Protein 7PPR (pdb70)

B-factor: mean 76.75, std 32.34, range [27.4, 196.83]

Nearest PDB structures (foldseek):
  7ppr-assembly1_A  TM=1.002E+00  e=9.214E-101  Aspergillus fumigatus
  7ppr-assembly1_B  TM=9.801E-01  e=1.453E-90  Aspergillus fumigatus
  2i5k-assembly1_B  TM=9.673E-01  e=4.135E-66  Saccharomyces cerevisiae
  2i5k-assembly1_A  TM=9.712E-01  e=3.278E-65  Saccharomyces cerevisiae
  2icy-assembly2_B  TM=9.573E-01  e=5.148E-56  Arabidopsis thaliana

InterPro domains:
  IPR002618 UDPGP family [PF01704] (62-476)
  IPR016267 UTP--glucose-1-phosphate uridylyltransferase [PIRSF000806] (22-511)
  IPR016267 UTP--glucose-1-phosphate uridylyltransferase [PTHR43511] (53-511)
  IPR016267 UTP--glucose-1-phosphate uridylyltransferase [cd00897] (110-415)
  IPR029044 Nucleotide-diphospho-sugar transferases [G3DSA:3.90.550.10] (23-399)
  IPR029044 Nucleotide-diphospho-sugar transferases [SSF53448] (39-491)

Radius of gyration: 34.61 Å; Cα contacts (8 Å, |Δi|>4): 1823; chains: 2; bounding box: 91×98×67 Å

Structure (mmCIF, N/CA/C/O backbone):
data_7PPR
#
_entry.id   7PPR
#
_cell.length_a   134.160
_cell.length_b   152.610
_cell.length_c   160.010
_cell.angle_alpha   90.000
_cell.angle_beta   90.000
_cell.angle_gamma   90.000
#
_symmetry.space_group_name_H-M   'I 2 2 2'
#
loop_
_entity.id
_entity.type
_entity.pdbx_description
1 polymer 'UTP--glucose-1-phosphate uridylyltransferase'
2 non-polymer 'SULFATE ION'
3 non-polymer 'CHLORIDE ION'
4 water water
#
loop_
_atom_site.group_PDB
_atom_site.id
_atom_site.type_symbol
_atom_site.label_atom_id
_atom_site.label_alt_id
_atom_site.label_comp_id
_atom_site.label_asym_id
_atom_site.label_entity_id
_atom_site.label_seq_id
_atom_site.pdbx_PDB_ins_code
_atom_site.Cartn_x
_atom_site.Cartn_y
_atom_site.Cartn_z
_atom_site.occupancy
_atom_site.B_iso_or_equiv
_atom_site.auth_seq_id
_atom_site.auth_comp_id
_atom_site.auth_asym_id
_atom_site.auth_atom_id
_atom_site.pdbx_PDB_model_num
ATOM 1 N N . SER A 1 13 ? 35.777 -34.262 42.568 1.00 144.03 32 SER A N 1
ATOM 2 C CA . SER A 1 13 ? 34.824 -33.849 41.493 1.00 139.93 32 SER A CA 1
ATOM 3 C C . SER A 1 13 ? 35.513 -32.927 40.475 1.00 146.32 32 SER A C 1
ATOM 4 O O . SER A 1 13 ? 35.160 -33.026 39.285 1.00 146.37 32 SER A O 1
ATOM 7 N N . VAL A 1 14 ? 36.464 -32.089 40.919 1.00 148.70 33 VAL A N 1
ATOM 8 C CA . VAL A 1 14 ? 37.162 -31.041 40.108 1.00 151.92 33 VAL A CA 1
ATOM 9 C C . VAL A 1 14 ? 36.096 -30.182 39.409 1.00 161.64 33 VAL A C 1
ATOM 10 O O . VAL A 1 14 ? 35.962 -28.986 39.760 1.00 180.80 33 VAL A O 1
ATOM 14 N N . ALA A 1 15 ? 35.369 -30.773 38.454 1.00 157.10 34 ALA A N 1
ATOM 15 C CA . ALA A 1 15 ? 34.203 -30.172 37.763 1.00 157.09 34 ALA A CA 1
ATOM 16 C C . ALA A 1 15 ? 34.679 -28.996 36.899 1.00 161.24 34 ALA A C 1
ATOM 17 O O . ALA A 1 15 ? 34.173 -27.865 37.104 1.00 156.92 34 ALA A O 1
ATOM 19 N N . ALA A 1 16 ? 35.613 -29.287 35.979 1.00 158.96 35 ALA A N 1
ATOM 20 C CA . ALA A 1 16 ? 36.271 -28.353 35.029 1.00 150.70 35 ALA A CA 1
ATOM 21 C C . ALA A 1 16 ? 35.373 -27.135 34.759 1.00 154.25 35 ALA A C 1
ATOM 22 O O . ALA A 1 16 ? 35.534 -26.129 35.480 1.00 145.95 35 ALA A O 1
ATOM 24 N N . SER A 1 17 ? 34.480 -27.223 33.762 1.00 157.95 36 SER A N 1
ATOM 25 C CA . SER A 1 17 ? 33.399 -26.240 33.464 1.00 152.72 36 SER A CA 1
ATOM 26 C C . SER A 1 17 ? 34.000 -24.853 33.171 1.00 162.70 36 SER A C 1
ATOM 27 O O . SER A 1 17 ? 35.231 -24.769 33.044 1.00 168.17 36 SER A O 1
ATOM 30 N N . GLN A 1 18 ? 33.146 -23.830 32.986 1.00 160.03 37 GLN A N 1
ATOM 31 C CA . GLN A 1 18 ? 33.433 -22.365 33.132 1.00 145.24 37 GLN A CA 1
ATOM 32 C C . GLN A 1 18 ? 32.976 -21.581 31.891 1.00 135.50 37 GLN A C 1
ATOM 33 O O . GLN A 1 18 ? 33.511 -21.841 30.783 1.00 102.76 37 GLN A O 1
ATOM 39 N N . MET A 1 19 ? 32.045 -20.634 32.099 1.00 137.12 38 MET A N 1
ATOM 40 C CA . MET A 1 19 ? 31.595 -19.622 31.102 1.00 134.44 38 MET A CA 1
ATOM 41 C C . MET A 1 19 ? 32.847 -19.059 30.430 1.00 139.48 38 MET A C 1
ATOM 42 O O . MET A 1 19 ? 33.321 -17.972 30.857 1.00 111.52 38 MET A O 1
ATOM 44 N N . ARG A 1 20 ? 33.386 -19.844 29.486 1.00 138.24 39 ARG A N 1
ATOM 45 C CA . ARG A 1 20 ? 34.660 -19.600 28.754 1.00 141.72 39 ARG A CA 1
ATOM 46 C C . ARG A 1 20 ? 34.676 -18.148 28.259 1.00 147.11 39 ARG A C 1
ATOM 47 O O . ARG A 1 20 ? 35.691 -17.463 28.467 1.00 158.32 39 ARG A O 1
ATOM 49 N N . ASN A 1 21 ? 33.592 -17.713 27.609 1.00 143.70 40 ASN A N 1
ATOM 50 C CA . ASN A 1 21 ? 33.191 -16.287 27.471 1.00 141.31 40 ASN A CA 1
ATOM 51 C C . ASN A 1 21 ? 31.727 -16.197 27.917 1.00 141.35 40 ASN A C 1
ATOM 52 O O . ASN A 1 21 ? 30.950 -17.128 27.578 1.00 128.72 40 ASN A O 1
ATOM 54 N N . ALA A 1 22 ? 31.377 -15.165 28.694 1.00 132.35 41 ALA A N 1
ATOM 55 C CA . ALA A 1 22 ? 29.994 -14.902 29.164 1.00 131.29 41 ALA A CA 1
ATOM 56 C C . ALA A 1 22 ? 29.137 -14.551 27.934 1.00 141.56 41 ALA A C 1
ATOM 57 O O . ALA A 1 22 ? 28.581 -15.496 27.333 1.00 141.42 41 ALA A O 1
ATOM 59 N N . LEU A 1 23 ? 29.046 -13.270 27.555 1.00 142.63 42 LEU A N 1
ATOM 60 C CA . LEU A 1 23 ? 28.717 -12.850 26.162 1.00 134.17 42 LEU A CA 1
ATOM 61 C C . LEU A 1 23 ? 30.042 -12.763 25.396 1.00 135.72 42 LEU A C 1
ATOM 62 O O . LEU A 1 23 ? 30.063 -13.074 24.179 1.00 115.73 42 LEU A O 1
ATOM 64 N N . ASN A 1 24 ? 31.120 -12.410 26.112 1.00 137.93 43 ASN A N 1
ATOM 65 C CA . ASN A 1 24 ? 32.351 -11.809 25.537 1.00 138.19 43 ASN A CA 1
ATOM 66 C C . ASN A 1 24 ? 31.886 -10.736 24.542 1.00 143.22 43 ASN A C 1
ATOM 67 O O . ASN A 1 24 ? 32.368 -10.743 23.390 1.00 139.04 43 ASN A O 1
ATOM 69 N N . ALA A 1 25 ? 30.954 -9.875 24.981 1.00 136.32 44 ALA A N 1
ATOM 70 C CA . ALA A 1 25 ? 30.203 -8.895 24.158 1.00 130.95 44 ALA A CA 1
ATOM 71 C C . ALA A 1 25 ? 30.703 -7.476 24.453 1.00 120.89 44 ALA A C 1
ATOM 72 O O . ALA A 1 25 ? 30.771 -6.689 23.486 1.00 112.46 44 ALA A O 1
ATOM 74 N N . LYS A 1 37 ? 35.949 -4.116 26.447 1.00 117.51 56 LYS A N 1
ATOM 75 C CA . LYS A 1 37 ? 37.044 -4.506 25.515 1.00 127.52 56 LYS A CA 1
ATOM 76 C C . LYS A 1 37 ? 37.809 -5.707 26.089 1.00 137.94 56 LYS A C 1
ATOM 77 O O . LYS A 1 37 ? 37.496 -6.850 25.673 1.00 126.07 56 LYS A O 1
ATOM 83 N N . ARG A 1 38 ? 38.745 -5.457 27.019 1.00 139.66 57 ARG A N 1
ATOM 84 C CA . ARG A 1 38 ? 39.661 -6.469 27.616 1.00 129.51 57 ARG A CA 1
ATOM 85 C C . ARG A 1 38 ? 38.841 -7.530 28.357 1.00 131.72 57 ARG A C 1
ATOM 86 O O . ARG A 1 38 ? 38.826 -8.676 27.863 1.00 130.75 57 ARG A O 1
ATOM 88 N N . PHE A 1 39 ? 38.192 -7.150 29.473 1.00 115.61 58 PHE A N 1
ATOM 89 C CA . PHE A 1 39 ? 37.326 -7.985 30.363 1.00 114.92 58 PHE A CA 1
ATOM 90 C C . PHE A 1 39 ? 37.898 -9.397 30.556 1.00 117.69 58 PHE A C 1
ATOM 91 O O . PHE A 1 39 ? 37.939 -9.851 31.728 1.00 112.52 58 PHE A O 1
ATOM 99 N N . GLU A 1 40 ? 38.252 -10.077 29.453 1.00 118.40 59 GLU A N 1
ATOM 100 C CA . GLU A 1 40 ? 39.000 -11.366 29.423 1.00 115.32 59 GLU A CA 1
ATOM 101 C C . GLU A 1 40 ? 40.063 -11.367 30.533 1.00 118.71 59 GLU A C 1
ATOM 102 O O . GLU A 1 40 ? 40.200 -12.413 31.201 1.00 116.02 59 GLU A O 1
ATOM 104 N N . ALA A 1 41 ? 40.765 -10.238 30.723 1.00 114.87 60 ALA A N 1
ATOM 105 C CA . ALA A 1 41 ? 41.863 -10.049 31.703 1.00 112.37 60 ALA A CA 1
ATOM 106 C C . ALA A 1 41 ? 41.351 -10.257 33.138 1.00 117.33 60 ALA A C 1
ATOM 107 O O . ALA A 1 41 ? 42.010 -11.005 33.896 1.00 110.46 60 ALA A O 1
ATOM 109 N N . GLU A 1 42 ? 40.223 -9.624 33.489 1.00 117.52 61 GLU A N 1
ATOM 110 C CA . GLU A 1 42 ? 39.616 -9.675 34.850 1.00 112.66 61 GLU A CA 1
ATOM 111 C C . GLU A 1 42 ? 39.148 -11.105 35.148 1.00 108.02 61 GLU A C 1
ATOM 112 O O . GLU A 1 42 ? 39.476 -11.624 36.245 1.00 115.03 61 GLU A O 1
ATOM 118 N N . MET A 1 43 ? 38.447 -11.734 34.199 1.00 98.77 62 MET A N 1
ATOM 119 C CA . MET A 1 43 ? 37.868 -13.096 34.367 1.00 102.54 62 MET A CA 1
ATOM 120 C C . MET A 1 43 ? 38.987 -14.098 34.688 1.00 93.98 62 MET A C 1
ATOM 121 O O . MET A 1 43 ? 38.779 -14.950 35.577 1.00 103.12 62 MET A O 1
ATOM 126 N N . ASP A 1 44 ? 40.144 -13.982 34.032 1.00 89.49 63 ASP A N 1
ATOM 127 C CA . ASP A 1 44 ? 41.339 -14.826 34.310 1.00 97.27 63 ASP A CA 1
ATOM 128 C C . ASP A 1 44 ? 41.718 -14.713 35.790 1.00 93.14 63 ASP A C 1
ATOM 129 O O . ASP A 1 44 ? 41.933 -15.761 36.422 1.00 82.81 63 ASP A O 1
ATOM 134 N N . ASN A 1 45 ? 41.794 -13.487 36.315 1.00 95.95 64 ASN A N 1
ATOM 135 C CA . ASN A 1 45 ? 42.168 -13.195 37.729 1.00 94.78 64 ASN A CA 1
ATOM 136 C C . ASN A 1 45 ? 41.120 -13.816 38.667 1.00 92.97 64 ASN A C 1
ATOM 137 O O . ASN A 1 45 ? 41.482 -14.158 39.809 1.00 82.83 64 ASN A O 1
ATOM 142 N N . PHE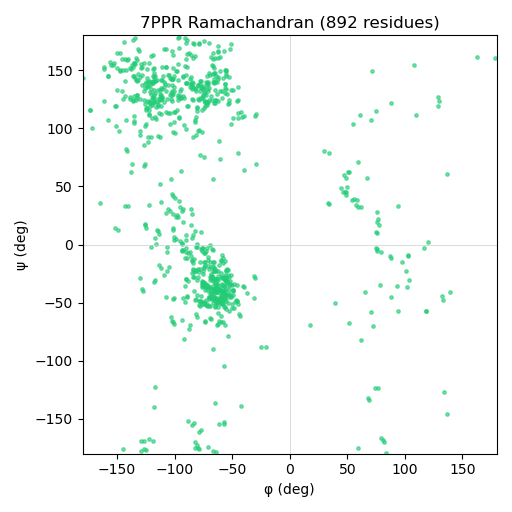 A 1 46 ? 39.867 -13.929 38.203 1.00 93.20 65 PHE A N 1
ATOM 143 C CA . PHE A 1 46 ? 38.722 -14.526 38.945 1.00 99.75 65 PHE A CA 1
ATOM 144 C C . PHE A 1 46 ? 38.894 -16.049 39.032 1.00 96.44 65 PHE A C 1
ATOM 145 O O . PHE A 1 46 ? 38.809 -16.584 40.174 1.00 76.14 65 PHE A O 1
ATOM 153 N N . PHE A 1 47 ? 39.109 -16.704 37.875 1.00 95.20 66 PHE A N 1
ATOM 154 C CA . PHE A 1 47 ? 39.224 -18.183 37.726 1.00 99.49 66 PHE A CA 1
ATOM 155 C C . PHE A 1 47 ? 40.328 -18.691 38.658 1.00 99.30 66 PHE A C 1
ATOM 156 O O . PHE A 1 47 ? 40.209 -19.837 39.125 1.00 113.42 66 PHE A O 1
ATOM 158 N N . ALA A 1 48 ? 41.348 -17.855 38.910 1.00 92.84 67 ALA A N 1
ATOM 159 C CA . ALA A 1 48 ? 42.522 -18.139 39.771 1.00 93.81 67 ALA A CA 1
ATOM 160 C C . ALA A 1 48 ? 42.132 -18.073 41.252 1.00 93.81 67 ALA A C 1
ATOM 161 O O . ALA A 1 48 ? 42.747 -18.804 42.057 1.00 99.29 67 ALA A O 1
ATOM 163 N N . LEU A 1 49 ? 41.175 -17.212 41.604 1.00 97.88 68 LEU A N 1
ATOM 164 C CA . LEU A 1 49 ? 40.620 -17.126 42.982 1.00 102.72 68 LEU A CA 1
ATOM 165 C C . LEU A 1 49 ? 39.671 -18.314 43.214 1.00 98.69 68 LEU A C 1
ATOM 166 O O . LEU A 1 49 ? 39.657 -18.839 44.361 1.00 81.36 68 LEU A O 1
ATOM 171 N N . PHE A 1 50 ? 38.939 -18.727 42.165 1.00 99.32 69 PHE A N 1
ATOM 172 C CA . PHE A 1 50 ? 37.940 -19.836 42.169 1.00 107.79 69 PHE A CA 1
ATOM 173 C C . PHE A 1 50 ? 38.639 -21.187 42.386 1.00 111.33 69 PHE A C 1
ATOM 174 O O . PHE A 1 50 ? 38.150 -21.983 43.219 1.00 98.44 69 PHE A O 1
ATOM 182 N N . ARG A 1 51 ? 39.737 -21.422 41.651 1.00 113.84 70 ARG A N 1
ATOM 183 C CA . ARG A 1 51 ? 40.588 -22.643 41.719 1.00 109.43 70 ARG A CA 1
ATOM 184 C C . ARG A 1 51 ? 41.095 -22.843 43.154 1.00 108.86 70 ARG A C 1
ATOM 185 O O . ARG A 1 51 ? 40.878 -23.934 43.708 1.00 113.22 70 ARG A O 1
ATOM 193 N N . ARG A 1 52 ? 41.724 -21.827 43.749 1.00 106.40 71 ARG A N 1
ATOM 194 C CA . ARG A 1 52 ? 42.323 -21.926 45.109 1.00 115.02 71 ARG A CA 1
ATOM 195 C C . ARG A 1 52 ? 41.221 -21.916 46.175 1.00 107.93 71 ARG A C 1
ATOM 196 O O . ARG A 1 52 ? 41.566 -22.143 47.351 1.00 109.12 71 ARG A O 1
ATOM 204 N N . PHE A 1 53 ? 39.960 -21.682 45.783 1.00 109.52 72 PHE A N 1
ATOM 205 C CA . PHE A 1 53 ? 38.759 -21.800 46.657 1.00 105.73 72 PHE A CA 1
ATOM 206 C C . PHE A 1 53 ? 38.392 -23.280 46.832 1.00 116.61 72 PHE A C 1
ATOM 207 O O . PHE A 1 53 ? 38.182 -23.719 47.987 1.00 116.11 72 PHE A O 1
ATOM 215 N N . LEU A 1 54 ? 38.330 -24.022 45.721 1.00 119.22 73 LEU A N 1
ATOM 216 C CA . LEU A 1 54 ? 37.980 -25.471 45.692 1.00 113.92 73 LEU A CA 1
ATOM 217 C C . LEU A 1 54 ? 39.072 -26.296 46.393 1.00 109.92 73 LEU A C 1
ATOM 218 O O . LEU A 1 54 ? 38.757 -27.403 46.847 1.00 122.37 73 LEU A O 1
ATOM 223 N N . ASN A 1 55 ? 40.299 -25.770 46.496 1.00 106.09 74 ASN A N 1
ATOM 224 C CA . ASN A 1 55 ? 41.472 -26.483 47.071 1.00 107.87 74 ASN A CA 1
ATOM 225 C C . ASN A 1 55 ? 41.567 -26.211 48.578 1.00 112.00 74 ASN A C 1
ATOM 226 O O . ASN A 1 55 ? 42.010 -27.132 49.280 1.00 113.26 74 ASN A O 1
ATOM 228 N N . ASP A 1 56 ? 41.227 -24.996 49.038 1.00 121.64 75 ASP A N 1
ATOM 229 C CA . ASP A 1 56 ? 41.363 -24.546 50.454 1.00 126.71 75 ASP A CA 1
ATOM 230 C C . ASP A 1 56 ? 40.458 -25.417 51.339 1.00 139.56 75 ASP A C 1
ATOM 231 O O . ASP A 1 56 ? 41.011 -26.239 52.109 1.00 139.02 75 ASP A O 1
ATOM 233 N N . LYS A 1 57 ? 39.128 -25.272 51.220 1.00 145.02 76 LYS A N 1
ATOM 234 C CA A LYS A 1 57 ? 38.118 -26.097 51.944 0.50 140.75 76 LYS A CA 1
ATOM 235 C CA B LYS A 1 57 ? 38.146 -26.118 51.960 0.50 141.82 76 LYS A CA 1
ATOM 236 C C . LYS A 1 57 ? 37.691 -27.268 51.050 1.00 142.59 76 LYS A C 1
ATOM 237 O O . LYS A 1 57 ? 38.270 -28.362 51.207 1.00 129.72 76 LYS A O 1
ATOM 244 N N . VAL A 1 63 ? 45.746 -21.754 59.131 1.00 121.28 82 VAL A N 1
ATOM 245 C CA . VAL A 1 63 ? 45.495 -22.143 60.552 1.00 132.16 82 VAL A CA 1
ATOM 246 C C . VAL A 1 63 ? 46.650 -23.050 61.015 1.00 133.06 82 VAL A C 1
ATOM 247 O O . VAL A 1 63 ? 46.769 -24.171 60.485 1.00 144.56 82 VAL A O 1
ATOM 251 N N . ASN A 1 64 ? 47.486 -22.557 61.941 1.00 125.76 83 ASN A N 1
ATOM 252 C CA . ASN A 1 64 ? 48.660 -23.269 62.529 1.00 126.38 83 ASN A CA 1
ATOM 253 C C . ASN A 1 64 ? 49.339 -22.357 63.566 1.00 132.38 83 ASN A C 1
ATOM 254 O O . ASN A 1 64 ? 49.388 -21.130 63.315 1.00 155.59 83 ASN A O 1
ATOM 256 N N . TRP A 1 65 ? 49.844 -22.920 64.679 1.00 121.21 84 TRP A N 1
ATOM 257 C CA . TRP A 1 65 ? 50.581 -22.187 65.752 1.00 110.36 84 TRP A CA 1
ATOM 258 C C . TRP A 1 65 ? 52.051 -22.618 65.772 1.00 116.20 84 TRP A C 1
ATOM 259 O O . TRP A 1 65 ? 52.615 -22.691 66.882 1.00 106.23 84 TRP A O 1
ATOM 261 N N . ASP A 1 66 ? 52.634 -22.875 64.591 1.00 130.45 85 ASP A N 1
ATOM 262 C CA . ASP A 1 66 ? 54.047 -23.308 64.406 1.00 139.09 85 ASP A CA 1
ATOM 263 C C . ASP A 1 66 ? 54.978 -22.312 65.107 1.00 141.69 85 ASP A C 1
ATOM 264 O O . ASP A 1 66 ? 55.448 -22.628 66.228 1.00 134.11 85 ASP A O 1
ATOM 265 N N . ARG A 1 67 ? 55.223 -21.158 64.474 1.00 145.16 86 ARG A N 1
ATOM 266 C CA . ARG A 1 67 ? 56.054 -20.056 65.037 1.00 157.23 86 ARG A CA 1
ATOM 267 C C . ARG A 1 67 ? 55.220 -18.767 65.108 1.00 149.12 86 ARG A C 1
ATOM 268 O O . ARG A 1 67 ? 55.812 -17.679 64.964 1.00 146.07 86 ARG A O 1
ATOM 276 N N . ILE A 1 68 ? 53.911 -18.879 65.373 1.00 142.08 87 ILE A N 1
ATOM 277 C CA . ILE A 1 68 ? 52.977 -17.725 65.573 1.00 137.67 87 ILE A CA 1
ATOM 278 C C . ILE A 1 68 ? 53.357 -16.979 66.866 1.00 139.36 87 ILE A C 1
ATOM 279 O O . ILE A 1 68 ? 52.476 -16.819 67.733 1.00 138.29 87 ILE A O 1
ATOM 281 N N . ASN A 1 69 ? 54.612 -16.516 66.971 1.00 145.63 88 ASN A N 1
ATOM 282 C CA . ASN A 1 69 ? 55.169 -15.745 68.121 1.00 145.33 88 ASN A CA 1
ATOM 283 C C . ASN A 1 69 ? 54.863 -14.260 67.917 1.00 146.88 88 ASN A C 1
ATOM 284 O O . ASN A 1 69 ? 54.539 -13.848 66.806 1.00 145.77 88 ASN A O 1
ATOM 286 N N . PRO A 1 70 ? 54.949 -13.404 68.965 1.00 149.31 89 PRO A N 1
ATOM 287 C CA . PRO A 1 70 ? 54.738 -11.963 68.808 1.00 149.07 89 PRO A CA 1
ATOM 288 C C . PRO A 1 70 ? 55.771 -11.339 67.872 1.00 147.84 89 PRO A C 1
ATOM 289 O O . PRO A 1 70 ? 56.788 -11.961 67.572 1.00 153.18 89 PRO A O 1
ATOM 293 N N . PRO A 1 71 ? 55.551 -10.094 67.384 1.00 143.33 90 PRO A N 1
ATOM 294 C CA . PRO A 1 71 ? 56.479 -9.458 66.444 1.00 135.84 90 PRO A CA 1
ATOM 295 C C . PRO A 1 71 ? 57.749 -8.907 67.121 1.00 133.51 90 PRO A C 1
ATOM 296 O O . PRO A 1 71 ? 57.630 -8.361 68.210 1.00 134.85 90 PRO A O 1
ATOM 300 N N . ALA A 1 72 ? 58.914 -9.057 66.467 1.00 125.17 91 ALA A N 1
ATOM 301 C CA . ALA A 1 72 ? 60.263 -8.721 67.000 1.00 122.95 91 ALA A CA 1
ATOM 302 C C . ALA A 1 72 ? 60.401 -7.213 67.207 1.00 129.29 91 ALA A C 1
ATOM 303 O O . ALA A 1 72 ? 59.738 -6.439 66.525 1.00 122.71 91 ALA A O 1
ATOM 305 N N . PRO A 1 73 ? 61.263 -6.737 68.141 1.00 137.75 92 PRO A N 1
ATOM 306 C CA . PRO A 1 73 ? 61.407 -5.298 68.394 1.00 138.30 92 PRO A CA 1
ATOM 307 C C . PRO A 1 73 ? 61.765 -4.472 67.143 1.00 139.22 92 PRO A C 1
ATOM 308 O O . PRO A 1 73 ? 61.530 -3.274 67.142 1.00 125.20 92 PRO A O 1
ATOM 312 N N . ASN A 1 74 ? 62.328 -5.125 66.121 1.00 139.78 93 ASN A N 1
ATOM 313 C CA . ASN A 1 74 ? 62.776 -4.480 64.854 1.00 130.52 93 ASN A CA 1
ATOM 314 C C . ASN A 1 74 ? 61.574 -4.266 63.919 1.00 127.50 93 ASN A C 1
ATOM 315 O O . ASN A 1 74 ? 61.463 -3.149 63.363 1.00 119.30 93 ASN A O 1
ATOM 320 N N . GLN A 1 75 ? 60.684 -5.259 63.789 1.00 123.57 94 GLN A N 1
ATOM 321 C CA . GLN A 1 75 ? 59.593 -5.311 62.765 1.00 114.39 94 GLN A CA 1
ATOM 322 C C . GLN A 1 75 ? 58.349 -4.502 63.197 1.00 91.18 94 GLN A C 1
ATOM 323 O O . GLN A 1 75 ? 57.300 -4.653 62.557 1.00 77.02 94 GLN A O 1
ATOM 329 N N . VAL A 1 76 ? 58.455 -3.691 64.252 1.00 73.32 95 VAL A N 1
ATOM 330 C CA . VAL A 1 76 ? 57.402 -2.757 64.735 1.00 81.03 95 VAL A CA 1
ATOM 331 C C . VAL A 1 76 ? 58.137 -1.552 65.336 1.00 86.08 95 VAL A C 1
ATOM 332 O O . VAL A 1 76 ? 58.578 -1.643 66.496 1.00 95.29 95 VAL A O 1
ATOM 336 N N . VAL A 1 77 ? 58.280 -0.476 64.556 1.00 82.95 96 VAL A N 1
ATOM 337 C CA . VAL A 1 77 ? 59.092 0.718 64.920 1.00 81.66 96 VAL A CA 1
ATOM 338 C C . VAL A 1 77 ? 58.155 1.738 65.557 1.00 83.55 96 VAL A C 1
ATOM 339 O O . VAL A 1 77 ? 57.086 2.001 64.986 1.00 94.89 96 VAL A O 1
ATOM 343 N N . ASP A 1 78 ? 58.576 2.307 66.678 1.00 82.90 97 ASP A N 1
ATOM 344 C CA . ASP A 1 78 ? 57.787 3.307 67.431 1.00 92.26 97 ASP A CA 1
ATOM 345 C C . ASP A 1 78 ? 57.864 4.635 66.676 1.00 93.33 97 ASP A C 1
ATOM 346 O O . ASP A 1 78 ? 58.989 5.071 66.379 1.00 92.09 97 ASP A O 1
ATOM 351 N N . TYR A 1 79 ? 56.718 5.252 66.376 1.00 90.29 98 TYR A N 1
ATOM 352 C CA . TYR A 1 79 ? 56.621 6.554 65.660 1.00 89.90 98 TYR A CA 1
ATOM 353 C C . TYR A 1 79 ? 57.515 7.594 66.355 1.00 90.90 98 TYR A C 1
ATOM 354 O O . TYR A 1 79 ? 58.076 8.467 65.659 1.00 96.62 98 TYR A O 1
ATOM 363 N N . ASN A 1 80 ? 57.644 7.505 67.682 1.00 95.35 99 ASN A N 1
ATOM 364 C CA . ASN A 1 80 ? 58.472 8.404 68.538 1.00 96.21 99 ASN A CA 1
ATOM 365 C C . ASN A 1 80 ? 59.976 8.145 68.321 1.00 95.27 99 ASN A C 1
ATOM 366 O O . ASN A 1 80 ? 60.762 9.042 68.677 1.00 91.54 99 ASN A O 1
ATOM 371 N N . ASP A 1 81 ? 60.364 6.992 67.752 1.00 95.86 100 ASP A N 1
ATOM 372 C CA . ASP A 1 81 ? 61.776 6.617 67.429 1.00 102.28 100 ASP A CA 1
ATOM 373 C C . ASP A 1 81 ? 62.042 6.814 65.925 1.00 97.36 100 ASP A C 1
ATOM 374 O O . ASP A 1 81 ? 62.692 5.943 65.302 1.00 95.72 100 ASP A O 1
ATOM 379 N N . LEU A 1 82 ? 61.534 7.910 65.361 1.00 99.97 101 LEU A N 1
ATOM 380 C CA . LEU A 1 82 ? 61.755 8.365 63.961 1.00 111.16 101 LEU A CA 1
ATOM 381 C C . LEU A 1 82 ? 62.185 9.829 64.025 1.00 109.89 101 LEU A C 1
ATOM 382 O O . LEU A 1 82 ? 61.773 10.535 64.981 1.00 120.06 101 LEU A O 1
ATOM 387 N N . GLY A 1 83 ? 62.955 10.285 63.045 1.00 99.46 102 GLY A N 1
ATOM 388 C CA . GLY A 1 83 ? 63.291 11.713 62.930 1.00 99.19 102 GLY A CA 1
ATOM 389 C C . GLY A 1 83 ? 62.948 12.225 61.556 1.00 93.16 102 GLY A C 1
ATOM 390 O O . GLY A 1 83 ? 62.369 11.450 60.765 1.00 94.06 102 GLY A O 1
ATOM 391 N N . ALA A 1 84 ? 63.285 13.496 61.316 1.00 98.62 103 ALA A N 1
ATOM 392 C CA . ALA A 1 84 ? 63.574 14.101 59.995 1.00 95.85 103 ALA A CA 1
ATOM 393 C C . ALA A 1 84 ? 62.404 13.879 59.039 1.00 91.02 103 ALA A C 1
ATOM 394 O O . ALA A 1 84 ? 62.294 12.756 58.490 1.00 92.98 103 ALA A O 1
ATOM 396 N N . GLU A 1 85 ? 61.611 14.932 58.814 1.00 79.29 104 GLU A N 1
ATOM 397 C CA . GLU A 1 85 ? 60.582 15.017 57.739 1.00 74.44 104 GLU A CA 1
ATOM 398 C C . GLU A 1 85 ? 61.281 14.996 56.375 1.00 72.55 104 GLU A C 1
ATOM 399 O O . GLU A 1 85 ? 62.351 15.614 56.255 1.00 78.14 104 GLU A O 1
ATOM 405 N N . ALA A 1 86 ? 60.700 14.326 55.374 1.00 77.30 105 ALA A N 1
ATOM 406 C CA . ALA A 1 86 ? 61.225 14.262 53.988 1.00 73.51 105 ALA A CA 1
ATOM 407 C C . ALA A 1 86 ? 61.265 15.673 53.363 1.00 76.17 105 ALA A C 1
ATOM 408 O O . ALA A 1 86 ? 60.709 16.634 53.967 1.00 71.72 105 ALA A O 1
ATOM 410 N N . SER A 1 87 ? 61.890 15.793 52.186 1.00 78.56 106 SER A N 1
ATOM 411 C CA . SER A 1 87 ? 62.582 17.023 51.705 1.00 84.61 106 SER A CA 1
ATOM 412 C C . SER A 1 87 ? 61.649 17.934 50.894 1.00 79.83 106 SER A C 1
ATOM 413 O O . SER A 1 87 ? 61.624 19.139 51.169 1.00 89.50 106 SER A O 1
ATOM 416 N N . VAL A 1 88 ? 60.939 17.367 49.928 1.00 68.77 107 VAL A N 1
ATOM 417 C CA . VAL A 1 88 ? 60.216 18.058 48.815 1.00 61.98 107 VAL A CA 1
ATOM 418 C C . VAL A 1 88 ? 60.596 17.305 47.550 1.00 56.44 107 VAL A C 1
ATOM 419 O O . VAL A 1 88 ? 59.695 16.933 46.778 1.00 54.48 107 VAL A O 1
ATOM 423 N N . GLU A 1 89 ? 61.891 17.060 47.373 1.00 58.17 108 GLU A N 1
ATOM 424 C CA . GLU A 1 89 ? 62.353 16.126 46.316 1.00 64.21 108 GLU A CA 1
ATOM 425 C C . GLU A 1 89 ? 61.562 14.822 46.468 1.00 64.99 108 GLU A C 1
ATOM 426 O O . GLU A 1 89 ? 61.129 14.280 45.445 1.00 70.44 108 GLU A O 1
ATOM 432 N N . PHE A 1 90 ? 61.415 14.337 47.708 1.00 64.20 109 PHE A N 1
ATOM 433 C CA . PHE A 1 90 ? 60.784 13.034 48.047 1.00 68.80 109 PHE A CA 1
ATOM 434 C C . PHE A 1 90 ? 59.261 13.189 47.913 1.00 53.92 109 PHE A C 1
ATOM 435 O O . PHE A 1 90 ? 58.624 12.446 47.126 1.00 47.42 109 PHE A O 1
ATOM 438 N N . LEU A 1 91 ? 58.721 14.221 48.547 1.00 46.90 110 LEU A N 1
ATOM 439 C CA . LEU A 1 91 ? 57.294 14.612 48.423 1.00 53.58 110 LEU A CA 1
ATOM 440 C C . LEU A 1 91 ? 56.852 14.680 46.959 1.00 55.75 110 LEU A C 1
ATOM 441 O O . LEU A 1 91 ? 55.675 14.388 46.694 1.00 64.57 110 LEU A O 1
ATOM 446 N N . ASN A 1 92 ? 57.735 15.076 46.040 1.00 64.02 111 ASN A N 1
ATOM 447 C CA . ASN A 1 92 ? 57.401 15.178 44.596 1.00 62.75 111 ASN A CA 1
ATOM 448 C C . ASN A 1 92 ? 57.356 13.765 44.014 1.00 58.24 111 ASN A C 1
ATOM 449 O O . ASN A 1 92 ? 57.007 13.636 42.839 1.00 60.85 111 ASN A O 1
ATOM 454 N N . LYS A 1 93 ? 57.666 12.746 44.817 1.00 58.84 112 LYS A N 1
ATOM 455 C CA . LYS A 1 93 ? 57.658 11.327 44.373 1.00 70.82 112 LYS A CA 1
ATOM 456 C C . LYS A 1 93 ? 56.436 10.578 44.957 1.00 67.26 112 LYS A C 1
ATOM 457 O O . LYS A 1 93 ? 56.194 9.418 44.519 1.00 56.25 112 LYS A O 1
ATOM 463 N N . LEU A 1 94 ? 55.652 11.214 45.848 1.00 56.69 113 LEU A N 1
ATOM 464 C CA . LEU A 1 94 ? 54.456 10.604 46.499 1.00 54.09 113 LEU A CA 1
ATOM 465 C C . LEU A 1 94 ? 53.173 10.838 45.678 1.00 50.98 113 LEU A C 1
ATOM 466 O O . LEU A 1 94 ? 53.006 11.920 45.102 1.00 52.94 113 LEU A O 1
ATOM 471 N N . ALA A 1 95 ? 52.325 9.815 45.591 1.00 50.33 114 ALA A N 1
ATOM 472 C CA . ALA A 1 95 ? 50.891 9.895 45.210 1.00 52.55 114 ALA A CA 1
ATOM 473 C C . ALA A 1 95 ? 50.007 9.398 46.383 1.00 52.76 114 ALA A C 1
ATOM 474 O O . ALA A 1 95 ? 50.489 8.623 47.246 1.00 53.08 114 ALA A O 1
ATOM 476 N N . VAL A 1 96 ? 48.771 9.896 46.477 1.00 48.60 115 VAL A N 1
ATOM 477 C CA . VAL A 1 96 ? 47.800 9.550 47.551 1.00 43.13 115 VAL A CA 1
ATOM 478 C C . VAL A 1 96 ? 46.679 8.765 46.885 1.00 46.59 115 VAL A C 1
ATOM 479 O O . VAL A 1 96 ? 46.151 9.257 45.819 1.00 46.27 115 VAL A O 1
ATOM 483 N N . VAL A 1 97 ? 46.417 7.555 47.409 1.00 40.30 116 VAL A N 1
ATOM 484 C CA . VAL A 1 97 ? 45.315 6.667 46.918 1.00 43.87 116 VAL A CA 1
ATOM 485 C C . VAL A 1 97 ? 44.290 6.444 48.048 1.00 43.13 116 VAL A C 1
ATOM 486 O O . VAL A 1 97 ? 44.689 6.192 49.224 1.00 43.66 116 VAL A O 1
ATOM 490 N N . LYS A 1 98 ? 43.013 6.646 47.726 1.00 42.02 117 LYS A N 1
ATOM 491 C CA . LYS A 1 98 ? 41.871 6.480 48.656 1.00 41.39 117 LYS A CA 1
ATOM 492 C C . LYS A 1 98 ? 40.952 5.413 48.078 1.00 39.61 117 LYS A C 1
ATOM 493 O O . LYS A 1 98 ? 40.592 5.525 46.882 1.00 41.77 117 LYS A O 1
ATOM 499 N N . LEU A 1 99 ? 40.656 4.390 48.875 1.00 42.56 118 LEU A N 1
ATOM 500 C CA . LEU A 1 99 ? 39.616 3.371 48.584 1.00 42.55 118 LEU A CA 1
ATOM 501 C C . LEU A 1 99 ? 38.234 4.057 48.604 1.00 38.20 118 LEU A C 1
ATOM 502 O O . LEU A 1 99 ? 37.884 4.654 49.621 1.00 38.25 118 LEU A O 1
ATOM 507 N N . ASN A 1 100 ? 37.478 3.994 47.515 1.00 34.71 119 ASN A N 1
ATOM 508 C CA . ASN A 1 100 ? 36.242 4.788 47.322 1.00 37.58 119 ASN A CA 1
ATOM 509 C C . ASN A 1 100 ? 35.216 3.940 46.571 1.00 40.81 119 ASN A C 1
ATOM 510 O O . ASN A 1 100 ? 34.400 4.524 45.851 1.00 47.47 119 ASN A O 1
ATOM 515 N N . GLY A 1 101 ? 35.211 2.627 46.789 1.00 44.62 120 GLY A N 1
ATOM 516 C CA . GLY A 1 101 ? 34.259 1.704 46.146 1.00 49.24 120 GLY A CA 1
ATOM 517 C C . GLY A 1 101 ? 33.014 1.438 46.978 1.00 52.01 120 GLY A C 1
ATOM 518 O O . GLY A 1 101 ? 32.108 0.748 46.446 1.00 57.82 120 GLY A O 1
ATOM 519 N N . GLY A 1 102 ? 32.958 1.952 48.213 1.00 49.35 121 GLY A N 1
ATOM 520 C CA . GLY A 1 102 ? 31.928 1.604 49.204 1.00 50.62 121 GLY A CA 1
ATOM 521 C C . GLY A 1 102 ? 30.719 2.515 49.126 1.00 53.06 121 GLY A C 1
ATOM 522 O O . GLY A 1 102 ? 30.900 3.737 49.025 1.00 51.74 121 GLY A O 1
ATOM 523 N N . LEU A 1 103 ? 29.517 1.947 49.256 1.00 53.10 122 LEU A N 1
ATOM 524 C CA . LEU A 1 103 ? 28.258 2.731 49.318 1.00 51.15 122 LEU A CA 1
ATOM 525 C C . LEU A 1 103 ? 27.966 3.136 50.768 1.00 46.95 122 LEU A C 1
ATOM 526 O O . LEU A 1 103 ? 28.596 2.575 51.683 1.00 44.23 122 LEU A O 1
ATOM 531 N N . GLY A 1 104 ? 27.058 4.094 50.953 1.00 46.00 123 GLY A N 1
ATOM 532 C CA . GLY A 1 104 ? 26.664 4.621 52.274 1.00 52.19 123 GLY A CA 1
ATOM 533 C C . GLY A 1 104 ? 25.394 3.969 52.821 1.00 55.07 123 GLY A C 1
ATOM 534 O O . GLY A 1 104 ? 24.781 4.552 53.735 1.00 53.43 123 GLY A O 1
ATOM 535 N N . THR A 1 105 ? 25.070 2.756 52.361 1.00 52.12 124 THR A N 1
ATOM 536 C CA . THR A 1 105 ? 23.761 2.084 52.558 1.00 60.48 124 THR A CA 1
ATOM 537 C C . THR A 1 105 ? 23.609 1.626 54.021 1.00 56.11 124 THR A C 1
ATOM 538 O O . THR A 1 105 ? 22.481 1.689 54.528 1.00 54.99 124 THR A O 1
ATOM 542 N N . SER A 1 106 ? 24.682 1.211 54.695 1.00 50.86 125 SER A N 1
ATOM 543 C CA . SER A 1 106 ? 24.669 0.839 56.132 1.00 54.55 125 SER A CA 1
ATOM 544 C C . SER A 1 106 ? 24.323 2.050 57.026 1.00 59.15 125 SER A C 1
ATOM 545 O O . SER A 1 106 ? 23.773 1.845 58.107 1.00 66.55 125 SER A O 1
ATOM 548 N N . MET A 1 107 ? 24.659 3.273 56.624 1.00 55.26 126 MET A N 1
ATOM 549 C CA . MET A 1 107 ? 24.228 4.508 57.321 1.00 48.17 126 MET A CA 1
ATOM 550 C C . MET A 1 107 ? 23.009 5.083 56.608 1.00 47.05 126 MET A C 1
ATOM 551 O O . MET A 1 107 ? 22.784 6.328 56.720 1.00 41.86 126 MET A O 1
ATOM 556 N N . GLY A 1 108 ? 22.267 4.212 55.914 1.00 43.29 127 GLY A N 1
ATOM 557 C CA . GLY A 1 108 ? 21.023 4.558 55.197 1.00 44.95 127 GLY A CA 1
ATOM 558 C C . GLY A 1 108 ? 21.174 5.712 54.216 1.00 48.63 127 GLY A C 1
ATOM 559 O O . GLY A 1 108 ? 20.229 6.486 54.080 1.00 57.41 127 GLY A O 1
ATOM 560 N N . CYS A 1 109 ? 22.300 5.805 53.509 1.00 55.38 128 CYS A N 1
ATOM 561 C CA . CYS A 1 109 ? 22.528 6.789 52.416 1.00 57.31 128 CYS A CA 1
ATOM 562 C C . CYS A 1 109 ? 22.744 6.085 51.068 1.00 63.87 128 CYS A C 1
ATOM 563 O O . CYS A 1 109 ? 23.436 5.037 51.005 1.00 61.52 128 CYS A O 1
ATOM 566 N N . VAL A 1 110 ? 22.196 6.655 49.998 1.00 59.52 129 VAL A N 1
ATOM 567 C CA . VAL A 1 110 ? 22.497 6.163 48.622 1.00 65.09 129 VAL A CA 1
ATOM 568 C C . VAL A 1 110 ? 23.712 6.953 48.129 1.00 58.61 129 VAL A C 1
ATOM 569 O O . VAL A 1 110 ? 24.019 8.023 48.702 1.00 58.60 129 VAL A O 1
ATOM 573 N N . GLY A 1 111 ? 24.410 6.430 47.131 1.00 53.28 130 GLY A N 1
ATOM 574 C CA . GLY A 1 111 ? 25.652 7.051 46.642 1.00 54.38 130 GLY A CA 1
ATOM 575 C C . GLY A 1 111 ? 26.856 6.635 47.483 1.00 54.17 130 GLY A C 1
ATOM 576 O O . GLY A 1 111 ? 26.782 5.822 48.414 1.00 54.96 130 GLY A O 1
ATOM 577 N N . PRO A 1 112 ? 28.048 7.144 47.134 1.00 51.53 131 PRO A N 1
ATOM 578 C CA . PRO A 1 112 ? 29.280 6.689 47.771 1.00 48.98 131 PRO A CA 1
ATOM 579 C C . PRO A 1 112 ? 29.360 7.145 49.230 1.00 47.42 131 PRO A C 1
ATOM 580 O O . PRO A 1 112 ? 28.921 8.247 49.524 1.00 52.81 131 PRO A O 1
ATOM 584 N N . LYS A 1 113 ? 29.946 6.331 50.106 1.00 45.75 132 LYS A N 1
ATOM 585 C CA . LYS A 1 113 ? 30.123 6.740 51.524 1.00 47.95 132 LYS A CA 1
ATOM 586 C C . LYS A 1 113 ? 30.871 8.082 51.610 1.00 45.51 132 LYS A C 1
ATOM 587 O O . LYS A 1 113 ? 30.543 8.847 52.517 1.00 46.59 132 LYS A O 1
ATOM 593 N N . SER A 1 114 ? 31.844 8.343 50.713 1.00 45.30 133 SER A N 1
ATOM 594 C CA . SER A 1 114 ? 32.814 9.475 50.802 1.00 42.78 133 SER A CA 1
ATOM 595 C C . SER A 1 114 ? 32.075 10.820 50.705 1.00 41.15 133 SER A C 1
ATOM 596 O O . SER A 1 114 ? 32.545 11.823 51.259 1.00 46.58 133 SER A O 1
ATOM 599 N N . VAL A 1 115 ? 30.890 10.808 50.124 1.00 39.84 134 VAL A N 1
ATOM 600 C CA . VAL A 1 115 ? 30.056 12.009 49.853 1.00 41.84 134 VAL A CA 1
ATOM 601 C C . VAL A 1 115 ? 29.197 12.375 51.076 1.00 44.76 134 VAL A C 1
ATOM 602 O O . VAL A 1 115 ? 28.673 13.489 51.096 1.00 50.29 134 VAL A O 1
ATOM 606 N N . ILE A 1 116 ? 29.133 11.527 52.105 1.00 44.94 135 ILE A N 1
ATOM 607 C CA . ILE A 1 116 ? 28.387 11.794 53.371 1.00 43.86 135 ILE A CA 1
ATOM 608 C C . ILE A 1 116 ? 29.006 13.002 54.089 1.00 45.50 135 ILE A C 1
ATOM 609 O O . ILE A 1 116 ? 30.223 13.123 54.121 1.00 45.97 135 ILE A O 1
ATOM 614 N N . GLU A 1 117 ? 28.171 13.861 54.664 1.00 48.50 136 GLU A N 1
ATOM 615 C CA . GLU A 1 117 ? 28.620 15.064 55.402 1.00 53.67 136 GLU A CA 1
ATOM 616 C C . GLU A 1 117 ? 29.239 14.579 56.716 1.00 50.14 136 GLU A C 1
ATOM 617 O O . GLU A 1 117 ? 28.636 13.720 57.331 1.00 58.41 136 GLU A O 1
ATOM 623 N N . VAL A 1 118 ? 30.414 15.090 57.100 1.00 48.34 137 VAL A N 1
ATOM 624 C CA . VAL A 1 118 ? 31.089 14.750 58.378 1.00 46.39 137 VAL A CA 1
ATOM 625 C C . VAL A 1 118 ? 30.877 15.900 59.368 1.00 50.49 137 VAL A C 1
ATOM 626 O O . VAL A 1 118 ? 30.242 15.674 60.401 1.00 56.87 137 VAL A O 1
ATOM 630 N N . ARG A 1 119 ? 31.427 17.082 59.107 1.00 49.01 138 ARG A N 1
ATOM 631 C CA . ARG A 1 119 ? 31.132 18.245 59.974 1.00 52.38 138 ARG A CA 1
ATOM 632 C C . ARG A 1 119 ? 31.287 19.543 59.201 1.00 54.34 138 ARG A C 1
ATOM 633 O O . ARG A 1 119 ? 32.013 19.539 58.201 1.00 54.62 138 ARG A O 1
ATOM 641 N N . GLU A 1 120 ? 30.562 20.573 59.661 1.00 62.22 139 GLU A N 1
ATOM 642 C CA . GLU A 1 120 ? 30.671 21.994 59.223 1.00 63.63 139 GLU A CA 1
ATOM 643 C C . GLU A 1 120 ? 30.641 22.057 57.690 1.00 58.95 139 GLU A C 1
ATOM 644 O O . GLU A 1 120 ? 31.516 22.742 57.119 1.00 55.11 139 GLU A O 1
ATOM 650 N N . GLY A 1 121 ? 29.718 21.312 57.062 1.00 56.73 140 GLY A N 1
ATOM 651 C CA . GLY A 1 121 ? 29.455 21.354 55.609 1.00 54.20 140 GLY A CA 1
ATOM 652 C C . GLY A 1 121 ? 30.332 20.410 54.784 1.00 57.30 140 GLY A C 1
ATOM 653 O O . GLY A 1 121 ? 29.988 20.177 53.595 1.00 56.36 140 GLY A O 1
ATOM 654 N N . MET A 1 122 ? 31.381 19.831 55.372 1.00 50.36 141 MET A N 1
ATOM 655 C CA . MET A 1 122 ? 32.457 19.109 54.643 1.00 50.34 141 MET A CA 1
ATOM 656 C C . MET A 1 122 ? 32.213 17.586 54.635 1.00 50.47 141 MET A C 1
ATOM 657 O O . MET A 1 122 ? 32.071 16.975 55.723 1.00 51.70 141 MET A O 1
ATOM 662 N N . SER A 1 123 ? 32.224 16.970 53.450 1.00 41.47 142 SER A N 1
ATOM 663 C CA . SER A 1 123 ? 32.220 15.500 53.271 1.00 41.34 142 SER A CA 1
ATOM 664 C C . SER A 1 123 ? 33.622 14.912 53.489 1.00 41.13 142 SER A C 1
ATOM 665 O O . SER A 1 123 ? 34.588 15.675 53.616 1.00 43.18 142 SER A O 1
ATOM 668 N N . PHE A 1 124 ? 33.734 13.584 53.506 1.00 41.85 143 PHE A N 1
ATOM 669 C CA . PHE A 1 124 ? 35.034 12.870 53.583 1.00 43.46 143 PHE A CA 1
ATOM 670 C C . PHE A 1 124 ? 35.881 13.275 52.376 1.00 40.56 143 PHE A C 1
ATOM 671 O O . PHE A 1 124 ? 37.056 13.566 52.569 1.00 42.51 143 PHE A O 1
ATOM 679 N N . LEU A 1 125 ? 35.292 13.282 51.178 1.00 41.10 144 LEU A N 1
ATOM 680 C CA . LEU A 1 125 ? 35.990 13.675 49.922 1.00 45.14 144 LEU A CA 1
ATOM 681 C C . LEU A 1 125 ? 36.461 15.128 50.046 1.00 43.23 144 LEU A C 1
ATOM 682 O O . LEU A 1 125 ? 37.648 15.366 49.798 1.00 39.95 144 LEU A O 1
ATOM 687 N N . ASP A 1 126 ? 35.595 16.028 50.535 1.00 41.27 145 ASP A N 1
ATOM 688 C CA . ASP A 1 126 ? 35.911 17.471 50.704 1.00 38.16 145 ASP A CA 1
ATOM 689 C C . ASP A 1 126 ? 37.138 17.593 51.607 1.00 40.58 145 ASP A C 1
ATOM 690 O O . ASP A 1 126 ? 38.021 18.369 51.272 1.00 49.31 145 ASP A O 1
ATOM 695 N N . LEU A 1 127 ? 37.195 16.858 52.719 1.00 43.83 146 LEU A N 1
ATOM 696 C CA . LEU A 1 127 ? 38.279 16.987 53.730 1.00 44.10 146 LEU A CA 1
ATOM 697 C C . LEU A 1 127 ? 39.589 16.517 53.100 1.00 48.49 146 LEU A C 1
ATOM 698 O O . LEU A 1 127 ? 40.626 17.185 53.316 1.00 44.29 146 LEU A O 1
ATOM 703 N N . SER A 1 128 ? 39.531 15.398 52.365 1.00 42.72 147 SER A N 1
ATOM 704 C CA . SER A 1 128 ? 40.675 14.789 51.646 1.00 41.22 147 SER A CA 1
ATOM 705 C C . SER A 1 128 ? 41.263 15.802 50.654 1.00 42.59 147 SER A C 1
ATOM 706 O O . SER A 1 128 ? 42.484 16.001 50.675 1.00 45.95 147 SER A O 1
ATOM 709 N N . VAL A 1 129 ? 40.436 16.412 49.803 1.00 42.28 148 VAL A N 1
ATOM 710 C CA . VAL A 1 129 ? 40.897 17.425 48.810 1.00 43.03 148 VAL A CA 1
ATOM 711 C C . VAL A 1 129 ? 41.494 18.639 49.554 1.00 45.37 148 VAL A C 1
ATOM 712 O O . VAL A 1 129 ? 42.642 19.044 49.228 1.00 46.99 148 VAL A O 1
ATOM 716 N N . ARG A 1 130 ? 40.798 19.171 50.556 1.00 40.67 149 ARG A N 1
ATOM 717 C CA . ARG A 1 130 ? 41.323 20.293 51.380 1.00 45.62 149 ARG A CA 1
ATOM 718 C C . ARG A 1 130 ? 42.719 19.913 51.901 1.00 47.76 149 ARG A C 1
ATOM 719 O O . ARG A 1 130 ? 43.529 20.788 52.062 1.00 49.44 149 ARG A O 1
ATOM 727 N N . GLN A 1 131 ? 42.971 18.644 52.217 1.00 48.28 150 GLN A N 1
ATOM 728 C CA . GLN A 1 131 ? 44.269 18.206 52.792 1.00 47.79 150 GLN A CA 1
ATOM 729 C C . GLN A 1 131 ? 45.348 18.297 51.706 1.00 53.39 150 GLN A C 1
ATOM 730 O O . GLN A 1 131 ? 46.473 18.746 52.041 1.00 46.72 150 GLN A O 1
ATOM 736 N N . ILE A 1 132 ? 45.021 17.893 50.469 1.00 49.64 151 ILE A N 1
ATOM 737 C CA . ILE A 1 132 ? 45.952 17.962 49.310 1.00 50.84 151 ILE A CA 1
ATOM 738 C C . ILE A 1 132 ? 46.227 19.440 48.971 1.00 50.44 151 ILE A C 1
ATOM 739 O O . ILE A 1 132 ? 47.347 19.746 48.623 1.00 44.67 151 ILE A O 1
ATOM 744 N N . GLU A 1 133 ? 45.250 20.337 49.101 1.00 54.76 152 GLU A N 1
ATOM 745 C CA . GLU A 1 133 ? 45.422 21.779 48.768 1.00 53.50 152 GLU A CA 1
ATOM 746 C C . GLU A 1 133 ? 46.437 22.407 49.724 1.00 56.98 152 GLU A C 1
ATOM 747 O O . GLU A 1 133 ? 47.374 23.021 49.223 1.00 56.77 152 GLU A O 1
ATOM 753 N N . HIS A 1 134 ? 46.225 22.280 51.032 1.00 56.62 153 HIS A N 1
ATOM 754 C CA . HIS A 1 134 ? 47.136 22.769 52.093 1.00 59.54 153 HIS A CA 1
ATOM 755 C C . HIS A 1 134 ? 48.566 22.295 51.799 1.00 59.17 153 HIS A C 1
ATOM 756 O O . HIS A 1 134 ? 49.516 23.099 51.930 1.00 54.88 153 HIS A O 1
ATOM 763 N N . LEU A 1 135 ? 48.720 21.036 51.408 1.00 58.72 154 LEU A N 1
ATOM 764 C CA . LEU A 1 135 ? 50.051 20.388 51.281 1.00 62.07 154 LEU A CA 1
ATOM 765 C C . LEU A 1 135 ? 50.752 21.024 50.072 1.00 60.60 154 LEU A C 1
ATOM 766 O O . LEU A 1 135 ? 51.907 21.510 50.175 1.00 61.07 154 LEU A O 1
ATOM 771 N N . ASN A 1 136 ? 50.035 20.996 48.957 1.00 55.66 155 ASN A N 1
ATOM 772 C CA . ASN A 1 136 ? 50.351 21.699 47.692 1.00 55.23 155 ASN A CA 1
ATOM 773 C C . ASN A 1 136 ? 50.777 23.146 48.009 1.00 62.26 155 ASN A C 1
ATOM 774 O O . ASN A 1 136 ? 51.848 23.521 47.543 1.00 71.47 155 ASN A O 1
ATOM 779 N N . ARG A 1 137 ? 50.007 23.920 48.786 1.00 68.61 156 ARG A N 1
ATOM 780 C CA . ARG A 1 137 ? 50.260 25.375 49.002 1.00 67.08 156 ARG A CA 1
ATOM 781 C C . ARG A 1 137 ? 51.446 25.576 49.947 1.00 67.10 156 ARG A C 1
ATOM 782 O O . ARG A 1 137 ? 52.180 26.555 49.766 1.00 75.89 156 ARG A O 1
ATOM 790 N N . THR A 1 138 ? 51.638 24.679 50.905 1.00 69.54 157 THR A N 1
ATOM 791 C CA . THR A 1 138 ? 52.648 24.821 51.983 1.00 68.47 157 THR A CA 1
ATOM 792 C C . THR A 1 138 ? 54.051 24.556 51.418 1.00 67.79 157 THR A C 1
ATOM 793 O O . THR A 1 138 ? 54.992 25.207 51.905 1.00 73.73 157 THR A O 1
ATOM 797 N N . TYR A 1 139 ? 54.184 23.626 50.466 1.00 62.06 158 TYR A N 1
ATOM 798 C CA . TYR A 1 139 ? 55.483 23.149 49.919 1.00 57.12 158 TYR A CA 1
ATOM 799 C C . TYR A 1 139 ? 55.606 23.476 48.413 1.00 55.02 158 TYR A C 1
ATOM 800 O O . TYR A 1 139 ? 56.591 23.052 47.773 1.00 46.08 158 TYR A O 1
ATOM 809 N N . ASN A 1 140 ? 54.648 24.204 47.834 1.00 50.55 159 ASN A N 1
ATOM 810 C CA . ASN A 1 140 ? 54.679 24.571 46.396 1.00 56.18 159 ASN A CA 1
ATOM 811 C C . ASN A 1 140 ? 54.915 23.301 45.572 1.00 54.44 159 ASN A C 1
ATOM 812 O O . ASN A 1 140 ? 55.942 23.208 44.900 1.00 58.50 159 ASN A O 1
ATOM 817 N N . VAL A 1 141 ? 53.981 22.355 45.658 1.00 57.51 160 VAL A N 1
ATOM 818 C CA . VAL A 1 141 ? 54.044 21.021 44.989 1.00 53.53 160 VAL A CA 1
ATOM 819 C C . VAL A 1 141 ? 52.666 20.738 44.391 1.00 48.18 160 VAL A C 1
ATOM 820 O O . VAL A 1 141 ? 51.759 21.556 44.612 1.00 42.95 160 VAL A O 1
ATOM 824 N N . ASN A 1 142 ? 52.510 19.631 43.663 1.00 47.49 161 ASN A N 1
ATOM 825 C CA . ASN A 1 142 ? 51.187 19.206 43.142 1.00 49.27 161 ASN A CA 1
ATOM 826 C C . ASN A 1 142 ? 51.080 17.678 43.253 1.00 51.24 161 ASN A C 1
ATOM 827 O O . ASN A 1 142 ? 51.226 16.936 42.214 1.00 41.36 161 ASN A O 1
ATOM 832 N N . VAL A 1 143 ? 50.751 17.213 44.458 1.00 53.04 162 VAL A N 1
ATOM 833 C CA . VAL A 1 143 ? 50.664 15.753 44.770 1.00 49.37 162 VAL A CA 1
ATOM 834 C C . VAL A 1 143 ? 49.427 15.160 44.105 1.00 40.61 162 VAL A C 1
ATOM 835 O O . VAL A 1 143 ? 48.313 15.592 44.366 1.00 45.93 162 VAL A O 1
ATOM 839 N N . PRO A 1 144 ? 49.562 14.142 43.245 1.00 32.87 163 PRO A N 1
ATOM 840 C CA . PRO A 1 144 ? 48.394 13.523 42.624 1.00 36.98 163 PRO A CA 1
ATOM 841 C C . PRO A 1 144 ? 47.525 12.805 43.684 1.00 41.88 163 PRO A C 1
ATOM 842 O O . PRO A 1 144 ? 48.070 12.200 44.607 1.00 39.38 163 PRO A O 1
ATOM 846 N N . PHE A 1 145 ? 46.201 12.943 43.554 1.00 42.28 164 PHE A N 1
ATOM 847 C CA . PHE A 1 145 ? 45.137 12.392 44.430 1.00 36.88 164 PHE A CA 1
ATOM 848 C C . PHE A 1 145 ? 44.314 11.419 43.608 1.00 37.83 164 PHE A C 1
ATOM 849 O O . PHE A 1 145 ? 43.611 11.922 42.694 1.00 38.96 164 PHE A O 1
ATOM 857 N N . VAL A 1 146 ? 44.468 10.108 43.875 1.00 38.22 165 VAL A N 1
ATOM 858 C CA . VAL A 1 146 ? 43.878 8.989 43.077 1.00 40.28 165 VAL A CA 1
ATOM 859 C C . VAL A 1 146 ? 42.726 8.341 43.865 1.00 44.14 165 VAL A C 1
ATOM 860 O O . VAL A 1 146 ? 42.911 7.967 45.049 1.00 50.24 165 VAL A O 1
ATOM 864 N N . LEU A 1 147 ? 41.599 8.152 43.203 1.00 42.35 166 LEU A N 1
ATOM 865 C CA . LEU A 1 147 ? 40.365 7.554 43.757 1.00 41.22 166 LEU A CA 1
ATOM 866 C C . LEU A 1 147 ? 40.131 6.220 43.059 1.00 46.01 166 LEU A C 1
ATOM 867 O O . LEU A 1 147 ? 39.888 6.247 41.841 1.00 48.31 166 LEU A O 1
ATOM 872 N N . MET A 1 148 ? 40.235 5.112 43.810 1.00 49.08 167 MET A N 1
ATOM 873 C CA . MET A 1 148 ? 39.817 3.770 43.370 1.00 46.91 167 MET A CA 1
ATOM 874 C C . MET A 1 148 ? 38.314 3.634 43.586 1.00 45.20 167 MET A C 1
ATOM 875 O O . MET A 1 148 ? 37.917 3.473 44.740 1.00 45.54 167 MET A O 1
ATOM 880 N N . ASN A 1 149 ? 37.536 3.656 42.506 1.00 41.66 168 ASN A N 1
ATOM 881 C CA . ASN A 1 149 ? 36.061 3.492 42.515 1.00 45.40 168 ASN A CA 1
ATOM 882 C C . ASN A 1 149 ? 35.684 2.022 42.227 1.00 52.76 168 ASN A C 1
ATOM 883 O O . ASN A 1 149 ? 36.577 1.195 42.007 1.00 53.32 168 ASN A O 1
ATOM 888 N N . SER A 1 150 ? 34.380 1.715 42.234 1.00 56.09 169 SER A N 1
ATOM 889 C CA . SER A 1 150 ? 33.769 0.437 41.784 1.00 51.82 169 SER A CA 1
ATOM 890 C C . SER A 1 150 ? 32.596 0.786 40.867 1.00 51.38 169 SER A C 1
ATOM 891 O O . SER A 1 150 ? 32.201 1.941 40.852 1.00 58.94 169 SER A O 1
ATOM 894 N N . PHE A 1 151 ? 32.025 -0.168 40.145 1.00 51.92 170 PHE A N 1
ATOM 895 C CA . PHE A 1 151 ? 30.831 0.080 39.297 1.00 53.48 170 PHE A CA 1
ATOM 896 C C . PHE A 1 151 ? 29.671 0.625 40.157 1.00 56.52 170 PHE A C 1
ATOM 897 O O . PHE A 1 151 ? 28.698 1.126 39.562 1.00 53.53 170 PHE A O 1
ATOM 905 N N . ASN A 1 152 ? 29.722 0.500 41.495 1.00 52.07 171 ASN A N 1
ATOM 906 C CA . ASN A 1 152 ? 28.681 1.088 42.381 1.00 54.73 171 ASN A CA 1
ATOM 907 C C . ASN A 1 152 ? 28.883 2.600 42.570 1.00 50.01 171 ASN A C 1
ATOM 908 O O . ASN A 1 152 ? 27.925 3.278 42.904 1.00 48.19 171 ASN A O 1
ATOM 913 N N . THR A 1 153 ? 30.072 3.124 42.344 1.00 52.28 172 THR A N 1
ATOM 914 C CA . THR A 1 153 ? 30.482 4.447 42.863 1.00 57.01 172 THR A CA 1
ATOM 915 C C . THR A 1 153 ? 31.072 5.307 41.730 1.00 58.34 172 THR A C 1
ATOM 916 O O . THR A 1 153 ? 31.008 6.537 41.838 1.00 53.44 172 THR A O 1
ATOM 920 N N . ASP A 1 154 ? 31.669 4.686 40.705 1.00 62.08 173 ASP A N 1
ATOM 921 C CA . ASP A 1 154 ? 32.247 5.372 39.517 1.00 68.11 173 ASP A CA 1
ATOM 922 C C . ASP A 1 154 ? 31.093 5.889 38.675 1.00 69.64 173 ASP A C 1
ATOM 923 O O . ASP A 1 154 ? 30.264 5.054 38.307 1.00 87.10 173 ASP A O 1
ATOM 928 N N . GLN A 1 155 ? 31.033 7.189 38.396 1.00 65.03 174 GLN A N 1
ATOM 929 C CA . GLN A 1 155 ? 29.889 7.823 37.667 1.00 75.12 174 GLN A CA 1
ATOM 930 C C . GLN A 1 155 ? 29.248 8.850 38.604 1.00 65.90 174 GLN A C 1
ATOM 931 O O . GLN A 1 155 ? 29.176 10.047 38.242 1.00 67.41 174 GLN A O 1
ATOM 937 N N . ASP A 1 156 ? 28.811 8.390 39.771 1.00 51.47 175 ASP A N 1
ATOM 938 C CA A ASP A 1 156 ? 28.440 9.304 40.883 0.50 52.15 175 ASP A CA 1
ATOM 939 C CA B ASP A 1 156 ? 28.445 9.266 40.909 0.50 54.13 175 ASP A CA 1
ATOM 940 C C . ASP A 1 156 ? 29.678 10.138 41.230 1.00 53.98 175 ASP A C 1
ATOM 941 O O . ASP A 1 156 ? 29.541 11.381 41.332 1.00 52.52 175 ASP A O 1
ATOM 950 N N . THR A 1 157 ? 30.850 9.505 41.339 1.00 52.97 176 THR A N 1
ATOM 951 C CA . THR A 1 157 ? 32.136 10.178 41.657 1.00 51.83 176 THR A CA 1
ATOM 952 C C . THR A 1 157 ? 32.526 11.132 40.517 1.00 52.84 176 THR A C 1
ATOM 953 O O . THR A 1 157 ? 32.952 12.252 40.839 1.00 57.93 176 THR A O 1
ATOM 957 N N . GLN A 1 158 ? 32.360 10.724 39.249 1.00 60.72 177 GLN A N 1
ATOM 958 C CA . GLN A 1 158 ? 32.681 11.547 38.039 1.00 64.24 177 GLN A CA 1
ATOM 959 C C . GLN A 1 158 ? 31.892 12.856 38.085 1.00 58.88 177 GLN A C 1
ATOM 960 O O . GLN A 1 158 ? 32.428 13.902 37.687 1.00 63.99 177 GLN A O 1
ATOM 966 N N . SER A 1 159 ? 30.643 12.782 38.522 1.00 60.02 178 SER A N 1
ATOM 967 C CA . SER A 1 159 ? 29.726 13.940 38.593 1.00 61.83 178 SER A CA 1
ATOM 968 C C . SER A 1 159 ? 30.122 14.848 39.769 1.00 59.81 178 SER A C 1
ATOM 969 O O . SER A 1 159 ? 30.317 16.068 39.508 1.00 59.92 178 SER A O 1
ATOM 972 N N . ILE A 1 160 ? 30.288 14.298 40.985 1.00 51.89 179 ILE A N 1
ATOM 973 C CA . ILE A 1 160 ? 30.544 15.133 42.203 1.00 59.87 179 ILE A CA 1
ATOM 974 C C . ILE A 1 160 ? 31.957 15.771 42.112 1.00 57.51 179 ILE A C 1
ATOM 975 O O . ILE A 1 160 ? 32.132 16.906 42.604 1.00 58.32 179 ILE A O 1
ATOM 980 N N . ILE A 1 161 ? 32.916 15.117 41.454 1.00 53.00 180 ILE A N 1
ATOM 981 C CA . ILE A 1 161 ? 34.347 15.541 41.324 1.00 57.55 180 ILE A CA 1
ATOM 982 C C . ILE A 1 161 ? 34.425 16.964 40.736 1.00 57.86 180 ILE A C 1
ATOM 983 O O . ILE A 1 161 ? 35.375 17.719 41.062 1.00 46.74 180 ILE A O 1
ATOM 988 N N . LYS A 1 162 ? 33.456 17.310 39.880 1.00 56.70 181 LYS A N 1
ATOM 989 C CA . LYS A 1 162 ? 33.399 18.585 39.121 1.00 56.56 181 LYS A CA 1
ATOM 990 C C . LYS A 1 162 ? 33.448 19.794 40.063 1.00 53.91 181 LYS A C 1
ATOM 991 O O . LYS A 1 162 ? 33.976 20.830 39.651 1.00 61.07 181 LYS A O 1
ATOM 997 N N . LYS A 1 163 ? 32.975 19.671 41.303 1.00 53.73 182 LYS A N 1
ATOM 998 C CA . LYS A 1 163 ? 32.992 20.786 42.291 1.00 52.02 182 LYS A CA 1
ATOM 999 C C . LYS A 1 163 ? 34.416 21.179 42.689 1.00 52.58 182 LYS A C 1
ATOM 1000 O O . LYS A 1 163 ? 34.563 22.215 43.314 1.00 54.19 182 LYS A O 1
ATOM 1006 N N . TYR A 1 164 ? 35.431 20.358 42.401 1.00 65.12 183 TYR A N 1
ATOM 1007 C CA . TYR A 1 164 ? 36.851 20.651 42.746 1.00 57.84 183 TYR A CA 1
ATOM 1008 C C . TYR A 1 164 ? 37.546 21.298 41.543 1.00 55.48 183 TYR A C 1
ATOM 1009 O O . TYR A 1 164 ? 38.750 21.585 41.672 1.00 59.63 183 TYR A O 1
ATOM 1018 N N . GLN A 1 165 ? 36.829 21.555 40.438 1.00 60.20 184 GLN A N 1
ATOM 1019 C CA . GLN A 1 165 ? 37.381 22.331 39.289 1.00 61.65 184 GLN A CA 1
ATOM 1020 C C . GLN A 1 165 ? 37.791 23.705 39.818 1.00 60.79 184 GLN A C 1
ATOM 1021 O O . GLN A 1 165 ? 37.032 24.295 40.615 1.00 66.67 184 GLN A O 1
ATOM 1027 N N . GLY A 1 166 ? 39.000 24.141 39.477 1.00 58.82 185 GLY A N 1
ATOM 1028 C CA . GLY A 1 166 ? 39.466 25.500 39.787 1.00 65.68 185 GLY A CA 1
ATOM 1029 C C . GLY A 1 166 ? 40.526 25.498 40.857 1.00 71.01 185 GLY A C 1
ATOM 1030 O O . GLY A 1 166 ? 41.490 26.268 40.725 1.00 75.91 185 GLY A O 1
ATOM 1031 N N A HIS A 1 167 ? 40.364 24.653 41.876 0.50 75.47 186 HIS A N 1
ATOM 1032 N N B HIS A 1 167 ? 40.374 24.697 41.917 0.50 79.87 186 HIS A N 1
ATOM 1033 C CA A HIS A 1 167 ? 41.364 24.445 42.960 0.50 68.01 186 HIS A CA 1
ATOM 1034 C CA B HIS A 1 167 ? 41.444 24.619 42.956 0.50 75.01 186 HIS A CA 1
ATOM 1035 C C A HIS A 1 167 ? 42.576 23.689 42.387 0.50 68.59 186 HIS A C 1
ATOM 1036 C C B HIS A 1 167 ? 42.566 23.705 42.440 0.50 72.55 186 HIS A C 1
ATOM 1037 O O A HIS A 1 167 ? 42.364 22.813 41.516 0.50 71.14 186 HIS A O 1
ATOM 1038 O O B HIS A 1 167 ? 42.286 22.758 41.673 0.50 75.62 186 HIS A O 1
ATOM 1051 N N . ASN A 1 168 ? 43.801 24.032 42.808 1.00 69.18 187 ASN A N 1
ATOM 1052 C CA . ASN A 1 168 ? 45.026 23.419 42.231 1.00 80.57 187 ASN A CA 1
ATOM 1053 C C . ASN A 1 168 ? 45.149 21.991 42.778 1.00 76.05 187 ASN A C 1
ATOM 1054 O O . ASN A 1 168 ? 45.863 21.817 43.796 1.00 81.46 187 ASN A O 1
ATOM 1059 N N . VAL A 1 169 ? 44.452 21.014 42.187 1.00 59.45 188 VAL A N 1
ATOM 1060 C CA . VAL A 1 169 ? 44.430 19.615 42.688 1.00 51.78 188 VAL A CA 1
ATOM 1061 C C . VAL A 1 169 ? 44.349 18.678 41.494 1.00 44.95 188 VAL A C 1
ATOM 1062 O O . VAL A 1 169 ? 43.446 18.843 40.717 1.00 44.03 188 VAL A O 1
ATOM 1066 N N . ASP A 1 170 ? 45.287 17.738 41.386 1.00 45.76 189 ASP A N 1
ATOM 1067 C CA . ASP A 1 170 ? 45.332 16.714 40.309 1.00 45.39 189 ASP A CA 1
ATOM 1068 C C . ASP A 1 170 ? 44.541 15.475 40.783 1.00 50.96 189 ASP A C 1
ATOM 1069 O O . ASP A 1 170 ? 45.081 14.632 41.541 1.00 48.07 189 ASP A O 1
ATOM 1074 N N . ILE A 1 171 ? 43.296 15.354 40.336 1.00 51.41 190 ILE A N 1
ATOM 1075 C CA . ILE A 1 171 ? 42.386 14.251 40.730 1.00 47.96 190 ILE A CA 1
ATOM 1076 C C . ILE A 1 171 ? 42.377 13.216 39.608 1.00 45.27 190 ILE A C 1
ATOM 1077 O O . ILE A 1 171 ? 41.847 13.531 38.544 1.00 42.83 190 ILE A O 1
ATOM 1082 N N . ILE A 1 172 ? 42.894 12.012 39.866 1.00 48.92 191 ILE A N 1
ATOM 1083 C CA . ILE A 1 172 ? 42.824 10.867 38.907 1.00 52.38 191 ILE A CA 1
ATOM 1084 C C . ILE A 1 172 ? 41.864 9.809 39.468 1.00 50.84 191 ILE A C 1
ATOM 1085 O O . ILE A 1 172 ? 41.871 9.555 40.665 1.00 60.55 191 ILE A O 1
ATOM 1090 N N . THR A 1 173 ? 41.139 9.149 38.587 1.00 49.08 192 THR A N 1
ATOM 1091 C CA . THR A 1 173 ? 40.059 8.190 38.890 1.00 51.69 192 THR A CA 1
ATOM 1092 C C . THR A 1 173 ? 40.380 6.873 38.195 1.00 52.21 192 THR A C 1
ATOM 1093 O O . THR A 1 173 ? 40.809 6.943 37.042 1.00 49.53 192 THR A O 1
ATOM 1097 N N . PHE A 1 174 ? 40.145 5.727 38.835 1.00 56.24 193 PHE A N 1
ATOM 1098 C CA . PHE A 1 174 ? 40.042 4.425 38.120 1.00 54.95 193 PHE A CA 1
ATOM 1099 C C . PHE A 1 174 ? 39.031 3.481 38.776 1.00 61.80 193 PHE A C 1
ATOM 1100 O O . PHE A 1 174 ? 38.699 3.628 39.963 1.00 57.36 193 PHE A O 1
ATOM 1108 N N . ASN A 1 175 ? 38.588 2.508 37.979 1.00 71.99 194 ASN A N 1
ATOM 1109 C CA . ASN A 1 175 ? 37.550 1.507 38.314 1.00 70.42 194 ASN A CA 1
ATOM 1110 C C . ASN A 1 175 ? 38.232 0.191 38.694 1.00 66.87 194 ASN A C 1
ATOM 1111 O O . ASN A 1 175 ? 39.120 -0.223 37.938 1.00 86.97 194 ASN A O 1
ATOM 1116 N N . GLN A 1 176 ? 37.849 -0.440 39.812 1.00 60.60 195 GLN A N 1
ATOM 1117 C CA . GLN A 1 176 ? 38.408 -1.760 40.234 1.00 56.65 195 GLN A CA 1
ATOM 1118 C C . GLN A 1 176 ? 37.706 -2.856 39.425 1.00 53.15 195 GLN A C 1
ATOM 1119 O O . GLN A 1 176 ? 36.914 -2.500 38.522 1.00 53.67 195 GLN A O 1
ATOM 1125 N N . SER A 1 177 ? 37.978 -4.135 39.721 1.00 60.31 196 SER A N 1
ATOM 1126 C CA . SER A 1 177 ? 37.420 -5.303 38.979 1.00 63.99 196 SER A CA 1
ATOM 1127 C C . SER A 1 177 ? 35.920 -5.445 39.268 1.00 67.42 196 SER A C 1
ATOM 1128 O O . SER A 1 177 ? 35.509 -5.121 40.405 1.00 76.07 196 SER A O 1
ATOM 1131 N N . ARG A 1 178 ? 35.160 -5.933 38.281 1.00 65.48 197 ARG A N 1
ATOM 1132 C CA . ARG A 1 178 ? 33.741 -6.364 38.409 1.00 69.62 197 ARG A CA 1
ATOM 1133 C C . ARG A 1 178 ? 33.637 -7.880 38.178 1.00 71.94 197 ARG A C 1
ATOM 1134 O O . ARG A 1 178 ? 33.505 -8.282 36.999 1.00 74.62 197 ARG A O 1
ATOM 1142 N N . TYR A 1 179 ? 33.684 -8.685 39.246 1.00 66.19 198 TYR A N 1
ATOM 1143 C CA . TYR A 1 179 ? 33.600 -10.173 39.185 1.00 70.84 198 TYR A CA 1
ATOM 1144 C C . TYR A 1 179 ? 32.159 -10.668 39.300 1.00 74.06 198 TYR A C 1
ATOM 1145 O O . TYR A 1 179 ? 31.315 -10.034 39.927 1.00 65.07 198 TYR A O 1
ATOM 1154 N N . PRO A 1 180 ? 31.849 -11.860 38.737 1.00 79.84 199 PRO A N 1
ATOM 1155 C CA . PRO A 1 180 ? 30.523 -12.458 38.868 1.00 78.01 199 PRO A CA 1
ATOM 1156 C C . PRO A 1 180 ? 30.374 -13.249 40.175 1.00 80.56 199 PRO A C 1
ATOM 1157 O O . PRO A 1 180 ? 31.337 -13.941 40.556 1.00 70.37 199 PRO A O 1
ATOM 1161 N N . ARG A 1 181 ? 29.203 -13.125 40.822 1.00 86.19 200 ARG A N 1
ATOM 1162 C CA . ARG A 1 181 ? 28.822 -13.887 42.045 1.00 90.39 200 ARG A CA 1
ATOM 1163 C C . ARG A 1 181 ? 28.551 -15.343 41.646 1.00 90.56 200 ARG A C 1
ATOM 1164 O O . ARG A 1 181 ? 27.928 -15.570 40.572 1.00 95.24 200 ARG A O 1
ATOM 1172 N N . ILE A 1 182 ? 29.002 -16.295 42.470 1.00 96.91 201 ILE A N 1
ATOM 1173 C CA . ILE A 1 182 ? 28.811 -17.753 42.205 1.00 100.52 201 ILE A CA 1
ATOM 1174 C C . ILE A 1 182 ? 27.558 -18.210 42.961 1.00 98.48 201 ILE A C 1
ATOM 1175 O O . ILE A 1 182 ? 27.466 -17.956 44.187 1.00 75.13 201 ILE A O 1
ATOM 1178 N N . ILE A 1 183 ? 26.625 -18.828 42.222 1.00 100.87 202 ILE A N 1
ATOM 1179 C CA . ILE A 1 183 ? 25.424 -19.537 42.758 1.00 110.04 202 ILE A CA 1
ATOM 1180 C C . ILE A 1 183 ? 25.944 -20.728 43.580 1.00 107.11 202 ILE A C 1
ATOM 1181 O O . ILE A 1 183 ? 26.731 -21.507 43.020 1.00 104.55 202 ILE A O 1
ATOM 1186 N N . LYS A 1 184 ? 25.558 -20.843 44.856 1.00 108.89 203 LYS A N 1
ATOM 1187 C CA . LYS A 1 184 ? 26.123 -21.814 45.843 1.00 125.48 203 LYS A CA 1
ATOM 1188 C C . LYS A 1 184 ? 25.852 -23.261 45.396 1.00 138.79 203 LYS A C 1
ATOM 1189 O O . LYS A 1 184 ? 26.719 -24.133 45.658 1.00 132.49 203 LYS A O 1
ATOM 1195 N N . ASP A 1 185 ? 24.712 -23.513 44.741 1.00 142.27 204 ASP A N 1
ATOM 1196 C CA . ASP A 1 185 ? 24.216 -24.888 44.448 1.00 140.02 204 ASP A CA 1
ATOM 1197 C C . ASP A 1 185 ? 24.781 -25.380 43.103 1.00 140.44 204 ASP A C 1
ATOM 1198 O O . ASP A 1 185 ? 25.250 -26.538 43.075 1.00 158.57 204 ASP A O 1
ATOM 1203 N N . SER A 1 186 ? 24.767 -24.562 42.041 1.00 128.85 205 SER A N 1
ATOM 1204 C CA . SER A 1 186 ? 25.319 -24.931 40.704 1.00 129.43 205 SER A CA 1
ATOM 1205 C C . SER A 1 186 ? 26.839 -24.687 40.645 1.00 133.30 205 SER A C 1
ATOM 1206 O O . SER A 1 186 ? 27.488 -25.335 39.804 1.00 140.65 205 SER A O 1
ATOM 1209 N N . LEU A 1 187 ? 27.380 -23.823 41.518 1.00 134.80 206 LEU A N 1
ATOM 1210 C CA . LEU A 1 187 ? 28.770 -23.269 41.474 1.00 117.89 206 LEU A CA 1
ATOM 1211 C C . LEU A 1 187 ? 29.109 -22.794 40.050 1.00 108.65 206 LEU A C 1
ATOM 1212 O O . LEU A 1 187 ? 30.226 -23.075 39.567 1.00 92.23 206 LEU A O 1
ATOM 1215 N N . LEU A 1 188 ? 28.172 -22.069 39.429 1.00 111.30 207 LEU A N 1
ATOM 1216 C CA . LEU A 1 188 ? 28.321 -21.411 38.105 1.00 118.63 207 LEU A CA 1
ATOM 1217 C C . LEU A 1 188 ? 28.119 -19.901 38.274 1.00 122.53 207 LEU A C 1
ATOM 1218 O O . LEU A 1 188 ? 27.574 -19.448 39.290 1.00 103.18 207 LEU A O 1
ATOM 1220 N N . PRO A 1 189 ? 28.560 -19.071 37.295 1.00 120.00 208 PRO A N 1
ATOM 1221 C CA . PRO A 1 189 ? 28.298 -17.631 37.320 1.00 119.99 208 PRO A CA 1
ATOM 1222 C C . PRO A 1 189 ? 26.804 -17.298 37.427 1.00 121.93 208 PRO A C 1
ATOM 1223 O O . PRO A 1 189 ? 26.030 -17.888 36.700 1.00 126.96 208 PRO A O 1
ATOM 1227 N N . ALA A 1 190 ? 26.451 -16.370 38.325 1.00 122.00 209 ALA A N 1
ATOM 1228 C CA . ALA A 1 190 ? 25.091 -15.803 38.482 1.00 113.34 209 ALA A CA 1
ATOM 1229 C C . ALA A 1 190 ? 24.677 -15.037 37.223 1.00 110.70 209 ALA A C 1
ATOM 1230 O O . ALA A 1 190 ? 23.524 -15.105 36.814 1.00 114.16 209 ALA A O 1
ATOM 1232 N N . PRO A 1 191 ? 25.569 -14.260 36.570 1.00 115.75 210 PRO A N 1
ATOM 1233 C CA . PRO A 1 191 ? 25.207 -13.584 35.326 1.00 114.98 210 PRO A CA 1
ATOM 1234 C C . PRO A 1 191 ? 25.250 -14.499 34.094 1.00 114.99 210 PRO A C 1
ATOM 1235 O O . PRO A 1 191 ? 26.174 -15.285 33.979 1.00 111.30 210 PRO A O 1
ATOM 1239 N N . LYS A 1 192 ? 24.246 -14.379 33.222 1.00 119.96 211 LYS A N 1
ATOM 1240 C CA . LYS A 1 192 ? 24.244 -14.985 31.864 1.00 120.43 211 LYS A CA 1
ATOM 1241 C C . LYS A 1 192 ? 25.062 -14.071 30.935 1.00 129.61 211 LYS A C 1
ATOM 1242 O O . LYS A 1 192 ? 26.123 -14.515 30.451 1.00 136.73 211 LYS A O 1
ATOM 1244 N N . SER A 1 193 ? 24.612 -12.826 30.737 1.00 132.75 212 SER A N 1
ATOM 1245 C CA . SER A 1 193 ? 25.182 -11.831 29.783 1.00 125.18 212 SER A CA 1
ATOM 1246 C C . SER A 1 193 ? 26.279 -10.989 30.450 1.00 126.52 212 SER A C 1
ATOM 1247 O O . SER A 1 193 ? 26.508 -11.165 31.666 1.00 135.61 212 SER A O 1
ATOM 1250 N N . PHE A 1 194 ? 26.935 -10.117 29.668 1.00 125.83 213 PHE A N 1
ATOM 1251 C CA . PHE A 1 194 ? 27.844 -9.036 30.142 1.00 116.45 213 PHE A CA 1
ATOM 1252 C C . PHE A 1 194 ? 26.985 -7.903 30.707 1.00 117.37 213 PHE A C 1
ATOM 1253 O O . PHE A 1 194 ? 27.440 -7.241 31.658 1.00 132.75 213 PHE A O 1
ATOM 1261 N N . ASP A 1 195 ? 25.792 -7.697 30.136 1.00 118.96 214 ASP A N 1
ATOM 1262 C CA . ASP A 1 195 ? 24.841 -6.625 30.545 1.00 115.08 214 ASP A CA 1
ATOM 1263 C C . ASP A 1 195 ? 23.724 -7.227 31.410 1.00 98.74 214 ASP A C 1
ATOM 1264 O O . ASP A 1 195 ? 22.635 -6.633 31.449 1.00 93.37 214 ASP A O 1
ATOM 1269 N N . ALA A 1 196 ? 23.994 -8.345 32.093 1.00 93.39 215 ALA A N 1
ATOM 1270 C CA . ALA A 1 196 ? 23.158 -8.887 33.193 1.00 97.04 215 ALA A CA 1
ATOM 1271 C C . ALA A 1 196 ? 23.129 -7.877 34.334 1.00 96.95 215 ALA A C 1
ATOM 1272 O O . ALA A 1 196 ? 24.145 -7.245 34.597 1.00 93.54 215 ALA A O 1
ATOM 1274 N N . PRO A 1 197 ? 21.997 -7.720 35.061 1.00 109.59 216 PRO A N 1
ATOM 1275 C CA . PRO A 1 197 ? 21.837 -6.616 36.015 1.00 116.92 216 PRO A CA 1
ATOM 1276 C C . PRO A 1 197 ? 22.771 -6.682 37.239 1.00 110.19 216 PRO A C 1
ATOM 1277 O O . PRO A 1 197 ? 23.276 -7.743 37.572 1.00 108.11 216 PRO A O 1
ATOM 1281 N N . LEU A 1 198 ? 22.964 -5.537 37.898 1.00 109.74 217 LEU A N 1
ATOM 1282 C CA . LEU A 1 198 ? 24.117 -5.285 38.806 1.00 111.27 217 LEU A CA 1
ATOM 1283 C C . LEU A 1 198 ? 24.019 -6.172 40.057 1.00 104.06 217 LEU A C 1
ATOM 1284 O O . LEU A 1 198 ? 24.981 -6.173 40.853 1.00 110.04 217 LEU A O 1
ATOM 1289 N N . GLN A 1 199 ? 22.936 -6.939 40.205 1.00 104.19 218 GLN A N 1
ATOM 1290 C CA . GLN A 1 199 ? 22.677 -7.818 41.382 1.00 102.66 218 GLN A CA 1
ATOM 1291 C C . GLN A 1 199 ? 23.623 -9.019 41.354 1.00 88.75 218 GLN A C 1
ATOM 1292 O O . GLN A 1 199 ? 24.029 -9.458 42.443 1.00 76.11 218 GLN A O 1
ATOM 1298 N N . ASP A 1 200 ? 23.960 -9.525 40.161 1.00 99.19 219 ASP A N 1
ATOM 1299 C CA . ASP A 1 200 ? 24.693 -10.814 39.987 1.00 108.14 219 ASP A CA 1
ATOM 1300 C C . ASP A 1 200 ? 26.216 -10.582 39.985 1.00 105.82 219 ASP A C 1
ATOM 1301 O O . ASP A 1 200 ? 26.956 -11.597 40.024 1.00 103.54 219 ASP A O 1
ATOM 1306 N N . TRP A 1 201 ? 26.674 -9.321 40.000 1.00 97.33 220 TRP A N 1
ATOM 1307 C CA . TRP A 1 201 ? 28.112 -8.938 40.080 1.00 87.38 220 TRP A CA 1
ATOM 1308 C C . TRP A 1 201 ? 28.447 -8.359 41.465 1.00 83.46 220 TRP A C 1
ATOM 1309 O O . TRP A 1 201 ? 27.516 -8.047 42.224 1.00 83.56 220 TRP A O 1
ATOM 1320 N N . TYR A 1 202 ? 29.743 -8.201 41.760 1.00 77.41 221 TYR A N 1
ATOM 1321 C CA . TYR A 1 202 ? 30.283 -7.608 43.014 1.00 72.97 221 TYR A CA 1
ATOM 1322 C C . TYR A 1 202 ? 31.707 -7.095 42.775 1.00 75.33 221 TYR A C 1
ATOM 1323 O O . TYR A 1 202 ? 32.469 -7.675 42.011 1.00 74.76 221 TYR A O 1
ATOM 1332 N N . PRO A 1 203 ? 32.126 -5.981 43.408 1.00 72.70 222 PRO A N 1
ATOM 1333 C CA . PRO A 1 203 ? 33.539 -5.601 43.428 1.00 66.08 222 PRO A CA 1
ATOM 1334 C C . PRO A 1 203 ? 34.313 -6.403 44.469 1.00 63.94 222 PRO A C 1
ATOM 1335 O O . PRO A 1 203 ? 33.931 -6.402 45.638 1.00 65.88 222 PRO A O 1
ATOM 1339 N N . PRO A 1 204 ? 35.418 -7.097 44.105 1.00 65.67 223 PRO A N 1
ATOM 1340 C CA . PRO A 1 204 ? 36.187 -7.893 45.064 1.00 59.93 223 PRO A CA 1
ATOM 1341 C C . PRO A 1 204 ? 36.684 -7.057 46.239 1.00 63.00 223 PRO A C 1
ATOM 1342 O O . PRO A 1 204 ? 36.066 -6.071 46.571 1.00 71.34 223 PRO A O 1
ATOM 1346 N N . GLY A 1 205 ? 37.783 -7.461 46.854 1.00 68.78 224 GLY A N 1
ATOM 1347 C CA . GLY A 1 205 ? 38.178 -6.831 48.127 1.00 74.73 224 GLY A CA 1
ATOM 1348 C C . GLY A 1 205 ? 38.889 -5.506 47.938 1.00 67.40 224 GLY A C 1
ATOM 1349 O O . GLY A 1 205 ? 38.980 -4.991 46.794 1.00 66.16 224 GLY A O 1
ATOM 1350 N N A HIS A 1 206 ? 39.396 -4.957 49.036 0.50 59.89 225 HIS A N 1
ATOM 1351 N N B HIS A 1 206 ? 39.390 -4.978 49.058 0.50 71.48 225 HIS A N 1
ATOM 1352 C CA A HIS A 1 206 ? 40.382 -3.852 49.019 0.50 54.59 225 HIS A CA 1
ATOM 1353 C CA B HIS A 1 206 ? 40.377 -3.873 49.107 0.50 71.93 225 HIS A CA 1
ATOM 1354 C C A HIS A 1 206 ? 41.680 -4.363 48.396 0.50 58.22 225 HIS A C 1
ATOM 1355 C C B HIS A 1 206 ? 41.678 -4.362 48.444 0.50 68.27 225 HIS A C 1
ATOM 1356 O O A HIS A 1 206 ? 42.401 -3.540 47.813 0.50 61.49 225 HIS A O 1
ATOM 1357 O O B HIS A 1 206 ? 42.382 -3.531 47.833 0.50 71.42 225 HIS A O 1
ATOM 1370 N N . GLY A 1 207 ? 41.940 -5.673 48.471 1.00 66.12 226 GLY A N 1
ATOM 1371 C CA . GLY A 1 207 ? 43.162 -6.283 47.893 1.00 65.68 226 GLY A CA 1
ATOM 1372 C C . GLY A 1 207 ? 43.181 -6.295 46.369 1.00 59.65 226 GLY A C 1
ATOM 1373 O O . GLY A 1 207 ? 44.217 -6.703 45.840 1.00 59.65 226 GLY A O 1
ATOM 1374 N N . ASP A 1 208 ? 42.103 -5.862 45.689 1.00 57.03 227 ASP A N 1
ATOM 1375 C CA . ASP A 1 208 ? 42.003 -5.776 44.202 1.00 51.49 227 ASP A CA 1
ATOM 1376 C C . ASP A 1 208 ? 42.793 -4.548 43.686 1.00 57.70 227 ASP A C 1
ATOM 1377 O O . ASP A 1 208 ? 42.873 -4.418 42.428 1.00 53.80 227 ASP A O 1
ATOM 1382 N N . VAL A 1 209 ? 43.346 -3.679 44.574 1.00 56.16 228 VAL A N 1
ATOM 1383 C CA . VAL A 1 209 ? 44.178 -2.483 44.196 1.00 60.25 228 VAL A CA 1
ATOM 1384 C C . VAL A 1 209 ? 45.240 -2.900 43.177 1.00 61.48 228 VAL A C 1
ATOM 1385 O O . VAL A 1 209 ? 45.346 -2.248 42.132 1.00 71.07 228 VAL A O 1
ATOM 1389 N N . PHE A 1 210 ? 46.036 -3.904 43.516 1.00 57.42 229 PHE A N 1
ATOM 1390 C CA . PHE A 1 210 ? 47.226 -4.328 42.733 1.00 61.25 229 PHE A CA 1
ATOM 1391 C C . PHE A 1 210 ? 46.833 -4.562 41.275 1.00 53.39 229 PHE A C 1
ATOM 1392 O O . PHE A 1 210 ? 47.359 -3.903 40.382 1.00 58.45 229 PHE A O 1
ATOM 1400 N N . GLU A 1 211 ? 45.871 -5.439 41.053 1.00 62.42 230 GLU A N 1
ATOM 1401 C CA . GLU A 1 211 ? 45.430 -5.846 39.694 1.00 68.61 230 GLU A CA 1
ATOM 1402 C C . GLU A 1 211 ? 44.745 -4.673 38.999 1.00 64.78 230 GLU A C 1
ATOM 1403 O O . GLU A 1 211 ? 44.774 -4.660 37.758 1.00 64.46 230 GLU A O 1
ATOM 1409 N N . SER A 1 212 ? 44.109 -3.770 39.759 1.00 65.28 231 SER A N 1
ATOM 1410 C CA . SER A 1 212 ? 43.287 -2.653 39.218 1.00 62.40 231 SER A CA 1
ATOM 1411 C C . SER A 1 212 ? 44.197 -1.488 38.804 1.00 64.29 231 SER A C 1
ATOM 1412 O O . SER A 1 212 ? 43.989 -0.940 37.693 1.00 64.34 231 SER A O 1
ATOM 1415 N N . LEU A 1 213 ? 45.143 -1.116 39.679 1.00 56.90 232 LEU A N 1
ATOM 1416 C CA . LEU A 1 213 ? 46.249 -0.176 39.387 1.00 61.32 232 LEU A CA 1
ATOM 1417 C C . LEU A 1 213 ? 46.799 -0.547 38.003 1.00 65.05 232 LEU A C 1
ATOM 1418 O O . LEU A 1 213 ? 46.641 0.264 37.054 1.00 71.46 232 LEU A O 1
ATOM 1423 N N . TYR A 1 214 ? 47.303 -1.777 37.875 1.00 68.06 233 TYR A N 1
ATOM 1424 C CA . TYR A 1 214 ? 47.947 -2.329 36.653 1.00 71.36 233 TYR A CA 1
ATOM 1425 C C . TYR A 1 214 ? 46.960 -2.345 35.473 1.00 62.41 233 TYR A C 1
ATOM 1426 O O . TYR A 1 214 ? 47.206 -1.638 34.506 1.00 69.65 233 TYR A O 1
ATOM 1435 N N . ASN A 1 215 ? 45.888 -3.133 35.532 1.00 63.49 234 ASN A N 1
ATOM 1436 C CA . ASN A 1 215 ? 44.982 -3.396 34.379 1.00 69.12 234 ASN A CA 1
ATOM 1437 C C . ASN A 1 215 ? 44.391 -2.085 33.825 1.00 72.64 234 ASN A C 1
ATOM 1438 O O . ASN A 1 215 ? 44.024 -2.056 32.643 1.00 66.86 234 ASN A O 1
ATOM 1443 N N . SER A 1 216 ? 44.233 -1.048 34.649 1.00 71.33 235 SER A N 1
ATOM 1444 C CA . SER A 1 216 ? 43.571 0.228 34.262 1.00 64.10 235 SER A CA 1
ATOM 1445 C C . SER A 1 216 ? 44.585 1.164 33.591 1.00 62.57 235 SER A C 1
ATOM 1446 O O . SER A 1 216 ? 44.150 2.061 32.854 1.00 50.96 235 SER A O 1
ATOM 1449 N N . GLY A 1 217 ? 45.881 0.987 33.879 1.00 58.96 236 GLY A N 1
ATOM 1450 C CA . GLY A 1 217 ? 46.977 1.796 33.317 1.00 56.58 236 GLY A CA 1
ATOM 1451 C C . GLY A 1 217 ? 47.482 2.823 34.308 1.00 61.69 236 GLY A C 1
ATOM 1452 O O . GLY A 1 217 ? 48.537 3.447 34.047 1.00 63.50 236 GLY A O 1
ATOM 1453 N N . THR A 1 218 ? 46.767 2.978 35.420 1.00 59.41 237 THR A N 1
ATOM 1454 C CA . THR A 1 218 ? 47.054 3.994 36.463 1.00 62.04 237 THR A CA 1
ATOM 1455 C C . THR A 1 218 ? 48.490 3.813 36.973 1.00 58.45 237 THR A C 1
ATOM 1456 O O . THR A 1 218 ? 49.137 4.833 37.318 1.00 68.47 237 THR A O 1
ATOM 1460 N N . LEU A 1 219 ? 48.963 2.572 37.058 1.00 60.87 238 LEU A N 1
ATOM 1461 C CA . LEU A 1 219 ? 50.314 2.253 37.590 1.00 67.79 238 LEU A CA 1
ATOM 1462 C C . LEU A 1 219 ? 51.376 2.955 36.722 1.00 64.45 238 LEU A C 1
ATOM 1463 O O . LEU A 1 219 ? 52.224 3.705 37.292 1.00 50.77 238 LEU A O 1
ATOM 1468 N N . ASP A 1 220 ? 51.292 2.768 35.400 1.00 60.61 239 ASP A N 1
ATOM 1469 C CA . ASP A 1 220 ? 52.188 3.416 34.401 1.00 72.87 239 ASP A CA 1
ATOM 1470 C C . ASP A 1 220 ? 52.059 4.947 34.458 1.00 72.70 239 ASP A C 1
ATOM 1471 O O . ASP A 1 220 ? 53.123 5.603 34.501 1.00 67.80 239 ASP A O 1
ATOM 1476 N N . LYS A 1 221 ? 50.824 5.483 34.453 1.00 68.02 240 LYS A N 1
ATOM 1477 C CA . LYS A 1 221 ? 50.533 6.947 34.463 1.00 64.68 240 LYS A CA 1
ATOM 1478 C C . LYS A 1 221 ? 51.292 7.603 35.620 1.00 63.50 240 LYS A C 1
ATOM 1479 O O . LYS A 1 221 ? 51.896 8.666 35.381 1.00 79.08 240 LYS A O 1
ATOM 1482 N N . LEU A 1 222 ? 51.293 6.987 36.806 1.00 59.95 241 LEU A N 1
ATOM 1483 C CA . LEU A 1 222 ? 51.988 7.516 38.009 1.00 64.05 241 LEU A CA 1
ATOM 1484 C C . LEU A 1 222 ? 53.509 7.447 37.829 1.00 61.46 241 LEU A C 1
ATOM 1485 O O . LEU A 1 222 ? 54.229 8.334 38.342 1.00 64.69 241 LEU A O 1
ATOM 1490 N N . LEU A 1 223 ? 53.985 6.395 37.178 1.00 69.15 242 LEU A N 1
ATOM 1491 C CA . LEU A 1 223 ? 55.433 6.104 36.993 1.00 66.48 242 LEU A CA 1
ATOM 1492 C C . LEU A 1 223 ? 56.017 7.157 36.017 1.00 70.28 242 LEU A C 1
ATOM 1493 O O . LEU A 1 223 ? 57.056 7.804 36.355 1.00 60.72 242 LEU A O 1
ATOM 1498 N N . GLU A 1 224 ? 55.306 7.396 34.905 1.00 59.56 243 GLU A N 1
ATOM 1499 C CA . GLU A 1 224 ? 55.562 8.443 33.883 1.00 67.25 243 GLU A CA 1
ATOM 1500 C C . GLU A 1 224 ? 55.724 9.836 34.518 1.00 74.61 243 GLU A C 1
ATOM 1501 O O . GLU A 1 224 ? 56.405 10.674 33.878 1.00 86.46 243 GLU A O 1
ATOM 1504 N N . ARG A 1 225 ? 55.140 10.093 35.700 1.00 63.93 244 ARG A N 1
ATOM 1505 C CA . ARG A 1 225 ? 55.171 11.421 36.378 1.00 54.26 244 ARG A CA 1
ATOM 1506 C C . ARG A 1 225 ? 56.231 11.441 37.485 1.00 54.69 244 ARG A C 1
ATOM 1507 O O . ARG A 1 225 ? 56.308 12.467 38.214 1.00 52.64 244 ARG A O 1
ATOM 1515 N N . GLY A 1 226 ? 57.009 10.358 37.628 1.00 59.14 245 GLY A N 1
ATOM 1516 C CA . GLY A 1 226 ? 58.079 10.229 38.645 1.00 55.26 245 GLY A CA 1
ATOM 1517 C C . GLY A 1 226 ? 57.551 9.938 40.046 1.00 60.28 245 GLY A C 1
ATOM 1518 O O . GLY A 1 226 ? 58.290 10.210 41.032 1.00 53.27 245 GLY A O 1
ATOM 1519 N N . VAL A 1 227 ? 56.327 9.390 40.149 1.00 60.13 246 VAL A N 1
ATOM 1520 C CA . VAL A 1 227 ? 55.773 8.824 41.413 1.00 63.03 246 VAL A CA 1
ATOM 1521 C C . VAL A 1 227 ? 56.500 7.498 41.638 1.00 61.86 246 VAL A C 1
ATOM 1522 O O . VAL A 1 227 ? 56.424 6.613 40.743 1.00 56.89 246 VAL A O 1
ATOM 1526 N N . GLU A 1 228 ? 57.168 7.341 42.774 1.00 61.88 247 GLU A N 1
ATOM 1527 C CA . GLU A 1 228 ? 57.791 6.039 43.130 1.00 74.13 247 GLU A CA 1
ATOM 1528 C C . GLU A 1 228 ? 56.998 5.420 44.297 1.00 77.71 247 GLU A C 1
ATOM 1529 O O . GLU A 1 228 ? 56.956 4.170 44.383 1.00 77.67 247 GLU A O 1
ATOM 1533 N N . TYR A 1 229 ? 56.332 6.251 45.120 1.00 77.10 248 TYR A N 1
ATOM 1534 C CA . TYR A 1 229 ? 55.655 5.866 46.391 1.00 75.17 248 TYR A CA 1
ATOM 1535 C C . TYR A 1 229 ? 54.144 6.178 46.378 1.00 66.15 248 TYR A C 1
ATOM 1536 O O . TYR A 1 229 ? 53.745 7.244 45.883 1.00 65.19 248 TYR A O 1
ATOM 1545 N N . ILE A 1 230 ? 53.317 5.272 46.927 1.00 56.99 249 ILE A N 1
ATOM 1546 C CA . ILE A 1 230 ? 51.868 5.522 47.211 1.00 54.17 249 ILE A CA 1
ATOM 1547 C C . ILE A 1 230 ? 51.574 5.325 48.702 1.00 52.69 249 ILE A C 1
ATOM 1548 O O . ILE A 1 230 ? 52.106 4.399 49.295 1.00 54.78 249 ILE A O 1
ATOM 1553 N N . PHE A 1 231 ? 50.779 6.225 49.272 1.00 48.78 250 PHE A N 1
ATOM 1554 C CA . PHE A 1 231 ? 50.166 6.150 50.618 1.00 47.19 250 PHE A CA 1
ATOM 1555 C C . PHE A 1 231 ? 48.695 5.794 50.421 1.00 52.65 250 PHE A C 1
ATOM 1556 O O . PHE A 1 231 ? 48.000 6.639 49.777 1.00 52.42 250 PHE A O 1
ATOM 1564 N N . LEU A 1 232 ? 48.277 4.590 50.868 1.00 56.46 251 LEU A N 1
ATOM 1565 C CA . LEU A 1 232 ? 46.922 3.988 50.637 1.00 50.86 251 LEU A CA 1
ATOM 1566 C C . LEU A 1 232 ? 46.068 4.083 51.915 1.00 49.53 251 LEU A C 1
ATOM 1567 O O . LEU A 1 232 ? 46.597 3.972 53.033 1.00 44.70 251 LEU A O 1
ATOM 1572 N N . SER A 1 233 ? 44.776 4.322 51.751 1.00 47.12 252 SER A N 1
ATOM 1573 C CA . SER A 1 233 ? 43.853 4.733 52.836 1.00 44.37 252 SER A CA 1
ATOM 1574 C C . SER A 1 233 ? 42.425 4.462 52.404 1.00 46.99 252 SER A C 1
ATOM 1575 O O . SER A 1 233 ? 42.144 4.546 51.182 1.00 47.86 252 SER A O 1
ATOM 1578 N N . ASN A 1 234 ? 41.586 4.210 53.406 1.00 48.16 253 ASN A N 1
ATOM 1579 C CA . ASN A 1 234 ? 40.115 4.212 53.306 1.00 49.12 253 ASN A CA 1
ATOM 1580 C C . ASN A 1 234 ? 39.678 5.676 53.255 1.00 44.39 253 ASN A C 1
ATOM 1581 O O . ASN A 1 234 ? 40.192 6.465 54.064 1.00 38.50 253 ASN A O 1
ATOM 1586 N N . ALA A 1 235 ? 38.773 6.017 52.336 1.00 39.61 254 ALA A N 1
ATOM 1587 C CA . ALA A 1 235 ? 38.070 7.316 52.320 1.00 41.95 254 ALA A CA 1
ATOM 1588 C C . ALA A 1 235 ? 37.354 7.538 53.656 1.00 38.85 254 ALA A C 1
ATOM 1589 O O . ALA A 1 235 ? 37.160 8.675 53.970 1.00 39.34 254 ALA A O 1
ATOM 1591 N N . ASP A 1 236 ? 36.983 6.488 54.389 1.00 41.79 255 ASP A N 1
ATOM 1592 C CA . ASP A 1 236 ? 36.382 6.493 55.757 1.00 49.27 255 ASP A CA 1
ATOM 1593 C C . ASP A 1 236 ? 37.234 7.199 56.814 1.00 49.54 255 ASP A C 1
ATOM 1594 O O . ASP A 1 236 ? 36.673 7.525 57.884 1.00 46.29 255 ASP A O 1
ATOM 1599 N N . ASN A 1 237 ? 38.561 7.178 56.643 1.00 44.56 256 ASN A N 1
ATOM 1600 C CA . ASN A 1 237 ? 39.506 7.336 57.781 1.00 40.33 256 ASN A CA 1
ATOM 1601 C C . ASN A 1 237 ? 40.038 8.766 57.776 1.00 43.57 256 ASN A C 1
ATOM 1602 O O . ASN A 1 237 ? 41.028 9.037 57.109 1.00 45.39 256 ASN A O 1
ATOM 1607 N N . LEU A 1 238 ? 39.420 9.605 58.595 1.00 49.49 257 LEU A N 1
ATOM 1608 C CA . LEU A 1 238 ? 39.675 11.056 58.697 1.00 56.35 257 LEU A CA 1
ATOM 1609 C C . LEU A 1 238 ? 41.138 11.309 59.056 1.00 50.97 257 LEU A C 1
ATOM 1610 O O . LEU A 1 238 ? 41.658 12.363 58.656 1.00 57.29 257 LEU A O 1
ATOM 1615 N N . GLY A 1 239 ? 41.778 10.383 59.769 1.00 48.02 258 GLY A N 1
ATOM 1616 C CA . GLY A 1 239 ? 43.114 10.605 60.362 1.00 48.17 258 GLY A CA 1
ATOM 1617 C C . GLY A 1 239 ? 44.272 10.145 59.487 1.00 43.87 258 GLY A C 1
ATOM 1618 O O . GLY A 1 239 ? 45.401 10.364 59.904 1.00 43.44 258 GLY A O 1
ATOM 1619 N N . ALA A 1 240 ? 44.011 9.516 58.338 1.00 44.15 259 ALA A N 1
ATOM 1620 C CA . ALA A 1 240 ? 45.034 9.100 57.341 1.00 50.14 259 ALA A CA 1
ATOM 1621 C C . ALA A 1 240 ? 45.569 10.302 56.539 1.00 49.03 259 ALA A C 1
ATOM 1622 O O . ALA A 1 240 ? 45.224 10.446 55.363 1.00 48.82 259 ALA A O 1
ATOM 1624 N N . VAL A 1 241 ? 46.421 11.094 57.168 1.00 55.20 260 VAL A N 1
ATOM 1625 C CA . VAL A 1 241 ? 47.062 12.327 56.638 1.00 56.73 260 VAL A CA 1
ATOM 1626 C C . VAL A 1 241 ? 48.510 12.026 56.213 1.00 56.81 260 VAL A C 1
ATOM 1627 O O . VAL A 1 241 ? 49.195 11.262 56.913 1.00 57.22 260 VAL A O 1
ATOM 1631 N N . VAL A 1 242 ? 48.986 12.628 55.128 1.00 51.54 261 VAL A N 1
ATOM 1632 C CA . VAL A 1 242 ? 50.386 12.427 54.659 1.00 50.53 261 VAL A CA 1
ATOM 1633 C C . VAL A 1 242 ? 51.307 12.800 55.820 1.00 52.74 261 VAL A C 1
ATOM 1634 O O . VAL A 1 242 ? 51.057 13.832 56.437 1.00 48.97 261 VAL A O 1
ATOM 1638 N N . ASP A 1 243 ? 52.271 11.938 56.149 1.00 55.92 262 ASP A N 1
ATOM 1639 C CA . ASP A 1 243 ? 53.241 12.148 57.258 1.00 59.76 262 ASP A CA 1
ATOM 1640 C C . ASP A 1 243 ? 54.647 12.028 56.668 1.00 62.86 262 ASP A C 1
ATOM 1641 O O . ASP A 1 243 ? 55.014 10.912 56.190 1.00 61.79 262 ASP A O 1
ATOM 1646 N N . LEU A 1 244 ? 55.404 13.127 56.697 1.00 60.63 263 LEU A N 1
ATOM 1647 C CA . LEU A 1 244 ? 56.699 13.230 55.977 1.00 68.18 263 LEU A CA 1
ATOM 1648 C C . LEU A 1 244 ? 57.755 12.386 56.710 1.00 71.06 263 LEU A C 1
ATOM 1649 O O . LEU A 1 244 ? 58.545 11.727 56.011 1.00 67.72 263 LEU A O 1
ATOM 1654 N N . ARG A 1 245 ? 57.717 12.332 58.050 1.00 68.57 264 ARG A N 1
ATOM 1655 C CA . ARG A 1 245 ? 58.593 11.452 58.878 1.00 64.48 264 ARG A CA 1
ATOM 1656 C C . ARG A 1 245 ? 58.446 9.987 58.456 1.00 68.24 264 ARG A C 1
ATOM 1657 O O . ARG A 1 245 ? 59.482 9.311 58.352 1.00 77.01 264 ARG A O 1
ATOM 1665 N N . ILE A 1 246 ? 57.232 9.489 58.215 1.00 67.42 265 ILE A N 1
ATOM 1666 C CA . ILE A 1 246 ? 57.115 8.043 57.861 1.00 66.99 265 ILE A CA 1
ATOM 1667 C C . ILE A 1 246 ? 57.428 7.856 56.370 1.00 62.43 265 ILE A C 1
ATOM 1668 O O . ILE A 1 246 ? 57.904 6.766 56.022 1.00 59.24 265 ILE A O 1
ATOM 1673 N N . LEU A 1 247 ? 57.291 8.892 55.537 1.00 69.52 266 LEU A N 1
ATOM 1674 C CA . LEU A 1 247 ? 57.777 8.872 54.122 1.00 67.60 266 LEU A CA 1
ATOM 1675 C C . LEU A 1 247 ? 59.310 8.747 54.103 1.00 71.93 266 LEU A C 1
ATOM 1676 O O . LEU A 1 247 ? 59.829 7.917 53.319 1.00 66.51 266 LEU A O 1
ATOM 1681 N N . GLN A 1 248 ? 60.004 9.541 54.931 1.00 74.12 267 GLN A N 1
ATOM 1682 C CA . GLN A 1 248 ? 61.484 9.473 55.102 1.00 80.38 267 GLN A CA 1
ATOM 1683 C C . GLN A 1 248 ? 61.849 8.053 55.544 1.00 81.47 267 GLN A C 1
ATOM 1684 O O . GLN A 1 248 ? 62.455 7.331 54.737 1.00 83.24 267 GLN A O 1
ATOM 1690 N N . HIS A 1 249 ? 61.437 7.667 56.755 1.00 90.49 268 HIS A N 1
ATOM 1691 C CA . HIS A 1 249 ? 61.700 6.344 57.388 1.00 94.71 268 HIS A CA 1
ATOM 1692 C C . HIS A 1 249 ? 61.572 5.223 56.358 1.00 86.72 268 HIS A C 1
ATOM 1693 O O . HIS A 1 249 ? 62.335 4.243 56.449 1.00 101.51 268 HIS A O 1
ATOM 1700 N N . MET A 1 250 ? 60.639 5.353 55.420 1.00 88.85 269 MET A N 1
ATOM 1701 C CA . MET A 1 250 ? 60.387 4.302 54.403 1.00 96.00 269 MET A CA 1
ATOM 1702 C C . MET A 1 250 ? 61.589 4.236 53.460 1.00 94.89 269 MET A C 1
ATOM 1703 O O . MET A 1 250 ? 62.288 3.200 53.450 1.00 88.38 269 MET A O 1
ATOM 1708 N N . ALA A 1 251 ? 61.819 5.328 52.732 1.00 108.25 270 ALA A N 1
ATOM 1709 C CA . ALA A 1 251 ? 62.862 5.473 51.691 1.00 125.17 270 ALA A CA 1
ATOM 1710 C C . ALA A 1 251 ? 64.252 5.329 52.332 1.00 121.29 270 ALA A C 1
ATOM 1711 O O . ALA A 1 251 ? 65.108 4.668 51.713 1.00 136.43 270 ALA A O 1
ATOM 1713 N N . ASP A 1 252 ? 64.456 5.859 53.543 1.00 99.94 271 ASP A N 1
ATOM 1714 C CA . ASP A 1 252 ? 65.774 5.811 54.241 1.00 99.25 271 ASP A CA 1
ATOM 1715 C C . ASP A 1 252 ? 65.869 4.469 55.000 1.00 103.24 271 ASP A C 1
ATOM 1716 O O . ASP A 1 252 ? 66.542 4.410 56.048 1.00 109.38 271 ASP A O 1
ATOM 1721 N N . THR A 1 253 ? 65.224 3.412 54.481 1.00 106.13 272 THR A N 1
ATOM 1722 C CA . THR A 1 253 ? 65.499 1.971 54.789 1.00 99.30 272 THR A CA 1
ATOM 1723 C C . THR A 1 253 ? 65.121 1.102 53.576 1.00 98.53 272 THR A C 1
ATOM 1724 O O . THR A 1 253 ? 65.033 -0.141 53.726 1.00 81.20 272 THR A O 1
ATOM 1728 N N . GLY A 1 254 ? 64.923 1.734 52.410 1.00 111.76 273 GLY A N 1
ATOM 1729 C CA . GLY A 1 254 ? 64.423 1.116 51.163 1.00 119.37 273 GLY A CA 1
ATOM 1730 C C . GLY A 1 254 ? 63.416 -0.004 51.405 1.00 123.61 273 GLY A C 1
ATOM 1731 O O . GLY A 1 254 ? 63.429 -0.977 50.620 1.00 126.21 273 GLY A O 1
ATOM 1732 N N . ALA A 1 255 ? 62.568 0.116 52.437 1.00 105.82 274 ALA A N 1
ATOM 1733 C CA . ALA A 1 255 ? 61.458 -0.817 52.736 1.00 89.01 274 ALA A CA 1
ATOM 1734 C C . ALA A 1 255 ? 60.352 -0.588 51.705 1.00 74.87 274 ALA A C 1
ATOM 1735 O O . ALA A 1 255 ? 59.988 0.582 51.534 1.00 75.89 274 ALA A O 1
ATOM 1737 N N . GLU A 1 256 ? 59.855 -1.643 51.044 1.00 62.67 275 GLU A N 1
ATOM 1738 C CA . GLU A 1 256 ? 58.871 -1.551 49.927 1.00 67.11 275 GLU A CA 1
ATOM 1739 C C . GLU A 1 256 ? 57.396 -1.592 50.403 1.00 63.07 275 GLU A C 1
ATOM 1740 O O . GLU A 1 256 ? 56.471 -1.696 49.540 1.00 53.71 275 GLU A O 1
ATOM 1746 N N . TYR A 1 257 ? 57.150 -1.529 51.709 1.00 57.91 276 TYR A N 1
ATOM 1747 C CA . TYR A 1 257 ? 55.825 -1.794 52.331 1.00 63.21 276 TYR A CA 1
ATOM 1748 C C . TYR A 1 257 ? 55.925 -1.462 53.813 1.00 63.08 276 TYR A C 1
ATOM 1749 O O . TYR A 1 257 ? 56.706 -2.116 54.509 1.00 65.08 276 TYR A O 1
ATOM 1758 N N . ILE A 1 258 ? 55.176 -0.458 54.257 1.00 59.35 277 ILE A N 1
ATOM 1759 C CA . ILE A 1 258 ? 55.023 -0.128 55.697 1.00 62.44 277 ILE A CA 1
ATOM 1760 C C . ILE A 1 258 ? 53.536 -0.147 56.034 1.00 67.34 277 ILE A C 1
ATOM 1761 O O . ILE A 1 258 ? 52.730 0.366 55.231 1.00 70.44 277 ILE A O 1
ATOM 1766 N N . MET A 1 259 ? 53.202 -0.765 57.167 1.00 67.00 278 MET A N 1
ATOM 1767 C CA . MET A 1 259 ? 51.823 -0.846 57.696 1.00 69.49 278 MET A CA 1
ATOM 1768 C C . MET A 1 259 ? 51.778 -0.020 58.972 1.00 60.84 278 MET A C 1
ATOM 1769 O O . MET A 1 259 ? 52.637 -0.235 59.832 1.00 55.24 278 MET A O 1
ATOM 1774 N N . GLU A 1 260 ? 50.842 0.918 59.073 1.00 56.89 279 GLU A N 1
ATOM 1775 C CA . GLU A 1 260 ? 50.625 1.637 60.352 1.00 60.81 279 GLU A CA 1
ATOM 1776 C C . GLU A 1 260 ? 49.839 0.686 61.267 1.00 60.97 279 GLU A C 1
ATOM 1777 O O . GLU A 1 260 ? 48.935 -0.021 60.764 1.00 62.49 279 GLU A O 1
ATOM 1783 N N . LEU A 1 261 ? 50.265 0.591 62.529 1.00 58.48 280 LEU A N 1
ATOM 1784 C CA . LEU A 1 261 ? 49.623 -0.201 63.609 1.00 57.77 280 LEU A CA 1
ATOM 1785 C C . LEU A 1 261 ? 49.407 0.783 64.755 1.00 59.91 280 LEU A C 1
ATOM 1786 O O . LEU A 1 261 ? 50.123 1.817 64.755 1.00 55.16 280 LEU A O 1
ATOM 1791 N N . THR A 1 262 ? 48.464 0.552 65.666 1.00 61.13 281 THR A N 1
ATOM 1792 C CA . THR A 1 262 ? 48.192 1.608 66.675 1.00 66.75 281 THR A CA 1
ATOM 1793 C C . THR A 1 262 ? 48.239 1.105 68.128 1.00 70.71 281 THR A C 1
ATOM 1794 O O . THR A 1 262 ? 48.772 1.892 68.953 1.00 79.77 281 THR A O 1
ATOM 1798 N N . ASP A 1 263 ? 47.724 -0.089 68.449 1.00 58.61 282 ASP A N 1
ATOM 1799 C CA . ASP A 1 263 ? 47.517 -0.558 69.856 1.00 70.47 282 ASP A CA 1
ATOM 1800 C C . ASP A 1 263 ? 46.077 -1.042 69.980 1.00 73.15 282 ASP A C 1
ATOM 1801 O O . ASP A 1 263 ? 45.200 -0.243 69.641 1.00 81.52 282 ASP A O 1
ATOM 1806 N N . LYS A 1 264 ? 45.850 -2.270 70.454 1.00 76.03 283 LYS A N 1
ATOM 1807 C CA . LYS A 1 264 ? 44.485 -2.781 70.746 1.00 76.88 283 LYS A CA 1
ATOM 1808 C C . LYS A 1 264 ? 43.943 -2.059 71.995 1.00 77.14 283 LYS A C 1
ATOM 1809 O O . LYS A 1 264 ? 44.628 -2.069 73.025 1.00 81.38 283 LYS A O 1
ATOM 1815 N N . THR A 1 265 ? 42.796 -1.382 71.888 1.00 76.93 284 THR A N 1
ATOM 1816 C CA . THR A 1 265 ? 41.892 -1.078 73.032 1.00 87.24 284 THR A CA 1
ATOM 1817 C C . THR A 1 265 ? 40.887 -2.229 73.115 1.00 88.09 284 THR A C 1
ATOM 1818 O O . THR A 1 265 ? 40.922 -3.106 72.209 1.00 85.63 284 THR A O 1
ATOM 1822 N N . LYS A 1 266 ? 40.002 -2.194 74.112 1.00 81.71 285 LYS A N 1
ATOM 1823 C CA . LYS A 1 266 ? 38.955 -3.227 74.320 1.00 88.83 285 LYS A CA 1
ATOM 1824 C C . LYS A 1 266 ? 38.054 -3.294 73.075 1.00 84.17 285 LYS A C 1
ATOM 1825 O O . LYS A 1 266 ? 37.477 -4.366 72.841 1.00 83.53 285 LYS A O 1
ATOM 1831 N N . ALA A 1 267 ? 37.968 -2.206 72.297 1.00 89.56 286 ALA A N 1
ATOM 1832 C CA . ALA A 1 267 ? 37.081 -2.051 71.117 1.00 80.47 286 ALA A CA 1
ATOM 1833 C C . ALA A 1 267 ? 37.671 -2.727 69.865 1.00 83.78 286 ALA A C 1
ATOM 1834 O O . ALA A 1 267 ? 36.965 -2.774 68.845 1.00 72.55 286 ALA A O 1
ATOM 1836 N N . ASP A 1 268 ? 38.876 -3.307 69.957 1.00 90.16 287 ASP A N 1
ATOM 1837 C CA . ASP A 1 268 ? 39.652 -3.785 68.778 1.00 94.89 287 ASP A CA 1
ATOM 1838 C C . ASP A 1 268 ? 40.052 -5.263 68.889 1.00 111.43 287 ASP A C 1
ATOM 1839 O O . ASP A 1 268 ? 40.920 -5.681 68.096 1.00 122.44 287 ASP A O 1
ATOM 1844 N N . VAL A 1 269 ? 39.470 -6.041 69.805 1.00 123.90 288 VAL A N 1
ATOM 1845 C CA . VAL A 1 269 ? 39.800 -7.492 69.990 1.00 124.14 288 VAL A CA 1
ATOM 1846 C C . VAL A 1 269 ? 39.768 -8.217 68.627 1.00 120.62 288 VAL A C 1
ATOM 1847 O O . VAL A 1 269 ? 40.655 -9.068 68.401 1.00 95.01 288 VAL A O 1
ATOM 1851 N N . LYS A 1 270 ? 38.808 -7.870 67.754 1.00 130.19 289 LYS A N 1
ATOM 1852 C CA . LYS A 1 270 ? 38.692 -8.328 66.336 1.00 127.76 289 LYS A CA 1
ATOM 1853 C C . LYS A 1 270 ? 39.801 -7.694 65.469 1.00 131.35 289 LYS A C 1
ATOM 1854 O O . LYS A 1 270 ? 40.706 -7.055 66.031 1.00 128.72 289 LYS A O 1
ATOM 1858 N N . GLY A 1 271 ? 39.769 -7.905 64.146 1.00 128.94 290 GLY A N 1
ATOM 1859 C CA . GLY A 1 271 ? 40.629 -7.212 63.157 1.00 122.02 290 GLY A CA 1
ATOM 1860 C C . GLY A 1 271 ? 42.094 -7.645 63.206 1.00 111.39 290 GLY A C 1
ATOM 1861 O O . GLY A 1 271 ? 42.587 -7.954 64.306 1.00 113.42 290 GLY A O 1
ATOM 1862 N N . GLY A 1 272 ? 42.783 -7.596 62.059 1.00 92.52 291 GLY A N 1
ATOM 1863 C CA . GLY A 1 272 ? 44.147 -8.123 61.831 1.00 85.27 291 GLY A CA 1
ATOM 1864 C C . GLY A 1 272 ? 45.195 -7.580 62.792 1.00 80.39 291 GLY A C 1
ATOM 1865 O O . GLY A 1 272 ? 45.062 -6.436 63.256 1.00 70.28 291 GLY A O 1
ATOM 1866 N N . THR A 1 273 ? 46.218 -8.384 63.088 1.00 87.87 292 THR A N 1
ATOM 1867 C CA . THR A 1 273 ? 47.348 -8.019 63.987 1.00 103.40 292 THR A CA 1
ATOM 1868 C C . THR A 1 273 ? 48.646 -8.603 63.421 1.00 101.34 292 THR A C 1
ATOM 1869 O O . THR A 1 273 ? 48.579 -9.666 62.760 1.00 108.11 292 THR A O 1
ATOM 1873 N N . ILE A 1 274 ? 49.775 -7.934 63.679 1.00 88.89 293 ILE A N 1
ATOM 1874 C CA . ILE A 1 274 ? 51.074 -8.256 63.020 1.00 92.94 293 ILE A CA 1
ATOM 1875 C C . ILE A 1 274 ? 51.795 -9.351 63.814 1.00 103.00 293 ILE A C 1
ATOM 1876 O O . ILE A 1 274 ? 51.878 -9.245 65.070 1.00 81.41 293 ILE A O 1
ATOM 1881 N N . ILE A 1 275 ? 52.326 -10.334 63.072 1.00 116.25 294 ILE A N 1
ATOM 1882 C CA . ILE A 1 275 ? 52.980 -11.581 63.568 1.00 109.73 294 ILE A CA 1
ATOM 1883 C C . ILE A 1 275 ? 54.288 -11.779 62.781 1.00 121.91 294 ILE A C 1
ATOM 1884 O O . ILE A 1 275 ? 54.280 -11.476 61.568 1.00 109.06 294 ILE A O 1
ATOM 1888 N N . ASP A 1 276 ? 55.369 -12.244 63.432 1.00 145.15 295 ASP A N 1
ATOM 1889 C CA . ASP A 1 276 ? 56.720 -12.416 62.810 1.00 157.81 295 ASP A CA 1
ATOM 1890 C C . ASP A 1 276 ? 57.001 -13.903 62.524 1.00 158.00 295 ASP A C 1
ATOM 1891 O O . ASP A 1 276 ? 58.190 -14.289 62.516 1.00 158.66 295 ASP A O 1
ATOM 1896 N N . TYR A 1 277 ? 55.938 -14.684 62.287 1.00 149.81 296 TYR A N 1
ATOM 1897 C CA . TYR A 1 277 ? 55.913 -16.078 61.765 1.00 140.42 296 TYR A CA 1
ATOM 1898 C C . TYR A 1 277 ? 57.108 -16.357 60.838 1.00 138.89 296 TYR A C 1
ATOM 1899 O O . TYR A 1 277 ? 57.131 -15.823 59.711 1.00 121.91 296 TYR A O 1
ATOM 1908 N N . GLU A 1 278 ? 58.044 -17.203 61.301 1.00 144.70 297 GLU A N 1
ATOM 1909 C CA . GLU A 1 278 ? 59.350 -17.535 60.658 1.00 141.30 297 GLU A CA 1
ATOM 1910 C C . GLU A 1 278 ? 60.299 -16.335 60.854 1.00 146.11 297 GLU A C 1
ATOM 1911 O O . GLU A 1 278 ? 60.553 -15.971 62.014 1.00 136.44 297 GLU A O 1
ATOM 1915 N N . GLY A 1 279 ? 60.842 -15.773 59.769 1.00 145.08 298 GLY A N 1
ATOM 1916 C CA . GLY A 1 279 ? 61.416 -14.412 59.719 1.00 145.74 298 GLY A CA 1
ATOM 1917 C C . GLY A 1 279 ? 60.571 -13.488 58.852 1.00 155.10 298 GLY A C 1
ATOM 1918 O O . GLY A 1 279 ? 60.689 -12.256 59.010 1.00 159.29 298 GLY A O 1
ATOM 1919 N N . LYS A 1 280 ? 59.746 -14.072 57.972 1.00 164.20 299 LYS A N 1
ATOM 1920 C CA . LYS A 1 280 ? 58.828 -13.401 57.007 1.00 162.71 299 LYS A CA 1
ATOM 1921 C C . LYS A 1 280 ? 57.553 -12.950 57.738 1.00 167.25 299 LYS A C 1
ATOM 1922 O O . LYS A 1 280 ? 56.656 -13.801 57.917 1.00 187.81 299 LYS A O 1
ATOM 1928 N N . ALA A 1 281 ? 57.463 -11.673 58.139 1.00 155.82 300 ALA A N 1
ATOM 1929 C CA . ALA A 1 281 ? 56.303 -11.092 58.863 1.00 135.31 300 ALA A CA 1
ATOM 1930 C C . ALA A 1 281 ? 55.027 -11.250 58.019 1.00 126.97 300 ALA A C 1
ATOM 1931 O O . ALA A 1 281 ? 55.055 -10.887 56.825 1.00 116.79 300 ALA A O 1
ATOM 1933 N N . ARG A 1 282 ? 53.985 -11.848 58.610 1.00 119.22 301 ARG A N 1
ATOM 1934 C CA . ARG A 1 282 ? 52.604 -11.933 58.062 1.00 108.62 301 ARG A CA 1
ATOM 1935 C C . ARG A 1 282 ? 51.666 -11.298 59.097 1.00 106.51 301 ARG A C 1
ATOM 1936 O O . ARG A 1 282 ? 52.170 -10.619 60.011 1.00 94.19 301 ARG A O 1
ATOM 1938 N N . LEU A 1 283 ? 50.354 -11.480 58.943 1.00 112.87 302 LEU A N 1
ATOM 1939 C CA . LEU A 1 283 ? 49.325 -10.990 59.901 1.00 119.12 302 LEU A CA 1
ATOM 1940 C C . LEU A 1 283 ? 48.077 -11.871 59.762 1.00 115.92 302 LEU A C 1
ATOM 1941 O O . LEU A 1 283 ? 47.896 -12.434 58.661 1.00 121.71 302 LEU A O 1
ATOM 1946 N N . LEU A 1 284 ? 47.250 -11.976 60.813 1.00 109.94 303 LEU A N 1
ATOM 1947 C CA . LEU A 1 284 ? 46.096 -12.927 60.867 1.00 120.29 303 LEU A CA 1
ATOM 1948 C C . LEU A 1 284 ? 44.971 -12.411 61.782 1.00 119.94 303 LEU A C 1
ATOM 1949 O O . LEU A 1 284 ? 45.270 -11.604 62.697 1.00 96.50 303 LEU A O 1
ATOM 1954 N N . GLU A 1 285 ? 43.735 -12.892 61.541 1.00 117.16 304 GLU A N 1
ATOM 1955 C CA . GLU A 1 285 ? 42.484 -12.539 62.278 1.00 115.35 304 GLU A CA 1
ATOM 1956 C C . GLU A 1 285 ? 41.863 -13.753 63.013 1.00 121.35 304 GLU A C 1
ATOM 1957 O O . GLU A 1 285 ? 41.237 -13.509 64.071 1.00 115.83 304 GLU A O 1
ATOM 1959 N N . ILE A 1 286 ? 42.018 -14.997 62.517 1.00 132.88 305 ILE A N 1
ATOM 1960 C CA . ILE A 1 286 ? 41.232 -16.204 62.959 1.00 128.18 305 ILE A CA 1
ATOM 1961 C C . ILE A 1 286 ? 41.485 -16.486 64.452 1.00 125.97 305 ILE A C 1
ATOM 1962 O O . ILE A 1 286 ? 42.476 -17.176 64.793 1.00 109.36 305 ILE A O 1
ATOM 1967 N N . GLN A 1 288 ? 40.865 -22.285 67.043 1.00 143.66 307 GLN A N 1
ATOM 1968 C CA . GLN A 1 288 ? 42.021 -22.365 67.981 1.00 145.55 307 GLN A CA 1
ATOM 1969 C C . GLN A 1 288 ? 43.325 -22.309 67.167 1.00 151.63 307 GLN A C 1
ATOM 1970 O O . GLN A 1 288 ? 43.242 -22.141 65.924 1.00 145.50 307 GLN A O 1
ATOM 1976 N N . VAL A 1 289 ? 44.474 -22.398 67.853 1.00 154.20 308 VAL A N 1
ATOM 1977 C CA . VAL A 1 289 ? 45.845 -22.535 67.269 1.00 154.64 308 VAL A CA 1
ATOM 1978 C C . VAL A 1 289 ? 46.690 -21.340 67.728 1.00 150.33 308 VAL A C 1
ATOM 1979 O O . VAL A 1 289 ? 47.274 -21.441 68.824 1.00 133.71 308 VAL A O 1
ATOM 1981 N N . ASN A 1 295 ? 42.864 -18.825 70.981 1.00 119.25 314 ASN A N 1
ATOM 1982 C CA . ASN A 1 295 ? 42.461 -17.393 71.027 1.00 117.75 314 ASN A CA 1
ATOM 1983 C C . ASN A 1 295 ? 42.902 -16.796 72.375 1.00 123.82 314 ASN A C 1
ATOM 1984 O O . ASN A 1 295 ? 42.062 -16.184 73.081 1.00 119.07 314 ASN A O 1
ATOM 1989 N N . GLU A 1 296 ? 44.187 -16.967 72.704 1.00 129.05 315 GLU A N 1
ATOM 1990 C CA . GLU A 1 296 ? 44.868 -16.311 73.856 1.00 125.16 315 GLU A CA 1
ATOM 1991 C C . GLU A 1 296 ? 45.443 -14.957 73.404 1.00 119.76 315 GLU A C 1
ATOM 1992 O O . GLU A 1 296 ? 45.906 -14.208 74.269 1.00 100.17 315 GLU A O 1
ATOM 1998 N N . PHE A 1 297 ? 45.477 -14.678 72.093 1.00 118.22 316 PHE A N 1
ATOM 1999 C CA . PHE A 1 297 ? 45.974 -13.412 71.489 1.00 122.41 316 PHE A CA 1
ATOM 2000 C C . PHE A 1 297 ? 44.916 -12.303 71.625 1.00 120.33 316 PHE A C 1
ATOM 2001 O O . PHE A 1 297 ? 45.287 -11.125 71.450 1.00 121.04 316 PHE A O 1
ATOM 2009 N N . LYS A 1 298 ? 43.662 -12.649 71.941 1.00 114.28 317 LYS A N 1
ATOM 2010 C CA . LYS A 1 298 ? 42.587 -11.680 72.308 1.00 116.03 317 LYS A CA 1
ATOM 2011 C C . LYS A 1 298 ? 43.042 -10.822 73.505 1.00 112.40 317 LYS A C 1
ATOM 2012 O O . LYS A 1 298 ? 42.389 -9.797 73.769 1.00 117.96 317 LYS A O 1
ATOM 2014 N N . SER A 1 299 ? 44.120 -11.225 74.192 1.00 113.58 318 SER A N 1
ATOM 2015 C CA . SER A 1 299 ? 44.807 -10.467 75.274 1.00 111.69 318 SER A CA 1
ATOM 2016 C C . SER A 1 299 ? 45.497 -9.226 74.694 1.00 108.59 318 SER A C 1
ATOM 2017 O O . SER A 1 299 ? 46.305 -9.372 73.748 1.00 89.50 318 SER A O 1
ATOM 2020 N N . ILE A 1 300 ? 45.216 -8.067 75.295 1.00 110.48 319 ILE A N 1
ATOM 2021 C CA . ILE A 1 300 ? 45.881 -6.749 75.050 1.00 116.42 319 ILE A CA 1
ATOM 2022 C C . ILE A 1 300 ? 47.357 -6.826 75.491 1.00 124.82 319 ILE A C 1
ATOM 2023 O O . ILE A 1 300 ? 48.149 -5.991 75.014 1.00 122.66 319 ILE A O 1
ATOM 2028 N N . LYS A 1 301 ? 47.723 -7.776 76.365 1.00 121.05 320 LYS A N 1
ATOM 2029 C CA . LYS A 1 301 ? 49.139 -8.142 76.655 1.00 114.29 320 LYS A CA 1
ATOM 2030 C C . LYS A 1 301 ? 49.546 -9.299 75.725 1.00 119.48 320 LYS A C 1
ATOM 2031 O O . LYS A 1 301 ? 48.671 -10.121 75.386 1.00 123.04 320 LYS A O 1
ATOM 2033 N N . LYS A 1 302 ? 50.811 -9.320 75.289 1.00 124.59 321 LYS A N 1
ATOM 2034 C CA . LYS A 1 302 ? 51.442 -10.375 74.439 1.00 127.74 321 LYS A CA 1
ATOM 2035 C C . LYS A 1 302 ? 51.356 -9.986 72.958 1.00 129.21 321 LYS A C 1
ATOM 2036 O O . LYS A 1 302 ? 52.423 -9.968 72.298 1.00 140.74 321 L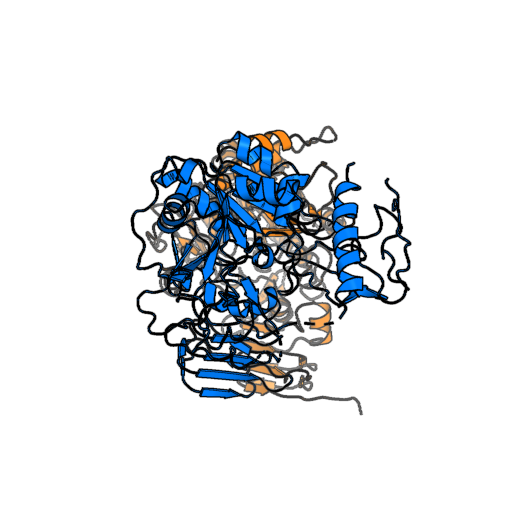YS A O 1
ATOM 2038 N N . PHE A 1 303 ? 50.137 -9.756 72.451 1.00 122.97 322 PHE A N 1
ATOM 2039 C CA . PHE A 1 303 ? 49.835 -9.371 71.040 1.00 116.36 322 PHE A CA 1
ATOM 2040 C C . PHE A 1 303 ? 49.053 -8.052 71.037 1.00 98.60 322 PHE A C 1
ATOM 2041 O O . PHE A 1 303 ? 47.804 -8.124 71.010 1.00 104.59 322 PHE A O 1
ATOM 2049 N N . LYS A 1 304 ? 49.737 -6.899 71.022 1.00 84.11 323 LYS A N 1
ATOM 2050 C CA . LYS A 1 304 ? 49.165 -5.615 71.523 1.00 82.98 323 LYS A CA 1
ATOM 2051 C C . LYS A 1 304 ? 48.947 -4.542 70.430 1.00 82.79 323 LYS A C 1
ATOM 2052 O O . LYS A 1 304 ? 48.542 -3.421 70.826 1.00 82.70 323 LYS A O 1
ATOM 2056 N N . TYR A 1 305 ? 49.094 -4.865 69.134 1.00 77.84 324 TYR A N 1
ATOM 2057 C CA . TYR A 1 305 ? 49.008 -3.896 68.000 1.00 81.28 324 TYR A CA 1
ATOM 2058 C C . TYR A 1 305 ? 48.100 -4.438 66.890 1.00 82.61 324 TYR A C 1
ATOM 2059 O O . TYR A 1 305 ? 48.195 -5.647 66.589 1.00 89.27 324 TYR A O 1
ATOM 2068 N N . PHE A 1 306 ? 47.304 -3.566 66.254 1.00 73.38 325 PHE A N 1
ATOM 2069 C CA . PHE A 1 306 ? 46.465 -3.954 65.085 1.00 69.64 325 PHE A CA 1
ATOM 2070 C C . PHE A 1 306 ? 46.604 -2.953 63.920 1.00 64.69 325 PHE A C 1
ATOM 2071 O O . PHE A 1 306 ? 47.029 -1.795 64.143 1.00 54.79 325 PHE A O 1
ATOM 2079 N N . ASN A 1 307 ? 46.255 -3.455 62.724 1.00 59.44 326 ASN A N 1
ATOM 2080 C CA . ASN A 1 307 ? 46.349 -2.835 61.373 1.00 61.00 326 ASN A CA 1
ATOM 2081 C C . ASN A 1 307 ? 45.293 -1.722 61.201 1.00 60.35 326 ASN A C 1
ATOM 2082 O O . ASN A 1 307 ? 44.087 -2.030 61.269 1.00 58.80 326 ASN A O 1
ATOM 2087 N N . THR A 1 308 ? 45.754 -0.489 60.944 1.00 54.92 327 THR A N 1
ATOM 2088 C CA . THR A 1 308 ? 44.948 0.718 60.610 1.00 52.44 327 THR A CA 1
ATOM 2089 C C . THR A 1 308 ? 44.442 0.661 59.166 1.00 47.94 327 THR A C 1
ATOM 2090 O O . THR A 1 308 ? 43.443 1.302 58.894 1.00 43.67 327 THR A O 1
ATOM 2094 N N . ASN A 1 309 ? 45.133 -0.069 58.288 1.00 46.49 328 ASN A N 1
ATOM 2095 C CA . ASN A 1 309 ? 44.917 -0.079 56.818 1.00 51.29 328 ASN A CA 1
ATOM 2096 C C . ASN A 1 309 ? 45.472 1.218 56.182 1.00 49.69 328 ASN A C 1
ATOM 2097 O O . ASN A 1 309 ? 45.212 1.436 55.001 1.00 52.29 328 ASN A O 1
ATOM 2102 N N . ASN A 1 310 ? 46.227 2.022 56.931 1.00 41.25 329 ASN A N 1
ATOM 2103 C CA . ASN A 1 310 ? 47.190 3.030 56.427 1.00 44.37 329 ASN A CA 1
ATOM 2104 C C . ASN A 1 310 ? 48.470 2.313 55.947 1.00 48.29 329 ASN A C 1
ATOM 2105 O O . ASN A 1 310 ? 49.368 2.046 56.783 1.00 55.55 329 ASN A O 1
ATOM 2110 N N . ILE A 1 311 ? 48.569 2.049 54.644 1.00 44.21 330 ILE A N 1
ATOM 2111 C CA . ILE A 1 311 ? 49.680 1.293 54.005 1.00 50.29 330 ILE A CA 1
ATOM 2112 C C . ILE A 1 311 ? 50.466 2.155 52.991 1.00 53.54 330 ILE A C 1
ATOM 2113 O O . ILE A 1 311 ? 49.879 2.632 51.998 1.00 57.45 330 ILE A O 1
ATOM 2118 N N . TRP A 1 312 ? 51.778 2.272 53.215 1.00 55.89 331 TRP A N 1
ATOM 2119 C CA . TRP A 1 312 ? 52.804 2.864 52.303 1.00 52.55 331 TRP A CA 1
ATOM 2120 C C . TRP A 1 312 ? 53.502 1.790 51.469 1.00 47.74 331 TRP A C 1
ATOM 2121 O O . TRP A 1 312 ? 54.002 0.848 52.065 1.00 68.07 331 TRP A O 1
ATOM 2132 N N . MET A 1 313 ? 53.562 1.933 50.152 1.00 52.61 332 MET A N 1
ATOM 2133 C CA . MET A 1 313 ? 54.211 0.944 49.254 1.00 56.21 332 MET A CA 1
ATOM 2134 C C . MET A 1 313 ? 55.079 1.617 48.180 1.00 63.50 332 MET A C 1
ATOM 2135 O O . MET A 1 313 ? 54.792 2.774 47.819 1.00 62.24 332 MET A O 1
ATOM 2140 N N . SER A 1 314 ? 56.112 0.903 47.693 1.00 66.31 333 SER A N 1
ATOM 2141 C CA . SER A 1 314 ? 56.870 1.246 46.459 1.00 59.12 333 SER A CA 1
ATOM 2142 C C . SER A 1 314 ? 56.035 0.871 45.237 1.00 56.57 333 SER A C 1
ATOM 2143 O O . SER A 1 314 ? 55.661 -0.293 45.096 1.00 56.70 333 SER A O 1
ATOM 2146 N N . LEU A 1 315 ? 55.818 1.820 44.337 1.00 62.73 334 LEU A N 1
ATOM 2147 C CA . LEU A 1 315 ? 54.978 1.597 43.141 1.00 65.60 334 LEU A CA 1
ATOM 2148 C C . LEU A 1 315 ? 55.674 0.582 42.239 1.00 66.53 334 LEU A C 1
ATOM 2149 O O . LEU A 1 315 ? 54.971 -0.129 41.479 1.00 65.44 334 LEU A O 1
ATOM 2154 N N . ARG A 1 316 ? 57.008 0.535 42.312 1.00 75.39 335 ARG A N 1
ATOM 2155 C CA . ARG A 1 316 ? 57.847 -0.350 41.462 1.00 82.76 335 ARG A CA 1
ATOM 2156 C C . ARG A 1 316 ? 57.699 -1.784 41.985 1.00 68.82 335 ARG A C 1
ATOM 2157 O O . ARG A 1 316 ? 57.356 -2.680 41.172 1.00 55.37 335 ARG A O 1
ATOM 2165 N N . ALA A 1 317 ? 57.863 -1.981 43.297 1.00 57.96 336 ALA A N 1
ATOM 2166 C CA . ALA A 1 317 ? 57.574 -3.278 43.970 1.00 65.24 336 ALA A CA 1
ATOM 2167 C C . ALA A 1 317 ? 56.219 -3.824 43.487 1.00 66.94 336 ALA A C 1
ATOM 2168 O O . ALA A 1 317 ? 56.168 -5.005 43.062 1.00 71.76 336 ALA A O 1
ATOM 2170 N N . ILE A 1 318 ? 55.172 -2.994 43.481 1.00 62.89 337 ILE A N 1
ATOM 2171 C CA . ILE A 1 318 ? 53.810 -3.437 43.056 1.00 63.47 337 ILE A CA 1
ATOM 2172 C C . ILE A 1 318 ? 53.883 -3.891 41.593 1.00 65.78 337 ILE A C 1
ATOM 2173 O O . ILE A 1 318 ? 53.219 -4.882 41.274 1.00 74.35 337 ILE A O 1
ATOM 2178 N N . LYS A 1 319 ? 54.654 -3.235 40.724 1.00 74.39 338 LYS A N 1
ATOM 2179 C CA . LYS A 1 319 ? 54.607 -3.566 39.268 1.00 90.35 338 LYS A CA 1
ATOM 2180 C C . LYS A 1 319 ? 55.141 -4.985 39.022 1.00 87.66 338 LYS A C 1
ATOM 2181 O O . LYS A 1 319 ? 54.581 -5.667 38.138 1.00 91.27 338 LYS A O 1
ATOM 2187 N N . ARG A 1 320 ? 56.186 -5.412 39.739 1.00 85.87 339 ARG A N 1
ATOM 2188 C CA . ARG A 1 320 ? 56.834 -6.730 39.486 1.00 93.04 339 ARG A CA 1
ATOM 2189 C C . ARG A 1 320 ? 55.982 -7.840 40.116 1.00 91.15 339 ARG A C 1
ATOM 2190 O O . ARG A 1 320 ? 55.611 -8.760 39.355 1.00 87.95 339 ARG A O 1
ATOM 2198 N N . VAL A 1 321 ? 55.629 -7.730 41.406 1.00 86.35 340 VAL A N 1
ATOM 2199 C CA . VAL A 1 321 ? 54.875 -8.797 42.144 1.00 88.45 340 VAL A CA 1
ATOM 2200 C C . VAL A 1 321 ? 53.615 -9.149 41.352 1.00 79.84 340 VAL A C 1
ATOM 2201 O O . VAL A 1 321 ? 53.176 -10.283 41.469 1.00 88.97 340 VAL A O 1
ATOM 2205 N N . VAL A 1 322 ? 53.063 -8.215 40.579 1.00 79.81 341 VAL A N 1
ATOM 2206 C CA . VAL A 1 322 ? 51.882 -8.447 39.692 1.00 85.97 341 VAL A CA 1
ATOM 2207 C C . VAL A 1 322 ? 52.354 -9.188 38.435 1.00 85.61 341 VAL A C 1
ATOM 2208 O O . VAL A 1 322 ? 51.673 -10.145 38.031 1.00 86.34 341 VAL A O 1
ATOM 2212 N N . GLU A 1 323 ? 53.480 -8.767 37.847 1.00 98.43 342 GLU A N 1
ATOM 2213 C CA . GLU A 1 323 ? 53.964 -9.270 36.531 1.00 105.03 342 GLU A CA 1
ATOM 2214 C C . GLU A 1 323 ? 54.580 -10.669 36.684 1.00 107.65 342 GLU A C 1
ATOM 2215 O O . GLU A 1 323 ? 54.367 -11.494 35.779 1.00 92.70 342 GLU A O 1
ATOM 2221 N N . GLU A 1 324 ? 55.280 -10.937 37.791 1.00 111.79 343 GLU A N 1
ATOM 2222 C CA . GLU A 1 324 ? 55.883 -12.263 38.109 1.00 116.53 343 GLU A CA 1
ATOM 2223 C C . GLU A 1 324 ? 54.822 -13.216 38.685 1.00 122.89 343 GLU A C 1
ATOM 2224 O O . GLU A 1 324 ? 55.190 -14.362 39.032 1.00 125.64 343 GLU A O 1
ATOM 2230 N N . ASN A 1 325 ? 53.569 -12.755 38.813 1.00 116.61 344 ASN A N 1
ATOM 2231 C CA . ASN A 1 325 ? 52.397 -13.560 39.249 1.00 114.27 344 ASN A CA 1
ATOM 2232 C C . ASN A 1 325 ? 52.682 -14.164 40.636 1.00 108.74 344 ASN A C 1
ATOM 2233 O O . ASN A 1 325 ? 52.186 -15.271 40.924 1.00 103.32 344 ASN A O 1
ATOM 2238 N N . GLU A 1 326 ? 53.418 -13.427 41.472 1.00 108.23 345 GLU A N 1
ATOM 2239 C CA . GLU A 1 326 ? 53.862 -13.830 42.833 1.00 115.76 345 GLU A CA 1
ATOM 2240 C C . GLU A 1 326 ? 52.866 -13.272 43.865 1.00 122.90 345 GLU A C 1
ATOM 2241 O O . GLU A 1 326 ? 53.297 -12.961 45.001 1.00 132.32 345 GLU A O 1
ATOM 2244 N N . LEU A 1 327 ? 51.580 -13.157 43.495 1.00 123.86 346 LEU A N 1
ATOM 2245 C CA . LEU A 1 327 ? 50.533 -12.503 44.324 1.00 123.67 346 LEU A CA 1
ATOM 2246 C C . LEU A 1 327 ? 49.919 -13.540 45.278 1.00 120.28 346 LEU A C 1
ATOM 2247 O O . LEU A 1 327 ? 50.219 -13.453 46.485 1.00 111.96 346 LEU A O 1
ATOM 2252 N N . GLU A 1 328 ? 49.108 -14.472 44.756 1.00 124.20 347 GLU A N 1
ATOM 2253 C CA . GLU A 1 328 ? 48.483 -15.613 45.486 1.00 133.47 347 GLU A CA 1
ATOM 2254 C C . GLU A 1 328 ? 48.240 -15.258 46.963 1.00 137.12 347 GLU A C 1
ATOM 2255 O O . GLU A 1 328 ? 49.048 -15.693 47.810 1.00 144.83 347 GLU A O 1
ATOM 2257 N N . MET A 1 329 ? 47.152 -14.531 47.257 1.00 136.85 348 MET A N 1
ATOM 2258 C CA . MET A 1 329 ? 46.792 -14.026 48.614 1.00 130.89 348 MET A CA 1
ATOM 2259 C C . MET A 1 329 ? 45.720 -14.929 49.247 1.00 114.39 348 MET A C 1
ATOM 2260 O O . MET A 1 329 ? 44.869 -15.436 48.506 1.00 96.85 348 MET A O 1
ATOM 2265 N N . GLU A 1 330 ? 45.766 -15.132 50.569 1.00 112.50 349 GLU A N 1
ATOM 2266 C CA . GLU A 1 330 ? 44.690 -15.816 51.342 1.00 110.75 349 GLU A CA 1
ATOM 2267 C C . GLU A 1 330 ? 43.337 -15.358 50.779 1.00 99.73 349 GLU A C 1
ATOM 2268 O O . GLU A 1 330 ? 43.010 -14.159 50.948 1.00 99.26 349 GLU A O 1
ATOM 2272 N N . ILE A 1 331 ? 42.601 -16.246 50.096 1.00 91.55 350 ILE A N 1
ATOM 2273 C CA . ILE A 1 331 ? 41.217 -15.966 49.598 1.00 83.35 350 ILE A CA 1
ATOM 2274 C C . ILE A 1 331 ? 40.268 -15.949 50.803 1.00 86.13 350 ILE A C 1
ATOM 2275 O O . ILE A 1 331 ? 40.415 -16.804 51.694 1.00 91.22 350 ILE A O 1
ATOM 2280 N N . ILE A 1 332 ? 39.351 -14.978 50.825 1.00 91.58 351 ILE A N 1
ATOM 2281 C CA . ILE A 1 332 ? 38.228 -14.863 51.798 1.00 91.14 351 ILE A CA 1
ATOM 2282 C C . ILE A 1 332 ? 36.927 -15.120 51.021 1.00 94.92 351 ILE A C 1
ATOM 2283 O O . ILE A 1 332 ? 36.718 -14.483 49.978 1.00 86.34 351 ILE A O 1
ATOM 2287 N N . ALA A 1 333 ? 36.108 -16.064 51.488 1.00 108.16 352 ALA A N 1
ATOM 2288 C CA . ALA A 1 333 ? 34.810 -16.432 50.876 1.00 112.02 352 ALA A CA 1
ATOM 2289 C C . ALA A 1 333 ? 33.684 -15.900 51.766 1.00 99.42 352 ALA A C 1
ATOM 2290 O O . ALA A 1 333 ? 33.699 -16.206 52.966 1.00 91.10 352 ALA A O 1
ATOM 2292 N N . ASN A 1 334 ? 32.770 -15.119 51.188 1.00 97.22 353 ASN A N 1
ATOM 2293 C CA . ASN A 1 334 ? 31.586 -14.554 51.887 1.00 100.01 353 ASN A CA 1
ATOM 2294 C C . ASN A 1 334 ? 30.331 -15.118 51.225 1.00 94.74 353 ASN A C 1
ATOM 2295 O O . ASN A 1 334 ? 30.336 -15.253 49.992 1.00 88.83 353 ASN A O 1
ATOM 2300 N N . GLU A 1 335 ? 29.318 -15.439 52.036 1.00 98.59 354 GLU A N 1
ATOM 2301 C CA . GLU A 1 335 ? 27.990 -15.933 51.593 1.00 96.91 354 GLU A CA 1
ATOM 2302 C C . GLU A 1 335 ? 26.979 -14.807 51.821 1.00 92.41 354 GLU A C 1
ATOM 2303 O O . GLU A 1 335 ? 27.081 -14.146 52.871 1.00 77.81 354 GLU A O 1
ATOM 2305 N N . LYS A 1 336 ? 26.075 -14.592 50.861 1.00 99.16 355 LYS A N 1
ATOM 2306 C CA . LYS A 1 336 ? 24.974 -13.591 50.925 1.00 111.50 355 LYS A CA 1
ATOM 2307 C C . LYS A 1 336 ? 23.748 -14.162 50.202 1.00 116.91 355 LYS A C 1
ATOM 2308 O O . LYS A 1 336 ? 23.824 -15.313 49.735 1.00 115.45 355 LYS A O 1
ATOM 2314 N N . SER A 1 337 ? 22.675 -13.377 50.079 1.00 122.11 356 SER A N 1
ATOM 2315 C CA . SER A 1 337 ? 21.398 -13.786 49.440 1.00 124.85 356 SER A CA 1
ATOM 2316 C C . SER A 1 337 ? 20.887 -12.674 48.506 1.00 131.78 356 SER A C 1
ATOM 2317 O O . SER A 1 337 ? 20.368 -11.666 49.018 1.00 125.78 356 SER A O 1
ATOM 2320 N N . ILE A 1 338 ? 21.035 -12.863 47.188 1.00 132.73 357 ILE A N 1
ATOM 2321 C CA . ILE A 1 338 ? 20.580 -11.909 46.127 1.00 129.95 357 ILE A CA 1
ATOM 2322 C C . ILE A 1 338 ? 19.084 -12.140 45.924 1.00 136.26 357 ILE A C 1
ATOM 2323 O O . ILE A 1 338 ? 18.707 -13.230 45.506 1.00 138.21 357 ILE A O 1
ATOM 2327 N N . PRO A 1 339 ? 18.213 -11.147 46.241 1.00 138.42 358 PRO A N 1
ATOM 2328 C CA . PRO A 1 339 ? 16.785 -11.394 46.468 1.00 141.68 358 PRO A CA 1
ATOM 2329 C C . PRO A 1 339 ? 16.134 -12.412 45.513 1.00 137.22 358 PRO A C 1
ATOM 2330 O O . PRO A 1 339 ? 15.504 -11.997 44.559 1.00 147.73 358 PRO A O 1
ATOM 2334 N N . GLN A 1 348 ? 17.886 -16.913 45.878 1.00 125.90 367 GLN A N 1
ATOM 2335 C CA . GLN A 1 348 ? 19.245 -17.228 45.348 1.00 124.65 367 GLN A CA 1
ATOM 2336 C C . GLN A 1 348 ? 20.300 -16.950 46.429 1.00 127.26 367 GLN A C 1
ATOM 2337 O O . GLN A 1 348 ? 20.379 -15.800 46.866 1.00 131.47 367 GLN A O 1
ATOM 2343 N N . ALA A 1 349 ? 21.093 -17.960 46.817 1.00 126.88 368 ALA A N 1
ATOM 2344 C CA . ALA A 1 349 ? 22.275 -17.853 47.716 1.00 123.93 368 ALA A CA 1
ATOM 2345 C C . ALA A 1 349 ? 23.570 -17.905 46.885 1.00 118.07 368 ALA A C 1
ATOM 2346 O O . ALA A 1 349 ? 23.642 -18.760 45.970 1.00 117.37 368 ALA A O 1
ATOM 2348 N N . ILE A 1 350 ? 24.564 -17.056 47.198 1.00 107.28 369 ILE A N 1
ATOM 2349 C CA . ILE A 1 350 ? 25.836 -16.922 46.414 1.00 105.10 369 ILE A CA 1
ATOM 2350 C C . ILE A 1 350 ? 27.052 -16.891 47.354 1.00 99.75 369 ILE A C 1
ATOM 2351 O O . ILE A 1 350 ? 26.896 -16.525 48.540 1.00 95.28 369 ILE A O 1
ATOM 2356 N N . TYR A 1 351 ? 28.219 -17.275 46.824 1.00 104.14 370 TYR A N 1
ATOM 2357 C CA . TYR A 1 351 ? 29.567 -16.981 47.383 1.00 100.60 370 TYR A CA 1
ATOM 2358 C C . TYR A 1 351 ? 30.153 -15.769 46.635 1.00 93.45 370 TYR A C 1
ATOM 2359 O O . TYR A 1 351 ? 29.846 -15.604 45.403 1.00 75.93 370 TYR A O 1
ATOM 2368 N N . GLN A 1 352 ? 30.980 -14.967 47.328 1.00 89.63 371 GLN A N 1
ATOM 2369 C CA . GLN A 1 352 ? 31.649 -13.751 46.778 1.00 89.66 371 GLN A CA 1
ATOM 2370 C C . GLN A 1 352 ? 33.102 -14.071 46.405 1.00 94.92 371 GLN A C 1
ATOM 2371 O O . GLN A 1 352 ? 33.404 -14.079 45.192 1.00 107.65 371 GLN A O 1
ATOM 2377 N N . LEU A 1 353 ? 33.958 -14.337 47.399 1.00 91.51 372 LEU A N 1
ATOM 2378 C CA . LEU A 1 353 ? 35.431 -14.561 47.225 1.00 92.29 372 LEU A CA 1
ATOM 2379 C C . LEU A 1 353 ? 36.118 -13.232 46.848 1.00 82.88 372 LEU A C 1
ATOM 2380 O O . LEU A 1 353 ? 35.950 -12.749 45.701 1.00 69.60 372 LEU A O 1
ATOM 2382 N N . GLU A 1 354 ? 36.849 -12.669 47.812 1.00 80.53 373 GLU A N 1
ATOM 2383 C CA . GLU A 1 354 ? 37.523 -11.344 47.794 1.00 82.77 373 GLU A CA 1
ATOM 2384 C C . GLU A 1 354 ? 38.983 -11.572 48.214 1.00 84.38 373 GLU A C 1
ATOM 2385 O O . GLU A 1 354 ? 39.330 -12.738 48.458 1.00 83.07 373 GLU A O 1
ATOM 2391 N N . THR A 1 355 ? 39.800 -10.513 48.315 1.00 86.19 374 THR A N 1
ATOM 2392 C CA . THR A 1 355 ? 41.188 -10.550 48.868 1.00 81.30 374 THR A CA 1
ATOM 2393 C C . THR A 1 355 ? 41.424 -9.286 49.706 1.00 78.35 374 THR A C 1
ATOM 2394 O O . THR A 1 355 ? 40.643 -8.315 49.521 1.00 68.87 374 THR A O 1
ATOM 2398 N N . ALA A 1 356 ? 42.423 -9.317 50.605 1.00 82.33 375 ALA A N 1
ATOM 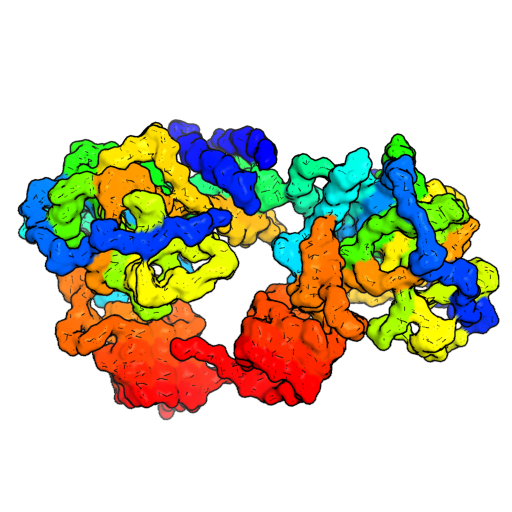2399 C CA . ALA A 1 356 ? 42.771 -8.219 51.543 1.00 86.56 375 ALA A CA 1
ATOM 2400 C C . ALA A 1 356 ? 44.200 -7.724 51.280 1.00 91.80 375 ALA A C 1
ATOM 2401 O O . ALA A 1 356 ? 45.089 -8.567 51.073 1.00 95.46 375 ALA A O 1
ATOM 2403 N N . VAL A 1 357 ? 44.418 -6.409 51.365 1.00 101.10 376 VAL A N 1
ATOM 2404 C CA . VAL A 1 357 ? 45.691 -5.694 51.044 1.00 101.16 376 VAL A CA 1
ATOM 2405 C C . VAL A 1 357 ? 46.760 -6.095 52.065 1.00 100.66 376 VAL A C 1
ATOM 2406 O O . VAL A 1 357 ? 47.958 -6.092 51.692 1.00 90.42 376 VAL A O 1
ATOM 2410 N N . GLY A 1 358 ? 46.341 -6.388 53.303 1.00 102.70 377 GLY A N 1
ATOM 2411 C CA . GLY A 1 358 ? 47.216 -6.905 54.378 1.00 108.12 377 GLY A CA 1
ATOM 2412 C C . GLY A 1 358 ? 47.889 -8.212 53.983 1.00 111.67 377 GLY A C 1
ATOM 2413 O O . GLY A 1 358 ? 49.051 -8.408 54.377 1.00 118.08 377 GLY A O 1
ATOM 2414 N N . ALA A 1 359 ? 47.200 -9.058 53.207 1.00 110.31 378 ALA A N 1
ATOM 2415 C CA . ALA A 1 359 ? 47.616 -10.435 52.837 1.00 110.15 378 ALA A CA 1
ATOM 2416 C C . ALA A 1 359 ? 48.986 -10.439 52.146 1.00 102.32 378 ALA A C 1
ATOM 2417 O O . ALA A 1 359 ? 49.779 -11.363 52.431 1.00 98.09 378 ALA A O 1
ATOM 2419 N N . ALA A 1 360 ? 49.240 -9.458 51.271 1.00 95.13 379 ALA A N 1
ATOM 2420 C CA . ALA A 1 360 ? 50.366 -9.433 50.299 1.00 96.67 379 ALA A CA 1
ATOM 2421 C C . ALA A 1 360 ? 51.734 -9.255 50.994 1.00 93.46 379 ALA A C 1
ATOM 2422 O O . ALA A 1 360 ? 52.752 -9.758 50.440 1.00 88.36 379 ALA A O 1
ATOM 2424 N N . ILE A 1 361 ? 51.751 -8.595 52.164 1.00 80.41 380 ILE A N 1
ATOM 2425 C CA . ILE A 1 361 ? 52.946 -8.140 52.946 1.00 87.48 380 ILE A CA 1
ATOM 2426 C C . ILE A 1 361 ? 54.174 -9.048 52.755 1.00 96.12 380 ILE A C 1
ATOM 2427 O O . ILE A 1 361 ? 55.302 -8.541 52.931 1.00 95.04 380 ILE A O 1
ATOM 2432 N N . ARG A 1 362 ? 53.982 -10.338 52.476 1.00 111.55 381 ARG A N 1
ATOM 2433 C CA . ARG A 1 362 ? 55.075 -11.345 52.402 1.00 123.47 381 ARG A CA 1
ATOM 2434 C C . ARG A 1 362 ? 56.112 -10.943 51.338 1.00 119.27 381 ARG A C 1
ATOM 2435 O O . ARG A 1 362 ? 57.321 -11.065 51.633 1.00 105.13 381 ARG A O 1
ATOM 2443 N N . HIS A 1 363 ? 55.665 -10.475 50.163 1.00 111.04 382 HIS A N 1
ATOM 2444 C CA . HIS A 1 363 ? 56.467 -10.431 48.906 1.00 110.56 382 HIS A CA 1
ATOM 2445 C C . HIS A 1 363 ? 57.190 -9.083 48.719 1.00 104.84 382 HIS A C 1
ATOM 2446 O O . HIS A 1 363 ? 57.420 -8.714 47.552 1.00 107.52 382 HIS A O 1
ATOM 2448 N N . PHE A 1 364 ? 57.572 -8.394 49.804 1.00 93.20 383 PHE A N 1
ATOM 2449 C CA . PHE A 1 364 ? 58.014 -6.970 49.788 1.00 93.31 383 PHE A CA 1
ATOM 2450 C C . PHE A 1 364 ? 59.318 -6.810 50.595 1.00 91.73 383 PHE A C 1
ATOM 2451 O O . PHE A 1 364 ? 59.361 -7.171 51.795 1.00 81.08 383 PHE A O 1
ATOM 2459 N N . LYS A 1 365 ? 60.310 -6.170 49.963 1.00 93.68 384 LYS A N 1
ATOM 2460 C CA . LYS A 1 365 ? 61.770 -6.308 50.220 1.00 95.65 384 LYS A CA 1
ATOM 2461 C C . LYS A 1 365 ? 62.169 -5.952 51.650 1.00 93.55 384 LYS A C 1
ATOM 2462 O O . LYS A 1 365 ? 63.362 -6.180 51.959 1.00 93.88 384 LYS A O 1
ATOM 2464 N N . ASN A 1 366 ? 61.298 -5.388 52.486 1.00 73.85 385 ASN A N 1
ATOM 2465 C CA . ASN A 1 366 ? 61.719 -5.183 53.899 1.00 78.44 385 ASN A CA 1
ATOM 2466 C C . ASN A 1 366 ? 60.501 -4.878 54.770 1.00 75.04 385 ASN A C 1
ATOM 2467 O O . ASN A 1 366 ? 60.624 -4.058 55.733 1.00 68.91 385 ASN A O 1
ATOM 2472 N N . ALA A 1 367 ? 59.384 -5.528 54.434 1.00 67.52 386 ALA A N 1
ATOM 2473 C CA . ALA A 1 367 ? 58.047 -5.264 55.005 1.00 69.29 386 ALA A CA 1
ATOM 2474 C C . ALA A 1 367 ? 58.142 -5.243 56.535 1.00 71.02 386 ALA A C 1
ATOM 2475 O O . ALA A 1 367 ? 58.361 -6.312 57.134 1.00 91.28 386 ALA A O 1
ATOM 2477 N N . HIS A 1 368 ? 58.005 -4.075 57.153 1.00 65.03 387 HIS A N 1
ATOM 2478 C CA . HIS A 1 368 ? 57.742 -3.967 58.612 1.00 67.77 387 HIS A CA 1
ATOM 2479 C C . HIS A 1 368 ? 56.509 -3.091 58.847 1.00 65.53 387 HIS A C 1
ATOM 2480 O O . HIS A 1 368 ? 55.768 -2.868 57.879 1.00 67.34 387 HIS A O 1
ATOM 2487 N N . GLY A 1 369 ? 56.277 -2.709 60.104 1.00 57.30 388 GLY A N 1
ATOM 2488 C CA . GLY A 1 369 ? 55.126 -1.913 60.548 1.00 57.33 388 GLY A CA 1
ATOM 2489 C C . GLY A 1 369 ? 55.556 -0.844 61.524 1.00 57.84 388 GLY A C 1
ATOM 2490 O O . GLY A 1 369 ? 56.612 -1.024 62.156 1.00 62.01 388 GLY A O 1
ATOM 2491 N N . VAL A 1 370 ? 54.792 0.248 61.608 1.00 52.50 389 VAL A N 1
ATOM 2492 C CA . VAL A 1 370 ? 55.123 1.431 62.448 1.00 54.25 389 VAL A CA 1
ATOM 2493 C C . VAL A 1 370 ? 53.941 1.652 63.392 1.00 57.19 389 VAL A C 1
ATOM 2494 O O . VAL A 1 370 ? 52.792 1.476 62.951 1.00 65.48 389 VAL A O 1
ATOM 2498 N N . ASN A 1 371 ? 54.222 2.000 64.645 1.00 61.56 390 ASN A N 1
ATOM 2499 C CA . ASN A 1 371 ? 53.224 2.043 65.746 1.00 64.87 390 ASN A CA 1
ATOM 2500 C C . ASN A 1 371 ? 52.904 3.514 65.965 1.00 62.99 390 ASN A C 1
ATOM 2501 O O . ASN A 1 371 ? 53.752 4.214 66.582 1.00 68.84 390 ASN A O 1
ATOM 2506 N N . VAL A 1 372 ? 51.732 3.941 65.485 1.00 53.24 391 VAL A N 1
ATOM 2507 C CA . VAL A 1 372 ? 51.364 5.377 65.341 1.00 54.10 391 VAL A CA 1
ATOM 2508 C C . VAL A 1 372 ? 50.342 5.700 66.420 1.00 55.37 391 VAL A C 1
ATOM 2509 O O . VAL A 1 372 ? 49.613 4.813 66.860 1.00 59.41 391 VAL A O 1
ATOM 2513 N N . PRO A 1 373 ? 50.249 6.968 66.876 1.00 56.33 392 PRO A N 1
ATOM 2514 C CA . PRO A 1 373 ? 49.148 7.383 67.745 1.00 61.56 392 PRO A CA 1
ATOM 2515 C C . PRO A 1 373 ? 47.774 7.202 67.058 1.00 66.20 392 PRO A C 1
ATOM 2516 O O . PRO A 1 373 ? 47.696 7.110 65.836 1.00 59.41 392 PRO A O 1
ATOM 2520 N N . ARG A 1 374 ? 46.710 7.170 67.863 1.00 70.38 393 ARG A N 1
ATOM 2521 C CA . ARG A 1 374 ? 45.356 6.731 67.432 1.00 76.03 393 ARG A CA 1
ATOM 2522 C C . ARG A 1 374 ? 44.713 7.822 66.566 1.00 71.22 393 ARG A C 1
ATOM 2523 O O . ARG A 1 374 ? 43.786 7.498 65.793 1.00 61.33 393 ARG A O 1
ATOM 2531 N N . ARG A 1 375 ? 45.202 9.058 66.656 1.00 66.90 394 ARG A N 1
ATOM 2532 C CA . ARG A 1 375 ? 44.701 10.187 65.826 1.00 66.42 394 ARG A CA 1
ATOM 2533 C C . ARG A 1 375 ? 44.790 9.829 64.336 1.00 55.62 394 ARG A C 1
ATOM 2534 O O . ARG A 1 375 ? 44.046 10.460 63.592 1.00 64.00 394 ARG A O 1
ATOM 2542 N N . ARG A 1 376 ? 45.651 8.881 63.932 1.00 46.43 395 ARG A N 1
ATOM 2543 C CA . ARG A 1 376 ? 45.787 8.395 62.528 1.00 44.17 395 ARG A CA 1
ATOM 2544 C C . ARG A 1 376 ? 44.799 7.263 62.210 1.00 45.15 395 ARG A C 1
ATOM 2545 O O . ARG A 1 376 ? 44.717 6.849 61.018 1.00 46.67 395 ARG A O 1
ATOM 2553 N N . PHE A 1 377 ? 44.062 6.759 63.202 1.00 53.11 396 PHE A N 1
ATOM 2554 C CA . PHE A 1 377 ? 42.983 5.744 63.008 1.00 50.88 396 PHE A CA 1
ATOM 2555 C C . PHE A 1 377 ? 41.687 6.320 63.567 1.00 50.45 396 PHE A C 1
ATOM 2556 O O . PHE A 1 377 ? 41.468 6.218 64.769 1.00 56.63 396 PHE A O 1
ATOM 2564 N N . LEU A 1 378 ? 40.894 6.966 62.710 1.00 49.68 397 LEU A N 1
ATOM 2565 C CA . LEU A 1 378 ? 39.631 7.646 63.096 1.00 52.05 397 LEU A CA 1
ATOM 2566 C C . LEU A 1 378 ? 38.582 7.329 62.037 1.00 50.14 397 LEU A C 1
ATOM 2567 O O . LEU A 1 378 ? 38.105 8.212 61.346 1.00 58.68 397 LEU A O 1
ATOM 2572 N N . PRO A 1 379 ? 38.207 6.052 61.845 1.00 51.50 398 PRO A N 1
ATOM 2573 C CA . PRO A 1 379 ? 37.291 5.676 60.781 1.00 48.28 398 PRO A CA 1
ATOM 2574 C C . PRO A 1 379 ? 35.840 5.866 61.221 1.00 47.17 398 PRO A C 1
ATOM 2575 O O . PRO A 1 379 ? 35.574 5.949 62.406 1.00 58.83 398 PRO A O 1
ATOM 2579 N N . VAL A 1 380 ? 34.946 5.951 60.246 1.00 44.38 399 VAL A N 1
ATOM 2580 C CA . VAL A 1 380 ? 33.518 6.281 60.462 1.00 44.34 399 VAL A CA 1
ATOM 2581 C C . VAL A 1 380 ? 32.719 5.225 59.711 1.00 45.50 399 VAL A C 1
ATOM 2582 O O . VAL A 1 380 ? 32.632 5.332 58.489 1.00 40.57 399 VAL A O 1
ATOM 2586 N N . LYS A 1 381 ? 32.254 4.200 60.440 1.00 49.78 400 LYS A N 1
ATOM 2587 C CA . LYS A 1 381 ? 31.500 3.031 59.914 1.00 47.28 400 LYS A CA 1
ATOM 2588 C C . LYS A 1 381 ? 30.006 3.159 60.277 1.00 47.24 400 LYS A C 1
ATOM 2589 O O . LYS A 1 381 ? 29.171 2.512 59.611 1.00 42.09 400 LYS A O 1
ATOM 2595 N N . THR A 1 382 ? 29.662 3.988 61.268 1.00 42.86 401 THR A N 1
ATOM 2596 C CA . THR A 1 382 ? 28.316 4.052 61.887 1.00 38.73 401 THR A CA 1
ATOM 2597 C C . THR A 1 382 ? 28.046 5.471 62.373 1.00 36.91 401 THR A C 1
ATOM 2598 O O . THR A 1 382 ? 29.019 6.217 62.591 1.00 35.86 401 THR A O 1
ATOM 2602 N N . CYS A 1 383 ? 26.787 5.795 62.670 1.00 38.20 402 CYS A N 1
ATOM 2603 C CA . CYS A 1 383 ? 26.422 7.129 63.208 1.00 35.44 402 CYS A CA 1
ATOM 2604 C C . CYS A 1 383 ? 26.975 7.295 64.621 1.00 34.32 402 CYS A C 1
ATOM 2605 O O . CYS A 1 383 ? 27.121 8.442 65.053 1.00 38.98 402 CYS A O 1
ATOM 2608 N N . SER A 1 384 ? 27.318 6.212 65.311 1.00 37.06 403 SER A N 1
ATOM 2609 C CA . SER A 1 384 ? 28.076 6.294 66.589 1.00 41.18 403 SER A CA 1
ATOM 2610 C C . SER A 1 384 ? 29.398 7.026 66.348 1.00 43.75 403 SER A C 1
ATOM 2611 O O . SER A 1 384 ? 29.717 7.914 67.137 1.00 39.40 403 SER A O 1
ATOM 2614 N N . ASP A 1 385 ? 30.129 6.633 65.290 1.00 47.25 404 ASP A N 1
ATOM 2615 C CA . ASP A 1 385 ? 31.428 7.246 64.897 1.00 44.53 404 ASP A CA 1
ATOM 2616 C C . ASP A 1 385 ? 31.175 8.708 64.522 1.00 43.54 404 ASP A C 1
ATOM 2617 O O . ASP A 1 385 ? 31.957 9.553 64.907 1.00 43.48 404 ASP A O 1
ATOM 2622 N N . LEU A 1 386 ? 30.082 8.995 63.823 1.00 47.37 405 LEU A N 1
ATOM 2623 C CA . LEU A 1 386 ? 29.734 10.379 63.417 1.00 48.80 405 LEU A CA 1
ATOM 2624 C C . LEU A 1 386 ? 29.554 11.256 64.665 1.00 50.82 405 LEU A C 1
ATOM 2625 O O . LEU A 1 386 ? 29.993 12.423 64.626 1.00 58.58 405 LEU A O 1
ATOM 2630 N N . LEU A 1 387 ? 28.955 10.744 65.742 1.00 49.89 406 LEU A N 1
ATOM 2631 C CA . LEU A 1 387 ? 28.681 11.577 66.956 1.00 49.86 406 LEU A CA 1
ATOM 2632 C C . LEU A 1 387 ? 30.024 12.021 67.569 1.00 48.00 406 LEU A C 1
ATOM 2633 O O . LEU A 1 387 ? 30.154 13.191 68.056 1.00 40.03 406 LEU A O 1
ATOM 2638 N N . LEU A 1 388 ? 31.006 11.135 67.512 1.00 42.36 407 LEU A N 1
ATOM 2639 C CA . LEU A 1 388 ? 32.360 11.358 68.073 1.00 48.68 407 LEU A CA 1
ATOM 2640 C C . LEU A 1 388 ? 33.024 12.528 67.342 1.00 46.54 407 LEU A C 1
ATOM 2641 O O . LEU A 1 388 ? 33.459 13.539 67.939 1.00 44.63 407 LEU A O 1
ATOM 2646 N N . VAL A 1 389 ? 32.965 12.407 66.039 1.00 45.26 408 VAL A N 1
ATOM 2647 C CA . VAL A 1 389 ? 33.766 13.145 65.039 1.00 44.66 408 VAL A CA 1
ATOM 2648 C C . VAL A 1 389 ? 33.174 14.551 64.869 1.00 42.28 408 VAL A C 1
ATOM 2649 O O . VAL A 1 389 ? 33.921 15.450 64.466 1.00 48.46 408 VAL A O 1
ATOM 2653 N N . LYS A 1 390 ? 31.886 14.741 65.181 1.00 36.40 409 LYS A N 1
ATOM 2654 C CA . LYS A 1 390 ? 31.205 16.054 65.118 1.00 34.16 409 LYS A CA 1
ATOM 2655 C C . LYS A 1 390 ? 31.256 16.746 66.482 1.00 38.17 409 LYS A C 1
ATOM 2656 O O . LYS A 1 390 ? 30.721 17.839 66.604 1.00 40.38 409 LYS A O 1
ATOM 2662 N N . SER A 1 391 ? 31.866 16.139 67.500 1.00 44.31 410 SER A N 1
ATOM 2663 C CA . SER A 1 391 ? 31.741 16.600 68.908 1.00 43.85 410 SER A CA 1
ATOM 2664 C C . SER A 1 391 ? 32.728 17.723 69.210 1.00 45.09 410 SER A C 1
ATOM 2665 O O . SER A 1 391 ? 33.605 17.996 68.375 1.00 46.27 410 SER A O 1
ATOM 2668 N N . ASP A 1 392 ? 32.598 18.307 70.405 1.00 52.91 411 ASP A N 1
ATOM 2669 C CA . ASP A 1 392 ? 33.494 19.366 70.954 1.00 53.21 411 ASP A CA 1
ATOM 2670 C C . ASP A 1 392 ? 34.901 18.799 71.217 1.00 50.88 411 ASP A C 1
ATOM 2671 O O . ASP A 1 392 ? 35.783 19.565 71.563 1.00 61.62 411 ASP A O 1
ATOM 2676 N N . LEU A 1 393 ? 35.098 17.498 71.034 1.00 52.31 412 LEU A N 1
ATOM 2677 C CA . LEU A 1 393 ? 36.382 16.775 71.233 1.00 53.99 412 LEU A CA 1
ATOM 2678 C C . LEU A 1 393 ? 37.365 17.096 70.098 1.00 55.05 412 LEU A C 1
ATOM 2679 O O . LEU A 1 393 ? 38.547 16.723 70.213 1.00 55.56 412 LEU A O 1
ATOM 2684 N N . TYR A 1 394 ? 36.888 17.673 68.994 1.00 56.99 413 TYR A N 1
ATOM 2685 C CA . TYR A 1 394 ? 37.688 17.854 67.761 1.00 54.67 413 TYR A CA 1
ATOM 2686 C C . TYR A 1 394 ? 37.478 19.275 67.229 1.00 52.57 413 TYR A C 1
ATOM 2687 O O . TYR A 1 394 ? 36.380 19.842 67.359 1.00 51.86 413 TYR A O 1
ATOM 2696 N N . ARG A 1 395 ? 38.544 19.825 66.660 1.00 54.70 414 ARG A N 1
ATOM 2697 C CA . ARG A 1 395 ? 38.551 21.080 65.873 1.00 59.37 414 ARG A CA 1
ATOM 2698 C C . ARG A 1 395 ? 38.984 20.705 64.461 1.00 54.19 414 ARG A C 1
ATOM 2699 O O . ARG A 1 395 ? 39.838 19.795 64.334 1.00 59.32 414 ARG A O 1
ATOM 2704 N N . LEU A 1 396 ? 38.423 21.398 63.472 1.00 49.79 415 LEU A N 1
ATOM 2705 C CA . LEU A 1 396 ? 38.784 21.298 62.040 1.00 53.88 415 LEU A CA 1
ATOM 2706 C C . LEU A 1 396 ? 39.911 22.303 61.750 1.00 53.09 415 LEU A C 1
ATOM 2707 O O . LEU A 1 396 ? 39.693 23.486 61.960 1.00 53.72 415 LEU A O 1
ATOM 2712 N N . GLU A 1 397 ? 41.078 21.834 61.317 1.00 59.83 416 GLU A N 1
ATOM 2713 C CA . GLU A 1 397 ? 42.248 22.679 60.951 1.00 60.46 416 GLU A CA 1
ATOM 2714 C C . GLU A 1 397 ? 42.837 22.159 59.641 1.00 60.63 416 GLU A C 1
ATOM 2715 O O . GLU A 1 397 ? 43.414 21.056 59.659 1.00 51.39 416 GLU A O 1
ATOM 2721 N N . HIS A 1 398 ? 42.699 22.920 58.553 1.00 62.57 417 HIS A N 1
ATOM 2722 C CA . HIS A 1 398 ? 43.333 22.617 57.242 1.00 64.33 417 HIS A CA 1
ATOM 2723 C C . HIS A 1 398 ? 42.872 21.237 56.772 1.00 61.49 417 HIS A C 1
ATOM 2724 O O . HIS A 1 398 ? 43.721 20.485 56.226 1.00 57.31 417 HIS A O 1
ATOM 2731 N N . GLY A 1 399 ? 41.595 20.921 57.011 1.00 54.80 418 GLY A N 1
ATOM 2732 C CA . GLY A 1 399 ? 40.951 19.677 56.555 1.00 55.43 418 GLY A CA 1
ATOM 2733 C C . GLY A 1 399 ? 41.312 18.463 57.400 1.00 54.70 418 GLY A C 1
ATOM 2734 O O . GLY A 1 399 ? 41.070 17.346 56.921 1.00 56.72 418 GLY A O 1
ATOM 2735 N N . GLN A 1 400 ? 41.844 18.665 58.610 1.00 53.94 419 GLN A N 1
ATOM 2736 C CA . GLN A 1 400 ? 42.156 17.588 59.585 1.00 53.85 419 GLN A CA 1
ATOM 2737 C C . GLN A 1 400 ? 41.349 17.751 60.879 1.00 54.21 419 GLN A C 1
ATOM 2738 O O . GLN A 1 400 ? 41.113 18.896 61.305 1.00 53.85 419 GLN A O 1
ATOM 2744 N N . LEU A 1 401 ? 40.996 16.630 61.512 1.00 57.72 420 LEU A N 1
ATOM 2745 C CA . LEU A 1 401 ? 40.375 16.613 62.858 1.00 53.22 420 LEU A CA 1
ATOM 2746 C C . LEU A 1 401 ? 41.495 16.675 63.882 1.00 46.98 420 LEU A C 1
ATOM 2747 O O . LEU A 1 401 ? 42.380 15.847 63.812 1.00 53.08 420 LEU A O 1
ATOM 2752 N N . VAL A 1 402 ? 41.448 17.636 64.788 1.00 49.79 421 VAL A N 1
ATOM 2753 C CA . VAL A 1 402 ? 42.499 17.821 65.827 1.00 56.84 421 VAL A CA 1
ATOM 2754 C C . VAL A 1 402 ? 41.829 17.667 67.188 1.00 52.64 421 VAL A C 1
ATOM 2755 O O . VAL A 1 402 ? 40.931 18.476 67.454 1.00 50.24 421 VAL A O 1
ATOM 2759 N N . MET A 1 403 ? 42.268 16.692 67.995 1.00 54.66 422 MET A N 1
ATOM 2760 C CA . MET A 1 403 ? 41.668 16.379 69.323 1.00 57.45 422 MET A CA 1
ATOM 2761 C C . MET A 1 403 ? 42.039 17.472 70.328 1.00 54.86 422 MET A C 1
ATOM 2762 O O . MET A 1 403 ? 43.172 17.956 70.278 1.00 54.32 422 MET A O 1
ATOM 2767 N N . ASP A 1 404 ? 41.077 17.848 71.172 1.00 63.92 423 ASP A N 1
ATOM 2768 C CA . ASP A 1 404 ? 41.239 18.732 72.359 1.00 74.01 423 ASP A CA 1
ATOM 2769 C C . ASP A 1 404 ? 42.470 18.256 73.131 1.00 73.62 423 ASP A C 1
ATOM 2770 O O . ASP A 1 404 ? 42.580 17.084 73.493 1.00 78.86 423 ASP A O 1
ATOM 2775 N N . PRO A 1 405 ? 43.478 19.120 73.370 1.00 86.18 424 PRO A N 1
ATOM 2776 C CA . PRO A 1 405 ? 44.640 18.716 74.168 1.00 92.52 424 PRO A CA 1
ATOM 2777 C C . PRO A 1 405 ? 44.310 18.498 75.659 1.00 96.21 424 PRO A C 1
ATOM 2778 O O . PRO A 1 405 ? 45.097 17.880 76.336 1.00 91.56 424 PRO A O 1
ATOM 2782 N N . ASN A 1 406 ? 43.148 18.974 76.126 1.00 106.80 425 ASN A N 1
ATOM 2783 C CA . ASN A 1 406 ? 42.664 18.824 77.530 1.00 105.23 425 ASN A CA 1
ATOM 2784 C C . ASN A 1 406 ? 41.968 17.462 77.732 1.00 99.94 425 ASN A C 1
ATOM 2785 O O . ASN A 1 406 ? 41.773 17.080 78.904 1.00 97.00 425 ASN A O 1
ATOM 2790 N N . ARG A 1 407 ? 41.592 16.752 76.661 1.00 94.11 426 ARG A N 1
ATOM 2791 C CA . ARG A 1 407 ? 40.976 15.401 76.763 1.00 89.20 426 ARG A CA 1
ATOM 2792 C C . ARG A 1 407 ? 41.900 14.519 77.613 1.00 92.50 426 ARG A C 1
ATOM 2793 O O . ARG A 1 407 ? 43.069 14.366 77.217 1.00 91.00 426 ARG A O 1
ATOM 2801 N N . PHE A 1 408 ? 41.396 13.981 78.733 1.00 94.11 427 PHE A N 1
ATOM 2802 C CA . PHE A 1 408 ? 42.189 13.246 79.754 1.00 93.42 427 PHE A CA 1
ATOM 2803 C C . PHE A 1 408 ? 42.561 11.864 79.203 1.00 86.34 427 PHE A C 1
ATOM 2804 O O . PHE A 1 408 ? 43.764 11.624 78.962 1.00 91.34 427 PHE A O 1
ATOM 2806 N N . GLY A 1 409 ? 41.569 10.996 78.993 1.00 80.63 428 GLY A N 1
ATOM 2807 C CA . GLY A 1 409 ? 41.791 9.562 78.704 1.00 82.94 428 GLY A CA 1
ATOM 2808 C C . GLY A 1 409 ? 41.964 9.287 77.215 1.00 81.71 428 GLY A C 1
ATOM 2809 O O . GLY A 1 409 ? 42.436 10.189 76.476 1.00 81.62 428 GLY A O 1
ATOM 2810 N N . GLY A 1 410 ? 41.597 8.077 76.782 1.00 66.78 429 GLY A N 1
ATOM 2811 C CA . GLY A 1 410 ? 41.470 7.728 75.354 1.00 60.93 429 GLY A CA 1
ATOM 2812 C C . GLY A 1 410 ? 40.162 8.238 74.770 1.00 56.29 429 GLY A C 1
ATOM 2813 O O . GLY A 1 410 ? 39.533 9.145 75.358 1.00 54.92 429 GLY A O 1
ATOM 2814 N N . VAL A 1 411 ? 39.751 7.681 73.638 1.00 52.49 430 VAL A N 1
ATOM 2815 C CA . VAL A 1 411 ? 38.543 8.141 72.892 1.00 49.74 430 VAL A CA 1
ATOM 2816 C C . VAL A 1 411 ? 37.295 7.522 73.531 1.00 44.12 430 VAL A C 1
ATOM 2817 O O . VAL A 1 411 ? 37.260 6.339 73.851 1.00 46.16 430 VAL A O 1
ATOM 2821 N N . PRO A 1 412 ? 36.233 8.299 73.814 1.00 45.34 431 PRO A N 1
ATOM 2822 C CA . PRO A 1 412 ? 35.018 7.757 74.429 1.00 45.83 431 PRO A CA 1
ATOM 2823 C C . PRO A 1 412 ? 34.395 6.638 73.587 1.00 44.78 431 PRO A C 1
ATOM 2824 O O . PRO A 1 412 ? 34.464 6.772 72.389 1.00 41.39 431 PRO A O 1
ATOM 2828 N N . VAL A 1 413 ? 33.822 5.596 74.210 1.00 46.16 432 VAL A N 1
ATOM 2829 C CA . VAL A 1 413 ? 33.116 4.494 73.488 1.00 45.12 432 VAL A CA 1
ATOM 2830 C C . VAL A 1 413 ? 31.632 4.853 73.372 1.00 40.65 432 VAL A C 1
ATOM 2831 O O . VAL A 1 413 ? 31.005 5.101 74.397 1.00 48.49 432 VAL A O 1
ATOM 2835 N N . ILE A 1 414 ? 31.088 4.828 72.164 1.00 40.21 433 ILE A N 1
ATOM 2836 C CA . ILE A 1 414 ? 29.712 5.297 71.848 1.00 40.98 433 ILE A CA 1
ATOM 2837 C C . ILE A 1 414 ? 28.941 4.193 71.146 1.00 37.98 433 ILE A C 1
ATOM 2838 O O . ILE A 1 414 ? 29.389 3.744 70.086 1.00 43.47 433 ILE A O 1
ATOM 2843 N N . LYS A 1 415 ? 27.827 3.782 71.749 1.00 39.92 434 LYS A N 1
ATOM 2844 C CA . LYS A 1 415 ? 26.989 2.628 71.343 1.00 41.39 434 LYS A CA 1
ATOM 2845 C C . LYS A 1 415 ? 25.540 3.112 71.190 1.00 40.44 434 LYS A C 1
ATOM 2846 O O . LYS A 1 415 ? 24.787 3.029 72.160 1.00 47.39 434 LYS A O 1
ATOM 2852 N N . LEU A 1 416 ? 25.175 3.646 70.026 1.00 34.40 435 LEU A N 1
ATOM 2853 C CA . LEU A 1 416 ? 23.796 4.057 69.659 1.00 33.15 435 LEU A CA 1
ATOM 2854 C C . LEU A 1 416 ? 23.045 2.848 69.085 1.00 34.24 435 LEU A C 1
ATOM 2855 O O . LEU A 1 416 ? 23.664 2.079 68.358 1.00 30.96 435 LEU A O 1
ATOM 2860 N N . GLY A 1 417 ? 21.749 2.700 69.383 1.00 34.44 436 GLY A N 1
ATOM 2861 C CA . GLY A 1 417 ? 20.929 1.605 68.848 1.00 28.60 436 GLY A CA 1
ATOM 2862 C C . GLY A 1 417 ? 20.416 1.887 67.450 1.00 31.81 436 GLY A C 1
ATOM 2863 O O . GLY A 1 417 ? 20.739 2.944 66.821 1.00 28.98 436 GLY A O 1
ATOM 2864 N N . SER A 1 418 ? 19.586 0.973 66.967 1.00 36.49 437 SER A N 1
ATOM 2865 C CA . SER A 1 418 ? 19.133 0.888 65.557 1.00 39.55 437 SER A CA 1
ATOM 2866 C C . SER A 1 418 ? 18.269 2.112 65.173 1.00 41.48 437 SER A C 1
ATOM 2867 O O . SER A 1 418 ? 18.172 2.421 63.971 1.00 41.48 437 SER A O 1
ATOM 2870 N N . ASP A 1 419 ? 17.699 2.838 66.133 1.00 40.75 438 ASP A N 1
ATOM 2871 C CA . ASP A 1 419 ? 16.898 4.053 65.833 1.00 41.23 438 ASP A CA 1
ATOM 2872 C C . ASP A 1 419 ? 17.821 5.193 65.404 1.00 41.85 438 ASP A C 1
ATOM 2873 O O . ASP A 1 419 ? 17.282 6.204 64.974 1.00 45.21 438 ASP A O 1
ATOM 2878 N N . PHE A 1 420 ? 19.149 5.024 65.457 1.00 43.60 439 PHE A N 1
ATOM 2879 C CA . PHE A 1 420 ? 20.145 6.037 65.014 1.00 36.70 439 PHE A CA 1
ATOM 2880 C C . PHE A 1 420 ? 20.948 5.550 63.804 1.00 37.98 439 PHE A C 1
ATOM 2881 O O . PHE A 1 420 ? 21.915 6.213 63.455 1.00 39.85 439 PHE A O 1
ATOM 2889 N N . LYS A 1 421 ? 20.549 4.459 63.147 1.00 41.89 440 LYS A N 1
ATOM 2890 C CA . LYS A 1 421 ? 21.336 3.819 62.065 1.00 40.59 440 LYS A CA 1
ATOM 2891 C C . LYS A 1 421 ? 21.401 4.751 60.855 1.00 42.00 440 LYS A C 1
ATOM 2892 O O . LYS A 1 421 ? 22.520 4.970 60.399 1.00 48.72 440 LYS A O 1
ATOM 2898 N N . LYS A 1 422 ? 20.271 5.281 60.378 1.00 42.06 441 LYS A N 1
ATOM 2899 C CA . LYS A 1 422 ? 20.223 6.257 59.258 1.00 46.87 441 LYS A CA 1
ATOM 2900 C C . LYS A 1 422 ? 20.692 7.652 59.721 1.00 49.05 441 LYS A C 1
ATOM 2901 O O . LYS A 1 422 ? 20.196 8.179 60.757 1.00 44.36 441 LYS A O 1
ATOM 2907 N N . VAL A 1 423 ? 21.591 8.259 58.948 1.00 42.83 442 VAL A N 1
ATOM 2908 C CA . VAL A 1 423 ? 22.053 9.659 59.143 1.00 43.99 442 VAL A CA 1
ATOM 2909 C C . VAL A 1 423 ? 20.843 10.585 59.312 1.00 42.50 442 VAL A C 1
ATOM 2910 O O . VAL A 1 423 ? 20.934 11.528 60.101 1.00 43.78 442 VAL A O 1
ATOM 2914 N N . SER A 1 424 ? 19.768 10.375 58.559 1.00 43.50 443 SER A N 1
ATOM 2915 C CA . SER A 1 424 ? 18.601 11.286 58.596 1.00 43.66 443 SER A CA 1
ATOM 2916 C C . SER A 1 424 ? 17.935 11.162 59.971 1.00 43.61 443 SER A C 1
ATOM 2917 O O . SER A 1 424 ? 17.541 12.195 60.508 1.00 46.56 443 SER A O 1
ATOM 2920 N N . ASP A 1 425 ? 17.865 9.943 60.527 1.00 41.62 444 ASP A N 1
ATOM 2921 C CA . ASP A 1 425 ? 17.312 9.665 61.881 1.00 41.46 444 ASP A CA 1
ATOM 2922 C C . ASP A 1 425 ? 18.248 10.250 62.961 1.00 40.38 444 ASP A C 1
ATOM 2923 O O . ASP A 1 425 ? 17.771 10.927 63.870 1.00 38.95 444 ASP A O 1
ATOM 2928 N N . PHE A 1 426 ? 19.553 10.045 62.838 1.00 45.57 445 PHE A N 1
ATOM 2929 C CA . PHE A 1 426 ? 20.579 10.530 63.801 1.00 46.72 445 PHE A CA 1
ATOM 2930 C C . PHE A 1 426 ? 20.387 12.034 64.007 1.00 46.93 445 PHE A C 1
ATOM 2931 O O . PHE A 1 426 ? 20.352 12.453 65.159 1.00 51.33 445 PHE A O 1
ATOM 2939 N N . GLN A 1 427 ? 20.193 12.806 62.933 1.00 53.10 446 GLN A N 1
ATOM 2940 C CA . GLN A 1 427 ? 20.161 14.299 62.992 1.00 51.34 446 GLN A CA 1
ATOM 2941 C C . GLN A 1 427 ? 18.767 14.793 63.405 1.00 46.62 446 GLN A C 1
ATOM 2942 O O . GLN A 1 427 ? 18.717 15.886 64.031 1.00 42.06 446 GLN A O 1
ATOM 2948 N N . LYS A 1 428 ? 17.696 14.038 63.109 1.00 39.24 447 LYS A N 1
ATOM 2949 C CA . LYS A 1 428 ? 16.342 14.319 63.643 1.00 47.50 447 LYS A CA 1
ATOM 2950 C C . LYS A 1 428 ? 16.404 14.264 65.185 1.00 51.87 447 LYS A C 1
ATOM 2951 O O . LYS A 1 428 ? 15.950 15.245 65.803 1.00 47.39 447 LYS A O 1
ATOM 2957 N N . ARG A 1 429 ? 17.061 13.245 65.771 1.00 47.99 448 ARG A N 1
ATOM 2958 C CA . ARG A 1 429 ? 17.098 12.988 67.239 1.00 41.75 448 ARG A CA 1
ATOM 2959 C C . ARG A 1 429 ? 18.267 13.691 67.948 1.00 45.20 448 ARG A C 1
ATOM 2960 O O . ARG A 1 429 ? 18.142 13.975 69.143 1.00 45.73 448 ARG A O 1
ATOM 2968 N N . ILE A 1 430 ? 19.401 13.919 67.291 1.00 46.04 449 ILE A N 1
ATOM 2969 C CA . ILE A 1 430 ? 20.564 14.591 67.939 1.00 43.93 449 ILE A CA 1
ATOM 2970 C C . ILE A 1 430 ? 20.970 15.767 67.056 1.00 48.62 449 ILE A C 1
ATOM 2971 O O . ILE A 1 430 ? 22.022 15.739 66.428 1.00 54.75 449 ILE A O 1
ATOM 2976 N N . PRO A 1 431 ? 20.127 16.821 66.936 1.00 52.03 450 PRO A N 1
ATOM 2977 C CA . PRO A 1 431 ? 20.456 17.983 66.107 1.00 51.62 450 PRO A CA 1
ATOM 2978 C C . PRO A 1 431 ? 21.644 18.809 66.628 1.00 51.89 450 PRO A C 1
ATOM 2979 O O . PRO A 1 431 ? 22.324 19.369 65.807 1.00 56.69 450 PRO A O 1
ATOM 2983 N N . SER A 1 432 ? 21.891 18.843 67.940 1.00 55.22 451 SER A N 1
ATOM 2984 C CA . SER A 1 432 ? 23.083 19.500 68.550 1.00 53.51 451 SER A CA 1
ATOM 2985 C C . SER A 1 432 ? 23.855 18.481 69.371 1.00 48.01 451 SER A C 1
ATOM 2986 O O . SER A 1 432 ? 23.288 17.908 70.267 1.00 56.00 451 SER A O 1
ATOM 2989 N N . ILE A 1 433 ? 25.121 18.300 69.047 1.00 48.41 452 ILE A N 1
ATOM 2990 C CA . ILE A 1 433 ? 25.951 17.186 69.564 1.00 44.37 452 ILE A CA 1
ATOM 2991 C C . ILE A 1 433 ? 26.192 17.493 71.020 1.00 43.65 452 ILE A C 1
ATOM 2992 O O . ILE A 1 433 ? 26.549 18.618 71.317 1.00 48.95 452 ILE A O 1
ATOM 2997 N N . PRO A 1 434 ? 25.995 16.540 71.960 1.00 43.20 453 PRO A N 1
ATOM 2998 C CA . PRO A 1 434 ? 26.230 16.807 73.376 1.00 42.12 453 PRO A CA 1
ATOM 2999 C C . PRO A 1 434 ? 27.711 17.085 73.643 1.00 45.41 453 PRO A C 1
ATOM 3000 O O . PRO A 1 434 ? 28.521 16.696 72.824 1.00 51.54 453 PRO A O 1
ATOM 3004 N N . ARG A 1 435 ? 28.015 17.717 74.774 1.00 45.38 454 ARG A N 1
ATOM 3005 C CA . ARG A 1 435 ? 29.401 17.904 75.263 1.00 49.53 454 ARG A CA 1
ATOM 3006 C C . ARG A 1 435 ? 29.917 16.568 75.803 1.00 46.59 454 ARG A C 1
ATOM 3007 O O . ARG A 1 435 ? 29.348 16.073 76.789 1.00 47.32 454 ARG A O 1
ATOM 3015 N N . ILE A 1 436 ? 30.969 16.008 75.209 1.00 48.54 455 ILE A N 1
ATOM 3016 C CA . ILE A 1 436 ? 31.458 14.657 75.605 1.00 46.36 455 ILE A CA 1
ATOM 3017 C C . ILE A 1 436 ? 32.942 14.627 75.972 1.00 44.95 455 ILE A C 1
ATOM 3018 O O . ILE A 1 436 ? 33.431 13.517 76.115 1.00 41.76 455 ILE A O 1
ATOM 3023 N N . VAL A 1 437 ? 33.620 15.746 76.251 1.00 53.87 456 VAL A N 1
ATOM 3024 C CA . VAL A 1 437 ? 34.894 15.652 77.042 1.00 59.70 456 VAL A CA 1
ATOM 3025 C C . VAL A 1 437 ? 34.435 15.157 78.421 1.00 66.52 456 VAL A C 1
ATOM 3026 O O . VAL A 1 437 ? 33.259 15.438 78.779 1.00 87.02 456 VAL A O 1
ATOM 3030 N N . GLU A 1 438 ? 35.241 14.373 79.126 1.00 55.79 457 GLU A N 1
ATOM 3031 C CA . GLU A 1 438 ? 34.842 13.694 80.408 1.00 49.77 457 GLU A CA 1
ATOM 3032 C C . GLU A 1 438 ? 33.905 12.489 80.207 1.00 45.65 457 GLU A C 1
ATOM 3033 O O . GLU A 1 438 ? 33.674 11.792 81.198 1.00 51.32 457 GLU A O 1
ATOM 3039 N N . LEU A 1 439 ? 33.459 12.155 78.991 1.00 43.65 458 LEU A N 1
ATOM 3040 C CA . LEU A 1 439 ? 32.680 10.909 78.744 1.00 40.22 458 LEU A CA 1
ATOM 3041 C C . LEU A 1 439 ? 33.630 9.725 78.604 1.00 40.91 458 LEU A C 1
ATOM 3042 O O . LEU A 1 439 ? 34.558 9.869 77.820 1.00 46.17 458 LEU A O 1
ATOM 3047 N N . ASP A 1 440 ? 33.355 8.586 79.267 1.00 41.71 459 ASP A N 1
ATOM 3048 C CA . ASP A 1 440 ? 34.041 7.288 79.016 1.00 38.58 459 ASP A CA 1
ATOM 3049 C C . ASP A 1 440 ? 33.146 6.382 78.158 1.00 41.19 459 ASP A C 1
ATOM 3050 O O . ASP A 1 440 ? 33.654 5.834 77.155 1.00 42.42 459 ASP A O 1
ATOM 3055 N N . HIS A 1 441 ? 31.851 6.240 78.488 1.00 39.77 460 HIS A N 1
ATOM 3056 C CA . HIS A 1 441 ? 30.959 5.216 77.876 1.00 42.48 460 HIS A CA 1
ATOM 3057 C C . HIS A 1 441 ? 29.523 5.721 77.735 1.00 39.42 460 HIS A C 1
ATOM 3058 O O . HIS A 1 441 ? 28.987 6.229 78.737 1.00 39.73 460 HIS A O 1
ATOM 3065 N N . LEU A 1 442 ? 28.919 5.541 76.564 1.00 38.34 461 LEU A N 1
ATOM 3066 C CA . LEU A 1 442 ? 27.523 5.973 76.234 1.00 37.87 461 LEU A CA 1
ATOM 3067 C C . LEU A 1 442 ? 26.818 4.826 75.501 1.00 36.51 461 LEU A C 1
ATOM 3068 O O . LEU A 1 442 ? 27.363 4.347 74.457 1.00 30.75 461 LEU A O 1
ATOM 3073 N N . THR A 1 443 ? 25.639 4.443 75.992 1.00 35.37 462 THR A N 1
ATOM 3074 C CA . THR A 1 443 ? 24.671 3.517 75.341 1.00 32.23 462 THR A CA 1
ATOM 3075 C C . THR A 1 443 ? 23.320 4.204 75.289 1.00 30.90 462 THR A C 1
ATOM 3076 O O . THR A 1 443 ? 22.911 4.739 76.336 1.00 34.97 462 THR A O 1
ATOM 3080 N N . ILE A 1 444 ? 22.657 4.201 74.140 1.00 33.48 463 ILE A N 1
ATOM 3081 C CA . ILE A 1 444 ? 21.286 4.773 73.970 1.00 32.20 463 ILE A CA 1
ATOM 3082 C C . ILE A 1 444 ? 20.503 3.776 73.141 1.00 33.82 463 ILE A C 1
ATOM 3083 O O . ILE A 1 444 ? 20.990 3.449 72.041 1.00 30.26 463 ILE A O 1
ATOM 3088 N N . THR A 1 445 ? 19.362 3.302 73.653 1.00 36.87 464 THR A N 1
ATOM 3089 C CA . THR A 1 445 ? 18.494 2.323 72.938 1.00 35.96 464 THR A CA 1
ATOM 3090 C C . THR A 1 445 ? 17.064 2.856 72.974 1.00 33.51 464 THR A C 1
ATOM 3091 O O . THR A 1 445 ? 16.677 3.479 73.939 1.00 36.15 464 THR A O 1
ATOM 3095 N N . GLY A 1 446 ? 16.327 2.632 71.899 1.00 34.60 465 GLY A N 1
ATOM 3096 C CA . GLY A 1 446 ? 14.958 3.105 71.696 1.00 32.05 465 GLY A CA 1
ATOM 3097 C C . GLY A 1 446 ? 14.939 4.547 71.241 1.00 37.15 465 GLY A C 1
ATOM 3098 O O . GLY A 1 446 ? 15.987 5.113 70.849 1.00 39.10 465 GLY A O 1
ATOM 3099 N N . ALA A 1 447 ? 13.749 5.129 71.272 1.00 40.20 466 ALA A N 1
ATOM 3100 C CA . ALA A 1 447 ? 13.459 6.439 70.674 1.00 38.93 466 ALA A CA 1
ATOM 3101 C C . ALA A 1 447 ? 13.862 7.516 71.680 1.00 37.98 466 ALA A C 1
ATOM 3102 O O . ALA A 1 447 ? 13.050 7.884 72.538 1.00 40.36 466 ALA A O 1
ATOM 3104 N N . VAL A 1 448 ? 15.082 8.009 71.576 1.00 38.43 467 VAL A N 1
ATOM 3105 C CA . VAL A 1 448 ? 15.612 9.028 72.516 1.00 36.07 467 VAL A CA 1
ATOM 3106 C C . VAL A 1 448 ? 15.998 10.261 71.713 1.00 36.52 467 VAL A C 1
ATOM 3107 O O . VAL A 1 448 ? 16.719 10.097 70.724 1.00 34.29 467 VAL A O 1
ATOM 3111 N N . ASN A 1 449 ? 15.525 11.429 72.156 1.00 34.13 468 ASN A N 1
ATOM 3112 C CA . ASN A 1 449 ? 15.873 12.753 71.589 1.00 36.96 468 ASN A CA 1
ATOM 3113 C C . ASN A 1 449 ? 16.693 13.550 72.614 1.00 37.73 468 ASN A C 1
ATOM 3114 O O . ASN A 1 449 ? 16.299 13.597 73.753 1.00 42.88 468 ASN A O 1
ATOM 3119 N N . LEU A 1 450 ? 17.800 14.161 72.208 1.00 41.94 469 LEU A N 1
ATOM 3120 C CA . LEU A 1 450 ? 18.638 15.003 73.097 1.00 43.63 469 LEU A CA 1
ATOM 3121 C C . LEU A 1 450 ? 18.375 16.471 72.756 1.00 42.61 469 LEU A C 1
ATOM 3122 O O . LEU A 1 450 ? 18.497 16.816 71.592 1.00 49.59 469 LEU A O 1
ATOM 3127 N N . GLY A 1 451 ? 18.067 17.292 73.762 1.00 41.18 470 GLY A N 1
ATOM 3128 C CA . GLY A 1 451 ? 18.034 18.754 73.645 1.00 42.70 470 GLY A CA 1
ATOM 3129 C C . GLY A 1 451 ? 19.441 19.296 73.470 1.00 45.82 470 GLY A C 1
ATOM 3130 O O . GLY A 1 451 ? 20.394 18.514 73.579 1.00 45.40 470 GLY A O 1
ATOM 3131 N N A ARG A 1 452 ? 19.550 20.603 73.194 0.50 51.23 471 ARG A N 1
ATOM 3132 N N B ARG A 1 452 ? 19.572 20.595 73.189 0.50 48.77 471 ARG A N 1
ATOM 3133 C CA A ARG A 1 452 ? 20.824 21.342 72.974 0.50 53.85 471 ARG A CA 1
ATOM 3134 C CA B ARG A 1 452 ? 20.893 21.223 72.927 0.50 49.87 471 ARG A CA 1
ATOM 3135 C C A ARG A 1 452 ? 21.610 21.338 74.282 0.50 50.92 471 ARG A C 1
ATOM 3136 C C B ARG A 1 452 ? 21.618 21.334 74.266 0.50 48.73 471 ARG A C 1
ATOM 3137 O O A ARG A 1 452 ? 20.958 21.289 75.355 0.50 51.67 471 ARG A O 1
ATOM 3138 O O B ARG A 1 452 ? 20.949 21.304 75.333 0.50 49.70 471 ARG A O 1
ATOM 3153 N N . ASN A 1 453 ? 22.944 21.384 74.181 1.00 46.51 472 ASN A N 1
ATOM 3154 C CA . ASN A 1 453 ? 23.857 21.632 75.317 1.00 47.63 472 ASN A CA 1
ATOM 3155 C C . ASN A 1 453 ? 23.553 20.636 76.443 1.00 44.68 472 ASN A C 1
ATOM 3156 O O . ASN A 1 453 ? 23.483 21.050 77.615 1.00 50.41 472 ASN A O 1
ATOM 3161 N N . VAL A 1 454 ? 23.434 19.358 76.094 1.00 39.55 473 VAL A N 1
ATOM 3162 C CA . VAL A 1 454 ? 23.421 18.226 77.056 1.00 40.66 473 VAL A CA 1
ATOM 3163 C C . VAL A 1 454 ? 24.879 17.851 77.305 1.00 40.23 473 VAL A C 1
ATOM 3164 O O . VAL A 1 454 ? 25.645 17.788 76.313 1.00 37.80 473 VAL A O 1
ATOM 3168 N N . THR A 1 455 ? 25.223 17.578 78.564 1.00 34.41 474 THR A N 1
ATOM 3169 C CA . THR A 1 455 ? 26.594 17.211 78.971 1.00 41.39 474 THR A CA 1
ATOM 3170 C C . THR A 1 455 ? 26.554 15.753 79.433 1.00 41.57 474 THR A C 1
ATOM 3171 O O . THR A 1 455 ? 25.691 15.429 80.281 1.00 42.42 474 THR A O 1
ATOM 3175 N N . LEU A 1 456 ? 27.461 14.923 78.909 1.00 35.60 475 LEU A N 1
ATOM 3176 C CA . LEU A 1 456 ? 27.600 13.499 79.286 1.00 35.92 475 LEU A CA 1
ATOM 3177 C C . LEU A 1 456 ? 28.980 13.290 79.891 1.00 37.38 475 LEU A C 1
ATOM 3178 O O . LEU A 1 456 ? 29.961 13.644 79.212 1.00 47.11 475 LEU A O 1
ATOM 3183 N N . LYS A 1 457 ? 29.038 12.678 81.079 1.00 41.50 476 LYS A N 1
ATOM 3184 C CA . LYS A 1 457 ? 30.279 12.385 81.851 1.00 38.87 476 LYS A CA 1
ATOM 3185 C C . LYS A 1 457 ? 30.258 10.936 82.324 1.00 39.68 476 LYS A C 1
ATOM 31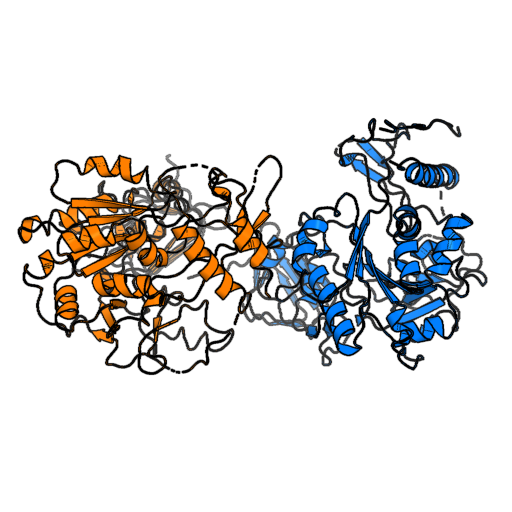86 O O . LYS A 1 457 ? 29.182 10.455 82.703 1.00 43.98 476 LYS A O 1
ATOM 3192 N N . GLY A 1 458 ? 31.420 10.299 82.405 1.00 38.79 477 GLY A N 1
ATOM 3193 C CA . GLY A 1 458 ? 31.542 8.948 82.977 1.00 37.51 477 GLY A CA 1
ATOM 3194 C C . GLY A 1 458 ? 30.875 7.886 82.102 1.00 38.98 477 GLY A C 1
ATOM 3195 O O . GLY A 1 458 ? 31.118 7.861 80.883 1.00 36.57 477 GLY A O 1
ATOM 3196 N N . THR A 1 459 ? 30.098 6.992 82.718 1.00 34.43 478 THR A N 1
ATOM 3197 C CA . THR A 1 459 ? 29.230 6.024 82.022 1.00 37.02 478 THR A CA 1
ATOM 3198 C C . THR A 1 459 ? 27.784 6.524 82.065 1.00 37.15 478 THR A C 1
ATOM 3199 O O . THR A 1 459 ? 27.312 6.899 83.160 1.00 35.47 478 THR A O 1
ATOM 3203 N N . VAL A 1 460 ? 27.123 6.556 80.911 1.00 36.28 479 VAL A N 1
ATOM 3204 C CA . VAL A 1 460 ? 25.697 6.969 80.786 1.00 37.93 479 VAL A CA 1
ATOM 3205 C C . VAL A 1 460 ? 24.972 5.956 79.918 1.00 36.80 479 VAL A C 1
ATOM 3206 O O . VAL A 1 460 ? 25.382 5.757 78.791 1.00 38.49 479 VAL A O 1
ATOM 3210 N N . ILE A 1 461 ? 23.899 5.382 80.449 1.00 40.51 480 ILE A N 1
ATOM 3211 C CA . ILE A 1 461 ? 23.022 4.388 79.774 1.00 35.86 480 ILE A CA 1
ATOM 3212 C C . ILE A 1 461 ? 21.613 4.993 79.775 1.00 38.45 480 ILE A C 1
ATOM 3213 O O . ILE A 1 461 ? 21.142 5.386 80.855 1.00 34.55 480 ILE A O 1
ATOM 3218 N N . ILE A 1 462 ? 21.007 5.138 78.592 1.00 39.07 481 ILE A N 1
ATOM 3219 C CA . ILE A 1 462 ? 19.622 5.645 78.418 1.00 34.47 481 ILE A CA 1
ATOM 3220 C C . ILE A 1 462 ? 18.841 4.591 77.636 1.00 33.48 481 ILE A C 1
ATOM 3221 O O . ILE A 1 462 ? 19.230 4.287 76.511 1.00 32.36 481 ILE A O 1
ATOM 3226 N N . VAL A 1 463 ? 17.801 4.027 78.249 1.00 35.23 482 VAL A N 1
ATOM 3227 C CA . VAL A 1 463 ? 16.959 2.941 77.674 1.00 35.40 482 VAL A CA 1
ATOM 3228 C C . VAL A 1 463 ? 15.505 3.391 77.689 1.00 33.05 482 VAL A C 1
ATOM 3229 O O . VAL A 1 463 ? 14.925 3.401 78.748 1.00 37.00 482 VAL A O 1
ATOM 3233 N N . ALA A 1 464 ? 14.968 3.784 76.544 1.00 38.77 483 ALA A N 1
ATOM 3234 C CA . ALA A 1 464 ? 13.530 4.073 76.364 1.00 38.37 483 ALA A CA 1
ATOM 3235 C C . ALA A 1 464 ? 12.809 2.740 76.303 1.00 43.68 483 ALA A C 1
ATOM 3236 O O . ALA A 1 464 ? 13.225 1.865 75.524 1.00 41.76 483 ALA A O 1
ATOM 3238 N N . THR A 1 465 ? 11.771 2.630 77.129 1.00 54.57 484 THR A N 1
ATOM 3239 C CA . THR A 1 465 ? 10.738 1.564 77.165 1.00 63.69 484 THR A CA 1
ATOM 3240 C C . THR A 1 465 ? 10.223 1.215 75.761 1.00 62.38 484 THR A C 1
ATOM 3241 O O . THR A 1 465 ? 9.905 2.154 74.983 1.00 55.36 484 THR A O 1
ATOM 3245 N N . GLU A 1 466 ? 10.092 -0.080 75.457 1.00 65.01 485 GLU A N 1
ATOM 3246 C CA . GLU A 1 466 ? 9.530 -0.567 74.159 1.00 59.97 485 GLU A CA 1
ATOM 3247 C C . GLU A 1 466 ? 8.302 0.267 73.757 1.00 49.98 485 GLU A C 1
ATOM 3248 O O . GLU A 1 466 ? 7.273 0.184 74.425 1.00 55.58 485 GLU A O 1
ATOM 3254 N N . GLY A 1 467 ? 8.408 1.011 72.675 1.00 42.91 486 GLY A N 1
ATOM 3255 C CA . GLY A 1 467 ? 7.312 1.820 72.124 1.00 48.70 486 GLY A CA 1
ATOM 3256 C C . GLY A 1 467 ? 7.443 3.292 72.483 1.00 51.06 486 GLY A C 1
ATOM 3257 O O . GLY A 1 467 ? 6.880 4.123 71.750 1.00 57.65 486 GLY A O 1
ATOM 3258 N N . SER A 1 468 ? 8.157 3.636 73.556 1.00 52.83 487 SER A N 1
ATOM 3259 C CA . SER A 1 468 ? 8.097 4.992 74.169 1.00 53.88 487 SER A CA 1
ATOM 3260 C C . SER A 1 468 ? 9.257 5.834 73.664 1.00 44.52 487 SER A C 1
ATOM 3261 O O . SER A 1 468 ? 10.293 5.263 73.305 1.00 44.84 487 SER A O 1
ATOM 3264 N N . THR A 1 469 ? 9.052 7.142 73.699 1.00 42.20 488 THR A N 1
ATOM 3265 C CA . THR A 1 469 ? 10.070 8.209 73.510 1.00 45.26 488 THR A CA 1
ATOM 3266 C C . THR A 1 469 ? 10.587 8.752 74.857 1.00 36.54 488 THR A C 1
ATOM 3267 O O . THR A 1 469 ? 9.780 8.905 75.785 1.00 34.08 488 THR A O 1
ATOM 3271 N N . ILE A 1 470 ? 11.881 9.042 74.951 1.00 32.85 489 ILE A N 1
ATOM 3272 C CA . ILE A 1 470 ? 12.471 9.894 76.027 1.00 32.59 489 ILE A CA 1
ATOM 3273 C C . ILE A 1 470 ? 13.006 11.156 75.372 1.00 31.66 489 ILE A C 1
ATOM 3274 O O . ILE A 1 470 ? 13.882 11.026 74.488 1.00 34.61 489 ILE A O 1
ATOM 3279 N N . ASP A 1 471 ? 12.500 12.322 75.782 1.00 34.95 490 ASP A N 1
ATOM 3280 C CA . ASP A 1 471 ? 13.089 13.639 75.410 1.00 33.33 490 ASP A CA 1
ATOM 3281 C C . ASP A 1 471 ? 13.998 14.069 76.568 1.00 34.14 490 ASP A C 1
ATOM 3282 O O . ASP A 1 471 ? 13.469 14.337 77.643 1.00 34.26 490 ASP A O 1
ATOM 3287 N N . ILE A 1 472 ? 15.316 14.078 76.394 1.00 35.74 491 ILE A N 1
ATOM 3288 C CA . ILE A 1 472 ? 16.247 14.539 77.464 1.00 37.38 491 ILE A CA 1
ATOM 3289 C C . ILE A 1 472 ? 16.262 16.061 77.413 1.00 38.94 491 ILE A C 1
ATOM 3290 O O . ILE A 1 472 ? 16.640 16.623 76.381 1.00 44.08 491 ILE A O 1
ATOM 3295 N N . PRO A 1 473 ? 15.833 16.761 78.490 1.00 34.08 492 PRO A N 1
ATOM 3296 C CA . PRO A 1 473 ? 15.723 18.212 78.470 1.00 32.59 492 PRO A CA 1
ATOM 3297 C C . PRO A 1 473 ? 17.019 18.884 78.078 1.00 34.72 492 PRO A C 1
ATOM 3298 O O . PRO A 1 473 ? 18.075 18.415 78.471 1.00 39.45 492 PRO A O 1
ATOM 3302 N N . PRO A 1 474 ? 16.972 20.041 77.380 1.00 36.66 493 PRO A N 1
ATOM 3303 C CA . PRO A 1 474 ? 18.174 20.835 77.093 1.00 35.21 493 PRO A CA 1
ATOM 3304 C C . PRO A 1 474 ? 18.925 21.187 78.392 1.00 36.94 493 PRO A C 1
ATOM 3305 O O . PRO A 1 474 ? 18.241 21.382 79.412 1.00 39.76 493 PRO A O 1
ATOM 3309 N N . GLY A 1 475 ? 20.263 21.242 78.355 1.00 33.94 494 GLY A N 1
ATOM 3310 C CA . GLY A 1 475 ? 21.119 21.530 79.531 1.00 35.45 494 GLY A CA 1
ATOM 3311 C C . GLY A 1 475 ? 21.288 20.370 80.519 1.00 36.87 494 GLY A C 1
ATOM 3312 O O . GLY A 1 475 ? 22.044 20.547 81.479 1.00 37.96 494 GLY A O 1
ATOM 3313 N N . SER A 1 476 ? 20.599 19.235 80.360 1.00 37.01 495 SER A N 1
ATOM 3314 C CA . SER A 1 476 ? 20.752 18.070 81.272 1.00 36.21 495 SER A CA 1
ATOM 3315 C C . SER A 1 476 ? 22.248 17.764 81.446 1.00 36.17 495 SER A C 1
ATOM 3316 O O . SER A 1 476 ? 22.998 17.735 80.416 1.00 35.75 495 SER A O 1
ATOM 3319 N N . VAL A 1 477 ? 22.674 17.563 82.697 1.00 33.42 496 VAL A N 1
ATOM 3320 C CA . VAL A 1 477 ? 24.001 16.996 83.047 1.00 34.63 496 VAL A CA 1
ATOM 3321 C C . VAL A 1 477 ? 23.773 15.564 83.528 1.00 34.85 496 VAL A C 1
ATOM 3322 O O . VAL A 1 477 ? 23.172 15.418 84.579 1.00 38.90 496 VAL A O 1
ATOM 3326 N N . LEU A 1 478 ? 24.246 14.562 82.783 1.00 38.33 497 LEU A N 1
ATOM 3327 C CA . LEU A 1 478 ? 24.110 13.126 83.113 1.00 37.83 497 LEU A CA 1
ATOM 3328 C C . LEU A 1 478 ? 25.507 12.560 83.351 1.00 35.89 497 LEU A C 1
ATOM 3329 O O . LEU A 1 478 ? 26.303 12.576 82.440 1.00 36.68 497 LEU A O 1
ATOM 3334 N N . GLU A 1 479 ? 25.729 11.989 84.524 1.00 45.87 498 GLU A N 1
ATOM 3335 C CA . GLU A 1 479 ? 27.020 11.422 84.986 1.00 45.25 498 GLU A CA 1
ATOM 3336 C C . GLU A 1 479 ? 26.776 10.099 85.723 1.00 43.00 498 GLU A C 1
ATOM 3337 O O . GLU A 1 479 ? 26.022 10.101 86.709 1.00 43.83 498 GLU A O 1
ATOM 3343 N N . ASN A 1 480 ? 27.432 9.025 85.289 1.00 39.44 499 ASN A N 1
ATOM 3344 C CA . ASN A 1 480 ? 27.449 7.726 85.996 1.00 37.94 499 ASN A CA 1
ATOM 3345 C C . ASN A 1 480 ? 26.020 7.346 86.397 1.00 41.77 499 ASN A C 1
ATOM 3346 O O . ASN A 1 480 ? 25.757 7.160 87.598 1.00 41.91 499 ASN A O 1
ATOM 3351 N N . CYS A 1 481 ? 25.129 7.209 85.415 1.00 38.95 500 CYS A N 1
ATOM 3352 C CA . CYS A 1 481 ? 23.696 6.992 85.670 1.00 35.49 500 CYS A CA 1
ATOM 3353 C C . CYS A 1 481 ? 23.072 6.116 84.590 1.00 34.44 500 CYS A C 1
ATOM 3354 O O . CYS A 1 481 ? 23.585 6.082 83.453 1.00 33.24 500 CYS A O 1
ATOM 3357 N N . VAL A 1 482 ? 22.055 5.362 84.996 1.00 33.97 501 VAL A N 1
ATOM 3358 C CA . VAL A 1 482 ? 21.081 4.666 84.110 1.00 34.67 501 VAL A CA 1
ATOM 3359 C C . VAL A 1 482 ? 19.811 5.520 84.129 1.00 38.49 501 VAL A C 1
ATOM 3360 O O . VAL A 1 482 ? 19.316 5.849 85.250 1.00 41.53 501 VAL A O 1
ATOM 3364 N N . VAL A 1 483 ? 19.366 5.946 82.949 1.00 35.20 502 VAL A N 1
ATOM 3365 C CA . VAL A 1 483 ? 18.133 6.743 82.741 1.00 33.58 502 VAL A CA 1
ATOM 3366 C C . VAL A 1 483 ? 17.148 5.843 82.001 1.00 36.26 502 VAL A C 1
ATOM 3367 O O . VAL A 1 483 ? 17.550 5.178 81.031 1.00 36.29 502 VAL A O 1
ATOM 3371 N N . GLN A 1 484 ? 15.903 5.817 82.441 1.00 35.95 503 GLN A N 1
ATOM 3372 C CA . GLN A 1 484 ? 14.882 4.924 81.860 1.00 38.40 503 GLN A CA 1
ATOM 3373 C C . GLN A 1 484 ? 13.519 5.596 82.007 1.00 32.74 503 GLN A C 1
ATOM 3374 O O . GLN A 1 484 ? 13.290 6.334 82.988 1.00 34.07 503 GLN A O 1
ATOM 3380 N N . GLY A 1 485 ? 12.617 5.286 81.103 1.00 29.88 504 GLY A N 1
ATOM 3381 C CA . GLY A 1 485 ? 11.188 5.600 81.245 1.00 29.45 504 GLY A CA 1
ATOM 3382 C C . GLY A 1 485 ? 10.594 6.131 79.960 1.00 30.75 504 GLY A C 1
ATOM 3383 O O . GLY A 1 485 ? 10.972 5.691 78.839 1.00 31.73 504 GLY A O 1
ATOM 3384 N N . SER A 1 486 ? 9.653 7.043 80.090 1.00 32.66 505 SER A N 1
ATOM 3385 C CA . SER A 1 486 ? 9.031 7.667 78.906 1.00 35.21 505 SER A CA 1
ATOM 3386 C C . SER A 1 486 ? 8.575 9.074 79.255 1.00 33.68 505 SER A C 1
ATOM 3387 O O . SER A 1 486 ? 7.711 9.207 80.145 1.00 28.26 505 SER A O 1
ATOM 3390 N N . LEU A 1 487 ? 9.139 10.054 78.544 1.00 33.22 506 LEU A N 1
ATOM 3391 C CA . LEU A 1 487 ? 8.945 11.480 78.862 1.00 33.18 506 LEU A CA 1
ATOM 3392 C C . LEU A 1 487 ? 8.866 12.223 77.535 1.00 31.51 506 LEU A C 1
ATOM 3393 O O . LEU A 1 487 ? 9.793 12.066 76.690 1.00 34.42 506 LEU A O 1
ATOM 3398 N N . ARG A 1 488 ? 7.805 13.001 77.392 1.00 28.84 507 ARG A N 1
ATOM 3399 C CA A ARG A 1 488 ? 7.536 13.897 76.244 0.50 30.77 507 ARG A CA 1
ATOM 3400 C CA B ARG A 1 488 ? 7.555 13.893 76.242 0.50 29.72 507 ARG A CA 1
ATOM 3401 C C . ARG A 1 488 ? 7.729 15.349 76.708 1.00 32.60 507 ARG A C 1
ATOM 3402 O O . ARG A 1 488 ? 7.260 15.679 77.842 1.00 31.19 507 ARG A O 1
ATOM 3417 N N . ILE A 1 489 ? 8.347 16.189 75.878 1.00 29.42 508 ILE A N 1
ATOM 3418 C CA . ILE A 1 489 ? 8.454 17.658 76.112 1.00 35.95 508 ILE A CA 1
ATOM 3419 C C . ILE A 1 489 ? 7.816 18.364 74.908 1.00 34.77 508 ILE A C 1
ATOM 3420 O O . ILE A 1 489 ? 8.347 18.216 73.818 1.00 37.43 508 ILE A O 1
ATOM 3425 N N . LEU A 1 490 ? 6.691 19.048 75.090 1.00 35.94 509 LEU A N 1
ATOM 3426 C CA . LEU A 1 490 ? 5.907 19.687 73.985 1.00 38.13 509 LEU A CA 1
ATOM 3427 C C . LEU A 1 490 ? 6.012 21.206 74.115 1.00 36.59 509 LEU A C 1
ATOM 3428 O O . LEU A 1 490 ? 6.080 21.686 75.262 1.00 33.65 509 LEU A O 1
ATOM 3433 N N . GLU A 1 491 ? 5.884 21.937 73.014 1.00 39.54 510 GLU A N 1
ATOM 3434 C CA . GLU A 1 491 ? 5.813 23.425 73.041 1.00 37.93 510 GLU A CA 1
ATOM 3435 C C . GLU A 1 491 ? 4.521 23.819 73.777 1.00 35.46 510 GLU A C 1
ATOM 3436 O O . GLU A 1 491 ? 3.481 23.281 73.419 1.00 34.45 510 GLU A O 1
ATOM 3442 N N . HIS A 1 492 ? 4.594 24.634 74.836 1.00 33.03 511 HIS A N 1
ATOM 3443 C CA . HIS A 1 492 ? 3.403 25.176 75.553 1.00 33.99 511 HIS A CA 1
ATOM 3444 C C . HIS A 1 492 ? 2.578 26.010 74.570 1.00 38.55 511 HIS A C 1
ATOM 3445 O O . HIS A 1 492 ? 3.155 26.730 73.705 1.00 39.72 511 HIS A O 1
ATOM 3453 N N . SER B 1 13 ? 35.677 32.661 42.060 1.00 130.25 32 SER B N 1
ATOM 3454 C CA . SER B 1 13 ? 36.141 31.867 40.883 1.00 138.70 32 SER B CA 1
ATOM 3455 C C . SER B 1 13 ? 35.414 32.340 39.618 1.00 138.06 32 SER B C 1
ATOM 3456 O O . SER B 1 13 ? 34.232 32.717 39.730 1.00 129.67 32 SER B O 1
ATOM 3459 N N . VAL B 1 14 ? 36.103 32.343 38.471 1.00 150.35 33 VAL B N 1
ATOM 3460 C CA . VAL B 1 14 ? 35.493 32.561 37.120 1.00 154.60 33 VAL B CA 1
ATOM 3461 C C . VAL B 1 14 ? 34.407 31.490 36.935 1.00 163.10 33 VAL B C 1
ATOM 3462 O O . VAL B 1 14 ? 33.348 31.666 37.558 1.00 174.19 33 VAL B O 1
ATOM 3466 N N . ALA B 1 15 ? 34.636 30.433 36.141 1.00 155.31 34 ALA B N 1
ATOM 3467 C CA . ALA B 1 15 ? 33.745 29.252 36.022 1.00 144.09 34 ALA B CA 1
ATOM 3468 C C . ALA B 1 15 ? 32.390 29.651 35.416 1.00 143.26 34 ALA B C 1
ATOM 3469 O O . ALA B 1 15 ? 31.884 28.870 34.596 1.00 137.38 34 ALA B O 1
ATOM 3471 N N . ALA B 1 16 ? 31.828 30.803 35.826 1.00 138.15 35 ALA B N 1
ATOM 3472 C CA . ALA B 1 16 ? 30.709 31.541 35.180 1.00 127.97 35 ALA B CA 1
ATOM 3473 C C . ALA B 1 16 ? 30.577 31.124 33.706 1.00 128.88 35 ALA B C 1
ATOM 3474 O O . ALA B 1 16 ? 29.790 30.202 33.440 1.00 132.05 35 ALA B O 1
ATOM 3476 N N . SER B 1 17 ? 31.299 31.800 32.800 1.00 117.59 36 SER B N 1
ATOM 3477 C CA . SER B 1 17 ? 31.655 31.375 31.417 1.00 111.46 36 SER B CA 1
ATOM 3478 C C . SER B 1 17 ? 30.762 30.230 30.918 1.00 105.63 36 SER B C 1
ATOM 3479 O O 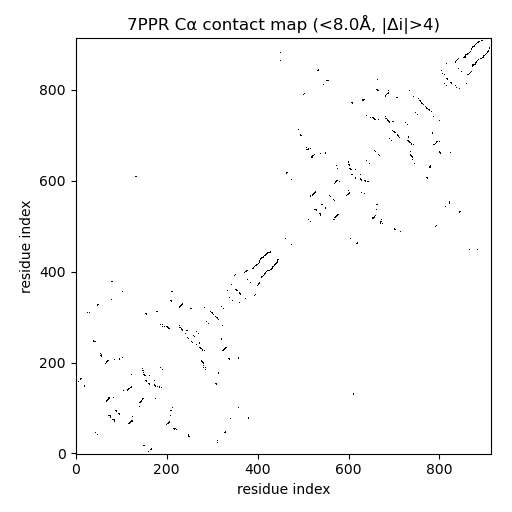. SER B 1 17 ? 29.970 30.485 29.981 1.00 89.48 36 SER B O 1
ATOM 3481 N N . GLN B 1 18 ? 30.915 29.030 31.510 1.00 111.98 37 GLN B N 1
ATOM 3482 C CA . GLN B 1 18 ? 30.142 27.790 31.198 1.00 108.51 37 GLN B CA 1
ATOM 3483 C C . GLN B 1 18 ? 28.644 28.070 31.367 1.00 102.95 37 GLN B C 1
ATOM 3484 O O . GLN B 1 18 ? 27.882 27.668 30.469 1.00 117.21 37 GLN B O 1
ATOM 3488 N N . MET B 1 19 ? 28.251 28.718 32.474 1.00 100.75 38 MET B N 1
ATOM 3489 C CA . MET B 1 19 ? 26.850 29.129 32.795 1.00 100.87 38 MET B CA 1
ATOM 3490 C C . MET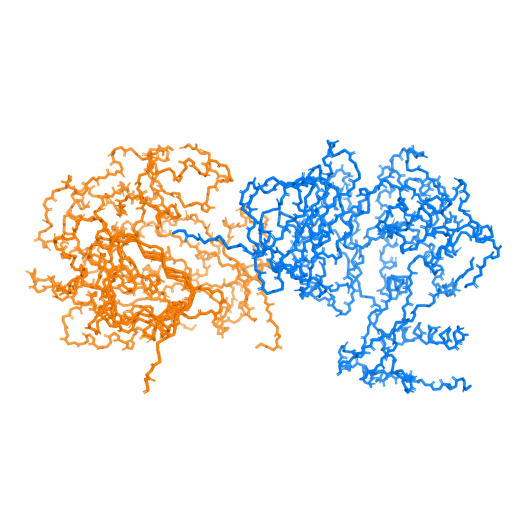 B 1 19 ? 26.312 30.070 31.704 1.00 98.26 38 MET B C 1
ATOM 3491 O O . MET B 1 19 ? 25.294 29.712 31.068 1.00 84.38 38 MET B O 1
ATOM 3496 N N . ARG B 1 20 ? 26.959 31.230 31.531 1.00 95.13 39 ARG B N 1
ATOM 3497 C CA . ARG B 1 20 ? 26.635 32.270 30.517 1.00 111.52 39 ARG B CA 1
ATOM 3498 C C . ARG B 1 20 ? 26.418 31.611 29.149 1.00 102.72 39 ARG B C 1
ATOM 3499 O O . ARG B 1 20 ? 25.400 31.939 28.502 1.00 95.28 39 ARG B O 1
ATOM 3507 N N . ASN B 1 21 ? 27.330 30.724 28.736 1.00 103.76 40 ASN B N 1
ATOM 3508 C CA . ASN B 1 21 ? 27.282 30.044 27.413 1.00 111.93 40 ASN B CA 1
ATOM 3509 C C . ASN B 1 21 ? 26.083 29.082 27.389 1.00 114.22 40 ASN B C 1
ATOM 3510 O O . ASN B 1 21 ? 25.407 29.035 26.345 1.00 107.89 40 ASN B O 1
ATOM 3512 N N . ALA B 1 22 ? 25.809 28.378 28.496 1.00 113.94 41 ALA B N 1
ATOM 3513 C CA . ALA B 1 22 ? 24.710 27.389 28.631 1.00 105.80 41 ALA B CA 1
ATOM 3514 C C . ALA B 1 22 ? 23.355 28.105 28.598 1.00 100.04 41 ALA B C 1
ATOM 3515 O O . ALA B 1 22 ? 22.331 27.469 28.219 1.00 73.80 41 ALA B O 1
ATOM 3517 N N . LEU B 1 23 ? 23.360 29.387 28.978 1.00 101.65 42 LEU B N 1
ATOM 3518 C CA . LEU B 1 23 ? 22.160 30.252 29.103 1.00 101.49 42 LEU B CA 1
ATOM 3519 C C . LEU B 1 23 ? 21.701 30.696 27.712 1.00 105.27 42 LEU B C 1
ATOM 3520 O O . LEU B 1 23 ? 20.824 31.565 27.638 1.00 112.04 42 LEU B O 1
ATOM 3525 N N . ASN B 1 24 ? 22.269 30.094 26.664 1.00 110.45 43 ASN B N 1
ATOM 3526 C CA . ASN B 1 24 ? 21.753 30.145 25.272 1.00 103.11 43 ASN B CA 1
ATOM 3527 C C . ASN B 1 24 ? 21.067 28.798 24.976 1.00 102.42 43 ASN B C 1
ATOM 3528 O O . ASN B 1 24 ? 21.463 28.121 24.012 1.00 80.88 43 ASN B O 1
ATOM 3533 N N . ALA B 1 25 ? 20.079 28.427 25.805 1.00 112.14 44 ALA B N 1
ATOM 3534 C CA . ALA B 1 25 ? 19.134 27.307 25.568 1.00 123.96 44 ALA B CA 1
ATOM 3535 C C . ALA B 1 25 ? 18.209 27.698 24.409 1.00 126.62 44 ALA B C 1
ATOM 3536 O O . ALA B 1 25 ? 18.097 26.912 23.441 1.00 128.44 44 ALA B O 1
ATOM 3538 N N . LEU B 1 26 ? 17.581 28.876 24.537 1.00 116.67 45 LEU B N 1
ATOM 3539 C CA A LEU B 1 26 ? 16.769 29.569 23.496 0.50 113.98 45 LEU B CA 1
ATOM 3540 C CA B LEU B 1 26 ? 16.815 29.572 23.461 0.50 115.54 45 LEU B CA 1
ATOM 3541 C C . LEU B 1 26 ? 16.257 28.563 22.448 1.00 115.00 45 LEU B C 1
ATOM 3542 O O . LEU B 1 26 ? 16.425 28.805 21.238 1.00 95.97 45 LEU B O 1
ATOM 3551 N N . ALA B 1 27 ? 15.616 27.488 22.923 1.00 118.03 46 ALA B N 1
ATOM 3552 C CA . ALA B 1 27 ? 14.923 26.477 22.090 1.00 113.80 46 ALA B CA 1
ATOM 3553 C C . ALA B 1 27 ? 13.442 26.859 21.989 1.00 111.08 46 ALA B C 1
ATOM 3554 O O . ALA B 1 27 ? 13.156 28.062 22.206 1.00 103.21 46 ALA B O 1
ATOM 3556 N N . GLU B 1 35 ? 11.026 32.541 19.097 1.00 133.67 54 GLU B N 1
ATOM 3557 C CA . GLU B 1 35 ? 9.580 32.315 18.816 1.00 130.67 54 GLU B CA 1
ATOM 3558 C C . GLU B 1 35 ? 8.809 33.584 19.217 1.00 131.92 54 GLU B C 1
ATOM 3559 O O . GLU B 1 35 ? 7.937 33.504 20.110 1.00 119.19 54 GLU B O 1
ATOM 3565 N N . LYS B 1 36 ? 9.144 34.712 18.575 1.00 131.09 55 LYS B N 1
ATOM 3566 C CA . LYS B 1 36 ? 8.541 36.054 18.805 1.00 131.53 55 LYS B CA 1
ATOM 3567 C C . LYS B 1 36 ? 8.814 36.491 20.252 1.00 131.49 55 LYS B C 1
ATOM 3568 O O . LYS B 1 36 ? 9.786 37.251 20.459 1.00 113.88 55 LYS B O 1
ATOM 3570 N N . LYS B 1 37 ? 7.994 36.018 21.203 1.00 141.31 56 LYS B N 1
ATOM 3571 C CA . LYS B 1 37 ? 8.107 36.294 22.666 1.00 138.69 56 LYS B CA 1
ATOM 3572 C C . LYS B 1 37 ? 9.292 35.499 23.235 1.00 128.47 56 LYS B C 1
ATOM 3573 O O . LYS B 1 37 ? 9.318 34.259 23.073 1.00 128.73 56 LYS B O 1
ATOM 3575 N N A ARG B 1 38 ? 10.252 36.200 23.853 0.50 124.29 57 ARG B N 1
ATOM 3576 N N B ARG B 1 38 ? 10.224 36.193 23.895 0.50 118.72 57 ARG B N 1
ATOM 3577 C CA A ARG B 1 38 ? 11.531 35.640 24.376 0.50 119.84 57 ARG B CA 1
ATOM 3578 C CA B ARG B 1 38 ? 11.498 35.622 24.404 0.50 111.52 57 ARG B CA 1
ATOM 3579 C C A ARG B 1 38 ? 11.603 35.846 25.896 0.50 126.24 57 ARG B C 1
ATOM 3580 C C B ARG B 1 38 ? 11.679 35.971 25.885 0.50 120.88 57 ARG B C 1
ATOM 3581 O O A ARG B 1 38 ? 10.668 36.454 26.457 0.50 123.20 57 ARG B O 1
ATOM 3582 O O B ARG B 1 38 ? 10.928 36.833 26.396 0.50 114.21 57 ARG B O 1
ATOM 3597 N N . PHE B 1 39 ? 12.681 35.344 26.512 1.00 130.27 58 PHE B N 1
ATOM 3598 C CA . PHE B 1 39 ? 12.967 35.376 27.973 1.00 124.39 58 PHE B CA 1
ATOM 3599 C C . PHE B 1 39 ? 14.443 35.742 28.220 1.00 122.52 58 PHE B C 1
ATOM 3600 O O . PHE B 1 39 ? 14.906 35.682 29.377 1.00 110.46 58 PHE B O 1
ATOM 3608 N N . GLU B 1 40 ? 15.165 36.061 27.137 1.00 117.07 59 GLU B N 1
ATOM 3609 C CA . GLU B 1 40 ? 16.491 36.742 27.102 1.00 114.57 59 GLU B CA 1
ATOM 3610 C C . GLU B 1 40 ? 16.623 37.708 28.288 1.00 98.14 59 GLU B C 1
ATOM 3611 O O . GLU B 1 40 ? 17.687 37.709 28.953 1.00 86.06 59 GLU B O 1
ATOM 3617 N N . ALA B 1 41 ? 15.574 38.501 28.533 1.00 99.59 60 ALA B N 1
ATOM 3618 C CA . ALA B 1 41 ? 15.517 39.580 29.546 1.00 103.80 60 ALA B CA 1
ATOM 3619 C C . ALA B 1 41 ? 15.647 38.974 30.946 1.00 98.52 60 ALA B C 1
ATOM 3620 O O . ALA B 1 41 ? 16.427 39.514 31.743 1.00 95.73 60 ALA B O 1
ATOM 3622 N N . GLU B 1 42 ? 14.903 37.898 31.226 1.00 94.08 61 GLU B N 1
ATOM 3623 C CA . GLU B 1 42 ? 14.866 37.224 32.552 1.00 97.89 61 GLU B CA 1
ATOM 3624 C C . GLU B 1 42 ? 16.240 36.605 32.844 1.00 89.82 61 GLU B C 1
ATOM 3625 O O . GLU B 1 42 ? 16.770 36.841 33.958 1.00 69.89 61 GLU B O 1
ATOM 3631 N N . MET B 1 43 ? 16.807 35.877 31.874 1.00 84.47 62 MET B N 1
ATOM 3632 C CA . MET B 1 43 ? 18.110 35.175 32.021 1.00 87.36 62 MET B CA 1
ATOM 3633 C C . MET B 1 43 ? 19.213 36.174 32.406 1.00 89.40 62 MET B C 1
ATOM 3634 O O . MET B 1 43 ? 20.016 35.834 33.310 1.00 81.85 62 MET B O 1
ATOM 3639 N N . ASP B 1 44 ? 19.225 37.367 31.796 1.00 84.60 63 ASP B N 1
ATOM 3640 C CA . ASP B 1 44 ? 20.161 38.472 32.149 1.00 88.83 63 ASP B CA 1
ATOM 3641 C C . ASP B 1 44 ? 20.071 38.769 33.652 1.00 89.82 63 ASP B C 1
ATOM 3642 O O . ASP B 1 44 ? 21.137 38.829 34.309 1.00 90.34 63 ASP B O 1
ATOM 3647 N N . ASN B 1 45 ? 18.844 38.951 34.165 1.00 101.34 64 ASN B N 1
ATOM 3648 C CA . ASN B 1 45 ? 18.553 39.295 35.585 1.00 96.92 64 ASN B CA 1
ATOM 3649 C C . ASN B 1 45 ? 19.041 38.156 36.490 1.00 91.92 64 ASN B C 1
ATOM 3650 O O . ASN B 1 45 ? 19.404 38.452 37.643 1.00 80.61 64 ASN B O 1
ATOM 3655 N N . PHE B 1 46 ? 19.025 36.916 35.978 1.00 87.92 65 PHE B N 1
ATOM 3656 C CA . PHE B 1 46 ? 19.470 35.682 36.681 1.00 99.59 65 PHE B CA 1
ATOM 3657 C C . PHE B 1 46 ? 20.997 35.664 36.797 1.00 95.82 65 PHE B C 1
ATOM 3658 O O . PHE B 1 46 ? 21.475 35.478 37.934 1.00 86.68 65 PHE B O 1
ATOM 3666 N N . PHE B 1 47 ? 21.712 35.853 35.672 1.00 100.21 66 PHE B N 1
ATOM 3667 C CA . PHE B 1 47 ? 23.201 35.805 35.569 1.00 97.57 66 PHE B CA 1
ATOM 3668 C C . PHE B 1 47 ? 23.811 36.803 36.559 1.00 100.15 66 PHE B C 1
ATOM 3669 O O . PHE B 1 47 ? 24.933 36.532 37.063 1.00 101.43 66 PHE B O 1
ATOM 3672 N N . ALA B 1 48 ? 23.087 37.897 36.837 1.00 99.64 67 ALA B N 1
ATOM 3673 C CA . ALA B 1 48 ? 23.482 38.987 37.766 1.00 107.71 67 ALA B CA 1
ATOM 3674 C C . ALA B 1 48 ? 23.314 38.542 39.226 1.00 103.63 67 ALA B C 1
ATOM 3675 O O . ALA B 1 48 ? 24.087 39.014 40.087 1.00 103.19 67 ALA B O 1
ATOM 3677 N N . LEU B 1 49 ? 22.325 37.687 39.499 1.00 101.92 68 LEU B N 1
ATOM 3678 C CA . LEU B 1 49 ? 22.107 37.091 40.844 1.00 108.39 68 LEU B CA 1
ATOM 3679 C C . LEU B 1 49 ? 23.145 35.984 41.071 1.00 103.54 68 LEU B C 1
ATOM 3680 O O . LEU B 1 49 ? 23.600 35.838 42.229 1.00 88.59 68 LEU B O 1
ATOM 3685 N N . PHE B 1 50 ? 23.512 35.266 39.999 1.00 104.02 69 PHE B N 1
ATOM 3686 C CA . PHE B 1 50 ? 24.477 34.129 39.985 1.00 118.90 69 PHE B CA 1
ATOM 3687 C C . PHE B 1 50 ? 25.892 34.630 40.286 1.00 111.36 69 PHE B C 1
ATOM 3688 O O . PHE B 1 50 ? 26.565 33.997 41.115 1.00 110.58 69 PHE B O 1
ATOM 3696 N N . ARG B 1 51 ? 26.305 35.725 39.636 1.00 106.23 70 ARG B N 1
ATOM 3697 C CA . ARG B 1 51 ? 27.620 36.400 39.829 1.00 101.67 70 ARG B CA 1
ATOM 3698 C C . ARG B 1 51 ? 27.804 36.779 41.309 1.00 103.41 70 ARG B C 1
ATOM 3699 O O . ARG B 1 51 ? 28.823 36.374 41.900 1.00 113.67 70 ARG B O 1
ATOM 3701 N N . ARG B 1 52 ? 26.849 37.504 41.898 1.00 117.51 71 ARG B N 1
ATOM 3702 C CA . ARG B 1 52 ? 26.922 37.990 43.308 1.00 121.89 71 ARG B CA 1
ATOM 3703 C C . ARG B 1 52 ? 26.762 36.814 44.287 1.00 110.35 71 ARG B C 1
ATOM 3704 O O . ARG B 1 52 ? 26.976 37.035 45.498 1.00 104.58 71 ARG B O 1
ATOM 3706 N N . PHE B 1 53 ? 26.372 35.632 43.790 1.00 105.01 72 PHE B N 1
ATOM 3707 C CA . PHE B 1 53 ? 26.268 34.372 44.574 1.00 109.22 72 PHE B CA 1
ATOM 3708 C C . PHE B 1 53 ? 27.666 33.780 44.778 1.00 110.25 72 PHE B C 1
ATOM 3709 O O . PHE B 1 53 ? 27.991 33.424 45.927 1.00 122.55 72 PHE B O 1
ATOM 3717 N N . LEU B 1 54 ? 28.451 33.684 43.696 1.00 105.63 73 LEU B N 1
ATOM 3718 C CA . LEU B 1 54 ? 29.827 33.113 43.680 1.00 109.11 73 LEU B CA 1
ATOM 3719 C C . LEU B 1 54 ? 30.754 33.932 44.598 1.00 111.69 73 LEU B C 1
ATOM 3720 O O . LEU B 1 54 ? 31.791 33.378 45.012 1.00 111.14 73 LEU B O 1
ATOM 3725 N N . ASN B 1 55 ? 30.369 35.164 44.956 1.00 110.37 74 ASN B N 1
ATOM 3726 C CA . ASN B 1 55 ? 30.983 35.943 46.069 1.00 112.92 74 ASN B CA 1
ATOM 3727 C C . ASN B 1 55 ? 30.376 35.465 47.402 1.00 132.77 74 ASN B C 1
ATOM 3728 O O . ASN B 1 55 ? 29.163 35.674 47.629 1.00 135.30 74 ASN B O 1
ATOM 3733 N N . ASP B 1 56 ? 31.189 34.776 48.219 1.00 149.53 75 ASP B N 1
ATOM 3734 C CA . ASP B 1 56 ? 30.781 34.031 49.449 1.00 148.56 75 ASP B CA 1
ATOM 3735 C C . ASP B 1 56 ? 29.747 32.957 49.057 1.00 149.84 75 ASP B C 1
ATOM 3736 O O . ASP B 1 56 ? 28.557 33.129 49.397 1.00 152.27 75 ASP B O 1
ATOM 3741 N N . LYS B 1 57 ? 30.192 31.899 48.363 1.00 141.35 76 LYS B N 1
ATOM 3742 C CA . LYS B 1 57 ? 29.325 30.842 47.763 1.00 130.54 76 LYS B CA 1
ATOM 3743 C C . LYS B 1 57 ? 29.247 29.641 48.713 1.00 134.46 76 LYS B C 1
ATOM 3744 O O . LYS B 1 57 ? 28.257 29.578 49.466 1.00 132.41 76 LYS B O 1
ATOM 3746 N N . VAL B 1 62 ? 29.135 38.161 56.713 1.00 125.73 81 VAL B N 1
ATOM 3747 C CA . VAL B 1 62 ? 29.387 39.068 57.874 1.00 123.61 81 VAL B CA 1
ATOM 3748 C C . VAL B 1 62 ? 28.416 40.257 57.803 1.00 130.88 81 VAL B C 1
ATOM 3749 O O . VAL B 1 62 ? 27.835 40.486 56.722 1.00 123.54 81 VAL B O 1
ATOM 3751 N N . VAL B 1 63 ? 28.224 40.943 58.938 1.00 137.20 82 VAL B N 1
ATOM 3752 C CA . VAL B 1 63 ? 27.498 42.245 59.084 1.00 134.38 82 VAL B CA 1
ATOM 3753 C C . VAL B 1 63 ? 28.004 42.908 60.376 1.00 128.83 82 VAL B C 1
ATOM 3754 O O . VAL B 1 63 ? 27.652 42.408 61.467 1.00 119.45 82 VAL B O 1
ATOM 3758 N N . ASN B 1 64 ? 28.816 43.969 60.254 1.00 130.60 83 ASN B N 1
ATOM 3759 C CA . ASN B 1 64 ? 29.550 44.621 61.378 1.00 135.33 83 ASN B CA 1
ATOM 3760 C C . ASN B 1 64 ? 28.538 45.140 62.407 1.00 132.92 83 ASN B C 1
ATOM 3761 O O . ASN B 1 64 ? 28.342 46.366 62.480 1.00 122.58 83 ASN B O 1
ATOM 3766 N N . TRP B 1 65 ? 27.938 44.226 63.176 1.00 140.57 84 TRP B N 1
ATOM 3767 C CA . TRP B 1 65 ? 26.796 44.469 64.102 1.00 146.95 84 TRP B CA 1
ATOM 3768 C C . TRP B 1 65 ? 26.824 45.906 64.646 1.00 151.24 84 TRP B C 1
ATOM 3769 O O . TRP B 1 65 ? 27.058 46.067 65.862 1.00 157.95 84 TRP B O 1
ATOM 3771 N N . ASP B 1 66 ? 26.553 46.895 63.780 1.00 147.52 85 ASP B N 1
ATOM 3772 C CA . ASP B 1 66 ? 26.572 48.352 64.092 1.00 137.57 85 ASP B CA 1
ATOM 3773 C C . ASP B 1 66 ? 26.001 49.131 62.898 1.00 132.08 85 ASP B C 1
ATOM 3774 O O . ASP B 1 66 ? 24.898 49.696 63.060 1.00 114.44 85 ASP B O 1
ATOM 3779 N N . ASN B 1 69 ? 22.460 49.442 64.813 1.00 123.80 88 ASN B N 1
ATOM 3780 C CA . ASN B 1 69 ? 21.763 50.079 65.967 1.00 129.47 88 ASN B CA 1
ATOM 3781 C C . ASN B 1 69 ? 20.249 50.008 65.751 1.00 130.95 88 ASN B C 1
ATOM 3782 O O . ASN B 1 69 ? 19.792 49.813 64.625 1.00 129.98 88 ASN B O 1
ATOM 3784 N N . PRO B 1 70 ? 19.415 50.170 66.807 1.00 135.63 89 PRO B N 1
ATOM 3785 C CA . PRO B 1 70 ? 17.957 50.194 66.645 1.00 135.59 89 PRO B CA 1
ATOM 3786 C C . PRO B 1 70 ? 17.498 51.367 65.781 1.00 137.28 89 PRO B C 1
ATOM 3787 O O . PRO B 1 70 ? 18.275 52.285 65.538 1.00 144.59 89 PRO B O 1
ATOM 3791 N N . PRO B 1 71 ? 16.231 51.393 65.307 1.00 130.86 90 PRO B N 1
ATOM 3792 C CA . PRO B 1 71 ? 15.766 52.466 64.424 1.00 132.72 90 PRO B CA 1
ATOM 3793 C C . PRO B 1 71 ? 15.442 53.779 65.162 1.00 140.35 90 PRO B C 1
ATOM 3794 O O . PRO B 1 71 ? 14.871 53.717 66.245 1.00 135.34 90 PRO B O 1
ATOM 3798 N N . ALA B 1 72 ? 15.794 54.926 64.559 1.00 136.54 91 ALA B N 1
ATOM 3799 C CA . ALA B 1 72 ? 15.637 56.288 65.130 1.00 135.54 91 ALA B CA 1
ATOM 3800 C C . ALA B 1 72 ? 14.155 56.642 65.245 1.00 143.42 91 ALA B C 1
ATOM 3801 O O . ALA B 1 72 ? 13.336 56.127 64.481 1.00 160.17 91 ALA B O 1
ATOM 3803 N N . PRO B 1 73 ? 13.759 57.549 66.175 1.00 140.85 92 PRO B N 1
ATOM 3804 C CA . PRO B 1 73 ? 12.361 57.983 66.294 1.00 137.69 92 PRO B CA 1
ATOM 3805 C C . PRO B 1 73 ? 11.754 58.519 64.985 1.00 130.98 92 PRO B C 1
ATOM 3806 O O . PRO B 1 73 ? 10.545 58.546 64.864 1.00 116.33 92 PRO B O 1
ATOM 3810 N N . ASN B 1 74 ? 12.621 58.931 64.053 1.00 138.05 93 ASN B N 1
ATOM 3811 C CA . ASN B 1 74 ? 12.313 59.514 62.719 1.00 138.47 93 ASN B CA 1
ATOM 3812 C C . ASN B 1 74 ? 11.795 58.416 61.771 1.00 134.48 93 ASN B C 1
ATOM 3813 O O . ASN B 1 74 ? 10.766 58.652 61.111 1.00 133.42 93 ASN B O 1
ATOM 3818 N N . GLN B 1 75 ? 12.475 57.261 61.708 1.00 131.43 94 GLN B N 1
ATOM 3819 C CA . GLN B 1 75 ? 12.259 56.201 60.680 1.00 115.03 94 GLN B CA 1
ATOM 3820 C C . GLN B 1 75 ? 11.126 55.239 61.077 1.00 104.20 94 GLN B C 1
ATOM 3821 O O . GLN B 1 75 ? 11.068 54.154 60.459 1.00 97.51 94 GLN B O 1
ATOM 3827 N N . VAL B 1 76 ? 10.264 55.608 62.036 1.00 90.24 95 VAL B N 1
ATOM 3828 C CA . VAL B 1 76 ? 9.111 54.778 62.507 1.00 96.98 95 VAL B CA 1
ATOM 3829 C C . VAL B 1 76 ? 8.005 55.728 62.995 1.00 95.52 95 VAL B C 1
ATOM 3830 O O . VAL B 1 76 ? 8.127 56.255 64.116 1.00 100.30 95 VAL B O 1
ATOM 3834 N N . VAL B 1 77 ? 6.962 55.933 62.184 1.00 89.63 96 VAL B N 1
ATOM 3835 C CA . VAL B 1 77 ? 5.843 56.864 62.515 1.00 87.02 96 VAL B CA 1
ATOM 3836 C C . VAL B 1 77 ? 4.707 56.061 63.146 1.00 80.80 96 VAL B C 1
ATOM 3837 O O . VAL B 1 77 ? 4.324 55.047 62.569 1.00 76.01 96 VAL B O 1
ATOM 3841 N N . ASP B 1 78 ? 4.172 56.545 64.263 1.00 86.47 97 ASP B N 1
ATOM 3842 C CA . ASP B 1 78 ? 3.014 55.958 64.983 1.00 86.05 97 ASP B CA 1
ATOM 3843 C C . ASP B 1 78 ? 1.751 56.237 64.164 1.00 89.20 97 ASP B C 1
ATOM 3844 O O . ASP B 1 78 ? 1.485 57.412 63.932 1.00 93.46 97 ASP B O 1
ATOM 3849 N N . TYR B 1 79 ? 1.000 55.203 63.767 1.00 93.29 98 TYR B N 1
ATOM 3850 C CA . TYR B 1 79 ? -0.262 55.315 62.984 1.00 89.85 98 TYR B CA 1
ATOM 3851 C C . TYR B 1 79 ? -1.210 56.334 63.641 1.00 90.81 98 TYR B C 1
ATOM 3852 O O . TYR B 1 79 ? -1.939 57.027 62.891 1.00 93.57 98 TYR B O 1
ATOM 3861 N N . ASN B 1 80 ? -1.220 56.423 64.980 1.00 88.21 99 ASN B N 1
ATOM 3862 C CA . ASN B 1 80 ? -2.107 57.342 65.749 1.00 92.05 99 ASN B CA 1
ATOM 3863 C C . ASN B 1 80 ? -1.628 58.802 65.626 1.00 96.78 99 ASN B C 1
ATOM 3864 O O . ASN B 1 80 ? -2.435 59.708 65.941 1.00 96.14 99 ASN B O 1
ATOM 3869 N N . ASP B 1 81 ? -0.375 59.025 65.202 1.00 94.15 100 ASP B N 1
ATOM 3870 C CA . ASP B 1 81 ? 0.237 60.367 64.984 1.00 100.36 100 ASP B CA 1
ATOM 3871 C C . ASP B 1 81 ? 0.261 60.682 63.474 1.00 104.96 100 ASP B C 1
ATOM 3872 O O . ASP B 1 81 ? 1.301 61.190 62.980 1.00 94.48 100 ASP B O 1
ATOM 3877 N N . LEU B 1 82 ? -0.842 60.401 62.763 1.00 109.46 101 LEU B N 1
ATOM 3878 C CA . LEU B 1 82 ? -0.981 60.659 61.301 1.00 118.25 101 LEU B CA 1
ATOM 3879 C C . LEU B 1 82 ? -2.183 61.569 61.030 1.00 123.23 101 LEU B C 1
ATOM 3880 O O . LEU B 1 82 ? -3.125 61.575 61.855 1.00 98.74 101 LEU B O 1
ATOM 3885 N N . GLY B 1 83 ? -2.135 62.265 59.882 1.00 124.60 102 GLY B N 1
ATOM 3886 C CA . GLY B 1 83 ? -3.124 63.260 59.427 1.00 127.91 102 GLY B CA 1
ATOM 3887 C C . GLY B 1 83 ? -4.140 62.652 58.479 1.00 133.14 102 GLY B C 1
ATOM 3888 O O . GLY B 1 83 ? -3.896 61.531 57.999 1.00 147.57 102 GLY B O 1
ATOM 3889 N N . ALA B 1 84 ? -5.202 63.406 58.184 1.00 128.18 103 ALA B N 1
ATOM 3890 C CA . ALA B 1 84 ? -6.516 62.932 57.683 1.00 110.71 103 ALA B CA 1
ATOM 3891 C C . ALA B 1 84 ? -6.408 62.020 56.443 1.00 96.52 103 ALA B C 1
ATOM 3892 O O . ALA B 1 84 ? -5.315 61.890 55.822 1.00 82.28 103 ALA B O 1
ATOM 3894 N N . GLU B 1 85 ? -7.542 61.388 56.130 1.00 82.26 104 GLU B N 1
ATOM 3895 C CA . GLU B 1 85 ? -7.775 60.492 54.967 1.00 84.98 104 GLU B CA 1
ATOM 3896 C C . GLU B 1 85 ? -7.606 61.250 53.644 1.00 88.43 104 GLU B C 1
ATOM 3897 O O . GLU B 1 85 ? -8.050 62.409 53.565 1.00 90.97 104 GLU B O 1
ATOM 3903 N N . ALA B 1 86 ? -7.037 60.589 52.632 1.00 91.11 105 ALA B N 1
ATOM 3904 C CA . ALA B 1 86 ? -6.882 61.103 51.249 1.00 88.52 105 ALA B CA 1
ATOM 3905 C C . ALA B 1 86 ? -8.238 61.498 50.629 1.00 86.76 105 ALA B C 1
ATOM 3906 O O . ALA B 1 86 ? -9.315 61.136 51.170 1.00 72.42 105 ALA B O 1
ATOM 3908 N N . SER B 1 87 ? -8.169 62.219 49.505 1.00 83.41 106 SER B N 1
ATOM 3909 C CA . SER B 1 87 ? -9.217 63.143 48.989 1.00 81.44 106 SER B CA 1
ATOM 3910 C C . SER B 1 87 ? -10.155 62.415 48.022 1.00 80.56 106 SER B C 1
ATOM 3911 O O . SER B 1 87 ? -11.379 62.591 48.151 1.00 84.58 106 SER B O 1
ATOM 3914 N N . VAL B 1 88 ? -9.576 61.644 47.097 1.00 68.34 107 VAL B N 1
ATOM 3915 C CA . VAL B 1 88 ? -10.217 61.049 45.891 1.00 60.49 107 VAL B CA 1
ATOM 3916 C C . VAL B 1 88 ? -9.267 61.359 44.742 1.00 66.68 107 VAL B C 1
ATOM 3917 O O . VAL B 1 88 ? -8.999 60.458 43.929 1.00 64.22 107 VAL B O 1
ATOM 3921 N N . GLU B 1 89 ? -8.768 62.593 44.691 1.00 68.42 108 GLU B N 1
ATOM 3922 C CA . GLU B 1 89 ? -7.679 62.969 43.758 1.00 70.58 108 GLU B CA 1
ATOM 3923 C C . GLU B 1 89 ? -6.557 61.946 43.923 1.00 74.48 108 GLU B C 1
ATOM 3924 O O . GLU B 1 89 ? -6.032 61.477 42.882 1.00 69.47 108 GLU B O 1
ATOM 3930 N N . PHE B 1 90 ? -6.214 61.618 45.179 1.00 83.95 109 PHE B N 1
ATOM 3931 C CA . PHE B 1 90 ? -5.058 60.741 45.523 1.00 78.17 109 PHE B CA 1
ATOM 3932 C C . PHE B 1 90 ? -5.495 59.296 45.280 1.00 62.38 109 PHE B C 1
ATOM 3933 O O . PHE B 1 90 ? -4.830 58.574 44.487 1.00 52.25 109 PHE B O 1
ATOM 3941 N N . LEU B 1 91 ? -6.666 58.941 45.811 1.00 48.54 110 LEU B N 1
ATOM 3942 C CA . LEU B 1 91 ? -7.275 57.607 45.589 1.00 50.33 110 LEU B CA 1
ATOM 3943 C C . LEU B 1 91 ? -7.350 57.252 44.094 1.00 54.50 110 LEU B C 1
ATOM 3944 O O . LEU B 1 91 ? -7.269 56.057 43.763 1.00 50.78 110 LEU B O 1
ATOM 3949 N N . ASN B 1 92 ? -7.509 58.239 43.206 1.00 68.13 111 ASN B N 1
ATOM 3950 C CA . ASN B 1 92 ? -7.576 57.997 41.738 1.00 63.95 111 ASN B CA 1
ATOM 3951 C C . ASN B 1 92 ? -6.157 57.734 41.231 1.00 66.92 111 ASN B C 1
ATOM 3952 O O . ASN B 1 92 ? -6.015 57.381 40.046 1.00 60.35 111 ASN B O 1
ATOM 3957 N N . LYS B 1 93 ? -5.158 57.828 42.112 1.00 66.39 112 LYS B N 1
ATOM 3958 C CA . LYS B 1 93 ? -3.743 57.568 41.757 1.00 77.13 112 LYS B CA 1
ATOM 3959 C C . LYS B 1 93 ? -3.273 56.218 42.344 1.00 82.01 112 LYS B C 1
ATOM 3960 O O . LYS B 1 93 ? -2.115 55.843 42.054 1.00 75.76 112 LYS B O 1
ATOM 3966 N N . LEU B 1 94 ? -4.112 55.490 43.105 1.00 76.43 113 LEU B N 1
ATOM 3967 C CA . LEU B 1 94 ? -3.734 54.196 43.754 1.00 70.09 113 LEU B CA 1
ATOM 3968 C C . LEU B 1 94 ? -4.042 53.007 42.836 1.00 60.95 113 LEU B C 1
ATOM 3969 O O . LEU B 1 94 ? -5.071 53.049 42.158 1.00 65.35 113 LEU B O 1
ATOM 3974 N N . ALA B 1 95 ? -3.136 52.025 42.787 1.00 55.35 114 ALA B N 1
ATOM 3975 C CA . ALA B 1 95 ? -3.382 50.630 42.336 1.00 58.00 114 ALA B CA 1
ATOM 3976 C C . ALA B 1 95 ? -3.101 49.639 43.495 1.00 54.47 114 ALA B C 1
ATOM 3977 O O . ALA B 1 95 ? -2.339 49.981 44.420 1.00 50.38 114 ALA B O 1
ATOM 3979 N N . VAL B 1 96 ? -3.777 48.492 43.519 1.00 54.19 115 VAL B N 1
ATOM 3980 C CA . VAL B 1 96 ? -3.656 47.458 44.589 1.00 54.11 115 VAL B CA 1
ATOM 3981 C C . VAL B 1 96 ? -3.042 46.225 43.926 1.00 59.42 115 VAL B C 1
ATOM 3982 O O . VAL B 1 96 ? -3.572 45.796 42.857 1.00 56.50 115 VAL B O 1
ATOM 3986 N N . VAL B 1 97 ? -1.930 45.734 44.487 1.00 57.39 116 VAL B N 1
ATOM 3987 C CA . VAL B 1 97 ? -1.226 44.498 44.022 1.00 60.29 116 VAL B CA 1
ATOM 3988 C C . VAL B 1 97 ? -1.227 43.440 45.156 1.00 53.58 116 VAL B C 1
ATOM 3989 O O . VAL B 1 97 ? -0.935 43.761 46.326 1.00 47.58 116 VAL B O 1
ATOM 3993 N N . LYS B 1 98 ? -1.575 42.209 44.803 1.00 48.77 117 LYS B N 1
ATOM 3994 C CA . LYS B 1 98 ? -1.591 41.028 45.695 1.00 49.21 117 LYS B CA 1
ATOM 3995 C C . LYS B 1 98 ? -0.604 40.014 45.129 1.00 50.94 117 LYS B C 1
ATOM 3996 O O . LYS B 1 98 ? -0.711 39.720 43.928 1.00 44.23 117 LYS B O 1
ATOM 4002 N N . LEU B 1 99 ? 0.334 39.552 45.963 1.00 48.70 118 LEU B N 1
ATOM 4003 C CA . LEU B 1 99 ? 1.184 38.363 45.701 1.00 48.31 118 LEU B CA 1
ATOM 4004 C C . LEU B 1 99 ? 0.279 37.111 45.650 1.00 44.85 118 LEU B C 1
ATOM 4005 O O . LEU B 1 99 ? -0.449 36.834 46.631 1.00 42.87 118 LEU B O 1
ATOM 4010 N N . ASN B 1 100 ? 0.286 36.391 44.536 1.00 40.86 119 ASN B N 1
ATOM 4011 C CA . ASN B 1 100 ? -0.664 35.289 44.244 1.00 40.03 119 ASN B CA 1
ATOM 4012 C C . ASN B 1 100 ? 0.083 34.159 43.545 1.00 42.41 119 ASN B C 1
ATOM 4013 O O . ASN B 1 100 ? -0.522 33.480 42.734 1.00 38.94 119 ASN B O 1
ATOM 4018 N N . GLY B 1 101 ? 1.363 33.951 43.872 1.00 56.71 120 GLY B N 1
ATOM 4019 C CA . GLY B 1 101 ? 2.177 32.851 43.306 1.00 60.73 120 GLY B CA 1
ATOM 4020 C C . GLY B 1 101 ? 2.121 31.581 44.154 1.00 62.98 120 GLY B C 1
ATOM 4021 O O . GLY B 1 101 ? 2.606 30.535 43.653 1.00 68.06 120 GLY B O 1
ATOM 4022 N N . GLY B 1 102 ? 1.569 31.670 45.377 1.00 58.85 121 GLY B N 1
ATOM 4023 C CA . GLY B 1 102 ? 1.610 30.625 46.419 1.00 60.34 121 GLY B CA 1
ATOM 4024 C C . GLY B 1 102 ? 0.510 29.578 46.279 1.00 71.10 121 GLY B C 1
ATOM 4025 O O . GLY B 1 102 ? -0.653 29.942 46.074 1.00 78.33 121 GLY B O 1
ATOM 4026 N N . LEU B 1 103 ? 0.869 28.297 46.400 1.00 81.47 122 LEU B N 1
ATOM 4027 C CA . LEU B 1 103 ? -0.063 27.145 46.301 1.00 67.37 122 LEU B CA 1
ATOM 4028 C C . LEU B 1 103 ? -0.633 26.835 47.690 1.00 62.76 122 LEU B C 1
ATOM 4029 O O . LEU B 1 103 ? -0.102 27.364 48.695 1.00 58.96 122 LEU B O 1
ATOM 4034 N N . GLY B 1 104 ? -1.717 26.060 47.744 1.00 56.53 123 GLY B N 1
ATOM 4035 C CA . GLY B 1 104 ? -2.353 25.630 49.005 1.00 63.90 123 GLY B CA 1
ATOM 4036 C C . GLY B 1 104 ? -1.937 24.223 49.404 1.00 61.34 123 GLY B C 1
ATOM 4037 O O . GLY B 1 104 ? -2.571 23.635 50.329 1.00 56.28 123 GLY B O 1
ATOM 4038 N N . THR B 1 105 ? -1.014 23.634 48.638 1.00 65.94 124 THR B N 1
ATOM 4039 C CA . THR B 1 105 ? -0.296 22.393 49.010 1.00 72.74 124 THR B CA 1
ATOM 4040 C C . THR B 1 105 ? 0.347 22.747 50.351 1.00 74.20 124 THR B C 1
ATOM 4041 O O . THR B 1 105 ? 0.790 23.921 50.494 1.00 76.08 124 THR B O 1
ATOM 4045 N N . SER B 1 106 ? 0.315 21.827 51.305 1.00 56.98 125 SER B N 1
ATOM 4046 C CA . SER B 1 106 ? 0.819 22.046 52.687 1.00 65.02 125 SER B CA 1
ATOM 4047 C C . SER B 1 106 ? -0.362 22.302 53.631 1.00 68.54 125 SER B C 1
ATOM 4048 O O . SER B 1 106 ? -0.273 21.811 54.763 1.00 80.27 125 SER B O 1
ATOM 4051 N N . MET B 1 107 ? -1.419 23.005 53.201 1.00 58.21 126 MET B N 1
ATOM 4052 C CA . MET B 1 107 ? -2.748 22.845 53.850 1.00 53.72 126 MET B CA 1
ATOM 4053 C C . MET B 1 107 ? -3.505 21.774 53.071 1.00 51.78 126 MET B C 1
ATOM 4054 O O . MET B 1 107 ? -4.710 21.684 53.231 1.00 56.57 126 MET B O 1
ATOM 4059 N N . GLY B 1 108 ? -2.798 20.949 52.311 1.00 49.85 127 GLY B N 1
ATOM 4060 C CA . GLY B 1 108 ? -3.376 19.818 51.571 1.00 54.43 127 GLY B CA 1
ATOM 4061 C C . GLY B 1 108 ? -4.391 20.256 50.532 1.00 58.99 127 GLY B C 1
ATOM 4062 O O . GLY B 1 108 ? -5.302 19.467 50.280 1.00 68.35 127 GLY B O 1
ATOM 4063 N N . CYS B 1 109 ? -4.241 21.432 49.917 1.00 65.86 128 CYS B N 1
ATOM 4064 C CA . CYS B 1 109 ? -5.191 21.953 48.888 1.00 69.40 128 CYS B CA 1
ATOM 4065 C C . CYS B 1 109 ? -4.509 22.176 47.532 1.00 65.95 128 CYS B C 1
ATOM 4066 O O . CYS B 1 109 ? -3.374 22.674 47.483 1.00 65.06 128 CYS B O 1
ATOM 4069 N N . VAL B 1 110 ? -5.200 21.822 46.460 1.00 69.18 129 VAL B N 1
ATOM 4070 C CA . VAL B 1 110 ? -4.644 21.870 45.080 1.00 75.25 129 VAL B CA 1
ATOM 4071 C C . VAL B 1 110 ? -4.965 23.261 44.518 1.00 69.61 129 VAL B C 1
ATOM 4072 O O . VAL B 1 110 ? -6.004 23.823 44.910 1.00 61.48 129 VAL B O 1
ATOM 4076 N N . GLY B 1 111 ? -4.073 23.819 43.698 1.00 62.73 130 GLY B N 1
ATOM 4077 C CA . GLY B 1 111 ? -4.260 25.157 43.115 1.00 58.78 130 GLY B CA 1
ATOM 4078 C C . GLY B 1 111 ? -3.865 26.277 44.075 1.00 58.11 130 GLY B C 1
ATOM 4079 O O . GLY B 1 111 ? -3.249 26.047 45.111 1.00 57.36 130 GLY B O 1
ATOM 4080 N N . PRO B 1 112 ? -4.190 27.537 43.733 1.00 56.26 131 PRO B N 1
ATOM 4081 C CA . PRO B 1 112 ? -3.628 28.680 44.451 1.00 52.56 131 PRO B CA 1
ATOM 4082 C C . PRO B 1 112 ? -4.240 28.806 45.849 1.00 48.13 131 PRO B C 1
ATOM 4083 O O . PRO B 1 112 ? -5.412 28.587 46.007 1.00 48.31 131 PRO B O 1
ATOM 4087 N N . LYS B 1 113 ? -3.450 29.233 46.820 1.00 50.90 132 LYS B N 1
ATOM 4088 C CA . LYS B 1 113 ? -3.960 29.502 48.186 1.00 51.50 132 LYS B CA 1
ATOM 4089 C C . LYS B 1 113 ? -5.163 30.459 48.144 1.00 50.03 132 LYS B C 1
ATOM 4090 O O . LYS B 1 113 ? -6.059 30.267 48.948 1.00 49.28 132 LYS B O 1
ATOM 4096 N N . SER B 1 114 ? -5.174 31.471 47.263 1.00 55.14 133 SER B N 1
ATOM 4097 C CA . SER B 1 114 ? -6.138 32.612 47.287 1.00 47.18 133 SER B CA 1
ATOM 4098 C C . SER B 1 114 ? -7.565 32.110 47.016 1.00 42.78 133 SER B C 1
ATOM 4099 O O . SER B 1 114 ? -8.526 32.718 47.520 1.00 36.39 133 SER B O 1
ATOM 4102 N N . VAL B 1 115 ? -7.682 30.956 46.372 1.00 45.46 134 VAL B N 1
ATOM 4103 C CA . VAL B 1 115 ? -8.973 30.301 46.002 1.00 50.36 134 VAL B CA 1
ATOM 4104 C C . VAL B 1 115 ? -9.559 29.474 47.176 1.00 56.30 134 VAL B C 1
ATOM 4105 O O . VAL B 1 115 ? -10.756 29.099 47.098 1.00 53.99 134 VAL B O 1
ATOM 4109 N N . ILE B 1 116 ? -8.792 29.214 48.242 1.00 53.90 135 ILE B N 1
ATOM 4110 C CA . ILE B 1 116 ? -9.264 28.455 49.440 1.00 57.56 135 ILE B CA 1
ATOM 4111 C C . ILE B 1 116 ? -10.367 29.260 50.148 1.00 58.32 135 ILE B C 1
ATOM 4112 O O . ILE B 1 116 ? -10.261 30.493 50.251 1.00 57.81 135 ILE B O 1
ATOM 4117 N N . GLU B 1 117 ? -11.401 28.575 50.628 1.00 60.04 136 GLU B N 1
ATOM 4118 C CA . GLU B 1 117 ? -12.545 29.180 51.348 1.00 55.67 136 GLU B CA 1
ATOM 4119 C C . GLU B 1 117 ? -12.028 29.642 52.716 1.00 53.18 136 GLU B C 1
ATOM 4120 O O . GLU B 1 117 ? -11.294 28.891 53.338 1.00 56.88 136 GLU B O 1
ATOM 4126 N N . VAL B 1 118 ? -12.378 30.846 53.155 1.00 43.97 137 VAL B N 1
ATOM 4127 C CA . VAL B 1 118 ? -11.984 31.406 54.472 1.00 42.24 137 VAL B CA 1
ATOM 4128 C C . VAL B 1 118 ? -13.177 31.318 55.425 1.00 45.58 137 VAL B C 1
ATOM 4129 O O . VAL B 1 118 ? -13.058 30.648 56.486 1.00 56.85 137 VAL B O 1
ATOM 4133 N N . ARG B 1 119 ? -14.281 31.987 55.116 1.00 42.96 138 ARG B N 1
ATOM 4134 C CA . ARG B 1 119 ? -15.528 31.778 55.885 1.00 50.56 138 ARG B CA 1
ATOM 4135 C C . ARG B 1 119 ? -16.755 32.159 55.060 1.00 51.87 138 ARG B C 1
ATOM 4136 O O . ARG B 1 119 ? -16.604 32.925 54.111 1.00 50.85 138 ARG B O 1
ATOM 4144 N N . GLU B 1 120 ? -17.903 31.580 55.433 1.00 57.98 139 GLU B N 1
ATOM 4145 C CA . GLU B 1 120 ? -19.265 31.897 54.926 1.00 58.17 139 GLU B CA 1
ATOM 4146 C C . GLU B 1 120 ? -19.239 31.919 53.395 1.00 54.12 139 GLU B C 1
ATOM 4147 O O . GLU B 1 120 ? -19.809 32.866 52.834 1.00 53.14 139 GLU B O 1
ATOM 4153 N N . GLY B 1 121 ? -18.552 30.950 52.771 1.00 50.23 140 GLY B N 1
ATOM 4154 C CA . GLY B 1 121 ? -18.529 30.754 51.305 1.00 56.35 140 GLY B CA 1
ATOM 4155 C C . GLY B 1 121 ? -17.457 31.566 50.582 1.00 57.60 140 GLY B C 1
ATOM 4156 O O . GLY B 1 121 ? -17.218 31.262 49.418 1.00 51.55 140 GLY B O 1
ATOM 4157 N N . MET B 1 122 ? -16.788 32.505 51.261 1.00 53.70 141 MET B N 1
ATOM 4158 C CA . MET B 1 122 ? -15.902 33.528 50.645 1.00 54.80 141 MET B CA 1
ATOM 4159 C C . MET B 1 122 ? -14.424 33.107 50.689 1.00 51.80 141 MET B C 1
ATOM 4160 O O . MET B 1 122 ? -13.906 32.877 51.791 1.00 53.49 141 MET B O 1
ATOM 4165 N N . SER B 1 123 ? -13.754 33.063 49.533 1.00 47.84 142 SER B N 1
ATOM 4166 C CA . SER B 1 123 ? -12.286 32.856 49.397 1.00 46.40 142 SER B CA 1
ATOM 4167 C C . SER B 1 123 ? -11.517 34.155 49.683 1.00 43.09 142 SER B C 1
ATOM 4168 O O . SER B 1 123 ? -12.143 35.221 49.828 1.00 46.20 142 SER B O 1
ATOM 4171 N N . PHE B 1 124 ? -10.193 34.071 49.734 1.00 42.36 143 PHE B N 1
ATOM 4172 C CA . PHE B 1 124 ? -9.297 35.243 49.906 1.00 46.56 143 PHE B CA 1
ATOM 4173 C C . PHE B 1 124 ? -9.537 36.206 48.738 1.00 42.09 143 PHE B C 1
ATOM 4174 O O . PHE B 1 124 ? -9.681 37.398 48.962 1.00 37.92 143 PHE B O 1
ATOM 4182 N N . LEU B 1 125 ? -9.577 35.669 47.524 1.00 45.33 144 LEU B N 1
ATOM 4183 C CA . LEU B 1 125 ? -9.814 36.451 46.289 1.00 52.51 144 LEU B CA 1
ATOM 4184 C C . LEU B 1 125 ? -11.185 37.123 46.385 1.00 53.94 144 LEU B C 1
ATOM 4185 O O . LEU B 1 125 ? -11.241 38.330 46.168 1.00 56.41 144 LEU B O 1
ATOM 4190 N N . ASP B 1 126 ? -12.223 36.378 46.775 1.00 49.72 145 ASP B N 1
ATOM 4191 C CA . ASP B 1 126 ? -13.611 36.885 46.899 1.00 45.39 145 ASP B CA 1
ATOM 4192 C C . ASP B 1 126 ? -13.614 38.093 47.841 1.00 49.40 145 ASP B C 1
ATOM 4193 O O . ASP B 1 126 ? -14.241 39.099 47.487 1.00 52.82 145 ASP B O 1
ATOM 4198 N N . LEU B 1 127 ? -12.941 38.003 48.992 1.00 51.17 146 LEU B N 1
ATOM 4199 C CA . LEU B 1 127 ? -12.959 39.072 50.034 1.00 50.46 146 LEU B CA 1
ATOM 4200 C C . LEU B 1 127 ? -12.275 40.318 49.460 1.00 48.19 146 LEU B C 1
ATOM 4201 O O . LEU B 1 127 ? -12.804 41.423 49.648 1.00 47.99 146 LEU B O 1
ATOM 4206 N N . SER B 1 128 ? -11.131 40.126 48.798 1.00 43.86 147 SER B N 1
ATOM 4207 C CA . SER B 1 128 ? -10.318 41.193 48.155 1.00 48.92 147 SER B CA 1
ATOM 4208 C C . SER B 1 128 ? -11.160 41.953 47.110 1.00 50.13 147 SER B C 1
ATOM 4209 O O . SER B 1 128 ? -11.189 43.191 47.166 1.00 43.90 147 SER B O 1
ATOM 4212 N N . VAL B 1 129 ? -11.837 41.242 46.206 1.00 48.46 148 VAL B N 1
ATOM 4213 C CA . VAL B 1 129 ? -12.700 41.866 45.166 1.00 50.99 148 VAL B CA 1
ATOM 4214 C C . VAL B 1 129 ? -13.851 42.610 45.852 1.00 53.90 148 VAL B C 1
ATOM 4215 O O . VAL B 1 129 ? -14.058 43.803 45.531 1.00 55.15 148 VAL B O 1
ATOM 4219 N N . ARG B 1 130 ? -14.533 41.977 46.807 1.00 57.24 149 ARG B N 1
ATOM 4220 C CA . ARG B 1 130 ? -15.654 42.630 47.538 1.00 51.85 149 ARG B CA 1
ATOM 4221 C C . ARG B 1 130 ? -15.134 43.931 48.140 1.00 50.65 149 ARG B C 1
ATOM 4222 O O . ARG B 1 130 ? -15.923 44.858 48.231 1.00 53.32 149 ARG B O 1
ATOM 4230 N N . GLN B 1 131 ? -13.864 43.986 48.554 1.00 53.07 150 GLN B N 1
ATOM 4231 C CA . GLN B 1 131 ? -13.265 45.195 49.178 1.00 55.80 150 GLN B CA 1
ATOM 4232 C C . GLN B 1 131 ? -13.145 46.300 48.113 1.00 53.75 150 GLN B C 1
ATOM 4233 O O . GLN B 1 131 ? -13.442 47.449 48.435 1.00 53.37 150 GLN B O 1
ATOM 4239 N N . ILE B 1 132 ? -12.717 45.959 46.899 1.00 48.71 151 ILE B N 1
ATOM 4240 C CA . ILE B 1 132 ? -12.552 46.939 45.791 1.00 57.69 151 ILE B CA 1
ATOM 4241 C C . ILE B 1 132 ? -13.943 47.416 45.316 1.00 56.85 151 ILE B C 1
ATOM 4242 O O . ILE B 1 132 ? -14.063 48.610 45.017 1.00 46.60 151 ILE B O 1
ATOM 4247 N N . GLU B 1 133 ? -14.965 46.554 45.295 1.00 57.30 152 GLU B N 1
ATOM 4248 C CA . GLU B 1 133 ? -16.340 46.902 44.827 1.00 50.79 152 GLU B CA 1
ATOM 4249 C C . GLU B 1 133 ? -16.934 47.992 45.724 1.00 51.57 152 GLU B C 1
ATOM 4250 O O . GLU B 1 133 ? -17.303 49.088 45.201 1.00 61.00 152 GLU B O 1
ATOM 4256 N N . HIS B 1 134 ? -17.047 47.717 47.023 1.00 56.03 153 HIS B N 1
ATOM 4257 C CA . HIS B 1 134 ? -17.099 48.774 48.076 1.00 62.20 153 HIS B CA 1
ATOM 4258 C C . HIS B 1 134 ? -15.885 49.637 47.731 1.00 60.65 153 HIS B C 1
ATOM 4259 O O . HIS B 1 134 ? -15.130 49.196 46.867 1.00 70.61 153 HIS B O 1
ATOM 4266 N N . LEU B 1 135 ? -15.648 50.776 48.350 1.00 57.17 154 LEU B N 1
ATOM 4267 C CA . LEU B 1 135 ? -14.477 51.617 47.967 1.00 60.36 154 LEU B CA 1
ATOM 4268 C C . LEU B 1 135 ? -14.772 52.247 46.604 1.00 59.30 154 LEU B C 1
ATOM 4269 O O . LEU B 1 135 ? -15.018 53.442 46.634 1.00 67.30 154 LEU B O 1
ATOM 4274 N N . ASN B 1 136 ? -14.801 51.482 45.502 1.00 55.24 155 ASN B N 1
ATOM 4275 C CA . ASN B 1 136 ? -15.271 51.968 44.179 1.00 55.99 155 ASN B CA 1
ATOM 4276 C C . ASN B 1 136 ? -16.642 52.644 44.356 1.00 62.97 155 ASN B C 1
ATOM 4277 O O . ASN B 1 136 ? -16.764 53.796 43.921 1.00 70.40 155 ASN B O 1
ATOM 4282 N N . ARG B 1 137 ? -17.616 51.993 45.007 1.00 69.42 156 ARG B N 1
ATOM 4283 C CA . ARG B 1 137 ? -19.012 52.505 45.112 1.00 70.92 156 ARG B CA 1
ATOM 4284 C C . ARG B 1 137 ? -19.095 53.683 46.093 1.00 70.31 156 ARG B C 1
ATOM 4285 O O . ARG B 1 137 ? -19.898 54.592 45.857 1.00 89.39 156 ARG B O 1
ATOM 4293 N N . THR B 1 138 ? -18.282 53.681 47.136 1.00 67.82 157 THR B N 1
ATOM 4294 C CA . THR B 1 138 ? -18.350 54.644 48.261 1.00 65.79 157 THR B CA 1
ATOM 4295 C C . THR B 1 138 ? -17.776 55.996 47.813 1.00 63.21 157 THR B C 1
ATOM 4296 O O . THR B 1 138 ? -18.258 57.026 48.308 1.00 52.35 157 THR B O 1
ATOM 4300 N N . TYR B 1 139 ? -16.756 55.983 46.951 1.00 63.46 158 TYR B N 1
ATOM 4301 C CA . TYR B 1 139 ? -15.960 57.164 46.522 1.00 66.88 158 TYR B CA 1
ATOM 4302 C C . TYR B 1 139 ? -16.134 57.445 45.014 1.00 62.11 158 TYR B C 1
ATOM 4303 O O . TYR B 1 139 ? -15.551 58.396 44.491 1.00 58.15 158 TYR B O 1
ATOM 4312 N N . ASN B 1 140 ? -16.934 56.644 44.322 1.00 59.57 159 ASN B N 1
ATOM 4313 C CA . ASN B 1 140 ? -17.172 56.781 42.862 1.00 56.37 159 ASN B CA 1
ATOM 4314 C C . ASN B 1 140 ? -15.814 56.855 42.169 1.00 54.80 159 ASN B C 1
ATOM 4315 O O . ASN B 1 140 ? -15.504 57.894 41.558 1.00 57.09 159 ASN B O 1
ATOM 4320 N N . VAL B 1 141 ? -15.036 55.778 42.289 1.00 52.28 160 VAL B N 1
ATOM 4321 C CA . VAL B 1 141 ? -13.690 55.630 41.663 1.00 47.85 160 VAL B CA 1
ATOM 4322 C C . VAL B 1 141 ? -13.623 54.237 41.038 1.00 45.54 160 VAL B C 1
ATOM 4323 O O . VAL B 1 141 ? -14.596 53.476 41.169 1.00 45.36 160 VAL B O 1
ATOM 4327 N N . ASN B 1 142 ? -12.515 53.905 40.386 1.00 46.32 161 ASN B N 1
ATOM 4328 C CA . ASN B 1 142 ? -12.304 52.551 39.822 1.00 45.87 161 ASN B CA 1
ATOM 4329 C C . ASN B 1 142 ? -10.829 52.191 40.032 1.00 46.58 161 ASN B C 1
ATOM 4330 O O . ASN B 1 142 ? -10.018 52.281 39.067 1.00 37.01 161 ASN B O 1
ATOM 4335 N N . VAL B 1 143 ? -10.516 51.707 41.244 1.00 53.58 162 VAL B N 1
ATOM 4336 C CA . VAL B 1 143 ? -9.118 51.362 41.641 1.00 47.28 162 VAL B CA 1
ATOM 4337 C C . VAL B 1 143 ? -8.716 50.075 40.946 1.00 43.37 162 VAL B C 1
ATOM 4338 O O . VAL B 1 143 ? -9.378 49.067 41.109 1.00 52.90 162 VAL B O 1
ATOM 4342 N N . PRO B 1 144 ? -7.632 50.056 40.147 1.00 44.77 163 PRO B N 1
ATOM 4343 C CA . PRO B 1 144 ? -7.193 48.807 39.518 1.00 50.24 163 PRO B CA 1
ATOM 4344 C C . PRO B 1 144 ? -6.690 47.802 40.585 1.00 55.37 163 PRO B C 1
ATOM 4345 O O . PRO B 1 144 ? -6.063 48.207 41.549 1.00 53.17 163 PRO B O 1
ATOM 4349 N N . PHE B 1 145 ? -7.042 46.531 40.399 1.00 50.65 164 PHE B N 1
ATOM 4350 C CA . PHE B 1 145 ? -6.733 45.373 41.271 1.00 49.38 164 PHE B CA 1
ATOM 4351 C C . PHE B 1 145 ? -5.865 44.410 40.475 1.00 51.71 164 PHE B C 1
ATOM 4352 O O . PHE B 1 145 ? -6.418 43.835 39.487 1.00 44.82 164 PHE B O 1
ATOM 4360 N N . VAL B 1 146 ? -4.577 44.293 40.847 1.00 53.26 165 VAL B N 1
ATOM 4361 C CA . VAL B 1 146 ? -3.527 43.538 40.093 1.00 51.19 165 VAL B CA 1
ATOM 4362 C C . VAL B 1 146 ? -3.119 42.286 40.882 1.00 50.30 165 VAL B C 1
ATOM 4363 O O . VAL B 1 146 ? -2.815 42.385 42.081 1.00 46.16 165 VAL B O 1
ATOM 4367 N N . LEU B 1 147 ? -3.033 41.165 40.185 1.00 48.93 166 LEU B N 1
ATOM 4368 C CA . LEU B 1 147 ? -2.624 39.848 40.707 1.00 48.50 166 LEU B CA 1
ATOM 4369 C C . LEU B 1 147 ? -1.269 39.480 40.092 1.00 51.19 166 LEU B C 1
ATOM 4370 O O . LEU B 1 147 ? -1.243 39.258 38.881 1.00 47.11 166 LEU B O 1
ATOM 4375 N N . MET B 1 148 ? -0.205 39.439 40.903 1.00 51.27 167 MET B N 1
ATOM 4376 C CA . MET B 1 148 ? 1.103 38.864 40.518 1.00 52.03 167 MET B CA 1
ATOM 4377 C C . MET B 1 148 ? 1.063 37.339 40.700 1.00 52.13 167 MET B C 1
ATOM 4378 O O . MET B 1 148 ? 1.096 36.882 41.849 1.00 48.15 167 MET B O 1
ATOM 4383 N N . ASN B 1 149 ? 0.985 36.592 39.594 1.00 50.70 168 ASN B N 1
ATOM 4384 C CA . ASN B 1 149 ? 0.916 35.108 39.569 1.00 56.24 168 ASN B CA 1
ATOM 4385 C C . ASN B 1 149 ? 2.322 34.509 39.329 1.00 59.49 168 ASN B C 1
ATOM 4386 O O . ASN B 1 149 ? 3.283 35.278 39.165 1.00 59.72 168 ASN B O 1
ATOM 4391 N N . SER B 1 150 ? 2.427 33.173 39.332 1.00 56.59 169 SER B N 1
ATOM 4392 C CA . SER B 1 150 ? 3.616 32.375 38.929 1.00 54.29 169 SER B CA 1
ATOM 4393 C C . SER B 1 150 ? 3.154 31.284 37.964 1.00 47.81 169 SER B C 1
ATOM 4394 O O . SER B 1 150 ? 1.948 31.048 37.895 1.00 49.19 169 SER B O 1
ATOM 4397 N N . PHE B 1 151 ? 4.055 30.610 37.259 1.00 46.11 170 PHE B N 1
ATOM 4398 C CA . PHE B 1 151 ? 3.649 29.483 36.379 1.00 54.14 170 PHE B CA 1
ATOM 4399 C C . PHE B 1 151 ? 2.945 28.376 37.192 1.00 55.13 170 PHE B C 1
ATOM 4400 O O . PHE B 1 151 ? 2.364 27.485 36.578 1.00 58.45 170 PHE B O 1
ATOM 4408 N N . ASN B 1 152 ? 2.999 28.384 38.525 1.00 58.81 171 ASN B N 1
ATOM 4409 C CA . ASN B 1 152 ? 2.223 27.420 39.365 1.00 58.45 171 ASN B CA 1
ATOM 4410 C C . ASN B 1 152 ? 0.756 27.864 39.511 1.00 59.65 171 ASN B C 1
ATOM 4411 O O . ASN B 1 152 ? -0.072 26.981 39.759 1.00 56.52 171 ASN B O 1
ATOM 4416 N N . THR B 1 153 ? 0.448 29.168 39.431 1.00 55.43 172 THR B N 1
ATOM 4417 C CA . THR B 1 153 ? -0.881 29.729 39.812 1.00 59.18 172 THR B CA 1
ATOM 4418 C C . THR B 1 153 ? -1.602 30.384 38.623 1.00 62.84 172 THR B C 1
ATOM 4419 O O . THR B 1 153 ? -2.846 30.365 38.628 1.00 56.14 172 THR B O 1
ATOM 4423 N N . ASP B 1 154 ? -0.859 30.969 37.675 1.00 74.57 173 ASP B N 1
ATOM 4424 C CA . ASP B 1 154 ? -1.387 31.642 36.454 1.00 73.19 173 ASP B CA 1
ATOM 4425 C C . ASP B 1 154 ? -2.013 30.586 35.555 1.00 69.51 173 ASP B C 1
ATOM 4426 O O . ASP B 1 154 ? -1.301 29.624 35.222 1.00 106.57 173 ASP B O 1
ATOM 4431 N N . GLN B 1 155 ? -3.276 30.746 35.188 1.00 63.93 174 GLN B N 1
ATOM 4432 C CA . GLN B 1 155 ? -4.038 29.778 34.342 1.00 71.17 174 GLN B CA 1
ATOM 4433 C C . GLN B 1 155 ? -5.219 29.274 35.166 1.00 72.71 174 GLN B C 1
ATOM 4434 O O . GLN B 1 155 ? -6.359 29.446 34.707 1.00 75.79 174 GLN B O 1
ATOM 4440 N N . ASP B 1 156 ? -4.940 28.698 36.337 1.00 72.67 175 ASP B N 1
ATOM 4441 C CA . ASP B 1 156 ? -5.975 28.450 37.374 1.00 67.69 175 ASP B CA 1
ATOM 4442 C C . ASP B 1 156 ? -6.610 29.801 37.722 1.00 66.38 175 ASP B C 1
ATOM 4443 O O . ASP B 1 156 ? -7.862 29.871 37.744 1.00 67.09 175 ASP B O 1
ATOM 4448 N N . THR B 1 157 ? -5.812 30.856 37.927 1.00 60.25 176 THR B N 1
ATOM 4449 C CA . THR B 1 157 ? -6.377 32.151 38.383 1.00 61.95 176 THR B CA 1
ATOM 445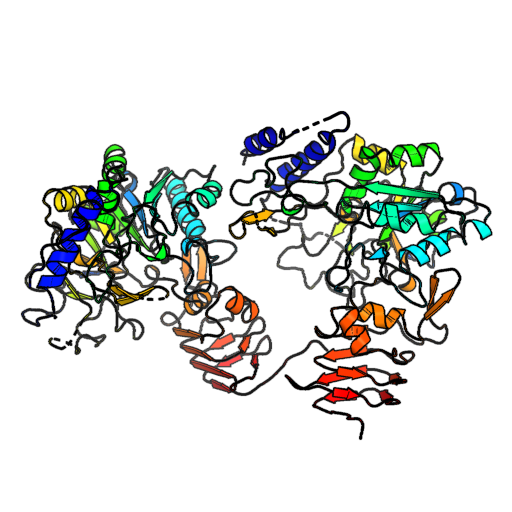0 C C . THR B 1 157 ? -7.058 32.821 37.183 1.00 67.04 176 THR B C 1
ATOM 4451 O O . THR B 1 157 ? -8.114 33.443 37.418 1.00 69.21 176 THR B O 1
ATOM 4455 N N . GLN B 1 158 ? -6.556 32.637 35.954 1.00 73.73 177 GLN B N 1
ATOM 4456 C CA . GLN B 1 158 ? -7.189 33.192 34.715 1.00 75.89 177 GLN B CA 1
ATOM 4457 C C . GLN B 1 158 ? -8.605 32.627 34.557 1.00 71.57 177 GLN B C 1
ATOM 4458 O O . GLN B 1 158 ? -9.492 33.346 34.099 1.00 75.28 177 GLN B O 1
ATOM 4464 N N . SER B 1 159 ? -8.793 31.365 34.910 1.00 67.72 178 SER B N 1
ATOM 4465 C CA . SER B 1 159 ? -10.091 30.660 34.826 1.00 68.74 178 SER B CA 1
ATOM 4466 C C . SER B 1 159 ? -11.018 31.131 35.953 1.00 67.92 178 SER B C 1
ATOM 4467 O O . SER B 1 159 ? -12.146 31.514 35.643 1.00 80.18 178 SER B O 1
ATOM 4470 N N . ILE B 1 160 ? -10.559 31.134 37.210 1.00 75.19 179 ILE B N 1
ATOM 4471 C CA . ILE B 1 160 ? -11.379 31.471 38.424 1.00 72.43 179 ILE B CA 1
ATOM 4472 C C . ILE B 1 160 ? -11.821 32.942 38.341 1.00 65.62 179 ILE B C 1
ATOM 4473 O O . ILE B 1 160 ? -12.961 33.249 38.733 1.00 59.02 179 ILE B O 1
ATOM 4478 N N . ILE B 1 161 ? -10.973 33.817 37.806 1.00 70.94 180 ILE B N 1
ATOM 4479 C CA . ILE B 1 161 ? -11.182 35.299 37.836 1.00 66.56 180 ILE B CA 1
ATOM 4480 C C . ILE B 1 161 ? -12.411 35.679 36.997 1.00 63.38 180 ILE B C 1
ATOM 4481 O O . ILE B 1 161 ? -13.053 36.702 37.317 1.00 66.70 180 ILE B O 1
ATOM 4486 N N . LYS B 1 162 ? -12.804 34.825 36.044 1.00 69.73 181 LYS B N 1
ATOM 4487 C CA . LYS B 1 162 ? -13.996 34.999 35.163 1.00 71.11 181 LYS B CA 1
ATOM 4488 C C . LYS B 1 162 ? -15.276 35.187 35.986 1.00 70.38 181 LYS B C 1
ATOM 4489 O O . LYS B 1 162 ? -16.161 35.876 35.495 1.00 66.15 181 LYS B O 1
ATOM 4495 N N . LYS B 1 163 ? -15.361 34.631 37.199 1.00 67.27 182 LYS B N 1
ATOM 4496 C CA . LYS B 1 163 ? -16.562 34.739 38.067 1.00 59.99 182 LYS B CA 1
ATOM 4497 C C . LYS B 1 163 ? -16.786 36.188 38.520 1.00 62.47 182 LYS B C 1
ATOM 4498 O O . LYS B 1 163 ? -17.870 36.453 39.041 1.00 56.52 182 LYS B O 1
ATOM 4504 N N . TYR B 1 164 ? -15.805 37.085 38.387 1.00 66.13 183 TYR B N 1
ATOM 4505 C CA . TYR B 1 164 ? -15.952 38.517 38.782 1.00 65.71 183 TYR B CA 1
ATOM 4506 C C . TYR B 1 164 ? -16.392 39.355 37.570 1.00 63.82 183 TYR B C 1
ATOM 4507 O O . TYR B 1 164 ? -16.547 40.568 37.729 1.00 52.23 183 TYR B O 1
ATOM 4516 N N . GLN B 1 165 ? -16.595 38.738 36.398 1.00 67.73 184 GLN B N 1
ATOM 4517 C CA . GLN B 1 165 ? -17.178 39.444 35.223 1.00 76.28 184 GLN B CA 1
ATOM 4518 C C . GLN B 1 165 ? -18.571 39.915 35.635 1.00 71.26 184 GLN B C 1
ATOM 4519 O O . GLN B 1 165 ? -19.304 39.129 36.294 1.00 67.71 184 GLN B O 1
ATOM 4525 N N . GLY B 1 166 ? -18.870 41.184 35.359 1.00 63.72 185 GLY B N 1
ATOM 4526 C CA . GLY B 1 166 ? -20.203 41.767 35.581 1.00 71.43 185 GLY B CA 1
ATOM 4527 C C . GLY B 1 166 ? -20.268 42.650 36.808 1.00 71.33 185 GLY B C 1
ATOM 4528 O O . GLY B 1 166 ? -21.060 43.587 36.807 1.00 78.01 185 GLY B O 1
ATOM 4529 N N . HIS B 1 167 ? -19.467 42.374 37.835 1.00 80.87 186 HIS B N 1
ATOM 4530 C CA . HIS B 1 167 ? -19.279 43.275 39.004 1.00 84.30 186 HIS B CA 1
ATOM 4531 C C . HIS B 1 167 ? -18.408 44.425 38.517 1.00 72.55 186 HIS B C 1
ATOM 4532 O O . HIS B 1 167 ? -17.974 44.335 37.360 1.00 70.54 186 HIS B O 1
ATOM 4539 N N . ASN B 1 168 ? -18.157 45.440 39.342 1.00 67.18 187 ASN B N 1
ATOM 4540 C CA . ASN B 1 168 ? -17.285 46.578 38.950 1.00 72.49 187 ASN B CA 1
ATOM 4541 C C . ASN B 1 168 ? -15.840 46.067 38.722 1.00 72.51 187 ASN B C 1
ATOM 4542 O O . ASN B 1 168 ? -15.675 45.019 38.058 1.00 83.67 187 ASN B O 1
ATOM 4547 N N . VAL B 1 169 ? -14.819 46.758 39.198 1.00 59.21 188 VAL B N 1
ATOM 4548 C CA . VAL B 1 169 ? -13.477 46.152 39.460 1.00 62.32 188 VAL B CA 1
ATOM 4549 C C . VAL B 1 169 ? -12.705 45.896 38.161 1.00 56.80 188 VAL B C 1
ATOM 4550 O O . VAL B 1 169 ? -13.070 45.024 37.354 1.00 48.01 188 VAL B O 1
ATOM 4554 N N . ASP B 1 170 ? -11.597 46.611 38.033 1.00 54.59 189 ASP B N 1
ATOM 4555 C CA . ASP B 1 170 ? -10.628 46.460 36.926 1.00 57.94 189 ASP B CA 1
ATOM 4556 C C . ASP B 1 170 ? -9.562 45.444 37.378 1.00 57.29 189 ASP B C 1
ATOM 4557 O O . ASP B 1 170 ? -8.694 45.813 38.197 1.00 50.84 189 ASP B O 1
ATOM 4562 N N . ILE B 1 171 ? -9.649 44.208 36.895 1.00 51.77 190 ILE B N 1
ATOM 4563 C CA . ILE B 1 171 ? -8.774 43.087 37.336 1.00 52.55 190 ILE B CA 1
ATOM 4564 C C . ILE B 1 171 ? -7.660 42.886 36.307 1.00 50.82 190 ILE B C 1
ATOM 4565 O O . ILE B 1 171 ? -7.968 42.434 35.201 1.00 51.07 190 ILE B O 1
ATOM 4570 N N . ILE B 1 172 ? -6.408 43.145 36.680 1.00 55.01 191 ILE B N 1
ATOM 4571 C CA . ILE B 1 172 ? -5.229 42.886 35.796 1.00 61.07 191 ILE B CA 1
ATOM 4572 C C . ILE B 1 172 ? -4.391 41.749 36.383 1.00 59.75 191 ILE B C 1
ATOM 4573 O O . ILE B 1 172 ? -4.203 41.724 37.587 1.00 64.20 191 ILE B O 1
ATOM 4578 N N . THR B 1 173 ? -3.851 40.882 35.543 1.00 61.07 192 THR B N 1
ATOM 4579 C CA . THR B 1 173 ? -2.976 39.762 35.969 1.00 58.51 192 THR B CA 1
ATOM 4580 C C . THR B 1 173 ? -1.649 39.856 35.228 1.00 56.97 192 THR B C 1
ATOM 4581 O O . THR B 1 173 ? -1.674 40.184 34.057 1.00 53.17 192 THR B O 1
ATOM 4585 N N . PHE B 1 174 ? -0.543 39.519 35.880 1.00 63.47 193 PHE B N 1
ATOM 4586 C CA . PHE B 1 174 ? 0.740 39.228 35.200 1.00 57.89 193 PHE B CA 1
ATOM 4587 C C . PHE B 1 174 ? 1.498 38.086 35.886 1.00 70.30 193 PHE B C 1
ATOM 4588 O O . PHE B 1 174 ? 1.299 37.783 37.081 1.00 70.55 193 PHE B O 1
ATOM 4596 N N . ASN B 1 175 ? 2.411 37.507 35.115 1.00 75.96 194 ASN B N 1
ATOM 4597 C CA . ASN B 1 175 ? 3.238 36.334 35.477 1.00 71.09 194 ASN B CA 1
ATOM 4598 C C . ASN B 1 175 ? 4.626 36.827 35.893 1.00 63.67 194 ASN B C 1
ATOM 4599 O O . ASN B 1 175 ? 5.176 37.684 35.181 1.00 68.16 194 ASN B O 1
ATOM 4604 N N . GLN B 1 176 ? 5.178 36.302 36.991 1.00 62.09 195 GLN B N 1
ATOM 4605 C CA . GLN B 1 176 ? 6.547 36.650 37.449 1.00 58.21 195 GLN B CA 1
ATOM 4606 C C . GLN B 1 176 ? 7.576 35.875 36.608 1.00 58.51 195 GLN B C 1
ATOM 4607 O O . GLN B 1 176 ? 7.157 35.175 35.639 1.00 50.37 195 GLN B O 1
ATOM 4613 N N . SER B 1 177 ? 8.865 36.004 36.949 1.00 56.52 196 SER B N 1
ATOM 4614 C CA . SER B 1 177 ? 9.997 35.330 36.255 1.00 63.72 196 SER B CA 1
ATOM 4615 C C . SER B 1 177 ? 9.931 33.807 36.465 1.00 70.56 196 SER B C 1
ATOM 4616 O O . SER B 1 177 ? 9.507 33.364 37.562 1.00 61.43 196 SER B O 1
ATOM 4619 N N . ARG B 1 178 ? 10.378 33.055 35.452 1.00 69.79 197 ARG B N 1
ATOM 4620 C CA . ARG B 1 178 ? 10.664 31.597 35.494 1.00 71.60 197 ARG B CA 1
ATOM 4621 C C . ARG B 1 178 ? 12.170 31.370 35.325 1.00 74.34 197 ARG B C 1
ATOM 4622 O O . ARG B 1 178 ? 12.596 31.244 34.170 1.00 79.39 197 ARG B O 1
ATOM 4630 N N . TYR B 1 179 ? 12.930 31.290 36.429 1.00 82.33 198 TYR B N 1
ATOM 4631 C CA . TYR B 1 179 ? 14.403 31.052 36.443 1.00 77.41 198 TYR B CA 1
ATOM 4632 C C . TYR B 1 179 ? 14.731 29.558 36.495 1.00 76.26 198 TYR B C 1
ATOM 4633 O O . TYR B 1 179 ? 13.973 28.760 37.036 1.00 81.01 198 TYR B O 1
ATOM 4642 N N . PRO B 1 180 ? 15.904 29.136 35.965 1.00 80.44 199 PRO B N 1
ATOM 4643 C CA . PRO B 1 180 ? 16.331 27.739 36.040 1.00 74.44 199 PRO B CA 1
ATOM 4644 C C . PRO B 1 180 ? 17.043 27.411 37.361 1.00 68.35 199 PRO B C 1
ATOM 4645 O O . PRO B 1 180 ? 17.822 28.238 37.817 1.00 63.53 199 PRO B O 1
ATOM 4649 N N . ARG B 1 181 ? 16.763 26.231 37.928 1.00 69.21 200 ARG B N 1
ATOM 4650 C CA . ARG B 1 181 ? 17.470 25.668 39.119 1.00 73.66 200 ARG B CA 1
ATOM 4651 C C . ARG B 1 181 ? 18.896 25.251 38.736 1.00 74.07 200 ARG B C 1
ATOM 4652 O O . ARG B 1 181 ? 19.074 24.662 37.654 1.00 71.75 200 ARG B O 1
ATOM 4660 N N . ILE B 1 182 ? 19.876 25.544 39.589 1.00 74.65 201 ILE B N 1
ATOM 4661 C CA . ILE B 1 182 ? 21.319 25.244 39.326 1.00 81.31 201 ILE B CA 1
ATOM 4662 C C . ILE B 1 182 ? 21.672 23.900 39.968 1.00 80.35 201 ILE B C 1
ATOM 4663 O O . ILE B 1 182 ? 21.405 23.760 41.179 1.00 80.22 201 ILE B O 1
ATOM 4668 N N . ILE B 1 183 ? 22.237 22.973 39.181 1.00 80.78 202 ILE B N 1
ATOM 4669 C CA . ILE B 1 183 ? 22.882 21.705 39.648 1.00 73.43 202 ILE B CA 1
ATOM 4670 C C . ILE B 1 183 ? 24.076 22.105 40.526 1.00 75.70 202 ILE B C 1
ATOM 4671 O O . ILE B 1 183 ? 24.920 22.893 40.036 1.00 72.81 202 ILE B O 1
ATOM 4676 N N . LYS B 1 184 ? 24.112 21.625 41.780 1.00 82.31 203 LYS B N 1
ATOM 4677 C CA . LYS B 1 184 ? 25.064 22.063 42.841 1.00 85.46 203 LYS B CA 1
ATOM 4678 C C . LYS B 1 184 ? 26.516 21.749 42.430 1.00 80.00 203 LYS B C 1
ATOM 4679 O O . LYS B 1 184 ? 27.424 22.550 42.770 1.00 74.08 203 LYS B O 1
ATOM 4685 N N . ASP B 1 185 ? 26.734 20.636 41.723 1.00 74.87 204 ASP B N 1
ATOM 4686 C CA . ASP B 1 185 ? 28.090 20.084 41.466 1.00 84.16 204 ASP B CA 1
ATOM 4687 C C . ASP B 1 185 ? 28.683 20.668 40.177 1.00 86.70 204 ASP B C 1
ATOM 4688 O O . ASP B 1 185 ? 29.872 21.048 40.221 1.00 91.46 204 ASP B O 1
ATOM 4693 N N . SER B 1 186 ? 27.912 20.755 39.085 1.00 91.02 205 SER B N 1
ATOM 4694 C CA . SER B 1 186 ? 28.367 21.334 37.790 1.00 89.16 205 SER B CA 1
ATOM 4695 C C . SER B 1 186 ? 28.218 22.865 37.798 1.00 90.85 205 SER B C 1
ATOM 4696 O O . SER B 1 186 ? 28.947 23.505 37.016 1.00 108.24 205 SER B O 1
ATOM 4699 N N . LEU B 1 187 ? 27.365 23.429 38.672 1.00 87.20 206 LEU B N 1
ATOM 4700 C CA . LEU B 1 187 ? 26.924 24.863 38.671 1.00 85.06 206 LEU B CA 1
ATOM 4701 C C . LEU B 1 187 ? 26.501 25.283 37.246 1.00 78.81 206 LEU B C 1
ATOM 4702 O O . LEU B 1 187 ? 26.882 26.379 36.792 1.00 73.21 206 LEU B O 1
ATOM 4707 N N . LEU B 1 188 ? 25.722 24.428 36.576 1.00 76.13 207 LEU B N 1
ATOM 4708 C CA . LEU B 1 188 ? 25.088 24.674 35.256 1.00 88.82 207 LEU B CA 1
ATOM 4709 C C . LEU B 1 188 ? 23.565 24.597 35.400 1.00 93.40 207 LEU B C 1
ATOM 4710 O O . LEU B 1 188 ? 23.060 24.078 36.390 1.00 91.68 207 LEU B O 1
ATOM 4715 N N . PRO B 1 189 ? 22.778 25.115 34.426 1.00 96.53 208 PRO B N 1
ATOM 4716 C CA . PRO B 1 189 ? 21.322 24.975 34.453 1.00 98.67 208 PRO B CA 1
ATOM 4717 C C . PRO B 1 189 ? 20.848 23.514 34.532 1.00 89.49 208 PRO B C 1
ATOM 4718 O O . PRO B 1 189 ? 21.358 22.710 33.795 1.00 86.78 208 PRO B O 1
ATOM 4722 N N . ALA B 1 190 ? 19.878 23.231 35.408 1.00 83.88 209 ALA B N 1
ATOM 4723 C CA . ALA B 1 190 ? 19.157 21.939 35.513 1.00 84.64 209 ALA B CA 1
ATOM 4724 C C . ALA B 1 190 ? 18.378 21.647 34.234 1.00 87.63 209 ALA B C 1
ATOM 4725 O O . ALA B 1 190 ? 18.330 20.501 33.794 1.00 88.41 209 ALA B O 1
ATOM 4727 N N . PRO B 1 191 ? 17.712 22.641 33.599 1.00 91.28 210 PRO B N 1
ATOM 4728 C CA . PRO B 1 191 ? 17.007 22.375 32.345 1.00 92.67 210 PRO B CA 1
ATOM 4729 C C . PRO B 1 191 ? 17.951 22.345 31.133 1.00 90.06 210 PRO B C 1
ATOM 4730 O O . PRO B 1 191 ? 18.828 23.189 31.046 1.00 79.80 210 PRO B O 1
ATOM 4734 N N . LYS B 1 192 ? 17.750 21.369 30.243 1.00 91.92 211 LYS B N 1
ATOM 4735 C CA . LYS B 1 192 ? 18.400 21.315 28.909 1.00 103.08 211 LYS B CA 1
ATOM 4736 C C . LYS B 1 192 ? 17.601 22.230 27.966 1.00 113.00 211 LYS B C 1
ATOM 4737 O O . LYS B 1 192 ? 18.181 23.225 27.482 1.00 115.49 211 LYS B O 1
ATOM 4739 N N . SER B 1 193 ? 16.306 21.946 27.775 1.00 120.76 212 SER B N 1
ATOM 4740 C CA . SER B 1 193 ? 15.402 22.649 26.822 1.00 122.57 212 SER B CA 1
ATOM 4741 C C . SER B 1 193 ? 14.705 23.838 27.504 1.00 125.81 212 SER B C 1
ATOM 4742 O O . SER B 1 193 ? 14.876 24.002 28.721 1.00 121.07 212 SER B O 1
ATOM 4745 N N . PHE B 1 194 ? 13.961 24.641 26.732 1.00 131.26 213 PHE B N 1
ATOM 4746 C CA . PHE B 1 194 ? 12.994 25.664 27.228 1.00 126.93 213 PHE B CA 1
ATOM 4747 C C . PHE B 1 194 ? 11.723 24.946 27.697 1.00 121.01 213 PHE B C 1
ATOM 4748 O O . PHE B 1 194 ? 11.076 25.439 28.638 1.00 115.95 213 PHE B O 1
ATOM 4756 N N . ASP B 1 195 ? 11.403 23.814 27.053 1.00 116.55 214 ASP B N 1
ATOM 4757 C CA . ASP B 1 195 ? 10.217 22.959 27.333 1.00 110.73 214 ASP B CA 1
ATOM 4758 C C . ASP B 1 195 ? 10.617 21.770 28.218 1.00 106.15 214 ASP B C 1
ATOM 4759 O O . ASP B 1 195 ? 9.889 20.761 28.197 1.00 100.56 214 ASP B O 1
ATOM 4764 N N . ALA B 1 196 ? 11.714 21.886 28.978 1.00 115.42 215 ALA B N 1
ATOM 4765 C CA . ALA B 1 196 ? 12.080 20.965 30.081 1.00 116.67 215 ALA B CA 1
ATOM 4766 C C . ALA B 1 196 ? 11.015 21.078 31.169 1.00 112.20 215 ALA B C 1
ATOM 4767 O O . ALA B 1 196 ? 10.509 22.172 31.407 1.00 110.59 215 ALA B O 1
ATOM 4769 N N . PRO B 1 197 ? 10.664 19.977 31.878 1.00 110.43 216 PRO B N 1
ATOM 4770 C CA . PRO B 1 197 ? 9.496 19.962 32.771 1.00 107.78 216 PRO B CA 1
ATOM 4771 C C . PRO B 1 197 ? 9.609 20.880 34.005 1.00 101.42 216 PRO B C 1
ATOM 4772 O O . PRO B 1 197 ? 10.697 21.281 34.347 1.00 93.22 216 PRO B O 1
ATOM 4776 N N . LEU B 1 198 ? 8.478 21.148 34.666 1.00 94.53 217 LEU B N 1
ATOM 4777 C CA . LEU B 1 198 ? 8.315 22.184 35.726 1.00 95.97 217 LEU B CA 1
ATOM 4778 C C . LEU B 1 198 ? 9.281 21.946 36.900 1.00 96.17 217 LEU B C 1
ATOM 4779 O O . LEU B 1 198 ? 9.418 22.859 37.742 1.00 95.13 217 LEU B O 1
ATOM 4781 N N . GLN B 1 199 ? 9.936 20.782 36.949 1.00 93.03 218 GLN B N 1
ATOM 4782 C CA . GLN B 1 199 ? 10.797 20.344 38.082 1.00 93.57 218 GLN B CA 1
ATOM 4783 C C . GLN B 1 199 ? 12.101 21.159 38.078 1.00 87.12 218 GLN B C 1
ATOM 4784 O O . GLN B 1 199 ? 12.601 21.464 39.167 1.00 71.08 218 GLN B O 1
ATOM 4790 N N . ASP B 1 200 ? 12.624 21.497 36.890 1.00 87.16 219 ASP B N 1
ATOM 4791 C CA . ASP B 1 200 ? 13.971 22.106 36.693 1.00 82.14 219 ASP B CA 1
ATOM 4792 C C . ASP B 1 200 ? 13.926 23.631 36.861 1.00 79.06 219 ASP B C 1
ATOM 4793 O O . ASP B 1 200 ? 15.025 24.235 36.972 1.00 74.26 219 ASP B O 1
ATOM 4798 N N . TRP B 1 201 ? 12.725 24.231 36.851 1.00 75.27 220 TRP B N 1
ATOM 4799 C CA . TRP B 1 201 ? 12.516 25.701 36.977 1.00 67.53 220 TRP B CA 1
ATOM 4800 C C . TRP B 1 201 ? 11.889 26.030 38.338 1.00 70.31 220 TRP B C 1
ATOM 4801 O O . TRP B 1 201 ? 11.399 25.098 39.019 1.00 83.27 220 TRP B O 1
ATOM 4812 N N . TYR B 1 202 ? 11.866 27.316 38.691 1.00 56.63 221 TYR B N 1
ATOM 4813 C CA . TYR B 1 202 ? 11.280 27.850 39.945 1.00 63.00 221 TYR B CA 1
ATOM 4814 C C . TYR B 1 202 ? 10.936 29.332 39.776 1.00 67.87 221 TYR B C 1
ATOM 4815 O O . TYR B 1 202 ? 11.636 30.069 39.082 1.00 74.99 221 TYR B O 1
ATOM 4824 N N . PRO B 1 203 ? 9.840 29.823 40.391 1.00 71.81 222 PRO B N 1
ATOM 4825 C CA . PRO B 1 203 ? 9.597 31.259 40.494 1.00 75.81 222 PRO B CA 1
ATOM 4826 C C . PRO B 1 203 ? 10.427 31.875 41.614 1.00 63.94 222 PRO B C 1
ATOM 4827 O O . PRO B 1 203 ? 10.328 31.422 42.742 1.00 62.60 222 PRO B O 1
ATOM 4831 N N . PRO B 1 204 ? 11.256 32.912 41.354 1.00 65.15 223 PRO B N 1
ATOM 4832 C CA . PRO B 1 204 ? 12.074 33.526 42.395 1.00 65.13 223 PRO B CA 1
ATOM 4833 C C . PRO B 1 204 ? 11.227 34.042 43.551 1.00 62.83 223 PRO B C 1
ATOM 4834 O O . PRO B 1 204 ? 10.170 33.519 43.804 1.00 62.65 223 PRO B O 1
ATOM 4838 N N . GLY B 1 205 ? 11.731 35.031 44.267 1.00 68.14 224 GLY B N 1
ATOM 4839 C CA . GLY B 1 205 ? 11.074 35.433 45.522 1.00 75.02 224 GLY B CA 1
ATOM 4840 C C . GLY B 1 205 ? 9.870 36.332 45.292 1.00 72.12 224 GLY B C 1
ATOM 4841 O O . GLY B 1 205 ? 9.453 36.542 44.141 1.00 60.56 224 GLY B O 1
ATOM 4842 N N . HIS B 1 206 ? 9.334 36.860 46.387 1.00 73.36 225 HIS B N 1
ATOM 4843 C CA . HIS B 1 206 ? 8.418 38.023 46.409 1.00 69.94 225 HIS B CA 1
ATOM 4844 C C . HIS B 1 206 ? 9.156 39.245 45.846 1.00 76.30 225 HIS B C 1
ATOM 4845 O O . HIS B 1 206 ? 8.494 40.101 45.265 1.00 83.42 225 H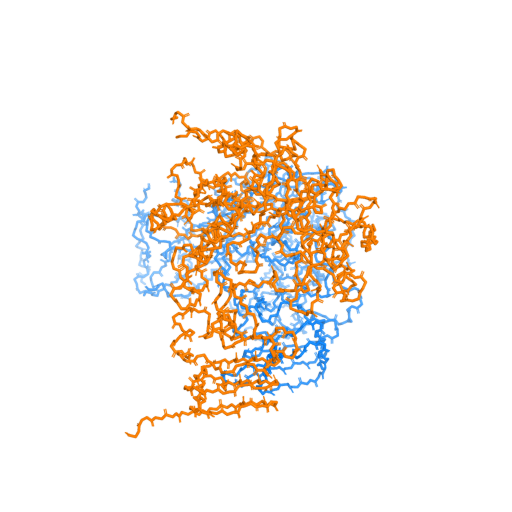IS B O 1
ATOM 4852 N N . GLY B 1 207 ? 10.484 39.294 45.960 1.00 76.13 226 GLY B N 1
ATOM 4853 C CA . GLY B 1 207 ? 11.317 40.412 45.471 1.00 69.35 226 GLY B CA 1
ATOM 4854 C C . GLY B 1 207 ? 11.422 40.474 43.947 1.00 66.97 226 GLY B C 1
ATOM 4855 O O . GLY B 1 207 ? 12.044 41.427 43.445 1.00 68.06 226 GLY B O 1
ATOM 4856 N N . ASP B 1 208 ? 10.837 39.516 43.216 1.00 63.55 227 ASP B N 1
ATOM 4857 C CA . ASP B 1 208 ? 10.778 39.495 41.725 1.00 61.15 227 ASP B CA 1
ATOM 4858 C C . ASP B 1 208 ? 9.700 40.485 41.214 1.00 65.63 227 ASP B C 1
ATOM 4859 O O . ASP B 1 208 ? 9.598 40.611 39.985 1.00 51.72 227 ASP B O 1
ATOM 4864 N N . VAL B 1 209 ? 8.924 41.159 42.092 1.00 69.21 228 VAL B N 1
ATOM 4865 C CA . VAL B 1 209 ? 7.869 42.162 41.708 1.00 71.35 228 VAL B CA 1
ATOM 4866 C C . VAL B 1 209 ? 8.470 43.174 40.735 1.00 71.37 228 VAL B C 1
ATOM 4867 O O . VAL B 1 209 ? 7.875 43.411 39.658 1.00 66.28 228 VAL B O 1
ATOM 4871 N N . PHE B 1 210 ? 9.575 43.792 41.142 1.00 64.91 229 PHE B N 1
ATOM 4872 C CA . PHE B 1 210 ? 10.177 44.942 40.424 1.00 64.91 229 PHE B CA 1
ATOM 4873 C C . PHE B 1 210 ? 10.434 44.535 38.972 1.00 61.83 229 PHE B C 1
ATOM 4874 O O . PHE B 1 210 ? 9.903 45.173 38.067 1.00 77.71 229 PHE B O 1
ATOM 4882 N N . GLU B 1 211 ? 11.177 43.457 38.766 1.00 62.57 230 GLU B N 1
ATOM 4883 C CA . GLU B 1 211 ? 11.581 42.988 37.418 1.00 72.02 230 GLU B CA 1
ATOM 4884 C C . GLU B 1 211 ? 10.366 42.484 36.636 1.00 71.37 230 GLU B C 1
ATOM 4885 O O . GLU B 1 211 ? 10.430 42.495 35.390 1.00 72.22 230 GLU B O 1
ATOM 4891 N N . SER B 1 212 ? 9.329 42.009 37.332 1.00 75.47 231 SER B N 1
ATOM 4892 C CA . SER B 1 212 ? 8.125 41.378 36.720 1.00 76.27 231 SER B CA 1
ATOM 4893 C C . SER B 1 212 ? 7.145 42.468 36.264 1.00 67.44 231 SER B C 1
ATOM 4894 O O . SER B 1 212 ? 6.643 42.365 35.108 1.00 64.47 231 SER B O 1
ATOM 4897 N N . LEU B 1 213 ? 6.875 43.440 37.143 1.00 54.19 232 LEU B N 1
ATOM 4898 C CA . LEU B 1 213 ? 6.129 44.677 36.798 1.00 62.02 232 LEU B CA 1
ATOM 4899 C C . LEU B 1 213 ? 6.683 45.184 35.455 1.00 72.61 232 LEU B C 1
ATOM 4900 O O . LEU B 1 213 ? 5.918 45.166 34.441 1.00 64.24 232 LEU B O 1
ATOM 4905 N N . TYR B 1 214 ? 7.991 45.485 35.423 1.00 70.79 233 TYR B N 1
ATOM 4906 C CA . TYR B 1 214 ? 8.722 46.043 34.259 1.00 69.15 233 TYR B CA 1
ATOM 4907 C C . TYR B 1 214 ? 8.629 45.098 33.051 1.00 65.55 233 TYR B C 1
ATOM 4908 O O . TYR B 1 214 ? 8.009 45.474 32.054 1.00 80.39 233 TYR B O 1
ATOM 4917 N N . ASN B 1 215 ? 9.228 43.914 33.113 1.00 67.46 234 ASN B N 1
ATOM 4918 C CA . ASN B 1 215 ? 9.417 43.034 31.925 1.00 72.95 234 ASN B CA 1
ATOM 4919 C C . ASN B 1 215 ? 8.064 42.660 31.299 1.00 73.18 234 ASN B C 1
ATOM 4920 O O . ASN B 1 215 ? 8.044 42.366 30.093 1.00 74.91 234 ASN B O 1
ATOM 4925 N N . SER B 1 216 ? 6.977 42.616 32.078 1.00 84.31 235 SER B N 1
ATOM 4926 C CA . SER B 1 216 ? 5.634 42.164 31.613 1.00 78.47 235 SER B CA 1
ATOM 4927 C C . SER B 1 216 ? 4.885 43.313 30.915 1.00 75.17 235 SER B C 1
ATOM 4928 O O . SER B 1 216 ? 3.975 43.025 30.123 1.00 68.18 235 SER B O 1
ATOM 4931 N N . GLY B 1 217 ? 5.235 44.563 31.232 1.00 76.19 236 GLY B N 1
ATOM 4932 C CA . GLY B 1 217 ? 4.646 45.780 30.642 1.00 76.52 236 GLY B CA 1
ATOM 4933 C C . GLY B 1 217 ? 3.659 46.426 31.595 1.00 76.92 236 GLY B C 1
ATOM 4934 O O . GLY B 1 217 ? 3.225 47.585 31.337 1.00 83.86 236 GLY B O 1
ATOM 4935 N N . THR B 1 218 ? 3.327 45.715 32.673 1.00 64.94 237 THR B N 1
ATOM 4936 C CA . THR B 1 218 ? 2.309 46.127 33.670 1.00 65.08 237 THR B CA 1
ATOM 4937 C C . THR B 1 218 ? 2.676 47.500 34.243 1.00 63.89 237 THR B C 1
ATOM 4938 O O . THR B 1 218 ? 1.753 48.282 34.533 1.00 76.22 237 THR B O 1
ATOM 4942 N N . LEU B 1 219 ? 3.963 47.777 34.412 1.00 64.91 238 LEU B N 1
ATOM 4943 C CA . LEU B 1 219 ? 4.473 49.041 35.011 1.00 74.37 238 LEU B CA 1
ATOM 4944 C C . LEU B 1 219 ? 3.986 50.220 34.161 1.00 77.94 238 LEU B C 1
ATOM 4945 O O . LEU B 1 219 ? 3.395 51.147 34.725 1.00 81.32 238 LEU B O 1
ATOM 4950 N N . ASP B 1 220 ? 4.194 50.149 32.844 1.00 88.96 239 ASP B N 1
ATOM 4951 C CA . ASP B 1 220 ? 3.793 51.179 31.843 1.00 84.36 239 ASP B CA 1
ATOM 4952 C C . ASP B 1 220 ? 2.262 51.314 31.837 1.00 82.83 239 ASP B C 1
ATOM 4953 O O . ASP B 1 220 ? 1.779 52.476 31.944 1.00 71.95 239 ASP B O 1
ATOM 4958 N N . LYS B 1 221 ? 1.536 50.190 31.724 1.00 68.39 240 LYS B N 1
ATOM 4959 C CA . LYS B 1 221 ? 0.046 50.161 31.663 1.00 73.65 240 LYS B CA 1
ATOM 4960 C C . LYS B 1 221 ? -0.546 50.943 32.852 1.00 74.53 240 LYS B C 1
ATOM 4961 O O . LYS B 1 221 ? -1.487 51.712 32.632 1.00 95.72 240 LYS B O 1
ATOM 4967 N N . LEU B 1 222 ? 0.013 50.793 34.048 1.00 67.69 241 LEU B N 1
ATOM 4968 C CA . LEU B 1 222 ? -0.451 51.464 35.290 1.00 68.98 241 LEU B CA 1
ATOM 4969 C C . LEU B 1 222 ? -0.124 52.964 35.222 1.00 68.63 241 LEU B C 1
ATOM 4970 O O . LEU B 1 222 ? -0.902 53.803 35.761 1.00 73.64 241 LEU B O 1
ATOM 4975 N N . LEU B 1 223 ? 1.021 53.298 34.628 1.00 67.22 242 LEU B N 1
ATOM 4976 C CA . LEU B 1 223 ? 1.545 54.690 34.545 1.00 65.32 242 LEU B CA 1
ATOM 4977 C C . LEU B 1 223 ? 0.646 55.493 33.574 1.00 63.45 242 LEU B C 1
ATOM 4978 O O . LEU B 1 223 ? 0.186 56.604 33.954 1.00 47.15 242 LEU B O 1
ATOM 4983 N N . GLU B 1 224 ? 0.328 54.881 32.424 1.00 62.17 243 GLU B N 1
ATOM 4984 C CA . GLU B 1 224 ? -0.593 55.370 31.361 1.00 71.07 243 GLU B CA 1
ATOM 4985 C C . GLU B 1 224 ? -1.965 55.734 31.952 1.00 81.82 243 GLU B C 1
ATOM 4986 O O . GLU B 1 224 ? -2.654 56.578 31.323 1.00 84.78 243 GLU B O 1
ATOM 4988 N N . ARG B 1 225 ? -2.362 55.129 33.083 1.00 75.09 244 ARG B N 1
ATOM 4989 C CA . ARG B 1 225 ? -3.696 55.343 33.719 1.00 69.49 244 ARG B CA 1
ATOM 4990 C C . ARG B 1 225 ? -3.586 56.307 34.899 1.00 65.91 244 ARG B C 1
ATOM 4991 O O . ARG B 1 225 ? -4.610 56.477 35.589 1.00 65.78 244 ARG B O 1
ATOM 4999 N N . GLY B 1 226 ? -2.406 56.905 35.108 1.00 66.86 245 GLY B N 1
ATOM 5000 C CA . GLY B 1 226 ? -2.150 57.916 36.155 1.00 70.22 245 GLY B CA 1
ATOM 5001 C C . GLY B 1 226 ? -2.035 57.307 37.543 1.00 81.48 245 GLY B C 1
ATOM 5002 O O . GLY B 1 226 ? -2.306 58.065 38.531 1.00 73.37 245 GLY B O 1
ATOM 5003 N N . VAL B 1 227 ? -1.605 56.032 37.659 1.00 85.86 246 VAL B N 1
ATOM 5004 C CA . VAL B 1 227 ? -1.608 55.364 38.998 1.00 86.19 246 VAL B CA 1
ATOM 5005 C C . VAL B 1 227 ? -0.611 56.062 39.937 1.00 79.28 246 VAL B C 1
ATOM 5006 O O . VAL B 1 227 ? -1.048 56.434 41.021 1.00 83.84 246 VAL B O 1
ATOM 5010 N N . GLU B 1 228 ? 0.657 56.265 39.585 1.00 59.79 247 GLU B N 1
ATOM 5011 C CA . GLU B 1 228 ? 1.625 56.856 40.557 1.00 66.91 247 GLU B CA 1
ATOM 5012 C C . GLU B 1 228 ? 1.993 55.892 41.725 1.00 81.21 247 GLU B C 1
ATOM 5013 O O . GLU B 1 228 ? 3.214 55.647 41.881 1.00 84.87 247 GLU B O 1
ATOM 5015 N N . TYR B 1 229 ? 1.041 55.394 42.543 1.00 80.91 248 TYR B N 1
ATOM 5016 C CA . TYR B 1 229 ? 1.310 54.618 43.797 1.00 90.99 248 TYR B CA 1
ATOM 5017 C C . TYR B 1 229 ? 0.723 53.191 43.759 1.00 85.92 248 TYR B C 1
ATOM 5018 O O . TYR B 1 229 ? -0.426 53.024 43.303 1.00 90.16 248 TYR B O 1
ATOM 5027 N N . ILE B 1 230 ? 1.471 52.190 44.252 1.00 76.11 249 ILE B N 1
ATOM 5028 C CA . ILE B 1 230 ? 0.952 50.800 44.460 1.00 71.48 249 ILE B CA 1
ATOM 5029 C C . ILE B 1 230 ? 1.085 50.420 45.934 1.00 63.74 249 ILE B C 1
ATOM 5030 O O . ILE B 1 230 ? 2.141 50.709 46.523 1.00 57.74 249 ILE B O 1
ATOM 5035 N N . PHE B 1 231 ? 0.009 49.844 46.488 1.00 67.32 250 PHE B N 1
ATOM 5036 C CA . PHE B 1 231 ? -0.063 49.174 47.817 1.00 65.95 250 PHE B CA 1
ATOM 5037 C C . PHE B 1 231 ? 0.080 47.663 47.601 1.00 61.31 250 PHE B C 1
ATOM 5038 O O . PHE B 1 231 ? -0.802 47.130 46.860 1.00 52.21 250 PHE B O 1
ATOM 5046 N N . LEU B 1 232 ? 1.166 47.046 48.121 1.00 56.77 251 LEU B N 1
ATOM 5047 C CA . LEU B 1 232 ? 1.525 45.605 47.897 1.00 51.91 251 LEU B CA 1
ATOM 5048 C C . LEU B 1 232 ? 1.218 44.746 49.140 1.00 51.74 251 LEU B C 1
ATOM 5049 O O . LEU B 1 232 ? 1.373 45.221 50.283 1.00 49.92 251 LEU B O 1
ATOM 5054 N N . SER B 1 233 ? 0.809 43.494 48.929 1.00 47.09 252 SER B N 1
ATOM 5055 C CA . SER B 1 233 ? 0.225 42.612 49.971 1.00 44.37 252 SER B CA 1
ATOM 5056 C C . SER B 1 233 ? 0.297 41.174 49.520 1.00 49.05 252 SER B C 1
ATOM 5057 O O . SER B 1 233 ? 0.209 40.956 48.286 1.00 43.32 252 SER B O 1
ATOM 5060 N N . ASN B 1 234 ? 0.362 40.265 50.502 1.00 51.24 253 ASN B N 1
ATOM 5061 C CA . ASN B 1 234 ? 0.078 38.822 50.333 1.00 51.68 253 ASN B CA 1
ATOM 5062 C C . ASN B 1 234 ? -1.440 38.691 50.216 1.00 47.41 253 ASN B C 1
ATOM 5063 O O . ASN B 1 234 ? -2.146 39.310 51.022 1.00 43.04 253 ASN B O 1
ATOM 5068 N N . ALA B 1 235 ? -1.906 37.896 49.252 1.00 45.36 254 ALA B N 1
ATOM 5069 C CA . ALA B 1 235 ? -3.311 37.463 49.126 1.00 50.73 254 ALA B CA 1
ATOM 5070 C C . ALA B 1 235 ? -3.781 36.832 50.449 1.00 48.83 254 ALA B C 1
ATOM 5071 O O . ALA B 1 235 ? -4.965 36.987 50.779 1.00 55.07 254 ALA B O 1
ATOM 5073 N N . ASP B 1 236 ? -2.881 36.177 51.195 1.00 51.48 255 ASP B N 1
ATOM 5074 C CA . ASP B 1 236 ? -3.246 35.431 52.435 1.00 51.48 255 ASP B CA 1
ATOM 5075 C C . ASP B 1 236 ? -3.381 36.367 53.634 1.00 48.26 255 ASP B C 1
ATOM 5076 O O . ASP B 1 236 ? -3.706 35.822 54.702 1.00 55.43 255 ASP B O 1
ATOM 5081 N N . ASN B 1 237 ? -3.143 37.679 53.521 1.00 44.40 256 ASN B N 1
ATOM 5082 C CA . ASN B 1 237 ? -3.249 38.589 54.697 1.00 44.85 256 ASN B CA 1
ATOM 5083 C C . ASN B 1 237 ? -4.598 39.312 54.644 1.00 48.96 256 ASN B C 1
ATOM 5084 O O . ASN B 1 237 ? -4.701 40.359 53.979 1.00 52.80 256 ASN B O 1
ATOM 5089 N N . LEU B 1 238 ? -5.577 38.774 55.367 1.00 54.30 257 LEU B N 1
ATOM 5090 C CA . LEU B 1 238 ? -6.984 39.254 55.406 1.00 61.94 257 LEU B CA 1
ATOM 5091 C C . LEU B 1 238 ? -7.047 40.741 55.785 1.00 59.51 257 LEU B C 1
ATOM 5092 O O . LEU B 1 238 ? -7.989 41.398 55.354 1.00 68.93 257 LEU B O 1
ATOM 5097 N N . GLY B 1 239 ? -6.085 41.245 56.562 1.00 60.01 258 GLY B N 1
ATOM 5098 C CA . GLY B 1 239 ? -6.138 42.591 57.178 1.00 57.33 258 GLY B CA 1
ATOM 5099 C C . GLY B 1 239 ? -5.468 43.683 56.348 1.00 50.34 258 GLY B C 1
ATOM 5100 O O . GLY B 1 239 ? -5.533 44.830 56.776 1.00 46.24 258 GLY B O 1
ATOM 5101 N N . ALA B 1 240 ? -4.828 43.344 55.226 1.00 51.12 259 ALA B N 1
ATOM 5102 C CA . ALA B 1 240 ? -4.151 44.299 54.308 1.00 55.97 259 ALA B CA 1
ATOM 5103 C C . ALA B 1 240 ? -5.179 45.027 53.433 1.00 57.67 259 ALA B C 1
ATOM 5104 O O . ALA B 1 240 ? -5.328 44.691 52.244 1.00 53.12 259 ALA B O 1
ATOM 5106 N N . VAL B 1 241 ? -5.855 46.000 54.028 1.00 60.40 260 VAL B N 1
ATOM 5107 C CA . VAL B 1 241 ? -6.972 46.787 53.439 1.00 65.14 260 VAL B CA 1
ATOM 5108 C C . VAL B 1 241 ? -6.456 48.183 53.084 1.00 64.36 260 VAL B C 1
ATOM 5109 O O . VAL B 1 241 ? -5.621 48.712 53.834 1.00 73.92 260 VAL B O 1
ATOM 5113 N N . VAL B 1 242 ? -6.962 48.783 52.010 1.00 61.19 261 VAL B N 1
ATOM 5114 C CA . VAL B 1 242 ? -6.562 50.159 51.601 1.00 59.65 261 VAL B CA 1
ATOM 5115 C C . VAL B 1 242 ? -6.800 51.072 52.803 1.00 59.02 261 VAL B C 1
ATOM 5116 O O . VAL B 1 242 ? -7.873 50.968 53.405 1.00 58.25 261 VAL B O 1
ATOM 5120 N N . ASP B 1 243 ? -5.800 51.873 53.174 1.00 62.95 262 ASP B N 1
ATOM 5121 C CA . ASP B 1 243 ? -5.890 52.835 54.304 1.00 66.96 262 ASP B CA 1
ATOM 5122 C C . ASP B 1 243 ? -5.600 54.236 53.757 1.00 71.02 262 ASP B C 1
ATOM 5123 O O . ASP B 1 243 ? -4.470 54.470 53.287 1.00 64.91 262 ASP B O 1
ATOM 5128 N N . LEU B 1 244 ? -6.598 55.117 53.815 1.00 76.02 263 LEU B N 1
ATOM 5129 C CA . LEU B 1 244 ? -6.541 56.448 53.164 1.00 85.14 263 LEU B CA 1
ATOM 5130 C C . LEU B 1 244 ? -5.560 57.348 53.938 1.00 77.48 263 LEU B C 1
ATOM 5131 O O . LEU B 1 244 ? -4.789 58.079 53.264 1.00 78.55 263 LEU B O 1
ATOM 5136 N N . ARG B 1 245 ? -5.536 57.250 55.277 1.00 67.63 264 ARG B N 1
ATOM 5137 C CA . ARG B 1 245 ? -4.569 57.976 56.157 1.00 75.01 264 ARG B CA 1
ATOM 5138 C C . ARG B 1 245 ? -3.117 57.676 55.758 1.00 70.36 264 ARG B C 1
ATOM 5139 O O . ARG B 1 245 ? -2.287 58.598 55.706 1.00 74.76 264 ARG B O 1
ATOM 5147 N N . ILE B 1 246 ? -2.805 56.422 55.477 1.00 78.60 265 ILE B N 1
ATOM 5148 C CA . ILE B 1 246 ? -1.421 55.997 55.131 1.00 91.31 265 ILE B CA 1
ATOM 5149 C C . ILE B 1 246 ? -1.119 56.439 53.693 1.00 79.14 265 ILE B C 1
ATOM 5150 O O . ILE B 1 246 ? 0.048 56.759 53.419 1.00 70.63 265 ILE B O 1
ATOM 5155 N N . LEU B 1 247 ? -2.129 56.460 52.813 1.00 79.85 266 LEU B N 1
ATOM 5156 C CA . LEU B 1 247 ? -1.999 56.970 51.415 1.00 82.57 266 LEU B CA 1
ATOM 5157 C C . LEU B 1 247 ? -1.666 58.466 51.446 1.00 81.63 266 LEU B C 1
ATOM 5158 O O . LEU B 1 247 ? -0.739 58.864 50.703 1.00 73.11 266 LEU B O 1
ATOM 5163 N N . GLN B 1 248 ? -2.379 59.245 52.277 1.00 77.16 267 GLN B N 1
ATOM 5164 C CA . GLN B 1 248 ? -2.099 60.689 52.504 1.00 85.45 267 GLN B CA 1
ATOM 5165 C C . GLN B 1 248 ? -0.649 60.830 52.973 1.00 84.76 267 GLN B C 1
ATOM 5166 O O . GLN B 1 248 ? 0.178 61.321 52.173 1.00 83.11 267 GLN B O 1
ATOM 5172 N N . HIS B 1 249 ? -0.356 60.356 54.192 1.00 89.78 268 HIS B N 1
ATOM 5173 C CA . HIS B 1 249 ? 0.984 60.420 54.836 1.00 88.94 268 HIS B CA 1
ATOM 5174 C C . HIS B 1 249 ? 2.090 60.133 53.812 1.00 78.06 268 HIS B C 1
ATOM 5175 O O . HIS B 1 249 ? 3.167 60.736 53.940 1.00 79.30 268 HIS B O 1
ATOM 5182 N N . MET B 1 250 ? 1.858 59.219 52.869 1.00 70.43 269 MET B N 1
ATOM 5183 C CA . MET B 1 250 ? 2.899 58.802 51.899 1.00 86.23 269 MET B CA 1
ATOM 5184 C C . MET B 1 250 ? 3.166 59.979 50.956 1.00 100.91 269 MET B C 1
ATOM 5185 O O . MET B 1 250 ? 4.305 60.507 50.979 1.00 97.95 269 MET B O 1
ATOM 5190 N N . ALA B 1 251 ? 2.139 60.374 50.198 1.00 112.80 270 ALA B N 1
ATOM 5191 C CA . ALA B 1 251 ? 2.178 61.461 49.193 1.00 121.68 270 ALA B CA 1
ATOM 5192 C C . ALA B 1 251 ? 2.544 62.793 49.863 1.00 116.49 270 ALA B C 1
ATOM 5193 O O . ALA B 1 251 ? 3.376 63.539 49.296 1.00 120.57 270 ALA B O 1
ATOM 5195 N N . ASP B 1 252 ? 1.976 63.070 51.042 1.00 103.50 271 ASP B N 1
ATOM 5196 C CA . ASP B 1 252 ? 2.145 64.364 51.756 1.00 95.58 271 ASP B CA 1
ATOM 5197 C C . ASP B 1 252 ? 3.450 64.291 52.583 1.00 87.76 271 ASP B C 1
ATOM 5198 O O . ASP B 1 252 ? 3.568 65.019 53.571 1.00 79.65 271 ASP B O 1
ATOM 5203 N N . THR B 1 253 ? 4.419 63.466 52.157 1.00 90.12 272 THR B N 1
ATOM 5204 C CA . THR B 1 253 ? 5.844 63.471 52.602 1.00 90.08 272 THR B CA 1
ATOM 5205 C C . THR B 1 253 ? 6.750 62.999 51.447 1.00 87.21 272 THR B C 1
ATOM 5206 O O . THR B 1 253 ? 7.949 62.704 51.709 1.00 83.87 272 THR B O 1
ATOM 5210 N N . GLY B 1 254 ? 6.195 62.922 50.226 1.00 87.17 273 GLY B N 1
ATOM 5211 C CA . GLY B 1 254 ? 6.821 62.365 49.008 1.00 93.88 273 GLY B CA 1
ATOM 5212 C C . GLY B 1 254 ? 7.769 61.205 49.276 1.00 100.38 273 GLY B C 1
ATOM 5213 O O . GLY B 1 254 ? 8.782 61.108 48.547 1.00 98.74 273 GLY B O 1
ATOM 5214 N N . ALA B 1 255 ? 7.459 60.346 50.257 1.00 97.12 274 ALA B N 1
ATOM 5215 C CA . ALA B 1 255 ? 8.234 59.122 50.577 1.00 83.61 274 ALA B CA 1
ATOM 5216 C C . ALA B 1 255 ? 7.969 58.084 49.484 1.00 78.64 274 ALA B C 1
ATOM 5217 O O . ALA B 1 255 ? 6.788 57.869 49.215 1.00 87.74 274 ALA B O 1
ATOM 5219 N N . GLU B 1 256 ? 9.011 57.475 48.903 1.00 75.90 275 GLU B N 1
ATOM 5220 C CA . GLU B 1 256 ? 8.925 56.552 47.732 1.00 79.58 275 GLU B CA 1
ATOM 5221 C C . GLU B 1 256 ? 8.732 55.076 48.147 1.00 79.19 275 GLU B C 1
ATOM 5222 O O . GLU B 1 256 ? 8.741 54.187 47.241 1.00 69.53 275 GLU B O 1
ATOM 5228 N N . TYR B 1 257 ? 8.581 54.799 49.448 1.00 75.01 276 TYR B N 1
ATOM 5229 C CA . TYR B 1 257 ? 8.570 53.431 50.032 1.00 69.60 276 TYR B CA 1
ATOM 5230 C C . TYR B 1 257 ? 8.207 53.542 51.511 1.00 73.67 276 TYR B C 1
ATOM 5231 O O . TYR B 1 257 ? 8.987 54.157 52.274 1.00 70.67 276 TYR B O 1
ATOM 5240 N N . ILE B 1 258 ? 7.064 52.973 51.900 1.00 71.54 277 ILE B N 1
ATOM 5241 C CA . ILE B 1 258 ? 6.685 52.815 53.332 1.00 72.83 277 ILE B CA 1
ATOM 5242 C C . ILE B 1 258 ? 6.426 51.335 53.611 1.00 80.46 277 ILE B C 1
ATOM 5243 O O . ILE B 1 258 ? 5.794 50.660 52.768 1.00 79.13 277 ILE B O 1
ATOM 5248 N N . MET B 1 259 ? 6.938 50.863 54.748 1.00 82.95 278 MET B N 1
ATOM 5249 C CA . MET B 1 259 ? 6.749 49.489 55.257 1.00 72.70 278 MET B CA 1
ATOM 5250 C C . MET B 1 259 ? 5.866 49.560 56.495 1.00 67.09 278 MET B C 1
ATOM 5251 O O . MET B 1 259 ? 6.194 50.356 57.395 1.00 62.14 278 MET B O 1
ATOM 5256 N N . GLU B 1 260 ? 4.773 48.796 56.530 1.00 64.34 279 GLU B N 1
ATOM 5257 C CA . GLU B 1 260 ? 3.954 48.680 57.767 1.00 69.04 279 GLU B CA 1
ATOM 5258 C C . GLU B 1 260 ? 4.715 47.728 58.714 1.00 66.87 279 GLU B C 1
ATOM 5259 O O . GLU B 1 260 ? 5.301 46.724 58.233 1.00 59.05 279 GLU B O 1
ATOM 5265 N N . LEU B 1 261 ? 4.791 48.100 59.988 1.00 63.31 280 LEU B N 1
ATOM 5266 C CA . LEU B 1 261 ? 5.430 47.334 61.091 1.00 67.69 280 LEU B CA 1
ATOM 5267 C C . LEU B 1 261 ? 4.380 47.272 62.191 1.00 62.53 280 LEU B C 1
ATOM 5268 O O . LEU B 1 261 ? 3.504 48.164 62.164 1.00 67.99 280 LEU B O 1
ATOM 5273 N N . THR B 1 262 ? 4.397 46.290 63.098 1.00 62.94 281 THR B N 1
ATOM 5274 C CA . THR B 1 262 ? 3.247 46.188 64.040 1.00 68.19 281 THR B CA 1
ATOM 5275 C C . THR B 1 262 ? 3.650 46.119 65.522 1.00 72.67 281 THR B C 1
ATOM 5276 O O . THR B 1 262 ? 2.905 46.760 66.330 1.00 71.56 281 THR B O 1
ATOM 5280 N N . ASP B 1 263 ? 4.732 45.417 65.884 1.00 63.44 282 ASP B N 1
ATOM 5281 C CA . ASP B 1 263 ? 5.088 45.103 67.306 1.00 72.56 282 ASP B CA 1
ATOM 5282 C C . ASP B 1 263 ? 5.359 43.600 67.392 1.00 68.06 282 ASP B C 1
ATOM 5283 O O . ASP B 1 263 ? 4.470 42.841 67.023 1.00 66.15 282 ASP B O 1
ATOM 5288 N N . LYS B 1 264 ? 6.539 43.194 67.858 1.00 81.81 283 LYS B N 1
ATOM 5289 C CA . LYS B 1 264 ? 6.877 41.768 68.113 1.00 84.94 283 LYS B CA 1
ATOM 5290 C C . LYS B 1 264 ? 6.150 41.340 69.389 1.00 84.70 283 LYS B C 1
ATOM 5291 O O . LYS B 1 264 ? 6.282 42.068 70.384 1.00 73.31 283 LYS B O 1
ATOM 5297 N N . THR B 1 265 ? 5.345 40.268 69.318 1.00 93.39 284 THR B N 1
ATOM 5298 C CA . THR B 1 265 ? 4.574 39.700 70.464 1.00 97.26 284 THR B CA 1
ATOM 5299 C C . THR B 1 265 ? 5.379 38.586 71.137 1.00 96.03 284 THR B C 1
ATOM 5300 O O . THR B 1 265 ? 5.721 38.740 72.328 1.00 109.20 284 THR B O 1
ATOM 5304 N N . LYS B 1 266 ? 5.621 37.498 70.407 1.00 91.45 285 LYS B N 1
ATOM 5305 C CA A LYS B 1 266 ? 6.355 36.295 70.889 0.50 96.48 285 LYS B CA 1
ATOM 5306 C CA B LYS B 1 266 ? 6.200 36.229 70.937 0.50 94.00 285 LYS B CA 1
ATOM 5307 C C . LYS B 1 266 ? 6.347 35.247 69.769 1.00 97.60 285 LYS B C 1
ATOM 5308 O O . LYS B 1 266 ? 7.388 34.552 69.648 1.00 85.74 285 LYS B O 1
ATOM 5319 N N . ALA B 1 267 ? 5.276 35.191 68.964 1.00 101.28 286 ALA B N 1
ATOM 5320 C CA . ALA B 1 267 ? 5.113 34.285 67.805 1.00 98.38 286 ALA B CA 1
ATOM 5321 C C . ALA B 1 267 ? 5.788 34.883 66.558 1.00 93.27 286 ALA B C 1
ATOM 5322 O O . ALA B 1 267 ? 5.645 34.293 65.457 1.00 78.00 286 ALA B O 1
ATOM 5324 N N . ASP B 1 268 ? 6.537 35.981 66.715 1.00 95.58 287 ASP B N 1
ATOM 5325 C CA . ASP B 1 268 ? 7.046 36.814 65.591 1.00 102.30 287 ASP B CA 1
ATOM 5326 C C . ASP B 1 268 ? 8.589 36.904 65.568 1.00 114.22 287 ASP B C 1
ATOM 5327 O O . ASP B 1 268 ? 9.118 37.552 64.637 1.00 93.76 287 ASP B O 1
ATOM 5332 N N . VAL B 1 269 ? 9.297 36.301 66.531 1.00 127.78 288 VAL B N 1
ATOM 5333 C CA . VAL B 1 269 ? 10.761 36.541 66.739 1.00 128.08 288 VAL B CA 1
ATOM 5334 C C . VAL B 1 269 ? 11.518 36.266 65.428 1.00 118.77 288 VAL B C 1
ATOM 5335 O O . VAL B 1 269 ? 12.452 37.045 65.120 1.00 81.86 288 VAL B O 1
ATOM 5339 N N . LYS B 1 270 ? 11.122 35.227 64.675 1.00 124.66 289 LYS B N 1
ATOM 5340 C CA . LYS B 1 270 ? 11.656 34.914 63.312 1.00 128.52 289 LYS B CA 1
ATOM 5341 C C . LYS B 1 270 ? 10.994 35.862 62.301 1.00 126.46 289 LYS B C 1
ATOM 5342 O O . LYS B 1 270 ? 9.780 36.081 62.452 1.00 141.74 289 LYS B O 1
ATOM 5344 N N . GLY B 1 271 ? 11.747 36.413 61.338 1.00 121.73 290 GLY B N 1
ATOM 5345 C CA . GLY B 1 271 ? 11.237 37.377 60.335 1.00 122.82 290 GLY B CA 1
ATOM 5346 C C . GLY B 1 271 ? 11.729 38.806 60.563 1.00 119.69 290 GLY B C 1
ATOM 5347 O O . GLY B 1 271 ? 12.003 39.173 61.724 1.00 115.53 290 GLY B O 1
ATOM 5348 N N . GLY B 1 272 ? 11.778 39.602 59.486 1.00 114.72 291 GLY B N 1
ATOM 5349 C CA . GLY B 1 272 ? 12.497 40.889 59.377 1.00 101.98 291 GLY B CA 1
ATOM 5350 C C . GLY B 1 272 ? 12.122 41.913 60.439 1.00 104.65 291 GLY B C 1
ATOM 5351 O O . GLY B 1 272 ? 10.956 41.920 60.911 1.00 96.77 291 GLY B O 1
ATOM 5352 N N . THR B 1 273 ? 13.079 42.777 60.792 1.00 109.42 292 THR B N 1
ATOM 5353 C CA . THR B 1 273 ? 12.871 43.969 61.660 1.00 116.99 292 THR B CA 1
ATOM 5354 C C . THR B 1 273 ? 13.652 45.156 61.084 1.00 108.05 292 THR B C 1
ATOM 5355 O O . THR B 1 273 ? 14.680 44.925 60.438 1.00 107.69 292 THR B O 1
ATOM 5359 N N . ILE B 1 274 ? 13.170 46.379 61.317 1.00 108.28 293 ILE B N 1
ATOM 5360 C CA . ILE B 1 274 ? 13.697 47.628 60.691 1.00 107.93 293 ILE B CA 1
ATOM 5361 C C . ILE B 1 274 ? 14.905 48.148 61.484 1.00 108.55 293 ILE B C 1
ATOM 5362 O O . ILE B 1 274 ? 14.831 48.203 62.741 1.00 93.50 293 ILE B O 1
ATOM 5367 N N . ILE B 1 275 ? 15.951 48.535 60.744 1.00 111.37 294 ILE B N 1
ATOM 5368 C CA . ILE B 1 275 ? 17.304 48.925 61.247 1.00 115.74 294 ILE B CA 1
ATOM 5369 C C . ILE B 1 275 ? 17.732 50.232 60.555 1.00 119.85 294 ILE B C 1
ATOM 5370 O O . ILE B 1 275 ? 17.430 50.381 59.341 1.00 109.78 294 ILE B O 1
ATOM 5375 N N . ASP B 1 276 ? 18.384 51.147 61.295 1.00 136.92 295 ASP B N 1
ATOM 5376 C CA . ASP B 1 276 ? 18.830 52.481 60.793 1.00 141.68 295 ASP B CA 1
ATOM 5377 C C . ASP B 1 276 ? 20.353 52.489 60.570 1.00 127.56 295 ASP B C 1
ATOM 5378 O O . ASP B 1 276 ? 20.962 53.571 60.695 1.00 129.58 295 ASP B O 1
ATOM 5383 N N . TYR B 1 277 ? 20.923 51.328 60.232 1.00 116.02 296 TYR B N 1
ATOM 5384 C CA . TYR B 1 277 ? 22.292 51.109 59.685 1.00 126.40 296 TYR B CA 1
ATOM 5385 C C . TYR B 1 277 ? 22.779 52.322 58.868 1.00 140.63 296 TYR B C 1
ATOM 5386 O O . TYR B 1 277 ? 22.248 52.564 57.760 1.00 135.64 296 TYR B O 1
ATOM 5395 N N . GLU B 1 278 ? 23.799 53.025 59.387 1.00 150.38 297 GLU B N 1
ATOM 5396 C CA . GLU B 1 278 ? 24.350 54.311 58.863 1.00 142.95 297 GLU B CA 1
ATOM 5397 C C . GLU B 1 278 ? 23.381 55.433 59.261 1.00 143.73 297 GLU B C 1
ATOM 5398 O O . GLU B 1 278 ? 23.137 55.572 60.484 1.00 132.51 297 GLU B O 1
ATOM 5400 N N . GLY B 1 279 ? 22.873 56.205 58.290 1.00 142.98 298 GLY B N 1
ATOM 5401 C CA . GLY B 1 279 ? 21.861 57.259 58.507 1.00 137.43 298 GLY B CA 1
ATOM 5402 C C . GLY B 1 279 ? 20.532 56.918 57.852 1.00 139.95 298 GLY B C 1
ATOM 5403 O O . GLY B 1 279 ? 19.517 57.539 58.247 1.00 131.43 298 GLY B O 1
ATOM 5404 N N . LYS B 1 280 ? 20.541 55.961 56.910 1.00 144.65 299 LYS B N 1
ATOM 5405 C CA . LYS B 1 280 ? 19.379 55.555 56.066 1.00 140.30 299 LYS B CA 1
ATOM 5406 C C . LYS B 1 280 ? 18.511 54.551 56.843 1.00 139.51 299 LYS B C 1
ATOM 5407 O O . LYS B 1 280 ? 18.503 54.616 58.090 1.00 138.01 299 LYS B O 1
ATOM 5409 N N . ALA B 1 281 ? 17.783 53.677 56.136 1.00 133.14 300 ALA B N 1
ATOM 5410 C CA . ALA B 1 281 ? 17.075 52.507 56.710 1.00 123.39 300 ALA B CA 1
ATOM 5411 C C . ALA B 1 281 ? 17.244 51.297 55.782 1.00 124.22 300 ALA B C 1
ATOM 5412 O O . ALA B 1 281 ? 16.974 51.437 54.565 1.00 124.02 300 ALA B O 1
ATOM 5414 N N . ARG B 1 282 ? 17.708 50.166 56.333 1.00 119.41 301 ARG B N 1
ATOM 5415 C CA . ARG B 1 282 ? 17.557 48.807 55.742 1.00 110.55 301 ARG B CA 1
ATOM 5416 C C . ARG B 1 282 ? 16.750 47.964 56.739 1.00 107.67 301 ARG B C 1
ATOM 5417 O O . ARG B 1 282 ? 16.170 48.545 57.684 1.00 92.44 301 ARG B O 1
ATOM 5419 N N . LEU B 1 283 ? 16.681 46.650 56.535 1.00 112.99 302 LEU B N 1
ATOM 5420 C CA . LEU B 1 283 ? 16.135 45.718 57.555 1.00 118.33 302 LEU B CA 1
ATOM 5421 C C . LEU B 1 283 ? 16.883 44.388 57.439 1.00 125.02 302 LEU B C 1
ATOM 5422 O O . LEU B 1 283 ? 17.343 44.065 56.316 1.00 111.77 302 LEU B O 1
ATOM 5427 N N . LEU B 1 284 ? 17.005 43.675 58.565 1.00 129.14 303 LEU B N 1
ATOM 5428 C CA . LEU B 1 284 ? 17.794 42.426 58.704 1.00 126.53 303 LEU B CA 1
ATOM 5429 C C . LEU B 1 284 ? 16.827 41.289 59.047 1.00 125.00 303 LEU B C 1
ATOM 5430 O O . LEU B 1 284 ? 16.116 41.419 60.069 1.00 114.82 303 LEU B O 1
ATOM 5432 N N . GLU B 1 285 ? 16.757 40.279 58.169 1.00 135.12 304 GLU B N 1
ATOM 5433 C CA . GLU B 1 285 ? 16.173 38.934 58.431 1.00 144.48 304 GLU B CA 1
ATOM 5434 C C . GLU B 1 285 ? 17.283 38.084 59.068 1.00 158.76 304 GLU B C 1
ATOM 5435 O O . GLU B 1 285 ? 18.452 38.270 58.669 1.00 168.84 304 GLU B O 1
ATOM 5438 N N . ILE B 1 286 ? 16.941 37.203 60.021 1.00 168.32 305 ILE B N 1
ATOM 5439 C CA . ILE B 1 286 ? 17.914 36.443 60.876 1.00 163.09 305 ILE B CA 1
ATOM 5440 C C . ILE B 1 286 ? 18.852 35.573 60.010 1.00 162.74 305 ILE B C 1
ATOM 5441 O O . ILE B 1 286 ? 19.880 35.129 60.561 1.00 150.33 305 ILE B O 1
ATOM 5446 N N . ALA B 1 287 ? 18.537 35.361 58.722 1.00 162.02 306 ALA B N 1
ATOM 5447 C CA . ALA B 1 287 ? 19.344 34.592 57.737 1.00 154.99 306 ALA B CA 1
ATOM 5448 C C . ALA B 1 287 ? 20.698 35.266 57.459 1.00 158.70 306 ALA B C 1
ATOM 5449 O O . ALA B 1 287 ? 21.664 34.527 57.193 1.00 155.44 306 ALA B O 1
ATOM 5451 N N . GLN B 1 288 ? 20.767 36.604 57.495 1.00 165.71 307 GLN B N 1
ATOM 5452 C CA . GLN B 1 288 ? 21.981 37.404 57.159 1.00 162.07 307 GLN B CA 1
ATOM 5453 C C . GLN B 1 288 ? 22.682 37.883 58.445 1.00 168.61 307 GLN B C 1
ATOM 5454 O O . GLN B 1 288 ? 23.563 38.766 58.340 1.00 176.36 307 GLN B O 1
ATOM 5456 N N . VAL B 1 289 ? 22.328 37.307 59.603 1.00 163.88 308 VAL B N 1
ATOM 5457 C CA . VAL B 1 289 ? 22.886 37.645 60.949 1.00 168.13 308 VAL B CA 1
ATOM 5458 C C . VAL B 1 289 ? 23.904 36.567 61.327 1.00 179.56 308 VAL B C 1
ATOM 5459 O O . VAL B 1 289 ? 23.704 35.395 61.006 1.00 159.96 308 VAL B O 1
ATOM 5463 N N . PRO B 1 290 ? 25.033 36.918 61.997 1.00 191.87 309 PRO B N 1
ATOM 5464 C CA . PRO B 1 290 ? 26.030 35.925 62.417 1.00 188.94 309 PRO B CA 1
ATOM 5465 C C . PRO B 1 290 ? 25.544 34.931 63.489 1.00 188.87 309 PRO B C 1
ATOM 5466 O O . PRO B 1 290 ? 24.389 34.999 63.876 1.00 196.83 309 PRO B O 1
ATOM 5470 N N . LYS B 1 291 ? 26.436 34.034 63.934 1.00 176.84 310 LYS B N 1
ATOM 5471 C CA . LYS B 1 291 ? 26.152 32.954 64.923 1.00 156.75 310 LYS B CA 1
ATOM 5472 C C . LYS B 1 291 ? 25.883 33.562 66.310 1.00 146.32 310 LYS B C 1
ATOM 5473 O O . LYS B 1 291 ? 24.961 33.069 66.979 1.00 141.74 310 LYS B O 1
ATOM 5475 N N . GLU B 1 292 ? 26.653 34.579 66.726 1.00 150.77 311 GLU B N 1
ATOM 5476 C CA . GLU B 1 292 ? 26.520 35.280 68.040 1.00 149.83 311 GLU B CA 1
ATOM 5477 C C . GLU B 1 292 ? 25.806 36.626 67.840 1.00 156.17 311 GLU B C 1
ATOM 5478 O O . GLU B 1 292 ? 25.688 37.064 66.673 1.00 151.31 311 GLU B O 1
ATOM 5480 N N . HIS B 1 293 ? 25.357 37.250 68.940 1.00 161.23 312 HIS B N 1
ATOM 5481 C CA . HIS B 1 293 ? 24.520 38.487 68.989 1.00 165.16 312 HIS B CA 1
ATOM 5482 C C . HIS B 1 293 ? 23.027 38.117 68.915 1.00 163.80 312 HIS B C 1
ATOM 5483 O O . HIS B 1 293 ? 22.245 38.701 69.699 1.00 158.99 312 HIS B O 1
ATOM 5490 N N . VAL B 1 294 ? 22.656 37.208 67.999 1.00 156.77 313 VAL B N 1
ATOM 5491 C CA . VAL B 1 294 ? 21.288 36.610 67.845 1.00 151.30 313 VAL B CA 1
ATOM 5492 C C . VAL B 1 294 ? 20.807 36.073 69.204 1.00 145.31 313 VAL B C 1
ATOM 5493 O O . VAL B 1 294 ? 21.242 34.983 69.612 1.00 146.01 313 VAL B O 1
ATOM 5497 N N . ASN B 1 295 ? 19.895 36.806 69.848 1.00 141.50 314 ASN B N 1
ATOM 5498 C CA . ASN B 1 295 ? 19.537 36.691 71.288 1.00 150.52 314 ASN B CA 1
ATOM 5499 C C . ASN B 1 295 ? 19.345 38.110 71.839 1.00 162.86 314 ASN B C 1
ATOM 5500 O O . ASN B 1 295 ? 18.397 38.305 72.621 1.00 173.51 314 ASN B O 1
ATOM 5502 N N . GLU B 1 296 ? 20.213 39.055 71.440 1.00 163.71 315 GLU B N 1
ATOM 5503 C CA . GLU B 1 296 ? 20.032 40.519 71.649 1.00 160.12 315 GLU B CA 1
ATOM 5504 C C . GLU B 1 296 ? 19.078 41.059 70.567 1.00 161.87 315 GLU B C 1
ATOM 5505 O O . GLU B 1 296 ? 18.297 41.992 70.882 1.00 165.04 315 GLU B O 1
ATOM 5507 N N . PHE B 1 297 ? 19.083 40.441 69.377 1.00 155.20 316 PHE B N 1
ATOM 5508 C CA . PHE B 1 297 ? 18.287 40.862 68.189 1.00 145.04 316 PHE B CA 1
ATOM 5509 C C . PHE B 1 297 ? 16.833 40.389 68.331 1.00 147.60 316 PHE B C 1
ATOM 5510 O O . PHE B 1 297 ? 15.959 40.992 67.679 1.00 142.74 316 PHE B O 1
ATOM 5512 N N . LYS B 1 298 ? 16.586 39.365 69.167 1.00 140.29 317 LYS B N 1
ATOM 5513 C CA . LYS B 1 298 ? 15.248 38.742 69.384 1.00 125.13 317 LYS B CA 1
ATOM 5514 C C . LYS B 1 298 ? 14.636 39.259 70.694 1.00 120.38 317 LYS B C 1
ATOM 5515 O O . LYS B 1 298 ? 13.629 38.676 71.140 1.00 121.91 317 LYS B O 1
ATOM 5519 N N . SER B 1 299 ? 15.211 40.314 71.282 1.00 119.82 318 SER B N 1
ATOM 5520 C CA . SER B 1 299 ? 14.675 41.043 72.466 1.00 123.53 318 SER B CA 1
ATOM 5521 C C . SER B 1 299 ? 13.418 41.829 72.073 1.00 124.61 318 SER B C 1
ATOM 5522 O O . SER B 1 299 ? 13.522 42.656 71.134 1.00 114.72 318 SER B O 1
ATOM 5525 N N . ILE B 1 300 ? 12.296 41.600 72.772 1.00 126.49 319 ILE B N 1
ATOM 5526 C CA . ILE B 1 300 ? 10.993 42.305 72.548 1.00 122.82 319 ILE B CA 1
ATOM 5527 C C . ILE B 1 300 ? 11.122 43.768 73.017 1.00 128.98 319 ILE B C 1
ATOM 5528 O O . ILE B 1 300 ? 10.312 44.610 72.563 1.00 118.56 319 ILE B O 1
ATOM 5530 N N . LYS B 1 301 ? 12.100 44.069 73.883 1.00 142.93 320 LYS B N 1
ATOM 5531 C CA . LYS B 1 301 ? 12.537 45.458 74.206 1.00 145.46 320 LYS B CA 1
ATOM 5532 C C . LYS B 1 301 ? 13.705 45.823 73.273 1.00 149.85 320 LYS B C 1
ATOM 5533 O O . LYS B 1 301 ? 14.493 44.912 72.919 1.00 148.76 320 LYS B O 1
ATOM 5535 N N . LYS B 1 302 ? 13.777 47.091 72.843 1.00 144.95 321 LYS B N 1
ATOM 5536 C CA . LYS B 1 302 ? 14.924 47.701 72.108 1.00 150.34 321 LYS B CA 1
ATOM 5537 C C . LYS B 1 302 ? 14.732 47.606 70.581 1.00 152.32 321 LYS B C 1
ATOM 5538 O O . LYS B 1 302 ? 15.093 48.586 69.911 1.00 161.38 321 LYS B O 1
ATOM 5544 N N . PHE B 1 303 ? 14.140 46.527 70.042 1.00 147.21 322 PHE B N 1
ATOM 5545 C CA . PHE B 1 303 ? 13.882 46.341 68.584 1.00 128.99 322 PHE B CA 1
ATOM 5546 C C . PHE B 1 303 ? 12.388 46.478 68.251 1.00 115.90 322 PHE B C 1
ATOM 5547 O O . PHE B 1 303 ? 12.060 47.140 67.244 1.00 125.68 322 PHE B O 1
ATOM 5555 N N . LYS B 1 304 ? 11.524 45.852 69.048 1.00 93.91 323 LYS B N 1
ATOM 5556 C CA . LYS B 1 304 ? 10.119 46.294 69.296 1.00 96.41 323 LYS B CA 1
ATOM 5557 C C . LYS B 1 304 ? 9.159 45.927 68.146 1.00 84.91 323 LYS B C 1
ATOM 5558 O O . LYS B 1 304 ? 7.992 45.685 68.479 1.00 84.98 323 LYS B O 1
ATOM 5561 N N . TYR B 1 305 ? 9.585 45.937 66.869 1.00 82.17 324 TYR B N 1
ATOM 5562 C CA . TYR B 1 305 ? 8.705 46.007 65.664 1.00 85.19 324 TYR B CA 1
ATOM 5563 C C . TYR B 1 305 ? 9.156 45.012 64.585 1.00 90.73 324 TYR B C 1
ATOM 5564 O O . TYR B 1 305 ? 10.392 44.868 64.389 1.00 84.29 324 TYR B O 1
ATOM 5573 N N . PHE B 1 306 ? 8.212 44.421 63.834 1.00 85.59 325 PHE B N 1
ATOM 5574 C CA . PHE B 1 306 ? 8.526 43.559 62.658 1.00 78.20 325 PHE B CA 1
ATOM 5575 C C . PHE B 1 306 ? 7.649 43.905 61.435 1.00 72.24 325 PHE B C 1
ATOM 5576 O O . PHE B 1 306 ? 6.555 44.520 61.594 1.00 65.46 325 PHE B O 1
ATOM 5584 N N . ASN B 1 307 ? 8.138 43.478 60.258 1.00 65.51 326 ASN B N 1
ATOM 5585 C CA . ASN B 1 307 ? 7.613 43.698 58.881 1.00 67.34 326 ASN B CA 1
ATOM 5586 C C . ASN B 1 307 ? 6.353 42.844 58.640 1.00 71.28 326 ASN B C 1
ATOM 5587 O O . ASN B 1 307 ? 6.465 41.601 58.675 1.00 71.98 326 ASN B O 1
ATOM 5592 N N . THR B 1 308 ? 5.216 43.501 58.354 1.00 64.53 327 THR B N 1
ATOM 5593 C CA . THR B 1 308 ? 3.908 42.904 57.967 1.00 53.92 327 THR B CA 1
ATOM 5594 C C . THR B 1 308 ? 3.935 42.414 56.515 1.00 49.95 327 THR B C 1
ATOM 5595 O O . THR B 1 308 ? 3.116 41.558 56.174 1.00 47.27 327 THR B O 1
ATOM 5599 N N . ASN B 1 309 ? 4.823 42.960 55.692 1.00 51.97 328 ASN B N 1
ATOM 5600 C CA . ASN B 1 309 ? 4.858 42.783 54.212 1.00 62.05 328 ASN B CA 1
ATOM 5601 C C . ASN B 1 309 ? 3.750 43.617 53.535 1.00 54.86 328 ASN B C 1
ATOM 5602 O O . ASN B 1 309 ? 3.553 43.429 52.324 1.00 46.74 328 ASN B O 1
ATOM 5607 N N . ASN B 1 310 ? 3.081 44.505 54.281 1.00 47.61 329 ASN B N 1
ATOM 5608 C CA . ASN B 1 310 ? 2.244 45.606 53.750 1.00 52.29 329 ASN B CA 1
ATOM 5609 C C . ASN B 1 310 ? 3.160 46.767 53.305 1.00 55.47 329 ASN B C 1
ATOM 5610 O O . ASN B 1 310 ? 3.546 47.587 54.166 1.00 53.49 329 ASN B O 1
ATOM 5615 N N . ILE B 1 311 ? 3.453 46.869 52.010 1.00 58.72 330 ILE B N 1
ATOM 5616 C CA . ILE B 1 311 ? 4.439 47.836 51.429 1.00 73.29 330 ILE B CA 1
ATOM 5617 C C . ILE B 1 311 ? 3.792 48.780 50.391 1.00 66.49 330 ILE B C 1
ATOM 5618 O O . ILE B 1 311 ? 3.275 48.279 49.357 1.00 61.86 330 ILE B O 1
ATOM 5623 N N . TRP B 1 312 ? 3.887 50.095 50.631 1.00 67.24 331 TRP B N 1
ATOM 5624 C CA . TRP B 1 312 ? 3.488 51.221 49.725 1.00 67.12 331 TRP B CA 1
ATOM 5625 C C . TRP B 1 312 ? 4.705 51.751 48.956 1.00 59.20 331 TRP B C 1
ATOM 5626 O O . TRP B 1 312 ? 5.695 52.069 49.617 1.00 63.21 331 TRP B O 1
ATOM 5637 N N . MET B 1 313 ? 4.649 51.872 47.632 1.00 59.48 332 MET B N 1
ATOM 5638 C CA . MET B 1 313 ? 5.801 52.359 46.816 1.00 70.67 332 MET B CA 1
ATOM 5639 C C . MET B 1 313 ? 5.342 53.320 45.699 1.00 77.76 332 MET B C 1
ATOM 5640 O O . MET B 1 313 ? 4.176 53.181 45.232 1.00 67.38 332 MET B O 1
ATOM 5645 N N . SER B 1 314 ? 6.218 54.252 45.274 1.00 72.99 333 SER B N 1
ATOM 5646 C CA . SER B 1 314 ? 6.021 55.113 44.073 1.00 70.96 333 SER B CA 1
ATOM 5647 C C . SER B 1 314 ? 6.341 54.303 42.822 1.00 63.78 333 SER B C 1
ATOM 5648 O O . SER B 1 314 ? 7.440 53.790 42.721 1.00 66.29 333 SER B O 1
ATOM 5651 N N . LEU B 1 315 ? 5.419 54.240 41.877 1.00 61.66 334 LEU B N 1
ATOM 5652 C CA . LEU B 1 315 ? 5.595 53.413 40.667 1.00 63.30 334 LEU B CA 1
ATOM 5653 C C . LEU B 1 315 ? 6.728 54.005 39.823 1.00 74.85 334 LEU B C 1
ATOM 5654 O O . LEU B 1 315 ? 7.352 53.246 39.061 1.00 75.47 334 LEU B O 1
ATOM 5659 N N . ARG B 1 316 ? 6.967 55.317 39.941 1.00 88.64 335 ARG B N 1
ATOM 5660 C CA . ARG B 1 316 ? 8.021 56.045 39.179 1.00 85.49 335 ARG B CA 1
ATOM 5661 C C . ARG B 1 316 ? 9.382 55.632 39.753 1.00 77.86 335 ARG B C 1
ATOM 5662 O O . ARG B 1 316 ? 10.244 55.168 38.965 1.00 72.21 335 ARG B O 1
ATOM 5664 N N . ALA B 1 317 ? 9.540 55.723 41.082 1.00 70.25 336 ALA B N 1
ATOM 5665 C CA . ALA B 1 317 ? 10.729 55.216 41.811 1.00 75.42 336 ALA B CA 1
ATOM 5666 C C . ALA B 1 317 ? 11.071 53.804 41.302 1.00 76.35 336 ALA B C 1
ATOM 5667 O O . ALA B 1 317 ? 12.235 53.570 40.923 1.00 77.87 336 ALA B O 1
ATOM 5669 N N . ILE B 1 318 ? 10.081 52.912 41.225 1.00 71.89 337 ILE B N 1
ATOM 5670 C CA . ILE B 1 318 ? 10.294 51.503 40.779 1.00 74.54 337 ILE B CA 1
ATOM 5671 C C . ILE B 1 318 ? 10.839 51.522 39.345 1.00 68.04 337 ILE B C 1
ATOM 5672 O O . ILE B 1 318 ? 11.706 50.714 39.071 1.00 70.12 337 ILE B O 1
ATOM 5677 N N . LYS B 1 319 ? 10.370 52.403 38.458 1.00 84.70 338 LYS B N 1
ATOM 5678 C CA . LYS B 1 319 ? 10.764 52.333 37.019 1.00 84.80 338 LYS B CA 1
ATOM 5679 C C . LYS B 1 319 ? 12.262 52.620 36.860 1.00 80.37 338 LYS B C 1
ATOM 5680 O O . LYS B 1 319 ? 12.872 51.962 35.996 1.00 66.85 338 LYS B O 1
ATOM 5686 N N . ARG B 1 320 ? 12.830 53.564 37.626 1.00 82.64 339 ARG B N 1
ATOM 5687 C CA . ARG B 1 320 ? 14.256 53.978 37.451 1.00 91.12 339 ARG B CA 1
ATOM 5688 C C . ARG B 1 320 ? 15.163 52.923 38.099 1.00 84.91 339 ARG B C 1
ATOM 5689 O O . ARG B 1 320 ? 16.036 52.395 37.376 1.00 81.58 339 ARG B O 1
ATOM 5697 N N . VAL B 1 321 ? 14.922 52.590 39.377 1.00 83.65 340 VAL B N 1
ATOM 5698 C CA . VAL B 1 321 ? 15.719 51.619 40.190 1.00 79.39 340 VAL B CA 1
ATOM 5699 C C . VAL B 1 321 ? 15.980 50.364 39.358 1.00 75.55 340 VAL B C 1
ATOM 5700 O O . VAL B 1 321 ? 17.065 49.790 39.524 1.00 78.15 340 VAL B O 1
ATOM 5704 N N . VAL B 1 322 ? 15.031 49.958 38.505 1.00 72.00 341 VAL B N 1
ATOM 5705 C CA . VAL B 1 322 ? 15.197 48.738 37.659 1.00 74.66 341 VAL B CA 1
ATOM 5706 C C . VAL B 1 322 ? 15.994 49.121 36.415 1.00 81.65 341 VAL B C 1
ATOM 5707 O O . VAL B 1 322 ? 16.855 48.318 36.035 1.00 94.76 341 VAL B O 1
ATOM 5711 N N . GLU B 1 323 ? 15.739 50.296 35.825 1.00 100.59 342 GLU B N 1
ATOM 5712 C CA . GLU B 1 323 ? 16.359 50.728 34.535 1.00 102.12 342 GLU B CA 1
ATOM 5713 C C . GLU B 1 323 ? 17.834 51.108 34.742 1.00 100.98 342 GLU B C 1
ATOM 5714 O O . GLU B 1 323 ? 18.649 50.770 33.856 1.00 84.41 342 GLU B O 1
ATOM 5720 N N . GLU B 1 324 ? 18.169 51.773 35.857 1.00 102.90 343 GLU B N 1
ATOM 5721 C CA . GLU B 1 324 ? 19.567 52.171 36.185 1.00 107.02 343 GLU B CA 1
ATOM 5722 C C . GLU B 1 324 ? 20.298 51.010 36.881 1.00 105.65 343 GLU B C 1
ATOM 5723 O O . GLU B 1 324 ? 21.455 51.210 37.304 1.00 106.63 343 GLU B O 1
ATOM 5729 N N . ASN B 1 325 ? 19.656 49.842 36.976 1.00 103.68 344 ASN B N 1
ATOM 5730 C CA . ASN B 1 325 ? 20.266 48.553 37.405 1.00 98.55 344 ASN B CA 1
ATOM 5731 C C . ASN B 1 325 ? 20.839 48.701 38.820 1.00 96.67 344 ASN B C 1
ATOM 5732 O O . ASN B 1 325 ? 21.839 48.024 39.124 1.00 97.30 344 ASN B O 1
ATOM 5737 N N . GLU B 1 326 ? 20.211 49.529 39.663 1.00 92.85 345 GLU B N 1
ATOM 5738 C CA . GLU B 1 326 ? 20.679 49.803 41.050 1.00 103.73 345 GLU B CA 1
ATOM 5739 C C . GLU B 1 326 ? 19.851 48.953 42.021 1.00 111.89 345 GLU B C 1
ATOM 5740 O O . GLU B 1 326 ? 19.524 49.436 43.129 1.00 115.16 345 GLU B O 1
ATOM 5746 N N . LEU B 1 327 ? 19.573 47.708 41.636 1.00 125.40 346 LEU B N 1
ATOM 5747 C CA . LEU B 1 327 ? 18.676 46.790 42.391 1.00 140.50 346 LEU B CA 1
ATOM 5748 C C . LEU B 1 327 ? 19.474 46.040 43.471 1.00 143.89 346 LEU B C 1
ATOM 5749 O O . LEU B 1 327 ? 19.249 46.345 44.663 1.00 140.81 346 LEU B O 1
ATOM 5754 N N . GLU B 1 328 ? 20.376 45.128 43.073 1.00 143.23 347 GLU B N 1
ATOM 5755 C CA . GLU B 1 328 ? 21.382 44.447 43.945 1.00 147.04 347 GLU B CA 1
ATOM 5756 C C . GLU B 1 328 ? 20.808 44.211 45.352 1.00 144.29 347 GLU B C 1
ATOM 5757 O O . GLU B 1 328 ? 21.163 44.978 46.275 1.00 131.49 347 GLU B O 1
ATOM 5763 N N . MET B 1 329 ? 19.967 43.180 45.506 1.00 140.91 348 MET B N 1
ATOM 5764 C CA . MET B 1 329 ? 19.253 42.831 46.771 1.00 132.77 348 MET B CA 1
ATOM 5765 C C . MET B 1 329 ? 19.967 41.644 47.438 1.00 121.72 348 MET B C 1
ATOM 5766 O O . MET B 1 329 ? 20.430 40.750 46.703 1.00 103.92 348 MET B O 1
ATOM 5771 N N . GLU B 1 330 ? 20.056 41.634 48.774 1.00 115.04 349 GLU B N 1
ATOM 5772 C CA . GLU B 1 330 ? 20.568 40.479 49.564 1.00 115.82 349 GLU B CA 1
ATOM 5773 C C . GLU B 1 330 ? 20.010 39.190 48.944 1.00 108.72 349 GLU B C 1
ATOM 5774 O O . GLU B 1 330 ? 18.792 38.982 49.032 1.00 120.13 349 GLU B O 1
ATOM 5776 N N . ILE B 1 331 ? 20.862 38.394 48.294 1.00 101.45 350 ILE B N 1
ATOM 5777 C CA . ILE B 1 331 ? 20.474 37.102 47.649 1.00 101.25 350 ILE B CA 1
ATOM 5778 C C . ILE B 1 331 ? 20.270 36.058 48.755 1.00 96.66 350 ILE B C 1
ATOM 5779 O O . ILE B 1 331 ? 21.066 36.037 49.693 1.00 97.90 350 ILE B O 1
ATOM 5783 N N . ILE B 1 332 ? 19.202 35.267 48.651 1.00 93.99 351 ILE B N 1
ATOM 5784 C CA . ILE B 1 332 ? 18.866 34.127 49.555 1.00 94.71 351 ILE B CA 1
ATOM 5785 C C . ILE B 1 332 ? 19.003 32.846 48.723 1.00 104.33 351 ILE B C 1
ATOM 5786 O O . ILE B 1 332 ? 18.385 32.781 47.647 1.00 100.04 351 ILE B O 1
ATOM 5790 N N . ALA B 1 333 ? 19.828 31.894 49.172 1.00 107.02 352 ALA B N 1
ATOM 5791 C CA . ALA B 1 333 ? 20.153 30.648 48.438 1.00 100.30 352 ALA B CA 1
ATOM 5792 C C . ALA B 1 333 ? 19.488 29.479 49.153 1.00 103.65 352 ALA B C 1
ATOM 5793 O O . ALA B 1 333 ? 19.730 29.330 50.362 1.00 117.07 352 ALA B O 1
ATOM 5795 N N . ASN B 1 334 ? 18.646 28.726 48.442 1.00 101.81 353 ASN B N 1
ATOM 5796 C CA . ASN B 1 334 ? 17.871 27.582 48.988 1.00 107.74 353 ASN B CA 1
ATOM 5797 C C . ASN B 1 334 ? 18.311 26.323 48.245 1.00 106.56 353 ASN B C 1
ATOM 5798 O O . ASN B 1 334 ? 18.563 26.418 47.029 1.00 99.80 353 ASN B O 1
ATOM 5803 N N . GLU B 1 335 ? 18.430 25.210 48.974 1.00 105.13 354 GLU B N 1
ATOM 5804 C CA . GLU B 1 335 ? 18.877 23.893 48.459 1.00 95.60 354 GLU B CA 1
ATOM 5805 C C . GLU B 1 335 ? 17.664 22.963 48.450 1.00 85.60 354 GLU B C 1
ATOM 5806 O O . GLU B 1 335 ? 16.867 23.035 49.388 1.00 85.61 354 GLU B O 1
ATOM 5812 N N . LYS B 1 336 ? 17.520 22.150 47.407 1.00 85.47 355 LYS B N 1
ATOM 5813 C CA . LYS B 1 336 ? 16.393 21.193 47.233 1.00 91.89 355 LYS B CA 1
ATOM 5814 C C . LYS B 1 336 ? 16.938 19.932 46.559 1.00 99.63 355 LYS B C 1
ATOM 5815 O O . LYS B 1 336 ? 18.124 19.933 46.164 1.00 99.68 355 LYS B O 1
ATOM 5818 N N . SER B 1 337 ? 16.094 18.909 46.419 1.00 107.84 356 SER B N 1
ATOM 5819 C CA . SER B 1 337 ? 16.409 17.658 45.684 1.00 113.29 356 SER B CA 1
ATOM 5820 C C . SER B 1 337 ? 15.221 17.267 44.794 1.00 112.77 356 SER B C 1
ATOM 5821 O O . SER B 1 337 ? 14.203 16.807 45.344 1.00 123.43 356 SER B O 1
ATOM 5824 N N . ILE B 1 338 ? 15.343 17.454 43.472 1.00 114.12 357 ILE B N 1
ATOM 5825 C CA . ILE B 1 338 ? 14.264 17.185 42.466 1.00 120.92 357 ILE B CA 1
ATOM 5826 C C . ILE B 1 338 ? 14.513 15.848 41.761 1.00 121.26 357 ILE B C 1
ATOM 5827 O O . ILE B 1 338 ? 15.652 15.411 41.591 1.00 114.25 357 ILE B O 1
ATOM 5832 N N . PRO B 1 339 ? 13.445 15.159 41.286 1.00 122.42 358 PRO B N 1
ATOM 5833 C CA . PRO B 1 339 ? 13.596 13.892 40.557 1.00 123.75 358 PRO B CA 1
ATOM 5834 C C . PRO B 1 339 ? 14.753 13.874 39.538 1.00 124.27 358 PRO B C 1
ATOM 5835 O O . PRO B 1 339 ? 14.525 14.136 38.367 1.00 129.92 358 PRO B O 1
ATOM 5839 N N . LYS B 1 343 ? 11.532 10.465 34.295 1.00 150.58 362 LYS B N 1
ATOM 5840 C CA A LYS B 1 343 ? 13.018 10.410 34.208 0.50 149.31 362 LYS B CA 1
ATOM 5841 C CA B LYS B 1 343 ? 13.020 10.408 34.212 0.50 148.42 362 LYS B CA 1
ATOM 5842 C C . LYS B 1 343 ? 13.460 8.939 34.122 1.00 150.81 362 LYS B C 1
ATOM 5843 O O . LYS B 1 343 ? 14.033 8.562 33.075 1.00 149.94 362 LYS B O 1
ATOM 5854 N N . GLY B 1 344 ? 13.190 8.150 35.174 1.00 152.02 363 GLY B N 1
ATOM 5855 C CA . GLY B 1 344 ? 13.488 6.702 35.248 1.00 146.22 363 GLY B CA 1
ATOM 5856 C C . GLY B 1 344 ? 14.499 6.341 36.332 1.00 150.21 363 GLY B C 1
ATOM 5857 O O . GLY B 1 344 ? 14.748 5.132 36.502 1.00 145.99 363 GLY B O 1
ATOM 5858 N N . GLU B 1 345 ? 15.054 7.332 37.046 1.00 154.26 364 GLU B N 1
ATOM 5859 C CA . GLU B 1 345 ? 16.141 7.164 38.055 1.00 150.10 364 GLU B CA 1
ATOM 5860 C C . GLU B 1 345 ? 15.625 7.612 39.436 1.00 154.63 364 GLU B C 1
ATOM 5861 O O . GLU B 1 345 ? 14.464 7.268 39.753 1.00 141.54 364 GLU B O 1
ATOM 5867 N N . ALA B 1 346 ? 16.448 8.312 40.238 1.00 160.05 365 ALA B N 1
ATOM 5868 C CA . ALA B 1 346 ? 16.067 8.940 41.531 1.00 152.75 365 ALA B CA 1
ATOM 5869 C C . ALA B 1 346 ? 16.234 10.469 41.434 1.00 149.89 365 ALA B C 1
ATOM 5870 O O . ALA B 1 346 ? 15.606 11.062 40.528 1.00 146.77 365 ALA B O 1
ATOM 5872 N N . ASP B 1 347 ? 17.045 11.086 42.308 1.00 139.72 366 ASP B N 1
ATOM 5873 C CA . ASP B 1 347 ? 17.004 12.547 42.606 1.00 128.43 366 ASP B CA 1
ATOM 5874 C C . ASP B 1 347 ? 18.381 13.205 42.380 1.00 127.39 366 ASP B C 1
ATOM 5875 O O . ASP B 1 347 ? 19.410 12.515 42.561 1.00 117.72 366 ASP B O 1
ATOM 5880 N N . GLN B 1 348 ? 18.392 14.501 42.020 1.00 123.05 367 GLN B N 1
ATOM 5881 C CA . GLN B 1 348 ? 19.613 15.358 41.897 1.00 115.00 367 GLN B CA 1
ATOM 5882 C C . GLN B 1 348 ? 19.432 16.666 42.693 1.00 95.86 367 GLN B C 1
ATOM 5883 O O . GLN B 1 348 ? 18.258 17.087 42.880 1.00 91.83 367 GLN B O 1
ATOM 5889 N N . ALA B 1 349 ? 20.550 17.255 43.152 1.00 81.24 368 ALA B N 1
ATOM 5890 C CA . ALA B 1 349 ? 20.635 18.346 44.156 1.00 84.55 368 ALA B CA 1
ATOM 5891 C C . ALA B 1 349 ? 20.885 19.704 43.474 1.00 94.46 368 ALA B C 1
ATOM 5892 O O . ALA B 1 349 ? 21.808 19.788 42.624 1.00 84.79 368 ALA B O 1
ATOM 5894 N N . ILE B 1 350 ? 20.111 20.735 43.858 1.00 91.34 369 ILE B N 1
ATOM 5895 C CA . ILE B 1 350 ? 20.092 22.074 43.188 1.00 82.75 369 ILE B CA 1
ATOM 5896 C C . ILE B 1 350 ? 20.119 23.208 44.224 1.00 83.58 369 ILE B C 1
ATOM 5897 O O . ILE B 1 350 ? 19.690 22.987 45.374 1.00 82.80 369 ILE B O 1
ATOM 5902 N N . TYR B 1 351 ? 20.600 24.383 43.797 1.00 84.08 370 TYR B N 1
ATOM 5903 C CA . TYR B 1 351 ? 20.389 25.709 44.437 1.00 89.63 370 TYR B CA 1
ATOM 5904 C C . TYR B 1 351 ? 19.250 26.445 43.713 1.00 87.75 370 TYR B C 1
ATOM 5905 O O . TYR B 1 351 ? 19.097 26.229 42.500 1.00 80.93 370 TYR B O 1
ATOM 5914 N N . GLN B 1 352 ? 18.500 27.295 44.431 1.00 91.87 371 GLN B N 1
ATOM 5915 C CA . GLN B 1 352 ? 17.388 28.133 43.885 1.00 90.05 371 GLN B CA 1
ATOM 5916 C C . GLN B 1 352 ? 17.876 29.569 43.680 1.00 89.95 371 GLN B C 1
ATOM 5917 O O . GLN B 1 352 ? 17.971 29.981 42.515 1.00 98.21 371 GLN B O 1
ATOM 5923 N N . LEU B 1 353 ? 18.192 30.268 44.775 1.00 83.77 372 LEU B N 1
ATOM 5924 C CA . LEU B 1 353 ? 18.475 31.728 44.871 1.00 99.71 372 LEU B CA 1
ATOM 5925 C C . LEU B 1 353 ? 17.266 32.576 44.427 1.00 96.93 372 LEU B C 1
ATOM 5926 O O . LEU B 1 353 ? 16.900 32.608 43.234 1.00 75.58 372 LEU B O 1
ATOM 5931 N N . GLU B 1 354 ? 16.691 33.255 45.425 1.00 96.72 373 GLU B N 1
ATOM 5932 C CA . GLU B 1 354 ? 15.489 34.123 45.364 1.00 92.50 373 GLU B CA 1
ATOM 5933 C C . GLU B 1 354 ? 15.883 35.496 45.927 1.00 100.45 373 GLU B C 1
ATOM 5934 O O . GLU B 1 354 ? 17.080 35.677 46.226 1.00 108.59 373 GLU B O 1
ATOM 5940 N N . THR B 1 355 ? 14.934 36.434 46.030 1.00 105.79 374 THR B N 1
ATOM 5941 C CA . THR B 1 355 ? 15.108 37.774 46.662 1.00 91.98 374 THR B CA 1
ATOM 5942 C C . THR B 1 355 ? 13.828 38.123 47.436 1.00 81.33 374 THR B C 1
ATOM 5943 O O . THR B 1 355 ? 12.770 37.534 47.137 1.00 59.69 374 THR B O 1
ATOM 5947 N N . ALA B 1 356 ? 13.935 39.036 48.405 1.00 77.60 375 ALA B N 1
ATOM 5948 C CA . ALA B 1 356 ? 12.827 39.517 49.267 1.00 86.11 375 ALA B CA 1
ATOM 5949 C C . ALA B 1 356 ? 12.560 41.012 49.009 1.00 101.51 375 ALA B C 1
ATOM 5950 O O . ALA B 1 356 ? 13.532 41.775 48.834 1.00 98.95 375 ALA B O 1
ATOM 5952 N N . VAL B 1 357 ? 11.275 41.398 49.025 1.00 102.71 376 VAL B N 1
ATOM 5953 C CA . VAL B 1 357 ? 10.756 42.761 48.695 1.00 99.34 376 VAL B CA 1
ATOM 5954 C C . VAL B 1 357 ? 11.284 43.761 49.729 1.00 104.92 376 VAL B C 1
ATOM 5955 O O . VAL B 1 357 ? 11.495 44.948 49.359 1.00 97.76 376 VAL B O 1
ATOM 5959 N N . GLY B 1 358 ? 11.449 43.300 50.975 1.00 100.63 377 GLY B N 1
ATOM 5960 C CA . GLY B 1 358 ? 12.027 44.079 52.081 1.00 108.77 377 GLY B CA 1
ATOM 5961 C C . GLY B 1 358 ? 13.435 44.557 51.769 1.00 121.40 377 GLY B C 1
ATOM 5962 O O . GLY B 1 358 ? 13.778 45.666 52.209 1.00 150.37 377 GLY B O 1
ATOM 5963 N N . ALA B 1 359 ? 14.220 43.760 51.033 1.00 125.56 378 ALA B N 1
ATOM 5964 C CA . ALA B 1 359 ? 15.665 43.973 50.763 1.00 128.69 378 ALA B CA 1
ATOM 5965 C C . ALA B 1 359 ? 15.918 45.338 50.106 1.00 122.86 378 ALA B C 1
ATOM 5966 O O . ALA B 1 359 ? 16.930 45.982 50.470 1.00 123.49 378 ALA B O 1
ATOM 5968 N N . ALA B 1 360 ? 15.037 45.754 49.187 1.00 112.99 379 ALA B N 1
ATOM 5969 C CA . ALA B 1 360 ? 15.217 46.902 48.262 1.00 121.10 379 ALA B CA 1
ATOM 5970 C C . ALA B 1 360 ? 15.208 48.253 49.000 1.00 116.30 379 ALA B C 1
ATOM 5971 O O . ALA B 1 360 ? 15.895 49.177 48.510 1.00 126.82 379 ALA B O 1
ATOM 5973 N N . ILE B 1 361 ? 14.500 48.353 50.133 1.00 97.52 380 ILE B N 1
ATOM 5974 C CA . ILE B 1 361 ? 14.229 49.597 50.930 1.00 103.29 380 ILE B CA 1
ATOM 5975 C C . ILE B 1 361 ? 15.374 50.628 50.848 1.00 114.62 380 ILE B C 1
ATOM 5976 O O . ILE B 1 361 ? 15.095 51.834 51.047 1.00 110.91 380 ILE B O 1
ATOM 5981 N N . ARG B 1 362 ? 16.617 50.195 50.619 1.00 133.13 381 ARG B N 1
ATOM 5982 C CA . ARG B 1 362 ? 17.821 51.073 50.612 1.00 149.38 381 ARG B CA 1
ATOM 5983 C C . ARG B 1 362 ? 17.675 52.198 49.569 1.00 149.71 381 ARG B C 1
ATOM 5984 O O . ARG B 1 362 ? 17.989 53.361 49.914 1.00 159.55 381 ARG B O 1
ATOM 5992 N N . HIS B 1 363 ? 17.176 51.888 48.365 1.00 134.32 382 HIS B N 1
ATOM 5993 C CA . HIS B 1 363 ? 17.358 52.699 47.126 1.00 127.97 382 HIS B CA 1
ATOM 5994 C C . HIS B 1 363 ? 16.191 53.678 46.901 1.00 113.14 382 HIS B C 1
ATOM 5995 O O . HIS B 1 363 ? 15.937 54.009 45.720 1.00 111.17 382 HIS B O 1
ATOM 6002 N N . PHE B 1 364 ? 15.520 54.149 47.964 1.00 102.53 383 PHE B N 1
ATOM 6003 C CA . PHE B 1 364 ? 14.197 54.836 47.880 1.00 102.41 383 PHE B CA 1
ATOM 6004 C C . PHE B 1 364 ? 14.201 56.133 48.708 1.00 86.55 383 PHE B C 1
ATOM 6005 O O . PHE B 1 364 ? 14.463 56.115 49.928 1.00 68.42 383 PHE B O 1
ATOM 6013 N N . LYS B 1 365 ? 13.835 57.233 48.042 1.00 88.07 384 LYS B N 1
ATOM 6014 C CA . LYS B 1 365 ? 13.866 58.628 48.566 1.00 102.91 384 LYS B CA 1
ATOM 6015 C C . LYS B 1 365 ? 12.943 58.763 49.792 1.00 105.78 384 LYS B C 1
ATOM 6016 O O . LYS B 1 365 ? 11.744 59.121 49.628 1.00 106.45 384 LYS B O 1
ATOM 6018 N N . ASN B 1 366 ? 13.508 58.497 50.977 1.00 98.75 385 ASN B N 1
ATOM 6019 C CA . ASN B 1 366 ? 12.935 58.790 52.321 1.00 100.11 385 ASN B CA 1
ATOM 6020 C C . ASN B 1 366 ? 12.183 57.547 52.816 1.00 103.16 385 ASN B C 1
ATOM 6021 O O . ASN B 1 366 ? 11.190 57.694 53.587 1.00 100.90 385 ASN B O 1
ATOM 6026 N N . ALA B 1 367 ? 12.675 56.360 52.440 1.00 92.44 386 ALA B N 1
ATOM 6027 C CA . ALA B 1 367 ? 12.248 55.048 52.979 1.00 82.55 386 ALA B CA 1
ATOM 6028 C C . ALA B 1 367 ? 12.137 55.125 54.505 1.00 79.10 386 ALA B C 1
ATOM 6029 O O . ALA B 1 367 ? 13.182 55.253 55.175 1.00 91.12 386 ALA B O 1
ATOM 6031 N N . HIS B 1 368 ? 10.918 55.091 55.042 1.00 77.08 387 HIS B N 1
ATOM 6032 C CA . HIS B 1 368 ? 10.688 54.834 56.487 1.00 77.23 387 HIS B CA 1
ATOM 6033 C C . HIS B 1 368 ? 9.654 53.715 56.643 1.00 74.50 387 HIS B C 1
ATOM 6034 O O . HIS B 1 368 ? 9.410 53.006 55.649 1.00 68.78 387 HIS B O 1
ATOM 6041 N N . GLY B 1 369 ? 9.166 53.522 57.872 1.00 63.32 388 GLY B N 1
ATOM 6042 C CA . GLY B 1 369 ? 8.147 52.537 58.235 1.00 57.77 388 GLY B CA 1
ATOM 6043 C C . GLY B 1 369 ? 7.110 53.145 59.157 1.00 66.52 388 GLY B C 1
ATOM 6044 O O . GLY B 1 369 ? 7.426 54.150 59.843 1.00 62.66 388 GLY B O 1
ATOM 6045 N N . VAL B 1 370 ? 5.905 52.564 59.170 1.00 65.57 389 VAL B N 1
ATOM 6046 C CA . VAL B 1 370 ? 4.761 53.058 59.985 1.00 64.73 389 VAL B CA 1
ATOM 6047 C C . VAL B 1 370 ? 4.329 51.904 60.893 1.00 71.41 389 VAL B C 1
ATOM 6048 O O . VAL B 1 370 ? 4.331 50.743 60.414 1.00 75.17 389 VAL B O 1
ATOM 6052 N N . ASN B 1 371 ? 3.979 52.216 62.143 1.00 64.68 390 ASN B N 1
ATOM 6053 C CA . ASN B 1 371 ? 3.675 51.226 63.200 1.00 68.34 390 ASN B CA 1
ATOM 6054 C C . ASN B 1 371 ? 2.156 51.143 63.306 1.00 69.20 390 ASN B C 1
ATOM 6055 O O . ASN B 1 371 ? 1.552 52.090 63.878 1.00 61.37 390 ASN B O 1
ATOM 6060 N N . VAL B 1 372 ? 1.587 50.046 62.789 1.00 69.33 391 VAL B N 1
ATOM 6061 C CA . VAL B 1 372 ? 0.123 49.900 62.539 1.00 70.98 391 VAL B CA 1
ATOM 6062 C C . VAL B 1 372 ? -0.446 48.938 63.570 1.00 68.30 391 VAL B C 1
ATOM 6063 O O . VAL B 1 372 ? 0.281 48.081 64.052 1.00 73.95 391 VAL B O 1
ATOM 6067 N N . PRO B 1 373 ? -1.744 49.048 63.935 1.00 68.55 392 PRO B N 1
ATOM 6068 C CA . PRO B 1 373 ? -2.382 48.056 64.793 1.00 65.08 392 PRO B CA 1
ATOM 6069 C C . PRO B 1 373 ? -2.393 46.671 64.121 1.00 75.67 392 PRO B C 1
ATOM 6070 O O . PRO B 1 373 ? -2.240 46.585 62.881 1.00 59.39 392 PRO B O 1
ATOM 6074 N N . ARG B 1 374 ? -2.566 45.614 64.932 1.00 73.46 393 ARG B N 1
ATOM 6075 C CA . ARG B 1 374 ? -2.292 44.215 64.506 1.00 64.45 393 ARG B CA 1
ATOM 6076 C C . ARG B 1 374 ? -3.413 43.758 63.568 1.00 58.69 393 ARG B C 1
ATOM 6077 O O . ARG B 1 374 ? -3.172 42.803 62.783 1.00 58.27 393 ARG B O 1
ATOM 6085 N N . ARG B 1 375 ? -4.576 44.420 63.618 1.00 51.11 394 ARG B N 1
ATOM 6086 C CA . ARG B 1 375 ? -5.719 44.086 62.727 1.00 50.82 394 ARG B CA 1
ATOM 6087 C C . ARG B 1 375 ? -5.279 44.101 61.253 1.00 49.26 394 ARG B C 1
ATOM 6088 O O . ARG B 1 375 ? -5.980 43.467 60.461 1.00 60.57 394 ARG B O 1
ATOM 6096 N N . ARG B 1 376 ? -4.190 44.789 60.898 1.00 46.66 395 ARG B N 1
ATOM 6097 C CA . ARG B 1 376 ? -3.650 44.878 59.509 1.00 52.73 395 ARG B CA 1
ATOM 6098 C C . ARG B 1 376 ? -2.664 43.732 59.211 1.00 56.78 395 ARG B C 1
ATOM 6099 O O . ARG B 1 376 ? -2.207 43.599 58.037 1.00 51.42 395 ARG B O 1
ATOM 6107 N N . PHE B 1 377 ? -2.309 42.938 60.224 1.00 61.97 396 PHE B N 1
ATOM 6108 C CA . PHE B 1 377 ? -1.504 41.699 60.060 1.00 62.68 396 PHE B CA 1
ATOM 6109 C C . PHE B 1 377 ? -2.318 40.514 60.591 1.00 60.75 396 PHE B C 1
ATOM 6110 O O . PHE B 1 377 ? -2.287 40.279 61.797 1.00 74.78 396 PHE B O 1
ATOM 6118 N N . LEU B 1 378 ? -3.066 39.846 59.709 1.00 58.89 397 LEU B N 1
ATOM 6119 C CA . LEU B 1 378 ? -3.923 38.688 60.047 1.00 54.43 397 LEU B CA 1
ATOM 6120 C C . LEU B 1 378 ? -3.732 37.631 58.968 1.00 49.89 397 LEU B C 1
ATOM 6121 O O . LEU B 1 378 ? -4.615 37.343 58.186 1.00 53.55 397 LEU B O 1
ATOM 6126 N N . PRO B 1 379 ? -2.558 36.997 58.894 1.00 51.20 398 PRO B N 1
ATOM 6127 C CA . PRO B 1 379 ? -2.280 36.023 57.847 1.00 52.33 398 PRO B CA 1
ATOM 6128 C C . PRO B 1 379 ? -2.843 34.628 58.185 1.00 55.61 398 PRO B C 1
ATOM 6129 O O . PRO B 1 379 ? -3.121 34.342 59.325 1.00 53.35 398 PRO B O 1
ATOM 6133 N N . VAL B 1 380 ? -2.965 33.788 57.165 1.00 50.42 399 VAL B N 1
ATOM 6134 C CA . VAL B 1 380 ? -3.543 32.427 57.239 1.00 46.03 399 VAL B CA 1
ATOM 6135 C C . VAL B 1 380 ? -2.536 31.500 56.563 1.00 51.89 399 VAL B C 1
ATOM 6136 O O . VAL B 1 380 ? -2.548 31.432 55.318 1.00 48.72 399 VAL B O 1
ATOM 6140 N N . LYS B 1 381 ? -1.651 30.900 57.363 1.00 54.86 400 LYS B N 1
ATOM 6141 C CA . LYS B 1 381 ? -0.541 30.017 56.920 1.00 56.99 400 LYS B CA 1
ATOM 6142 C C . LYS B 1 381 ? -0.875 28.554 57.252 1.00 52.84 400 LYS B C 1
ATOM 6143 O O . LYS B 1 381 ? -0.320 27.661 56.589 1.00 53.77 400 LYS B O 1
ATOM 6149 N N . THR B 1 382 ? -1.759 28.319 58.226 1.00 46.65 401 THR B N 1
ATOM 6150 C CA . THR B 1 382 ? -2.015 26.985 58.830 1.00 48.78 401 THR B CA 1
ATOM 6151 C C . THR B 1 382 ? -3.482 26.890 59.234 1.00 47.11 401 THR B C 1
ATOM 6152 O O . THR B 1 382 ? -4.155 27.968 59.368 1.00 45.91 401 THR B O 1
ATOM 6156 N N . CYS B 1 383 ? -3.958 25.672 59.497 1.00 44.10 402 CYS B N 1
ATOM 6157 C CA . CYS B 1 383 ? -5.370 25.471 59.914 1.00 42.78 402 CYS B CA 1
ATOM 6158 C C . CYS B 1 383 ? -5.607 26.093 61.297 1.00 42.09 402 CYS B C 1
ATOM 6159 O O . CYS B 1 383 ? -6.761 26.372 61.607 1.00 42.76 402 CYS B O 1
ATOM 6162 N N . SER B 1 384 ? -4.554 26.362 62.074 1.00 45.88 403 SER B N 1
ATOM 6163 C CA . SER B 1 384 ? -4.644 27.117 63.353 1.00 42.56 403 SER B CA 1
ATOM 6164 C C . SER B 1 384 ? -5.230 28.491 63.041 1.00 42.18 403 SER B C 1
ATOM 6165 O O . SER B 1 384 ? -6.134 28.920 63.767 1.00 39.12 403 SER B O 1
ATOM 6168 N N . ASP B 1 385 ? -4.705 29.160 62.008 1.00 44.41 404 ASP B N 1
ATOM 6169 C CA . ASP B 1 385 ? -5.131 30.520 61.574 1.00 43.03 404 ASP B CA 1
ATOM 6170 C C . ASP B 1 385 ? -6.580 30.426 61.075 1.00 40.11 404 ASP B C 1
ATOM 6171 O O . ASP B 1 385 ? -7.380 31.281 61.409 1.00 37.51 404 ASP B O 1
ATOM 6176 N N . LEU B 1 386 ? -6.924 29.366 60.354 1.00 40.85 405 LEU B N 1
ATOM 6177 C CA . LEU B 1 386 ? -8.299 29.142 59.832 1.00 39.57 405 LEU B CA 1
ATOM 6178 C C . LEU B 1 386 ? -9.291 29.048 60.996 1.00 44.67 405 LEU B C 1
ATOM 6179 O O . LEU B 1 386 ? -10.400 29.612 60.862 1.00 48.97 405 LEU B O 1
ATOM 6184 N N . LEU B 1 387 ? -8.930 28.395 62.116 1.00 44.07 406 LEU B N 1
ATOM 6185 C CA . LEU B 1 387 ? -9.864 28.239 63.269 1.00 45.14 406 LEU B CA 1
ATOM 6186 C C . LEU B 1 387 ? -10.203 29.632 63.839 1.00 44.79 406 LEU B C 1
ATOM 6187 O O . LEU B 1 387 ? -11.358 29.889 64.243 1.00 45.61 406 LEU B O 1
ATOM 6192 N N . LEU B 1 388 ? -9.224 30.526 63.857 1.00 46.49 407 LEU B N 1
ATOM 6193 C CA . LEU B 1 388 ? -9.351 31.892 64.431 1.00 47.79 407 LEU B CA 1
ATOM 6194 C C . LEU B 1 388 ? -10.384 32.665 63.599 1.00 46.60 407 LEU B C 1
ATOM 6195 O O . LEU B 1 388 ? -11.386 33.209 64.097 1.00 41.79 407 LEU B O 1
ATOM 6200 N N . VAL B 1 389 ? -10.163 32.588 62.318 1.00 47.44 408 VAL B N 1
ATOM 6201 C CA . VAL B 1 389 ? -10.718 33.491 61.288 1.00 47.31 408 VAL B CA 1
ATOM 6202 C C . VAL B 1 389 ? -12.140 33.025 60.956 1.00 51.38 408 VAL B C 1
ATOM 6203 O O . VAL B 1 389 ? -12.907 33.853 60.499 1.00 60.49 408 VAL B O 1
ATOM 6207 N N . LYS B 1 390 ? -12.488 31.758 61.222 1.00 49.53 409 LYS B N 1
ATOM 6208 C CA . LYS B 1 390 ? -13.872 31.227 61.092 1.00 42.06 409 LYS B CA 1
ATOM 6209 C C . LYS B 1 390 ? -14.657 31.389 62.405 1.00 42.55 409 LYS B C 1
ATOM 6210 O O . LYS B 1 390 ? -15.833 31.056 62.411 1.00 43.84 409 LYS B O 1
ATOM 6216 N N . SER B 1 391 ? -14.055 31.893 63.480 1.00 42.91 410 SER B N 1
ATOM 6217 C CA . SER B 1 391 ? -14.659 31.850 64.838 1.00 44.86 410 SER B CA 1
ATOM 6218 C C . SER B 1 391 ? -15.646 33.012 65.042 1.00 44.36 410 SER B C 1
ATOM 6219 O O . SER B 1 391 ? -15.683 33.921 64.225 1.00 40.79 410 SER B O 1
ATOM 6222 N N . ASP B 1 392 ? -16.359 32.982 66.166 1.00 44.96 411 ASP B N 1
ATOM 6223 C CA . ASP B 1 392 ? -17.306 34.017 66.649 1.00 42.85 411 ASP B CA 1
ATOM 6224 C C . ASP B 1 392 ? -16.552 35.294 67.064 1.00 49.40 411 ASP B C 1
ATOM 6225 O O . ASP B 1 392 ? -17.198 36.277 67.503 1.00 58.43 411 ASP B O 1
ATOM 6230 N N . LEU B 1 393 ? -15.232 35.298 66.958 1.00 49.22 412 LEU B N 1
ATOM 6231 C CA . LEU B 1 393 ? -14.385 36.488 67.248 1.00 59.64 412 LEU B CA 1
ATOM 6232 C C . LEU B 1 393 ? -14.494 37.530 66.114 1.00 64.62 412 LEU B C 1
ATOM 6233 O O . LEU B 1 393 ? -14.020 38.674 66.295 1.00 64.16 412 LEU B O 1
ATOM 6238 N N . TYR B 1 394 ? -15.025 37.144 64.952 1.00 58.03 413 TYR B N 1
ATOM 6239 C CA . TYR B 1 394 ? -14.986 37.984 63.727 1.00 57.13 413 TYR B CA 1
ATOM 6240 C C . TYR B 1 394 ? -16.368 37.988 63.058 1.00 59.29 413 TYR B C 1
ATOM 6241 O O . TYR B 1 394 ? -17.079 36.965 63.121 1.00 52.73 413 TYR B O 1
ATOM 6250 N N . ARG B 1 395 ? -16.752 39.142 62.504 1.00 57.22 414 ARG B N 1
ATOM 6251 C CA . ARG B 1 395 ? -17.936 39.311 61.623 1.00 59.05 414 ARG B CA 1
ATOM 6252 C C . ARG B 1 395 ? -17.424 39.795 60.268 1.00 52.38 414 ARG B C 1
ATOM 6253 O O . ARG B 1 395 ? -16.422 40.525 60.235 1.00 60.35 414 ARG B O 1
ATOM 6257 N N . LEU B 1 396 ? -18.083 39.360 59.201 1.00 51.70 415 LEU B N 1
ATOM 6258 C CA . LEU B 1 396 ? -17.813 39.742 57.788 1.00 51.50 415 LEU B CA 1
ATOM 6259 C C . LEU B 1 396 ? -18.626 40.994 57.447 1.00 55.68 415 LEU B C 1
ATOM 6260 O O . LEU B 1 396 ? -19.849 40.951 57.612 1.00 59.71 415 LEU B O 1
ATOM 6265 N N . GLU B 1 397 ? -17.964 42.093 57.080 1.00 57.54 416 GLU B N 1
ATOM 6266 C CA . GLU B 1 397 ? -18.582 43.429 56.857 1.00 56.90 416 GLU B CA 1
ATOM 6267 C C . GLU B 1 397 ? -17.891 44.101 55.667 1.00 61.69 416 GLU B C 1
ATOM 6268 O O . GLU B 1 397 ? -16.719 44.506 55.820 1.00 54.59 416 GLU B O 1
ATOM 6274 N N . HIS B 1 398 ? -18.572 44.196 54.520 1.00 65.02 417 HIS B N 1
ATOM 6275 C CA . HIS B 1 398 ? -18.039 44.832 53.280 1.00 62.81 417 HIS B CA 1
ATOM 6276 C C . HIS B 1 398 ? -16.728 44.159 52.896 1.00 59.57 417 HIS B C 1
ATOM 6277 O O . HIS B 1 398 ? -15.798 44.896 52.476 1.00 57.65 417 HIS B O 1
ATOM 6284 N N . GLY B 1 399 ? -16.658 42.832 53.065 1.00 58.47 418 GLY B N 1
ATOM 6285 C CA . GLY B 1 399 ? -15.508 42.009 52.639 1.00 56.40 418 GLY B CA 1
ATOM 6286 C C . GLY B 1 399 ? -14.303 42.139 53.562 1.00 54.50 418 GLY B C 1
ATOM 6287 O O . GLY B 1 399 ? -13.208 41.764 53.131 1.00 56.98 418 GLY B O 1
ATOM 6288 N N . GLN B 1 400 ? -14.510 42.618 54.791 1.00 50.52 419 GLN B N 1
ATOM 6289 C CA . GLN B 1 400 ? -13.479 42.719 55.855 1.00 53.81 419 GLN B CA 1
ATOM 6290 C C . GLN B 1 400 ? -13.875 41.857 57.060 1.00 50.08 419 GLN B C 1
ATOM 6291 O O . GLN B 1 400 ? -15.065 41.790 57.386 1.00 47.54 419 GLN B O 1
ATOM 6297 N N . LEU B 1 401 ? -12.894 41.245 57.718 1.00 48.74 420 LEU B N 1
ATOM 6298 C CA . LEU B 1 401 ? -13.114 40.563 59.013 1.00 54.12 420 LEU B CA 1
ATOM 6299 C C . LEU B 1 401 ? -13.022 41.639 60.076 1.00 51.88 420 LEU B C 1
ATOM 6300 O O . LEU B 1 401 ? -12.012 42.337 60.096 1.00 54.56 420 LEU B O 1
ATOM 6305 N N . VAL B 1 402 ? -14.057 41.768 60.891 1.00 51.77 421 VAL B N 1
ATOM 6306 C CA . VAL B 1 402 ? -14.158 42.811 61.937 1.00 53.74 421 VAL B CA 1
ATOM 6307 C C . VAL B 1 402 ? -14.253 42.086 63.269 1.00 51.19 421 VAL B C 1
ATOM 6308 O O . VAL B 1 402 ? -15.204 41.302 63.435 1.00 47.34 421 VAL B O 1
ATOM 6312 N N . MET B 1 403 ? -13.313 42.368 64.169 1.00 57.13 422 MET B N 1
ATOM 6313 C CA . MET B 1 403 ? -13.225 41.721 65.497 1.00 64.34 422 MET B CA 1
ATOM 6314 C C . MET B 1 403 ? -14.371 42.227 66.373 1.00 63.13 422 MET B C 1
ATOM 6315 O O . MET B 1 403 ? -14.673 43.441 66.306 1.00 63.29 422 MET B O 1
ATOM 6320 N N . ASP B 1 404 ? -14.967 41.316 67.152 1.00 62.95 423 ASP B N 1
ATOM 6321 C CA . ASP B 1 404 ? -15.975 41.617 68.201 1.00 64.76 423 ASP B CA 1
ATOM 6322 C C . ASP B 1 404 ? -15.450 42.815 68.996 1.00 71.19 423 ASP B C 1
ATOM 6323 O O . ASP B 1 404 ? -14.302 42.823 69.439 1.00 75.65 423 ASP B O 1
ATOM 6328 N N . PRO B 1 405 ? -16.213 43.920 69.120 1.00 73.73 424 PRO B N 1
ATOM 6329 C CA . PRO B 1 405 ? -15.709 45.090 69.840 1.00 75.66 424 PRO B CA 1
ATOM 6330 C C . PRO B 1 405 ? -15.623 44.859 71.358 1.00 68.51 424 PRO B C 1
ATOM 6331 O O . PRO B 1 405 ? -14.959 45.641 72.008 1.00 78.44 424 PRO B O 1
ATOM 6335 N N . ASN B 1 406 ? -16.244 43.790 71.874 1.00 71.46 425 ASN B N 1
ATOM 6336 C CA . ASN B 1 406 ? -16.198 43.407 73.316 1.00 79.80 425 ASN B CA 1
ATOM 6337 C C . ASN B 1 406 ? -14.952 42.567 73.654 1.00 76.12 425 ASN B C 1
ATOM 6338 O O . ASN B 1 406 ? -14.677 42.373 74.852 1.00 75.75 425 ASN B O 1
ATOM 6343 N N . ARG B 1 407 ? -14.232 42.059 72.654 1.00 75.83 426 ARG B N 1
ATOM 6344 C CA . ARG B 1 407 ? -13.000 41.249 72.848 1.00 72.99 426 ARG B CA 1
ATOM 6345 C C . ARG B 1 407 ? -12.049 42.035 73.748 1.00 76.32 426 ARG B C 1
ATOM 6346 O O . ARG B 1 407 ? -11.701 43.157 73.365 1.00 67.54 426 ARG B O 1
ATOM 6354 N N . PHE B 1 408 ? -11.657 41.455 74.890 1.00 93.78 427 PHE B N 1
ATOM 6355 C CA . PHE B 1 408 ? -10.875 42.135 75.959 1.00 103.13 427 PHE B CA 1
ATOM 6356 C C . PHE B 1 408 ? -9.422 42.312 75.497 1.00 101.56 427 PHE B C 1
ATOM 6357 O O . PHE B 1 408 ? -9.008 43.475 75.298 1.00 113.81 427 PHE B O 1
ATOM 6359 N N . GLY B 1 409 ? -8.686 41.211 75.309 1.00 100.15 428 GLY B N 1
ATOM 6360 C CA . GLY B 1 409 ? -7.223 41.226 75.078 1.00 94.72 428 GLY B CA 1
ATOM 6361 C C . GLY B 1 409 ? -6.842 41.441 73.619 1.00 85.34 428 GLY B C 1
ATOM 6362 O O . GLY B 1 409 ? -7.635 42.057 72.863 1.00 89.06 428 GLY B O 1
ATOM 6363 N N . GLY B 1 410 ? -5.652 40.970 73.235 1.00 73.74 429 GLY B N 1
ATOM 6364 C CA . GLY B 1 410 ? -5.215 40.871 71.829 1.00 69.87 429 GLY B CA 1
ATOM 6365 C C . GLY B 1 410 ? -5.849 39.675 71.127 1.00 70.30 429 GLY B C 1
ATOM 6366 O O . GLY B 1 410 ? -6.887 39.155 71.594 1.00 65.73 429 GLY B O 1
ATOM 6367 N N . VAL B 1 411 ? -5.241 39.226 70.033 1.00 60.43 430 VAL B N 1
ATOM 6368 C CA . VAL B 1 411 ? -5.679 38.014 69.287 1.00 51.47 430 VAL B CA 1
ATOM 6369 C C . VAL B 1 411 ? -5.191 36.773 70.049 1.00 53.55 430 VAL B C 1
ATOM 6370 O O . VAL B 1 411 ? -4.030 36.667 70.450 1.00 49.08 430 VAL B O 1
ATOM 6374 N N . PRO B 1 412 ? -6.060 35.767 70.287 1.00 57.24 431 PRO B N 1
ATOM 6375 C CA . PRO B 1 412 ? -5.644 34.551 70.989 1.00 50.69 431 PRO B CA 1
ATOM 6376 C C . PRO B 1 412 ? -4.533 33.826 70.214 1.00 46.50 431 PRO B C 1
ATOM 6377 O O . PRO B 1 412 ? -4.483 33.914 69.041 1.00 42.86 431 PRO B O 1
ATOM 6381 N N . VAL B 1 413 ? -3.644 33.129 70.911 1.00 48.26 432 VAL B N 1
ATOM 6382 C CA . VAL B 1 413 ? -2.594 32.283 70.274 1.00 44.49 432 VAL B CA 1
ATOM 6383 C C . VAL B 1 413 ? -3.126 30.850 70.155 1.00 43.34 432 VAL B C 1
ATOM 6384 O O . VAL B 1 413 ? -3.567 30.304 71.174 1.00 39.62 432 VAL B O 1
ATOM 6388 N N . ILE B 1 414 ? -3.063 30.267 68.960 1.00 38.19 433 ILE B N 1
ATOM 6389 C CA . ILE B 1 414 ? -3.611 28.916 68.664 1.00 38.01 433 ILE B CA 1
ATOM 6390 C C . ILE B 1 414 ? -2.529 28.033 68.031 1.00 38.58 433 ILE B C 1
ATOM 6391 O O . ILE B 1 414 ? -1.962 28.455 67.005 1.00 41.66 433 ILE B O 1
ATOM 6396 N N . LYS B 1 415 ? -2.241 26.857 68.622 1.00 37.52 434 LYS B N 1
ATOM 6397 C CA . LYS B 1 415 ? -1.298 25.843 68.046 1.00 40.16 434 LYS B CA 1
ATOM 6398 C C . LYS B 1 415 ? -2.041 24.512 67.928 1.00 40.79 434 LYS B C 1
ATOM 6399 O O . LYS B 1 415 ? -2.473 23.997 68.955 1.00 51.09 434 LYS B O 1
ATOM 6405 N N . LEU B 1 416 ? -2.207 24.002 66.724 1.00 35.51 435 LEU B N 1
ATOM 6406 C CA . LEU B 1 416 ? -2.778 22.659 66.488 1.00 37.02 435 LEU B CA 1
ATOM 6407 C C . LEU B 1 416 ? -1.647 21.775 65.961 1.00 34.88 435 LEU B C 1
ATOM 6408 O O . LEU B 1 416 ? -0.879 22.269 65.127 1.00 35.65 435 LEU B O 1
ATOM 6413 N N . GLY B 1 417 ? -1.568 20.505 66.362 1.00 27.85 436 GLY B N 1
ATOM 6414 C CA . GLY B 1 417 ? -0.503 19.614 65.873 1.00 28.88 436 GLY B CA 1
ATOM 6415 C C . GLY B 1 417 ? -0.803 19.016 64.516 1.00 29.37 436 GLY B C 1
ATOM 6416 O O . GLY B 1 417 ? -1.833 19.404 63.870 1.00 35.09 436 GLY B O 1
ATOM 6417 N N . SER B 1 418 ? 0.021 18.048 64.132 1.00 30.25 437 SER B N 1
ATOM 6418 C CA . SER B 1 418 ? 0.103 17.489 62.754 1.00 33.97 437 SER B CA 1
ATOM 6419 C C . SER B 1 418 ? -1.196 16.823 62.299 1.00 35.68 437 SER B C 1
ATOM 6420 O O . SER B 1 418 ? -1.421 16.779 61.081 1.00 44.46 437 SER B O 1
ATOM 6423 N N . ASP B 1 419 ? -2.067 16.389 63.209 1.00 40.97 438 ASP B N 1
ATOM 6424 C CA . ASP B 1 419 ? -3.341 15.734 62.822 1.00 38.50 438 ASP B CA 1
ATOM 6425 C C . ASP B 1 419 ? -4.302 16.790 62.281 1.00 38.41 438 ASP B C 1
ATOM 6426 O O . ASP B 1 419 ? -5.361 16.380 61.792 1.00 48.20 438 ASP B O 1
ATOM 6431 N N . PHE B 1 420 ? -3.974 18.082 62.360 1.00 36.39 439 PHE B N 1
ATOM 6432 C CA . PHE B 1 420 ? -4.829 19.192 61.848 1.00 39.93 439 PHE B CA 1
ATOM 6433 C C . PHE B 1 420 ? -4.160 19.946 60.686 1.00 42.24 439 PHE B C 1
ATOM 6434 O O . PHE B 1 420 ? -4.686 20.998 60.315 1.00 42.70 439 PHE B O 1
ATOM 6442 N N . LYS B 1 421 ? -3.082 19.414 60.101 1.00 43.27 440 LYS B N 1
ATOM 6443 C CA . LYS B 1 421 ? -2.328 20.066 59.004 1.00 46.83 440 LYS B CA 1
ATOM 6444 C C . LYS B 1 421 ? -3.227 20.253 57.766 1.00 49.42 440 LYS B C 1
ATOM 6445 O O . LYS B 1 421 ? -3.302 21.366 57.267 1.00 55.51 440 LYS B O 1
ATOM 6451 N N . LYS B 1 422 ? -3.869 19.203 57.265 1.00 49.41 441 LYS B N 1
ATOM 6452 C CA . LYS B 1 422 ? -4.680 19.271 56.023 1.00 48.38 441 LYS B CA 1
ATOM 6453 C C . LYS B 1 422 ? -6.090 19.767 56.372 1.00 48.65 441 LYS B C 1
ATOM 6454 O O . LYS B 1 422 ? -6.681 19.288 57.368 1.00 51.55 441 LYS B O 1
ATOM 6460 N N . VAL B 1 423 ? -6.611 20.698 55.573 1.00 44.11 442 VAL B N 1
ATOM 6461 C CA . VAL B 1 423 ? -7.967 21.290 55.735 1.00 45.41 442 VAL B CA 1
ATOM 6462 C C . VAL B 1 423 ? -8.991 20.167 55.896 1.00 43.48 442 VAL B C 1
ATOM 6463 O O . VAL B 1 423 ? -9.948 20.341 56.653 1.00 45.19 442 VAL B O 1
ATOM 6467 N N . SER B 1 424 ? -8.852 19.086 55.146 1.00 46.73 443 SER B N 1
ATOM 6468 C CA . SER B 1 424 ? -9.833 17.976 55.142 1.00 47.79 443 SER B CA 1
ATOM 6469 C C . SER B 1 424 ? -9.828 17.319 56.530 1.00 50.05 443 SER B C 1
ATOM 6470 O O . SER B 1 424 ? -10.911 17.016 57.025 1.00 43.07 443 SER B O 1
ATOM 6473 N N . ASP B 1 425 ? -8.651 17.166 57.145 1.00 50.01 444 ASP B N 1
ATOM 6474 C CA . ASP B 1 425 ? -8.467 16.584 58.503 1.00 47.88 444 ASP B CA 1
ATOM 6475 C C . ASP B 1 425 ? -9.014 17.572 59.556 1.00 47.80 444 ASP B C 1
ATOM 6476 O O . ASP B 1 425 ? -9.773 17.144 60.453 1.00 45.34 444 ASP B O 1
ATOM 6481 N N . PHE B 1 426 ? -8.700 18.859 59.433 1.00 40.06 445 PHE B N 1
ATOM 6482 C CA . PHE B 1 426 ? -9.130 19.900 60.397 1.00 41.41 445 PHE B CA 1
ATOM 6483 C C . PHE B 1 426 ? -10.658 19.844 60.524 1.00 46.55 445 PHE B C 1
ATOM 6484 O O . PHE B 1 426 ? -11.160 19.902 61.661 1.00 52.76 445 PHE B O 1
ATOM 6492 N N . GLN B 1 427 ? -11.391 19.693 59.414 1.00 50.05 446 GLN B N 1
ATOM 6493 C CA . GLN B 1 427 ? -12.885 19.796 59.399 1.00 48.60 446 GLN B CA 1
ATOM 6494 C C . GLN B 1 427 ? -13.519 18.456 59.795 1.00 41.37 446 GLN B C 1
ATOM 6495 O O . GLN B 1 427 ? -14.615 18.477 60.347 1.00 43.83 446 GLN B O 1
ATOM 6501 N N . LYS B 1 428 ? -12.841 17.338 59.549 1.00 40.34 447 LYS B N 1
ATOM 6502 C CA . LYS B 1 428 ? -13.243 16.005 60.076 1.00 40.06 447 LYS B CA 1
ATOM 6503 C C . LYS B 1 428 ? -13.250 16.085 61.614 1.00 42.28 447 LYS B C 1
ATOM 6504 O O . LYS B 1 428 ? -14.267 15.682 62.190 1.00 43.98 447 LYS B O 1
ATOM 6507 N N . ARG B 1 429 ? -12.214 16.671 62.240 1.00 40.15 448 ARG B N 1
ATOM 6508 C CA . ARG B 1 429 ? -12.034 16.714 63.721 1.00 40.44 448 ARG B CA 1
ATOM 6509 C C . ARG B 1 429 ? -12.679 17.943 64.385 1.00 42.46 448 ARG B C 1
ATOM 6510 O O . ARG B 1 429 ? -13.084 17.823 65.558 1.00 47.35 448 ARG B O 1
ATOM 6518 N N . ILE B 1 430 ? -12.779 19.082 63.711 1.00 42.41 449 ILE B N 1
ATOM 6519 C CA . ILE B 1 430 ? -13.462 20.271 64.299 1.00 46.72 449 ILE B CA 1
ATOM 6520 C C . ILE B 1 430 ? -14.544 20.739 63.325 1.00 48.14 449 ILE B C 1
ATOM 6521 O O . ILE B 1 430 ? -14.415 21.778 62.700 1.00 58.08 449 ILE B O 1
ATOM 6526 N N . PRO B 1 431 ? -15.637 19.963 63.145 1.00 53.48 450 PRO B N 1
ATOM 6527 C CA . PRO B 1 431 ? -16.718 20.344 62.233 1.00 48.85 450 PRO B CA 1
ATOM 6528 C C . PRO B 1 431 ? -17.483 21.614 62.651 1.00 48.99 450 PRO B C 1
ATOM 6529 O O . PRO B 1 431 ? -17.966 22.281 61.794 1.00 49.24 450 PRO B O 1
ATOM 6533 N N . SER B 1 432 ? -17.585 21.904 63.944 1.00 51.70 451 SER B N 1
ATOM 6534 C CA . SER B 1 432 ? -18.257 23.100 64.517 1.00 48.12 451 SER B CA 1
ATOM 6535 C C . SER B 1 432 ? -17.245 23.883 65.368 1.00 45.66 451 SER B C 1
ATOM 6536 O O . SER B 1 432 ? -16.796 23.333 66.394 1.00 50.86 451 SER B O 1
ATOM 6539 N N . ILE B 1 433 ? -16.851 25.075 64.920 1.00 40.37 452 ILE B N 1
ATOM 6540 C CA . ILE B 1 433 ? -15.740 25.893 65.486 1.00 37.62 452 ILE B CA 1
ATOM 6541 C C . ILE B 1 433 ? -16.141 26.240 66.907 1.00 35.90 452 ILE B C 1
ATOM 6542 O O . ILE B 1 433 ? -17.254 26.691 67.125 1.00 37.32 452 ILE B O 1
ATOM 6547 N N . PRO B 1 434 ? -15.275 26.025 67.919 1.00 36.81 453 PRO B N 1
ATOM 6548 C CA . PRO B 1 434 ? -15.655 26.292 69.303 1.00 37.31 453 PRO B CA 1
ATOM 6549 C C . PRO B 1 434 ? -15.822 27.800 69.512 1.00 37.83 453 PRO B C 1
ATOM 6550 O O . PRO B 1 434 ? -15.313 28.555 68.711 1.00 40.74 453 PRO B O 1
ATOM 6554 N N . ARG B 1 435 ? -16.518 28.189 70.577 1.00 37.03 454 ARG B N 1
ATOM 6555 C CA . ARG B 1 435 ? -16.688 29.596 70.993 1.00 36.06 454 ARG B CA 1
ATOM 6556 C C . ARG B 1 435 ? -15.381 30.038 71.648 1.00 42.03 454 ARG B C 1
ATOM 6557 O O . ARG B 1 435 ? -15.037 29.483 72.720 1.00 47.25 454 ARG B O 1
ATOM 6561 N N . ILE B 1 436 ? -14.677 31.010 71.062 1.00 40.49 455 ILE B N 1
ATOM 6562 C CA . ILE B 1 436 ? -13.340 31.424 71.563 1.00 39.03 455 ILE B CA 1
ATOM 6563 C C . ILE B 1 436 ? -13.209 32.922 71.870 1.00 42.23 455 ILE B C 1
ATOM 6564 O O . ILE B 1 436 ? -12.053 33.354 72.048 1.00 42.56 455 ILE B O 1
ATOM 6569 N N . VAL B 1 437 ? -14.285 33.703 72.028 1.00 51.19 456 VAL B N 1
ATOM 6570 C CA . VAL B 1 437 ? -14.155 35.010 72.746 1.00 57.14 456 VAL B CA 1
ATOM 6571 C C . VAL B 1 437 ? -13.786 34.580 74.167 1.00 64.64 456 VAL B C 1
ATOM 6572 O O . VAL B 1 437 ? -14.189 33.432 74.552 1.00 92.01 456 VAL B O 1
ATOM 6576 N N . GLU B 1 438 ? -12.995 35.363 74.894 1.00 56.19 457 GLU B N 1
ATOM 6577 C CA . GLU B 1 438 ? -12.485 34.968 76.251 1.00 54.92 457 GLU B CA 1
ATOM 6578 C C . GLU B 1 438 ? -11.342 33.931 76.190 1.00 46.45 457 GLU B C 1
ATOM 6579 O O . GLU B 1 438 ? -10.758 33.708 77.245 1.00 43.80 457 GLU B O 1
ATOM 6585 N N . LEU B 1 439 ? -10.949 33.412 75.022 1.00 41.18 458 LEU B N 1
ATOM 6586 C CA . LEU B 1 439 ? -9.753 32.530 74.907 1.00 43.53 458 LEU B CA 1
ATOM 6587 C C . LEU B 1 439 ? -8.488 33.391 74.842 1.00 40.17 458 LEU B C 1
ATOM 6588 O O . LEU B 1 439 ? -8.473 34.273 74.001 1.00 43.47 458 LEU B O 1
ATOM 6593 N N . ASP B 1 440 ? -7.433 33.048 75.596 1.00 39.68 459 ASP B N 1
ATOM 6594 C CA . ASP B 1 440 ? -6.074 33.639 75.454 1.00 41.45 459 ASP B CA 1
ATOM 6595 C C . ASP B 1 440 ? -5.159 32.697 74.676 1.00 40.80 459 ASP B C 1
ATOM 6596 O O . ASP B 1 440 ? -4.460 33.176 73.770 1.00 38.88 459 ASP B O 1
ATOM 6601 N N . HIS B 1 441 ? -5.152 31.400 74.994 1.00 47.65 460 HIS B N 1
ATOM 6602 C CA . HIS B 1 441 ? -4.096 30.449 74.512 1.00 42.36 460 HIS B CA 1
ATOM 6603 C C . HIS B 1 441 ? -4.673 29.030 74.413 1.00 36.60 460 HIS B C 1
ATOM 6604 O O . HIS B 1 441 ? -5.159 28.564 75.450 1.00 38.55 460 HIS B O 1
ATOM 6611 N N . LEU B 1 442 ? -4.684 28.429 73.214 1.00 30.75 461 LEU B N 1
ATOM 6612 C CA . LEU B 1 442 ? -5.126 27.041 72.922 1.00 28.50 461 LEU B CA 1
ATOM 6613 C C . LEU B 1 442 ? -3.999 26.282 72.219 1.00 31.61 461 LEU B C 1
ATOM 6614 O O . LEU B 1 442 ? -3.533 26.749 71.163 1.00 36.59 461 LEU B O 1
ATOM 6619 N N . THR B 1 443 ? -3.581 25.152 72.799 1.00 34.45 462 THR B N 1
ATOM 6620 C CA . THR B 1 443 ? -2.680 24.137 72.185 1.00 33.97 462 THR B CA 1
ATOM 6621 C C . THR B 1 443 ? -3.361 22.767 72.253 1.00 32.91 462 THR B C 1
ATOM 6622 O O . THR B 1 443 ? -3.931 22.423 73.302 1.00 31.96 462 THR B O 1
ATOM 6626 N N . ILE B 1 444 ? -3.328 22.034 71.151 1.00 32.30 463 ILE B N 1
ATOM 6627 C CA . ILE B 1 444 ? -3.913 20.676 70.992 1.00 29.81 463 ILE B CA 1
ATOM 6628 C C . ILE B 1 444 ? -2.853 19.805 70.318 1.00 33.23 463 ILE B C 1
ATOM 6629 O O . ILE B 1 444 ? -2.332 20.192 69.273 1.00 39.78 463 ILE B O 1
ATOM 6634 N N . THR B 1 445 ? -2.572 18.651 70.899 1.00 38.39 464 THR B N 1
ATOM 6635 C CA . THR B 1 445 ? -1.570 17.663 70.440 1.00 39.11 464 THR B CA 1
ATOM 6636 C C . THR B 1 445 ? -2.251 16.302 70.291 1.00 36.84 464 THR B C 1
ATOM 6637 O O . THR B 1 445 ? -3.023 15.976 71.199 1.00 38.13 464 THR B O 1
ATOM 6641 N N . GLY B 1 446 ? -1.957 15.554 69.229 1.00 33.33 465 GLY B N 1
ATOM 6642 C CA . GLY B 1 446 ? -2.498 14.201 68.999 1.00 33.81 465 GLY B CA 1
ATOM 6643 C C . GLY B 1 446 ? -3.918 14.196 68.455 1.00 32.74 465 GLY B C 1
ATOM 6644 O O . GLY B 1 446 ? -4.403 15.255 68.014 1.00 31.96 465 GLY B O 1
ATOM 6645 N N . ALA B 1 447 ? -4.561 13.032 68.484 1.00 32.18 466 ALA B N 1
ATOM 6646 C CA . ALA B 1 447 ? -5.877 12.798 67.835 1.00 35.55 466 ALA B CA 1
ATOM 6647 C C . ALA B 1 447 ? -6.990 13.323 68.750 1.00 34.59 466 ALA B C 1
ATOM 6648 O O . ALA B 1 447 ? -7.451 12.571 69.633 1.00 34.94 466 ALA B O 1
ATOM 6650 N N . VAL B 1 448 ? -7.414 14.559 68.538 1.00 31.94 467 VAL B N 1
ATOM 6651 C CA . VAL B 1 448 ? -8.468 15.193 69.371 1.00 35.01 467 VAL B CA 1
ATOM 6652 C C . VAL B 1 448 ? -9.627 15.607 68.471 1.00 37.56 467 VAL B C 1
ATOM 6653 O O . VAL B 1 448 ? -9.365 16.230 67.442 1.00 38.24 467 VAL B O 1
ATOM 6657 N N . ASN B 1 449 ? -10.850 15.249 68.871 1.00 36.76 468 ASN B N 1
ATOM 6658 C CA . ASN B 1 449 ? -12.111 15.619 68.189 1.00 34.24 468 ASN B CA 1
ATOM 6659 C C . ASN B 1 449 ? -12.914 16.523 69.129 1.00 35.63 468 ASN B C 1
ATOM 6660 O O . ASN B 1 449 ? -13.072 16.149 70.292 1.00 36.06 468 ASN B O 1
ATOM 6665 N N . LEU B 1 450 ? -13.438 17.647 68.634 1.00 33.93 469 LEU B N 1
ATOM 6666 C CA . LEU B 1 450 ? -14.314 18.535 69.436 1.00 38.42 469 LEU B CA 1
ATOM 6667 C C . LEU B 1 450 ? -15.770 18.303 69.008 1.00 38.27 469 LEU B C 1
ATOM 6668 O O . LEU B 1 450 ? -16.046 18.309 67.821 1.00 42.82 469 LEU B O 1
ATOM 6673 N N . GLY B 1 451 ? -16.666 18.096 69.961 1.00 36.62 470 GLY B N 1
ATOM 6674 C CA . GLY B 1 451 ? -18.119 18.103 69.748 1.00 37.90 470 GLY B CA 1
ATOM 6675 C C . GLY B 1 451 ? -18.611 19.502 69.448 1.00 43.10 470 GLY B C 1
ATOM 6676 O O . GLY B 1 451 ? -17.778 20.454 69.524 1.00 37.60 470 GLY B O 1
ATOM 6677 N N . ARG B 1 452 ? -19.901 19.618 69.099 1.00 48.68 471 ARG B N 1
ATOM 6678 C CA . ARG B 1 452 ? -20.580 20.904 68.768 1.00 54.91 471 ARG B CA 1
ATOM 6679 C C . ARG B 1 452 ? -20.626 21.764 70.025 1.00 45.89 471 ARG B C 1
ATOM 6680 O O . ARG B 1 452 ? -20.669 21.192 71.117 1.00 46.96 471 ARG B O 1
ATOM 6688 N N . ASN B 1 453 ? -20.646 23.075 69.846 1.00 41.77 472 ASN B N 1
ATOM 6689 C CA . ASN B 1 453 ? -20.859 24.091 70.906 1.00 42.62 472 ASN B CA 1
ATOM 6690 C C . ASN B 1 453 ? -19.936 23.831 72.103 1.00 39.80 472 ASN B C 1
ATOM 6691 O O . ASN B 1 453 ? -20.413 23.838 73.233 1.00 41.65 472 ASN B O 1
ATOM 6696 N N . VAL B 1 454 ? -18.639 23.638 71.861 1.00 42.40 473 VAL B N 1
ATOM 6697 C CA . VAL B 1 454 ? -17.589 23.655 72.924 1.00 38.04 473 VAL B CA 1
ATOM 6698 C C . VAL B 1 454 ? -17.165 25.110 73.136 1.00 39.07 473 VAL B C 1
ATOM 6699 O O . VAL B 1 454 ? -16.984 25.834 72.131 1.00 40.84 473 VAL B O 1
ATOM 6703 N N . THR B 1 455 ? -16.986 25.510 74.387 1.00 35.65 474 THR B N 1
ATOM 6704 C CA . THR B 1 455 ? -16.541 26.859 74.794 1.00 38.54 474 THR B CA 1
ATOM 6705 C C . THR B 1 455 ? -15.122 26.729 75.390 1.00 40.69 474 THR B C 1
ATOM 6706 O O . THR B 1 455 ? -14.957 25.915 76.305 1.00 38.37 474 THR B O 1
ATOM 6710 N N . LEU B 1 456 ? -14.159 27.531 74.923 1.00 37.87 475 LEU B N 1
ATOM 6711 C CA . LEU B 1 456 ? -12.766 27.597 75.430 1.00 35.71 475 LEU B CA 1
ATOM 6712 C C . LEU B 1 456 ? -12.482 28.994 75.975 1.00 36.32 475 LEU B C 1
ATOM 6713 O O . LEU B 1 456 ? -12.635 29.962 75.216 1.00 44.97 475 LEU B O 1
ATOM 6718 N N . LYS B 1 457 ? -12.019 29.077 77.221 1.00 39.39 476 LYS B N 1
ATOM 6719 C CA . LYS B 1 457 ? -11.679 30.331 77.950 1.00 42.92 476 LYS B CA 1
ATOM 6720 C C . LYS B 1 457 ? -10.263 30.243 78.544 1.00 42.84 476 LYS B C 1
ATOM 6721 O O . LYS B 1 457 ? -9.883 29.155 79.007 1.00 45.74 476 LYS B O 1
ATOM 6727 N N . GLY B 1 458 ? -9.541 31.361 78.595 1.00 35.80 477 GLY B N 1
ATOM 6728 C CA . GLY B 1 458 ? -8.240 31.466 79.273 1.00 34.88 477 GLY B CA 1
ATOM 6729 C C . GLY B 1 458 ? -7.187 30.651 78.545 1.00 38.45 477 GLY B C 1
ATOM 6730 O O . GLY B 1 458 ? -7.048 30.822 77.303 1.00 43.14 477 GLY B O 1
ATOM 6731 N N . THR B 1 459 ? -6.414 29.844 79.281 1.00 37.90 478 THR B N 1
ATOM 6732 C CA . THR B 1 459 ? -5.436 28.903 78.682 1.00 38.03 478 THR B CA 1
ATOM 6733 C C . THR B 1 459 ? -6.014 27.488 78.712 1.00 33.39 478 THR B C 1
ATOM 6734 O O . THR B 1 459 ? -6.495 27.070 79.766 1.00 32.43 478 THR B O 1
ATOM 6738 N N . VAL B 1 460 ? -6.004 26.814 77.570 1.00 31.03 479 VAL B N 1
ATOM 6739 C CA . VAL B 1 460 ? -6.441 25.401 77.459 1.00 32.10 479 VAL B CA 1
ATOM 6740 C C . VAL B 1 460 ? -5.367 24.614 76.730 1.00 31.22 479 VAL B C 1
ATOM 6741 O O . VAL B 1 460 ? -5.061 24.983 75.589 1.00 30.06 479 VAL B O 1
ATOM 6745 N N . ILE B 1 461 ? -4.908 23.535 77.362 1.00 30.48 480 ILE B N 1
ATOM 6746 C CA . ILE B 1 461 ? -3.918 22.586 76.789 1.00 30.19 480 ILE B CA 1
ATOM 6747 C C . ILE B 1 461 ? -4.626 21.237 76.711 1.00 31.36 480 ILE B C 1
ATOM 6748 O O . ILE B 1 461 ? -5.080 20.798 77.756 1.00 30.70 480 ILE B O 1
ATOM 6753 N N . ILE B 1 462 ? -4.700 20.619 75.531 1.00 32.66 481 ILE B N 1
ATOM 6754 C CA . ILE B 1 462 ? -5.261 19.248 75.352 1.00 35.14 481 ILE B CA 1
ATOM 6755 C C . ILE B 1 462 ? -4.169 18.361 74.743 1.00 40.10 481 ILE B C 1
ATOM 6756 O O . ILE B 1 462 ? -3.680 18.685 73.627 1.00 37.16 481 ILE B O 1
ATOM 6761 N N . VAL B 1 463 ? -3.780 17.296 75.458 1.00 37.43 482 VAL B N 1
ATOM 6762 C CA . VAL B 1 463 ? -2.719 16.354 74.999 1.00 34.53 482 VAL B CA 1
ATOM 6763 C C . VAL B 1 463 ? -3.293 14.935 75.012 1.00 33.74 482 VAL B C 1
ATOM 6764 O O . VAL B 1 463 ? -3.358 14.341 76.105 1.00 34.57 482 VAL B O 1
ATOM 6768 N N . ALA B 1 464 ? -3.663 14.397 73.854 1.00 29.17 483 ALA B N 1
ATOM 6769 C CA . ALA B 1 464 ? -3.983 12.970 73.698 1.00 33.15 483 ALA B CA 1
ATOM 6770 C C . ALA B 1 464 ? -2.732 12.130 73.951 1.00 34.11 483 ALA B C 1
ATOM 6771 O O . ALA B 1 464 ? -1.707 12.470 73.442 1.00 36.97 483 ALA B O 1
ATOM 6773 N N . THR B 1 465 ? -2.863 11.083 74.749 1.00 38.84 484 THR B N 1
ATOM 6774 C CA . THR B 1 465 ? -1.843 10.032 74.990 1.00 44.15 484 THR B CA 1
ATOM 6775 C C . THR B 1 465 ? -1.409 9.379 73.668 1.00 50.83 484 THR B C 1
ATOM 6776 O O . THR B 1 465 ? -2.259 9.117 72.781 1.00 55.72 484 THR B O 1
ATOM 6780 N N . GLU B 1 466 ? -0.104 9.139 73.536 1.00 61.15 485 GLU B N 1
ATOM 6781 C CA . GLU B 1 466 ? 0.535 8.598 72.308 1.00 62.56 485 GLU B CA 1
ATOM 6782 C C . GLU B 1 466 ? -0.295 7.424 71.769 1.00 48.18 485 GLU B C 1
ATOM 6783 O O . GLU B 1 466 ? -0.381 6.373 72.440 1.00 43.11 485 GLU B O 1
ATOM 6789 N N . GLY B 1 467 ? -0.893 7.593 70.605 1.00 35.72 486 GLY B N 1
ATOM 6790 C CA . GLY B 1 467 ? -1.665 6.551 69.916 1.00 42.11 486 GLY B CA 1
ATOM 6791 C C . GLY B 1 467 ? -3.169 6.660 70.151 1.00 48.30 486 GLY B C 1
ATOM 6792 O O . GLY B 1 467 ? -3.875 5.955 69.450 1.00 46.50 486 GLY B O 1
ATOM 6793 N N . SER B 1 468 ? -3.633 7.433 71.148 1.00 44.82 487 SER B N 1
ATOM 6794 C CA . SER B 1 468 ? -5.051 7.443 71.588 1.00 38.24 487 SER B CA 1
ATOM 6795 C C . SER B 1 468 ? -5.759 8.668 71.019 1.00 37.51 487 SER B C 1
ATOM 6796 O O . SER B 1 468 ? -5.083 9.652 70.626 1.00 39.56 487 SER B O 1
ATOM 6799 N N . THR B 1 469 ? -7.079 8.605 71.044 1.00 31.42 488 THR B N 1
ATOM 6800 C CA . THR B 1 469 ? -8.057 9.668 70.716 1.00 29.72 488 THR B CA 1
ATOM 6801 C C . THR B 1 469 ? -8.663 10.290 71.988 1.00 29.37 488 THR B C 1
ATOM 6802 O O . THR B 1 469 ? -8.931 9.554 72.958 1.00 30.97 488 THR B O 1
ATOM 6806 N N . ILE B 1 470 ? -8.889 11.604 71.983 1.00 29.14 489 ILE B N 1
ATOM 6807 C CA . ILE B 1 470 ? -9.755 12.317 72.962 1.00 29.07 489 ILE B CA 1
ATOM 6808 C C . ILE B 1 470 ? -10.945 12.866 72.192 1.00 29.55 489 ILE B C 1
ATOM 6809 O O . ILE B 1 470 ? -10.701 13.675 71.284 1.00 34.13 489 ILE B O 1
ATOM 6814 N N . ASP B 1 471 ? -12.157 12.437 72.549 1.00 29.80 490 ASP B N 1
ATOM 6815 C CA . ASP B 1 471 ? -13.427 13.030 72.085 1.00 31.87 490 ASP B CA 1
ATOM 6816 C C . ASP B 1 471 ? -13.881 14.014 73.174 1.00 34.24 490 ASP B C 1
ATOM 6817 O O . ASP B 1 471 ? -14.267 13.566 74.273 1.00 35.21 490 ASP B O 1
ATOM 6822 N N . ILE B 1 472 ? -13.817 15.314 72.920 1.00 32.13 491 ILE B N 1
ATOM 6823 C CA . ILE B 1 472 ? -14.333 16.321 73.886 1.00 34.16 491 ILE B CA 1
ATOM 6824 C C . ILE B 1 472 ? -15.843 16.399 73.708 1.00 34.06 491 ILE B C 1
ATOM 6825 O O . ILE B 1 472 ? -16.294 16.729 72.634 1.00 35.83 491 ILE B O 1
ATOM 6830 N N . PRO B 1 473 ? -16.654 16.075 74.737 1.00 34.88 492 PRO B N 1
ATOM 6831 C CA . PRO B 1 473 ? -18.102 16.021 74.591 1.00 35.60 492 PRO B CA 1
ATOM 6832 C C . PRO B 1 473 ? -18.657 17.338 74.074 1.00 40.20 492 PRO B C 1
ATOM 6833 O O . PRO B 1 473 ? -18.157 18.391 74.447 1.00 43.06 492 PRO B O 1
ATOM 6837 N N . PRO B 1 474 ? -19.780 17.324 73.330 1.00 40.70 493 PRO B N 1
ATOM 6838 C CA . PRO B 1 474 ? -20.510 18.553 73.008 1.00 40.99 493 PRO B CA 1
ATOM 6839 C C . PRO B 1 474 ? -20.844 19.380 74.256 1.00 39.63 493 PRO B C 1
ATOM 6840 O O . PRO B 1 474 ? -21.130 18.769 75.256 1.00 40.20 493 PRO B O 1
ATOM 6844 N N . GLY B 1 475 ? -20.815 20.720 74.169 1.00 42.77 494 GLY B N 1
ATOM 6845 C CA . GLY B 1 475 ? -21.175 21.637 75.287 1.00 39.43 494 GLY B CA 1
ATOM 6846 C C . GLY B 1 475 ? -20.077 21.820 76.341 1.00 39.36 494 GLY B C 1
ATOM 6847 O O . GLY B 1 475 ? -20.252 22.629 77.267 1.00 42.11 494 GLY B O 1
ATOM 6848 N N . SER B 1 476 ? -18.972 21.084 76.260 1.00 40.12 495 SER B N 1
ATOM 6849 C CA . SER B 1 476 ? -17.844 21.196 77.221 1.00 39.73 495 SER B CA 1
ATOM 6850 C C . SER B 1 476 ? -17.444 22.673 77.349 1.00 35.66 495 SER B C 1
ATOM 6851 O O . SER B 1 476 ? -17.293 23.320 76.321 1.00 36.86 495 SER B O 1
ATOM 6854 N N . VAL B 1 477 ? -17.277 23.157 78.571 1.00 34.13 496 VAL B N 1
ATOM 6855 C CA . VAL B 1 477 ? -16.602 24.448 78.903 1.00 35.65 496 VAL B CA 1
ATOM 6856 C C . VAL B 1 477 ? -15.252 24.101 79.529 1.00 32.18 496 VAL B C 1
ATOM 6857 O O . VAL B 1 477 ? -15.244 23.564 80.609 1.00 37.92 496 VAL B O 1
ATOM 6861 N N . LEU B 1 478 ? -14.162 24.433 78.855 1.00 31.73 497 LEU B N 1
ATOM 6862 C CA . LEU B 1 478 ? -12.772 24.225 79.302 1.00 32.02 497 LEU B CA 1
ATOM 6863 C C . LEU B 1 478 ? -12.142 25.594 79.582 1.00 36.55 497 LEU B C 1
ATOM 6864 O O . LEU B 1 478 ? -12.074 26.407 78.648 1.00 38.85 497 LEU B O 1
ATOM 6869 N N . GLU B 1 479 ? -11.715 25.826 80.823 1.00 36.67 498 GLU B N 1
ATOM 6870 C CA . GLU B 1 479 ? -11.140 27.112 81.269 1.00 39.79 498 GLU B CA 1
ATOM 6871 C C . GLU B 1 479 ? -9.894 26.856 82.126 1.00 35.61 498 GLU B C 1
ATOM 6872 O O . GLU B 1 479 ? -10.017 26.170 83.142 1.00 34.87 498 GLU B O 1
ATOM 6878 N N . ASN B 1 480 ? -8.764 27.439 81.744 1.00 32.36 499 ASN B N 1
ATOM 6879 C CA . ASN B 1 480 ? -7.516 27.427 82.543 1.00 36.22 499 ASN B CA 1
ATOM 6880 C C . ASN B 1 480 ? -7.226 25.999 82.994 1.00 36.84 499 ASN B C 1
ATOM 6881 O O . ASN B 1 480 ? -7.122 25.774 84.212 1.00 35.84 499 ASN B O 1
ATOM 6886 N N . CYS B 1 481 ? -7.102 25.070 82.046 1.00 34.17 500 CYS B N 1
ATOM 6887 C CA . CYS B 1 481 ? -6.958 23.649 82.392 1.00 34.92 500 CYS B CA 1
ATOM 6888 C C . CYS B 1 481 ? -6.038 22.931 81.412 1.00 35.13 500 CYS B C 1
ATOM 6889 O O . CYS B 1 481 ? -5.912 23.393 80.269 1.00 40.45 500 CYS B O 1
ATOM 6892 N N . VAL B 1 482 ? -5.360 21.896 81.907 1.00 33.29 501 VAL B N 1
ATOM 6893 C CA . VAL B 1 482 ? -4.624 20.891 81.088 1.00 33.30 501 VAL B CA 1
ATOM 6894 C C . VAL B 1 482 ? -5.495 19.643 81.069 1.00 31.45 501 VAL B C 1
ATOM 6895 O O . VAL B 1 482 ? -5.904 19.206 82.157 1.00 34.31 501 VAL B O 1
ATOM 6899 N N . VAL B 1 483 ? -5.818 19.151 79.882 1.00 30.10 502 VAL B N 1
ATOM 6900 C CA . VAL B 1 483 ? -6.629 17.922 79.664 1.00 31.57 502 VAL B CA 1
ATOM 6901 C C . VAL B 1 483 ? -5.700 16.883 79.069 1.00 31.33 502 VAL B C 1
ATOM 6902 O O . VAL B 1 483 ? -5.130 17.200 78.070 1.00 37.21 502 VAL B O 1
ATOM 6906 N N . GLN B 1 484 ? -5.584 15.696 79.649 1.00 38.05 503 GLN B N 1
ATOM 6907 C CA . GLN B 1 484 ? -4.631 14.684 79.143 1.00 40.28 503 GLN B CA 1
ATOM 6908 C C . GLN B 1 484 ? -5.227 13.293 79.266 1.00 37.80 503 GLN B C 1
ATOM 6909 O O . GLN B 1 484 ? -5.912 13.037 80.244 1.00 45.34 503 GLN B O 1
ATOM 6915 N N . GLY B 1 485 ? -4.987 12.454 78.269 1.00 39.43 504 GLY B N 1
ATOM 6916 C CA . GLY B 1 485 ? -5.299 11.018 78.332 1.00 34.08 504 GLY B CA 1
ATOM 6917 C C . GLY B 1 485 ? -5.985 10.514 77.084 1.00 31.60 504 GLY B C 1
ATOM 6918 O O . GLY B 1 485 ? -5.501 10.781 75.961 1.00 30.89 504 GLY B O 1
ATOM 6919 N N . SER B 1 486 ? -7.114 9.871 77.307 1.00 30.00 505 SER B N 1
ATOM 6920 C CA . SER B 1 486 ? -7.860 9.012 76.358 1.00 35.32 505 SER B CA 1
ATOM 6921 C C . SER B 1 486 ? -9.343 9.072 76.687 1.00 36.82 505 SER B C 1
ATOM 6922 O O . SER B 1 486 ? -9.684 8.975 77.904 1.00 44.21 505 SER B O 1
ATOM 6925 N N . LEU B 1 487 ? -10.190 9.265 75.690 1.00 30.02 506 LEU B N 1
ATOM 6926 C CA . LEU B 1 487 ? -11.630 9.196 75.950 1.00 31.11 506 LEU B CA 1
ATOM 6927 C C . LEU B 1 487 ? -12.340 8.988 74.627 1.00 33.05 506 LEU B C 1
ATOM 6928 O O . LEU B 1 487 ? -12.115 9.802 73.726 1.00 38.48 506 LEU B O 1
ATOM 6933 N N . ARG B 1 488 ? -13.130 7.919 74.554 1.00 32.01 507 ARG B N 1
ATOM 6934 C CA . ARG B 1 488 ? -13.961 7.556 73.386 1.00 37.79 507 ARG B CA 1
ATOM 6935 C C . ARG B 1 488 ? -15.430 7.790 73.745 1.00 32.56 507 ARG B C 1
ATOM 6936 O O . ARG B 1 488 ? -15.824 7.432 74.861 1.00 33.40 507 ARG B O 1
ATOM 6944 N N . ILE B 1 489 ? -16.191 8.403 72.848 1.00 36.57 508 ILE B N 1
ATOM 6945 C CA . ILE B 1 489 ? -17.680 8.565 72.969 1.00 35.31 508 ILE B CA 1
ATOM 6946 C C . ILE B 1 489 ? -18.332 7.860 71.768 1.00 33.90 508 ILE B C 1
ATOM 6947 O O . ILE B 1 489 ? -18.105 8.289 70.648 1.00 29.81 508 ILE B O 1
ATOM 6952 N N . LEU B 1 490 ? -18.989 6.732 72.020 1.00 32.86 509 LEU B N 1
ATOM 6953 C CA . LEU B 1 490 ? -19.589 5.851 70.998 1.00 31.66 509 LEU B CA 1
ATOM 6954 C C . LEU B 1 490 ? -21.105 6.042 71.040 1.00 37.07 509 LEU B C 1
ATOM 6955 O O . LEU B 1 490 ? -21.646 6.111 72.150 1.00 37.76 509 LEU B O 1
ATOM 6960 N N . GLU B 1 491 ? -21.756 6.124 69.875 1.00 46.53 510 GLU B N 1
ATOM 6961 C CA . GLU B 1 491 ? -23.222 5.987 69.719 1.00 48.25 510 GLU B CA 1
ATOM 6962 C C . GLU B 1 491 ? -23.633 4.678 70.387 1.00 47.32 510 GLU B C 1
ATOM 6963 O O . GLU B 1 491 ? -23.027 3.651 70.044 1.00 48.24 510 GLU B O 1
ATOM 6969 N N . HIS B 1 492 ? -24.570 4.701 71.343 1.00 48.23 511 HIS B N 1
ATOM 6970 C CA . HIS B 1 492 ? -25.159 3.470 71.951 1.00 52.23 511 HIS B CA 1
ATOM 6971 C C . HIS B 1 492 ? -25.746 2.608 70.824 1.00 54.80 511 HIS B C 1
ATOM 6972 O O . HIS B 1 492 ? -26.477 3.206 70.011 1.00 60.39 511 HIS B O 1
#

Secondary structure (DSSP, 8-state):
-------SSS------HHHHHHHHHHHHHHHHH----SS-PPPPSSSEEEGGG------STTGGGEEEEEE---BSGGGT--SBGGGSEEETTEEHHHHHHHHHHHHHHHHT----EEEEE-TTTTTHHHHHGGGGTTSS--EEEEE---EEPEETTT-SBS-SSSS--TTSEE---GGGHHHHHHHHTHHHHHHTTT--EEEEEETTBTT----HHHHHHHHTTT-SEEEEE----GGGSSS-EEE--SSS-EEE------TTSTTTS--BEEEEEEEEHHHHHHHHHTT------B--EEE---EEE--B--GGGGGGGSTT-EEEE--GGG--B-SSHHHHHHHTSTTEEEETTEEEE-TT--SSPPEEEE-GGGSSHHHHHHH-SSPPB-TTEEEEEEESEEEE-TT-EEEEEEEEEE-TT-EEEEPTT-EEEEEEEEE-B-----/---TTHHHHHT------S--HHHHHHHHHHHHHHHTT-------PPPTTSEEEGGG-PPPP-STTGGGEEEEEE---B-TTTT--SBGGGSEEETTEEHHHHHHHHHHHHHHHHT---EEEEEE-TTTTTHHHHHGGGGTTSS-EEEEEE---EEPEETTT-SBS-SSSS--TTSEE---GGGHHHHHHHHTHHHHHHTTT--EEEEEETTBTT----HHHHHHHHTTT-SEEEEE----STTSSS-EEE--TTS-EEE-GGGS-SSSTTTTT-TTTT---EEEEEEEEHHHHHHHHHTT------B--EEEE---S--EEEE--B--GGGGGGGSTT-EEEE--GGG--B--SHHHHHHHTSTTEEEETTEEEE-TT--SSPPEEEE-GGGSSHHHHHHH-SS--B-TTEEEEEEESEEEEPTT-EEEEEEEEEE-TT-EEEEPTT-EEEEEEEEE-B-----

Organism: Aspergillus fumigatus (strain ATCC MYA-4609 / CBS 101355 / FGSC A1100 / Af293) (NCBI:txid330879)

Sequence (914 aa):
SVAASQMRNALNAKRFEAEMDNFFALFRRFLNDKKVNWDRINPPAPNQVVDYNDLGAEASVEFLNKLAVVKLNGGLGTSMGCVGPKSVIEVREGMSFLDLSVRQIEHLNRTYNVNVPFVLMNSFNTDQDDTQSIIKKYQGHHNVDIITFNQSRYPRIIKDSLLPAPKSFDAPLQDWYPPGHHGDVFESLYNSGTLDKLLERGVEYIFLSNADNLGAVVDLRILQHMADTGAEYIMELTDKTKADVKGGTIIDYEGKARLLEIQVNEFKSIKKFKYFNTNNIWMSLRAIKRVVEENELEMEIIANEKSIPQAIYQLETAVGAAIRHFKNAHGVNVPRRRFLPVKTCSDLLLVKSDLYRLEHGQLVMDPNRFGGVPVIKLGSDFKKVSDFQKRIPSIPRIVELDHLTITGAVNLGRRNVTLKGTVIIVATEGSTIDIPPGSVLENCVVQGSLRRILEHSVAASQMRNALNALLAEKKRRFEAEMDNFFALFRRFLNDKVVNWDNPPAPNQVVDYNDLGAEASVEFLNKLAVVKLNGGLGTSMGCVGPKSVIEVREGMSFLDLSVRQIEHLNRTYNVNVPFVLMNSFNTDQDTQSIIKKYQGHNVDIITFNQSRYPRIIKDSLLPAPKSFDAPLQDWYPPGHGDVFESLYNSGTLDKLLERGVEYIFLSNADNLGAVVDLRILQHMADTGAEYIMELTDKTKKADVKGGTIIDYEGKARLLEIAQVPKEHVNEFKSIKKFKYFNTNNIWMSLRAIKRVVEENELEMEIIANEKSIPKKGEADQAIYQLETAVGAAIRHFKNAHGVNVPRRRFLPVKTCSDLLLVKSDLYRLEHGQLVMDPNRFGGVPVIKLGSDFKKVSDFQKRIPSIPRIVELDHLTITGAVNLGRNVTLKGTVIIVATEGSTIDIPPGSVLENCVVQGSLRILEH

Solvent-accessible surface area: 44135 Å² total; per-residue (Å²): 154,131,65,87,98,76,50,110,58,36,51,71,110,246,69,38,70,43,42,43,105,32,19,47,31,21,27,171,88,33,96,84,88,180,154,78,59,67,146,42,45,63,28,27,135,106,29,19,30,54,26,134,110,27,49,74,98,9,72,56,125,26,1,80,75,1,0,6,0,10,11,5,15,44,68,1,84,64,1,29,32,141,15,5,29,3,58,12,76,0,29,120,63,51,8,2,5,16,3,12,2,86,29,6,31,60,20,2,163,76,73,132,17,76,2,8,1,0,1,1,0,0,50,57,0,35,123,60,2,75,45,22,30,95,71,19,139,80,97,55,23,37,39,42,42,10,64,14,4,42,6,2,43,9,27,92,133,71,52,41,42,26,9,87,44,81,128,12,84,97,102,21,2,3,34,10,6,82,2,5,2,1,31,5,1,80,68,59,26,8,2,70,67,0,28,114,139,36,3,38,43,1,2,1,0,28,13,6,7,13,10,4,29,26,17,18,89,0,1,46,30,0,35,92,70,55,4,29,0,0,0,0,0,6,65,11,61,190,65,13,75,107,41,19,3,4,7,27,103,74,59,135,7,32,32,61,69,131,156,75,110,139,37,44,50,76,71,71,32,66,46,12,22,7,60,1,0,0,2,16,0,140,2,0,63,90,2,16,102,116,130,69,26,57,6,105,37,73,47,56,66,118,92,31,162,131,48,2,57,10,7,38,17,50,6,5,17,3,2,107,28,13,73,78,16,19,0,0,24,2,59,72,136,2,35,14,29,0,110,66,4,16,38,1,0,17,0,31,1,56,0,22,118,46,85,97,6,58,22,55,74,43,136,137,27,106,50,56,41,5,51,14,130,28,23,99,58,2,121,92,25,71,46,0,70,143,32,0,98,42,43,1,124,0,45,111,0,81,89,3,48,0,53,30,19,0,40,5,19,158,72,0,28,0,50,10,52,0,58,0,64,8,74,176,84,30,43,6,27,10,53,79,40,22,94,27,99,103,39,104,36,144,23,76,96,102,89,70,134,124,120,136,54,41,70,87,2,103,66,39,9,86,38,66,64,165,117,94,122,23,80,42,36,6,91,28,0,32,65,38,6,57,57,15,34,111,155,93,148,80,114,53,130,68,54,25,33,137,118,13,22,31,66,31,130,111,30,49,73,98,10,64,54,106,53,2,87,72,1,0,5,0,8,12,4,21,46,62,1,78,72,5,46,32,143,11,4,22,3,55,18,81,0,28,122,61,47,11,4,3,19,8,11,2,105,29,6,40,68,24,2,208,78,72,137,16,72,2,8,2,0,0,4,0,1,63,62,0,35,141,67,0,81,63,62,22,129,118,20,141,86,106,92,17,40,44,21,38,12,63,20,2,57,7,2,42,0,22,74,39,35,52,61,27,22,9,93,44,83,125,13,71,69,55,20,6,3,32,10,7,85,3,6,0,0,23,5,0,78,63,59,29,6,2,78,107,0,62,95,133,42,3,33,40,0,2,0,0,36,11,9,7,17,11,3,26,26,15,17,95,0,0,26,22,0,26,98,62,56,4,29,0,0,0,0,0,7,71,20,91,176,88,11,66,75,36,8,13,0,28,25,126,96,68,58,5,28,27,49,56,77,85,62,39,61,106,77,114,55,82,62,33,60,35,68,70,149,37,48,50,10,23,6,66,1,1,0,0,17,0,64,2,0,67,91,1,11,96,98,120,62,28,159,24,73,48,63,48,60,115,53,74,17,72,189,87,165,69,102,87,49,1,32,15,0,42,14,45,7,7,26,0,0,179,23,11,58,104,14,15,0,0,26,2,56,72,141,3,37,18,32,0,126,68,3,14,35,1,0,14,0,37,2,68,0,18,104,46,91,97,5,66,26,59,70,44,131,134,28,107,47,56,48,6,65,21,61,26,28,99,58,3,125,102,25,75,55,1,78,103,52,2,96,24,43,1,65,0,46,110,0,84,30,1,10,1,19,28,18,0,40,6,19,178,92,0,30,0,52,10,41,0,20,1,28,2,71,133,86,32,18,5,26,11,53,92,41,21,92,26,97,106,41,104,36,144,17,71,95,163,91,147,177,247

Foldseek 3Di:
DLCVDAPCDLQVPPVLVLLVVVVVLLVNVVVVVCAALPPQAADDCVQAAALVNFDDFDDLVLQLQEAEEAEFADACVQLPDGATQQQDAQAPRAGLVRLVQLLQLCVCVVSVHAHAYEYEYEPRHPVVCVVVVCVCPPRRHHYHYFYFGKAFWAQPPVRYGPDNHPPGDSLRIDGFDVQSCLVRCVVRCVLVVSVVSNHFKYWYYYSQFQQQHDTRRVSCVCVVVVWFKEFEKAWDDLVPLAAKFWGCPPVQIAIDGDVSRPCSDCPRGTIHTLRRMMGGSVLSVVCVVVVVAPFPWDWDWDPRVRITIHIHGDNRRRQRSIDHYGYYHDHCSNRQGDPFVQSSLQSHAPQFDADSSHTDGDPPQDDDGAAGAEDPCSSHVVSVCVQCVAREHCRQHRYEYADDAEHEAHHEHEHYYEAEYEDVPAYHYHDHNHHDYPDYHYYHDDDDDD/DPLLVQAVVLLVLVLDPDDCVLVSVVVSVLLVVCVVVCDDPPFAADDPQQAAALVNFDDFDDLVLQLQEAEEAEFADACPQLPHGATQQQDAQAPRAGLVRLVQLLQLVVCVVSVHAHAYEYEYEPRHPPVCVVVVCVCPPRGHHYHYFYFDKAFWAFPPSRHGPDNHPPGDPLGIDGFDVQSCLVRCPVRCVLVVSVVSNNQKYWYYHSQFQQQHDTRRVSCVCVVVVWFKEFEKAWDDPVPLAAWFWHCRPNAIAIDGCQNHDPPPSVVSSDSPRRTIHTLRGMMGGSVLSVVCVVVVVQDFDKDWDKDWTAPPHGTGITIHIHGDNRRRLRSIDRRHYYHDHCSNRQGDPFVQSSLQSHAPQFDQDSSHTDGDPPQDDDRAAGAEDPQRRHVVSVCVQCVAREHCRQHRYEYAEDAEHEAHHEHEHYYEAEYEDVPAYHYHDHNHYHYPDYHYYHDDDDDD